Protein AF-0000000086269677 (afdb_homodimer)

Nearest PDB structures (foldseek):
  8hiw-assembly1_A  TM=9.289E-01  e=7.878E-26  Arabidopsis thaliana
  7voj-assembly1_B  TM=8.960E-01  e=7.829E-20  Arabidopsis thaliana
  7vq3-assembly1_A  TM=8.966E-01  e=7.829E-20  Arabidopsis thaliana
  7vq7-assembly1_B  TM=8.805E-01  e=1.380E-19  Arabidopsis thaliana
  7w6k-assembly1_B  TM=8.215E-01  e=7.874E-19  Glycine max

Structure (mmCIF, N/CA/C/O backbone):
data_AF-0000000086269677-model_v1
#
loop_
_entity.id
_entity.type
_entity.pdbx_description
1 polymer 'Aluminum-activated malate transporter 4'
#
loop_
_atom_site.group_PDB
_atom_site.id
_atom_site.type_symbol
_atom_site.label_atom_id
_atom_site.label_alt_id
_atom_site.label_comp_id
_atom_site.label_asym_id
_atom_site.label_entity_id
_atom_site.label_seq_id
_atom_site.pdbx_PDB_ins_code
_atom_site.Cartn_x
_atom_site.Cartn_y
_atom_site.Cartn_z
_atom_site.occupancy
_atom_site.B_iso_or_equiv
_atom_site.auth_seq_id
_atom_site.auth_comp_id
_atom_site.auth_asym_id
_atom_site.auth_atom_id
_atom_site.pdbx_PDB_model_num
ATOM 1 N N . MET A 1 1 ? -38.312 61.469 -12.195 1 20.27 1 MET A N 1
ATOM 2 C CA . MET A 1 1 ? -38.844 60.125 -12.469 1 20.27 1 MET A CA 1
ATOM 3 C C . MET A 1 1 ? -37.719 59.125 -12.742 1 20.27 1 MET A C 1
ATOM 5 O O . MET A 1 1 ? -37.281 58.969 -13.883 1 20.27 1 MET A O 1
ATOM 9 N N . ALA A 1 2 ? -36.688 59.188 -12.047 1 24.02 2 ALA A N 1
ATOM 10 C CA . ALA A 1 2 ? -35.281 58.812 -12.266 1 24.02 2 ALA A CA 1
ATOM 11 C C . ALA A 1 2 ? -35.125 57.312 -12.383 1 24.02 2 ALA A C 1
ATOM 13 O O . ALA A 1 2 ? -35.562 56.562 -11.492 1 24.02 2 ALA A O 1
ATOM 14 N N . ALA A 1 3 ? -35.188 56.844 -13.672 1 22.72 3 ALA A N 1
ATOM 15 C CA . ALA A 1 3 ? -35.312 55.5 -14.219 1 22.72 3 ALA A CA 1
ATOM 16 C C . ALA A 1 3 ? -34.344 54.531 -13.562 1 22.72 3 ALA A C 1
ATOM 18 O O . ALA A 1 3 ? -33.156 54.812 -13.477 1 22.72 3 ALA A O 1
ATOM 19 N N . LYS A 1 4 ? -34.875 53.781 -12.633 1 24.73 4 LYS A N 1
ATOM 20 C CA . LYS A 1 4 ? -34.469 52.75 -11.68 1 24.73 4 LYS A CA 1
ATOM 21 C C . LYS A 1 4 ? -33.719 51.625 -12.375 1 24.73 4 LYS A C 1
ATOM 23 O O . LYS A 1 4 ? -34.344 50.625 -12.797 1 24.73 4 LYS A O 1
ATOM 28 N N . ILE A 1 5 ? -32.812 52 -13.312 1 21.55 5 ILE A N 1
ATOM 29 C CA . ILE A 1 5 ? -32.344 51.156 -14.43 1 21.55 5 ILE A CA 1
ATOM 30 C C . ILE A 1 5 ? -31.781 49.844 -13.906 1 21.55 5 ILE A C 1
ATOM 32 O O . ILE A 1 5 ? -32.156 48.781 -14.391 1 21.55 5 ILE A O 1
ATOM 36 N N . GLY A 1 6 ? -30.422 49.844 -13.484 1 23.69 6 GLY A N 1
ATOM 37 C CA . GLY A 1 6 ? -29.531 48.875 -14.07 1 23.69 6 GLY A CA 1
ATOM 38 C C . GLY A 1 6 ? -29.594 47.531 -13.375 1 23.69 6 GLY A C 1
ATOM 39 O O . GLY A 1 6 ? -28.938 47.312 -12.352 1 23.69 6 GLY A O 1
ATOM 40 N N . SER A 1 7 ? -30.734 46.969 -13.25 1 20.78 7 SER A N 1
ATOM 41 C CA . SER A 1 7 ? -31.078 45.781 -12.461 1 20.78 7 SER A CA 1
ATOM 42 C C . SER A 1 7 ? -30.172 44.594 -12.82 1 20.78 7 SER A C 1
ATOM 44 O O . SER A 1 7 ? -29.609 44.562 -13.914 1 20.78 7 SER A O 1
ATOM 46 N N . LEU A 1 8 ? -29.828 43.906 -11.758 1 22.94 8 LEU A N 1
ATOM 47 C CA . LEU A 1 8 ? -28.953 42.75 -11.602 1 22.94 8 LEU A CA 1
ATOM 48 C C . LEU A 1 8 ? -29.328 41.656 -12.602 1 22.94 8 LEU A C 1
ATOM 50 O O . LEU A 1 8 ? -28.531 40.75 -12.852 1 22.94 8 LEU A O 1
ATOM 54 N N . ARG A 1 9 ? -30.578 41.688 -13.117 1 22.36 9 ARG A N 1
ATOM 55 C CA . ARG A 1 9 ? -31.234 40.656 -13.922 1 22.36 9 ARG A CA 1
ATOM 56 C C . ARG A 1 9 ? -30.594 40.562 -15.305 1 22.36 9 ARG A C 1
ATOM 58 O O . ARG A 1 9 ? -30.75 39.562 -15.992 1 22.36 9 ARG A O 1
ATOM 65 N N . HIS A 1 10 ? -30.25 41.719 -15.875 1 24.42 10 HIS A N 1
ATOM 66 C CA . HIS A 1 10 ? -30.094 41.75 -17.328 1 24.42 10 HIS A CA 1
ATOM 67 C C . HIS A 1 10 ? -28.891 40.906 -17.75 1 24.42 10 HIS A C 1
ATOM 69 O O . HIS A 1 10 ? -28.719 40.625 -18.938 1 24.42 10 HIS A O 1
ATOM 75 N N . SER A 1 11 ? -27.984 40.812 -16.812 1 25.55 11 SER A N 1
ATOM 76 C CA . SER A 1 11 ? -26.75 40.312 -17.406 1 25.55 11 SER A CA 1
ATOM 77 C C . SER A 1 11 ? -26.891 38.844 -17.812 1 25.55 11 SER A C 1
ATOM 79 O O . SER A 1 11 ? -25.953 38.25 -18.344 1 25.55 11 SER A O 1
ATOM 81 N N . PHE A 1 12 ? -27.969 38.188 -17.312 1 23.02 12 PHE A N 1
ATOM 82 C CA . PHE A 1 12 ? -28.188 36.812 -17.703 1 23.02 12 PHE A CA 1
ATOM 83 C C . PHE A 1 12 ? -28.516 36.719 -19.203 1 23.02 12 PHE A C 1
ATOM 85 O O . PHE A 1 12 ? -28.484 35.625 -19.781 1 23.02 12 PHE A O 1
ATOM 92 N N . GLU A 1 13 ? -29.188 37.812 -19.656 1 23.69 13 GLU A N 1
ATOM 93 C CA . GLU A 1 13 ? -29.859 37.656 -20.938 1 23.69 13 GLU A CA 1
ATOM 94 C C . GLU A 1 13 ? -28.859 37.469 -22.062 1 23.69 13 GLU A C 1
ATOM 96 O O . GLU A 1 13 ? -29.125 36.719 -23.016 1 23.69 13 GLU A O 1
ATOM 101 N N . GLU A 1 14 ? -27.875 38.312 -22 1 26.66 14 GLU A N 1
ATOM 102 C CA . GLU A 1 14 ? -27.25 38.406 -23.328 1 26.66 14 GLU A CA 1
ATOM 103 C C . GLU A 1 14 ? -26.453 37.156 -23.641 1 26.66 14 GLU A C 1
ATOM 105 O O . GLU A 1 14 ? -25.938 37 -24.734 1 26.66 14 GLU A O 1
ATOM 110 N N . ARG A 1 15 ? -26.172 36.438 -22.531 1 26.77 15 ARG A N 1
ATOM 111 C CA . ARG A 1 15 ? -25.281 35.312 -22.812 1 26.77 15 ARG A CA 1
ATOM 112 C C . ARG A 1 15 ? -25.938 34.312 -23.734 1 26.77 15 ARG A C 1
ATOM 114 O O . ARG A 1 15 ? -25.266 33.375 -24.219 1 26.77 15 ARG A O 1
ATOM 121 N N . SER A 1 16 ? -27.312 34.375 -23.781 1 23.72 16 SER A N 1
ATOM 122 C CA . SER A 1 16 ? -28.047 33.344 -24.484 1 23.72 16 SER A CA 1
ATOM 123 C C . SER A 1 16 ? -27.828 33.406 -26 1 23.72 16 SER A C 1
ATOM 125 O O . SER A 1 16 ? -28.266 32.531 -26.734 1 23.72 16 SER A O 1
ATOM 127 N N . LYS A 1 17 ? -27.688 34.656 -26.422 1 23.22 17 LYS A N 1
ATOM 128 C CA . LYS A 1 17 ? -28.094 34.75 -27.812 1 23.22 17 LYS A CA 1
ATOM 129 C C . LYS A 1 17 ? -27.125 33.969 -28.734 1 23.22 17 LYS A C 1
ATOM 131 O O . LYS A 1 17 ? -27.516 33.5 -29.781 1 23.22 17 LYS A O 1
ATOM 136 N N . GLU A 1 18 ? -25.875 34.219 -28.453 1 23.88 18 GLU A N 1
ATOM 137 C CA . GLU A 1 18 ? -25.125 34.062 -29.688 1 23.88 18 GLU A CA 1
ATOM 138 C C . GLU A 1 18 ? -25.031 32.594 -30.078 1 23.88 18 GLU A C 1
ATOM 140 O O . GLU A 1 18 ? -24.516 32.25 -31.141 1 23.88 18 GLU A O 1
ATOM 145 N N . ARG A 1 19 ? -25.344 31.719 -29.109 1 23.95 19 ARG A N 1
ATOM 146 C CA . ARG A 1 19 ? -24.984 30.359 -29.516 1 23.95 19 ARG A CA 1
ATOM 147 C C . ARG A 1 19 ? -25.844 29.906 -30.703 1 23.95 19 ARG A C 1
ATOM 149 O O . ARG A 1 19 ? -25.734 28.766 -31.156 1 23.95 19 ARG A O 1
ATOM 156 N N . LEU A 1 20 ? -26.922 30.688 -30.812 1 21.66 20 LEU A N 1
ATOM 157 C CA . LEU A 1 20 ? -27.906 29.984 -31.656 1 21.66 20 LEU A CA 1
ATOM 158 C C . LEU A 1 20 ? -27.328 29.703 -33.031 1 21.66 20 LEU A C 1
ATOM 160 O O . LEU A 1 20 ? -27.828 28.828 -33.75 1 21.66 20 LEU A O 1
ATOM 164 N N . ILE A 1 21 ? -26.641 30.641 -33.562 1 23.28 21 ILE A N 1
ATOM 165 C CA . ILE A 1 21 ? -26.844 30.594 -35 1 23.28 21 ILE A CA 1
ATOM 166 C C . ILE A 1 21 ? -26.078 29.406 -35.594 1 23.28 21 ILE A C 1
ATOM 168 O O . ILE A 1 21 ? -25.781 29.391 -36.781 1 23.28 21 ILE A O 1
ATOM 172 N N . SER A 1 22 ? -25.453 28.578 -34.75 1 23.08 22 SER A N 1
ATOM 173 C CA . SER A 1 22 ? -24.75 27.703 -35.688 1 23.08 22 SER A CA 1
ATOM 174 C C . SER A 1 22 ? -25.703 27 -36.625 1 23.08 22 SER A C 1
ATOM 176 O O . SER A 1 22 ? -26.641 26.328 -36.188 1 23.08 22 SER A O 1
ATOM 178 N N . ARG A 1 23 ? -26.047 27.641 -37.656 1 22.53 23 ARG A N 1
ATOM 179 C CA . ARG A 1 23 ? -26.828 27.078 -38.75 1 22.53 23 ARG A CA 1
ATOM 180 C C . ARG A 1 23 ? -26.391 25.656 -39.094 1 22.53 23 ARG A C 1
ATOM 182 O O . ARG A 1 23 ? -25.266 25.438 -39.562 1 22.53 23 ARG A O 1
ATOM 189 N N . LYS A 1 24 ? -26.672 24.781 -38.188 1 26.14 24 LYS A N 1
ATOM 190 C CA . LYS A 1 24 ? -26.453 23.422 -38.719 1 26.14 24 LYS A CA 1
ATOM 191 C C . LYS A 1 24 ? -26.953 23.297 -40.156 1 26.14 24 LYS A C 1
ATOM 193 O O . LYS A 1 24 ? -28.156 23.453 -40.406 1 26.14 24 LYS A O 1
ATOM 198 N N . GLU A 1 25 ? -26.203 23.766 -41.125 1 25.36 25 GLU A N 1
ATOM 199 C CA . GLU A 1 25 ? -26.516 23.453 -42.531 1 25.36 25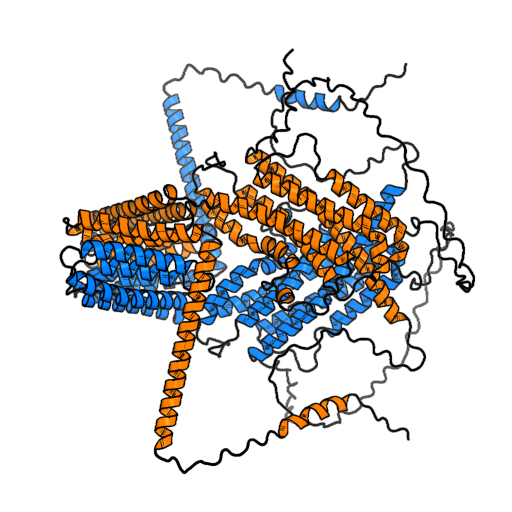 GLU A CA 1
ATOM 200 C C . GLU A 1 25 ? -26.953 22.016 -42.688 1 25.36 25 GLU A C 1
ATOM 202 O O . GLU A 1 25 ? -26.438 21.109 -42.031 1 25.36 25 GLU A O 1
ATOM 207 N N . TYR A 1 26 ? -28.25 21.875 -42.906 1 25.17 26 TYR A N 1
ATOM 208 C CA . TYR A 1 26 ? -28.969 20.656 -43.281 1 25.17 26 TYR A CA 1
ATOM 209 C C . TYR A 1 26 ? -28.125 19.797 -44.25 1 25.17 26 TYR A C 1
ATOM 211 O O . TYR A 1 26 ? -27.625 20.297 -45.25 1 25.17 26 TYR A O 1
ATOM 219 N N . PRO A 1 27 ? -27.297 18.906 -43.594 1 28.66 27 PRO A N 1
ATOM 220 C CA . PRO A 1 27 ? -26.625 18.078 -44.594 1 28.66 27 PRO A CA 1
ATOM 221 C C . PRO A 1 27 ? -27.562 17.625 -45.719 1 28.66 27 PRO A C 1
ATOM 223 O O . PRO A 1 27 ? -28.75 17.375 -45.469 1 28.66 27 PRO A O 1
ATOM 226 N N . ASP A 1 28 ? -27.594 18.312 -46.781 1 28.31 28 ASP A N 1
ATOM 227 C CA . ASP A 1 28 ? -28.266 17.891 -48 1 28.31 28 ASP A CA 1
ATOM 228 C C . ASP A 1 28 ? -28.266 16.359 -48.125 1 28.31 28 ASP A C 1
ATOM 230 O O . ASP A 1 28 ? -27.297 15.703 -47.781 1 28.31 28 ASP A O 1
ATOM 234 N N . PHE A 1 29 ? -29.5 15.812 -47.938 1 30.94 29 PHE A N 1
ATOM 235 C CA . PHE A 1 29 ? -29.859 14.438 -48.281 1 30.94 29 PHE A CA 1
ATOM 236 C C . PHE A 1 29 ? -29.203 14.031 -49.625 1 30.94 29 PHE A C 1
ATOM 238 O O . PHE A 1 29 ? -29.609 14.508 -50.688 1 30.94 29 PHE A O 1
ATOM 245 N N . GLY A 1 30 ? -27.844 14.141 -49.656 1 29.48 30 GLY A N 1
ATOM 246 C CA . GLY A 1 30 ? -27.125 13.695 -50.844 1 29.48 30 GLY A CA 1
ATOM 247 C C . GLY A 1 30 ? -27.656 12.391 -51.406 1 29.48 30 GLY A C 1
ATOM 248 O O . GLY A 1 30 ? -27.438 11.328 -50.812 1 29.48 30 GLY A O 1
ATOM 249 N N . LEU A 1 31 ? -28.938 12.383 -51.875 1 29.98 31 LEU A N 1
ATOM 250 C CA . LEU A 1 31 ? -29.547 11.289 -52.625 1 29.98 31 LEU A CA 1
ATOM 251 C C . LEU A 1 31 ? -28.547 10.656 -53.562 1 29.98 31 LEU A C 1
ATOM 253 O O . LEU A 1 31 ? -28.781 9.562 -54.094 1 29.98 31 LEU A O 1
ATOM 257 N N . ASN A 1 32 ? -27.812 11.562 -54.281 1 30.27 32 ASN A N 1
ATOM 258 C CA . ASN A 1 32 ? -27.078 10.883 -55.344 1 30.27 32 ASN A CA 1
ATOM 259 C C . ASN A 1 32 ? -25.969 10 -54.781 1 30.27 32 ASN A C 1
ATOM 261 O O . ASN A 1 32 ? -24.859 10.477 -54.531 1 30.27 32 ASN A O 1
ATOM 265 N N . ARG A 1 33 ? -26.188 9.273 -53.75 1 32.94 33 ARG A N 1
ATOM 266 C CA . ARG A 1 33 ? -25.297 8.219 -53.281 1 32.94 33 ARG A CA 1
ATOM 267 C C . ARG A 1 33 ? -24.781 7.383 -54.438 1 32.94 33 ARG A C 1
ATOM 269 O O . ARG A 1 33 ? -25.484 6.512 -54.938 1 32.94 33 ARG A O 1
ATOM 276 N N . SER A 1 34 ? -24.203 8.055 -55.469 1 34.59 34 SER A N 1
ATOM 277 C CA . SER A 1 34 ? -23.578 7.238 -56.5 1 34.59 34 SER A CA 1
ATOM 278 C C . SER A 1 34 ? -22.703 6.145 -55.906 1 34.59 34 SER A C 1
ATOM 280 O O . SER A 1 34 ? -22.344 6.211 -54.719 1 34.59 34 SER A O 1
ATOM 282 N N . GLU A 1 35 ? -22.203 5.152 -56.781 1 43.66 35 GLU A N 1
ATOM 283 C CA . GLU A 1 35 ? -21.344 3.99 -56.625 1 43.66 35 GLU A CA 1
ATOM 284 C C . GLU A 1 35 ? -20.109 4.316 -55.75 1 43.66 35 GLU A C 1
ATOM 286 O O . GLU A 1 35 ? -19.453 3.412 -55.25 1 43.66 35 GLU A O 1
ATOM 291 N N . ASN A 1 36 ? -19.672 5.566 -55.688 1 43.78 36 ASN A N 1
ATOM 292 C CA . ASN A 1 36 ? -18.469 5.992 -55 1 43.78 36 ASN A CA 1
ATOM 293 C C . ASN A 1 36 ? -18.672 6.016 -53.469 1 43.78 36 ASN A C 1
ATOM 295 O O . ASN A 1 36 ? -17.734 6.344 -52.719 1 43.78 36 ASN A O 1
ATOM 299 N N . ASP A 1 37 ? -19.891 6.043 -52.969 1 49.28 37 ASP A N 1
ATOM 300 C CA . ASP A 1 37 ? -20.141 6.125 -51.531 1 49.28 37 ASP A CA 1
ATOM 301 C C . ASP A 1 37 ? -19.734 4.828 -50.844 1 49.28 37 ASP A C 1
ATOM 303 O O . ASP A 1 37 ? -19.375 4.836 -49.656 1 49.28 37 ASP A O 1
ATOM 307 N N . GLU A 1 38 ? -19.969 3.746 -51.5 1 50.78 38 GLU A N 1
ATOM 308 C CA . GLU A 1 38 ? -19.469 2.518 -50.906 1 50.78 38 GLU A CA 1
ATOM 309 C C . GLU A 1 38 ? -17.953 2.555 -50.75 1 50.78 38 GLU A C 1
ATOM 311 O O . GLU A 1 38 ? -17.406 2.074 -49.75 1 50.78 38 GLU A O 1
ATOM 316 N N . GLU A 1 39 ? -17.312 3.076 -51.812 1 52.34 39 GLU A N 1
ATOM 317 C CA . GLU A 1 39 ? -15.859 3.166 -51.719 1 52.34 39 GLU A CA 1
ATOM 318 C C . GLU A 1 39 ? -15.453 4.16 -50.625 1 52.34 39 GLU A C 1
ATOM 320 O O . GLU A 1 39 ? -14.453 3.957 -49.938 1 52.34 39 GLU A O 1
ATOM 325 N N . ALA A 1 40 ? -16.266 5.18 -50.469 1 56.09 40 ALA A N 1
ATOM 326 C CA . ALA A 1 40 ? -15.938 6.164 -49.438 1 56.09 40 ALA A CA 1
ATOM 327 C C . ALA A 1 40 ? -16.141 5.586 -48.062 1 56.09 40 ALA A C 1
ATOM 329 O O . ALA A 1 40 ? -15.359 5.871 -47.125 1 56.09 40 ALA A O 1
ATOM 330 N N . GLY A 1 41 ? -17.172 4.781 -47.875 1 56.62 41 GLY A N 1
ATOM 331 C CA . GLY A 1 41 ? -17.406 4.102 -46.625 1 56.62 41 GLY A CA 1
ATOM 332 C C . GLY A 1 41 ? -16.297 3.131 -46.25 1 56.62 41 GLY A C 1
ATOM 333 O O . GLY A 1 41 ? -15.867 3.062 -45.094 1 56.62 41 GLY A O 1
ATOM 334 N N . LYS A 1 42 ? -16.031 2.365 -47.312 1 55.78 42 LYS A N 1
ATOM 335 C CA . LYS A 1 42 ? -14.906 1.452 -47.094 1 55.78 42 LYS A CA 1
ATOM 336 C C . LYS A 1 42 ? -13.617 2.217 -46.844 1 55.78 42 LYS A C 1
ATOM 338 O O . LYS A 1 42 ? -12.812 1.811 -46 1 55.78 42 LYS A O 1
ATOM 343 N N . ARG A 1 43 ? -13.477 3.336 -47.562 1 58.25 43 ARG A N 1
ATOM 344 C CA . ARG A 1 43 ? -12.258 4.113 -47.344 1 58.25 43 ARG A CA 1
ATOM 345 C C . ARG A 1 43 ? -12.242 4.723 -45.938 1 58.25 43 ARG A C 1
ATOM 347 O O . ARG A 1 43 ? -11.188 4.781 -45.281 1 58.25 43 ARG A O 1
ATOM 354 N N . ARG A 1 44 ? -13.422 5.016 -45.469 1 63.81 44 ARG A N 1
ATOM 355 C CA . ARG A 1 44 ? -13.5 5.57 -44.125 1 63.81 44 ARG A CA 1
ATOM 356 C C . ARG A 1 44 ? -13.273 4.484 -43.094 1 63.81 44 ARG A C 1
ATOM 358 O O . ARG A 1 44 ? -12.594 4.715 -42.094 1 63.81 44 ARG A O 1
ATOM 365 N N . CYS A 1 45 ? -13.875 3.346 -43.406 1 64.19 45 CYS A N 1
ATOM 366 C CA . CYS A 1 45 ? -13.641 2.238 -42.469 1 64.19 45 CYS A CA 1
ATOM 367 C C . CYS A 1 45 ? -12.188 1.793 -42.531 1 64.19 45 CYS A C 1
ATOM 369 O O . CYS A 1 45 ? -11.586 1.503 -41.469 1 64.19 45 CYS A O 1
ATOM 371 N N . PHE A 1 46 ? -11.695 1.728 -43.812 1 67.81 46 PHE A N 1
ATOM 372 C CA . PHE A 1 46 ? -10.289 1.365 -43.938 1 67.81 46 PHE A CA 1
ATOM 373 C C . PHE A 1 46 ? -9.391 2.457 -43.344 1 67.81 46 PHE A C 1
ATOM 375 O O . PHE A 1 46 ? -8.352 2.164 -42.781 1 67.81 46 PHE A O 1
ATOM 382 N N . ALA A 1 47 ? -9.875 3.67 -43.594 1 70.56 47 ALA A N 1
ATOM 383 C CA . ALA A 1 47 ? -9.094 4.766 -43 1 70.56 47 ALA A CA 1
ATOM 384 C C . ALA A 1 47 ? -9.141 4.738 -41.469 1 70.56 47 ALA A C 1
ATOM 386 O O . ALA A 1 47 ? -8.133 4.992 -40.812 1 70.56 47 ALA A O 1
ATOM 387 N N . SER A 1 48 ? -10.32 4.316 -41.031 1 77.69 48 SER A N 1
ATOM 388 C CA . SER A 1 48 ? -10.445 4.242 -39.594 1 77.69 48 SER A CA 1
ATOM 389 C C . SER A 1 48 ? -9.625 3.084 -39.031 1 77.69 48 SER A C 1
ATOM 391 O O . SER A 1 48 ? -8.984 3.221 -37.969 1 77.69 48 SER A O 1
ATOM 393 N N . LEU A 1 49 ? -9.648 2.033 -39.812 1 77.31 49 LEU A N 1
ATOM 394 C CA . LEU A 1 49 ? -8.836 0.902 -39.406 1 77.31 49 LEU A CA 1
ATOM 395 C C . LEU A 1 49 ? -7.348 1.23 -39.5 1 77.31 49 LEU A C 1
ATOM 397 O O . LEU A 1 49 ? -6.566 0.86 -38.625 1 77.31 49 LEU A O 1
ATOM 401 N N . SER A 1 50 ? -7.055 1.92 -40.656 1 77.19 50 SER A N 1
ATOM 402 C CA . SER A 1 50 ? -5.664 2.334 -40.844 1 77.19 50 SER A CA 1
ATOM 403 C C . SER A 1 50 ? -5.242 3.305 -39.719 1 77.19 50 SER A C 1
ATOM 405 O O . SER A 1 50 ? -4.121 3.229 -39.219 1 77.19 50 SER A O 1
ATOM 407 N N . ASP A 1 51 ? -6.184 4.141 -39.375 1 81.19 51 ASP A N 1
ATOM 408 C CA . ASP A 1 51 ? -5.863 5.082 -38.281 1 81.19 51 ASP A CA 1
ATOM 409 C C . ASP A 1 51 ? -5.699 4.359 -36.969 1 81.19 51 ASP A C 1
ATOM 411 O O . ASP A 1 51 ? -4.828 4.711 -36.156 1 81.19 51 ASP A O 1
ATOM 415 N N . ARG A 1 52 ? -6.453 3.41 -36.812 1 80.75 52 ARG A N 1
ATOM 416 C CA . ARG A 1 52 ? -6.344 2.623 -35.594 1 80.75 52 ARG A CA 1
ATOM 417 C C . ARG A 1 52 ? -5.047 1.823 -35.594 1 80.75 52 ARG A C 1
ATOM 419 O O . ARG A 1 52 ? -4.414 1.683 -34.531 1 80.75 52 ARG A O 1
ATOM 426 N N . ILE A 1 53 ? -4.738 1.346 -36.719 1 81.19 53 ILE A N 1
ATOM 427 C CA . ILE A 1 53 ? -3.502 0.581 -36.812 1 81.19 53 ILE A CA 1
ATOM 428 C C . ILE A 1 53 ? -2.305 1.505 -36.594 1 81.19 53 ILE A C 1
ATOM 430 O O . ILE A 1 53 ? -1.355 1.148 -35.906 1 81.19 53 ILE A O 1
ATOM 434 N N . VAL A 1 54 ? -2.416 2.654 -37.156 1 79.62 54 VAL A N 1
ATOM 435 C CA . VAL A 1 54 ? -1.327 3.611 -37 1 79.62 54 VAL A CA 1
ATOM 436 C C . VAL A 1 54 ? -1.254 4.066 -35.531 1 79.62 54 VAL A C 1
ATOM 438 O O . VAL A 1 54 ? -0.164 4.203 -34.969 1 79.62 54 VAL A O 1
ATOM 441 N N . SER A 1 55 ? -2.396 4.23 -34.969 1 83.12 55 SER A N 1
ATOM 442 C CA . SER A 1 55 ? -2.416 4.625 -33.562 1 83.12 55 SER A CA 1
ATOM 443 C C . SER A 1 55 ? -1.874 3.51 -32.656 1 83.12 55 SER A C 1
ATOM 445 O O . SER A 1 55 ? -1.172 3.777 -31.688 1 83.12 55 SER A O 1
ATOM 447 N N . PHE A 1 56 ? -2.191 2.371 -33.125 1 81.81 56 PHE A N 1
ATOM 448 C CA . PHE A 1 56 ? -1.678 1.216 -32.375 1 81.81 56 PHE A CA 1
ATOM 449 C C . PHE A 1 56 ? -0.162 1.126 -32.531 1 81.81 56 PHE A C 1
ATOM 451 O O . PHE A 1 56 ? 0.539 0.896 -31.531 1 81.81 56 PHE A O 1
ATOM 458 N N . TRP A 1 57 ? 0.304 1.367 -33.719 1 78.75 57 TRP A N 1
ATOM 459 C CA . TRP A 1 57 ? 1.741 1.294 -33.969 1 78.75 57 TRP A CA 1
ATOM 460 C C . TRP A 1 57 ? 2.475 2.416 -33.219 1 78.75 57 TRP A C 1
ATOM 462 O O . TRP A 1 57 ? 3.564 2.207 -32.688 1 78.75 57 TRP A O 1
ATOM 472 N N . ASN A 1 58 ? 1.857 3.512 -33.188 1 82.44 58 ASN A N 1
ATOM 473 C CA . ASN A 1 58 ? 2.463 4.609 -32.438 1 82.44 58 ASN A CA 1
ATOM 474 C C . ASN A 1 58 ? 2.443 4.344 -30.938 1 82.44 58 ASN A C 1
ATOM 476 O O . ASN A 1 58 ? 3.385 4.699 -30.219 1 82.44 58 ASN A O 1
ATOM 480 N N . GLY A 1 59 ? 1.445 3.738 -30.547 1 81.06 59 GLY A N 1
ATOM 481 C CA . GLY A 1 59 ? 1.366 3.342 -29.141 1 81.06 59 GLY A CA 1
ATOM 482 C C . GLY A 1 59 ? 2.434 2.34 -28.75 1 81.06 59 GLY A C 1
ATOM 483 O O . GLY A 1 59 ? 3.051 2.469 -27.688 1 81.06 59 GLY A O 1
ATOM 484 N N . VAL A 1 60 ? 2.625 1.457 -29.688 1 83.06 60 VAL A N 1
ATOM 485 C CA . VAL A 1 60 ? 3.639 0.433 -29.453 1 83.06 60 VAL A CA 1
ATOM 486 C C . VAL A 1 60 ? 5.027 1.064 -29.484 1 83.06 60 VAL A C 1
ATOM 488 O O . VAL A 1 60 ? 5.887 0.735 -28.656 1 83.06 60 VAL A O 1
ATOM 491 N N . ARG A 1 61 ? 5.199 1.963 -30.375 1 82.94 61 ARG A N 1
ATOM 492 C CA . ARG A 1 61 ? 6.48 2.65 -30.484 1 82.94 61 ARG A CA 1
ATOM 493 C C . ARG A 1 61 ? 6.75 3.502 -29.25 1 82.94 61 ARG A C 1
ATOM 495 O O . ARG A 1 61 ? 7.859 3.496 -28.703 1 82.94 61 ARG A O 1
ATOM 502 N N . ASN A 1 62 ? 5.75 4.191 -28.859 1 86.56 62 ASN A N 1
ATOM 503 C CA . ASN A 1 62 ? 5.918 5.004 -27.656 1 86.56 62 ASN A CA 1
ATOM 504 C C . ASN A 1 62 ? 6.184 4.145 -26.422 1 86.56 62 ASN A C 1
ATOM 506 O O . ASN A 1 62 ? 7.004 4.504 -25.578 1 86.56 62 ASN A O 1
ATOM 510 N N . SER A 1 63 ? 5.52 3.096 -26.406 1 87.56 63 SER A N 1
ATOM 511 C CA . SER A 1 63 ? 5.754 2.189 -25.297 1 87.56 63 SER A CA 1
ATOM 512 C C . SER A 1 63 ? 7.16 1.608 -25.328 1 87.56 63 SER A C 1
ATOM 514 O O . SER A 1 63 ? 7.789 1.407 -24.297 1 87.56 63 SER A O 1
ATOM 516 N N . ALA A 1 64 ? 7.664 1.365 -26.516 1 87.19 64 ALA A N 1
ATOM 517 C CA . ALA A 1 64 ? 9.023 0.84 -26.672 1 87.19 64 ALA A CA 1
ATOM 518 C C . ALA A 1 64 ? 10.062 1.862 -26.219 1 87.19 64 ALA A C 1
ATOM 520 O O . ALA A 1 64 ? 11.047 1.507 -25.578 1 87.19 64 ALA A O 1
ATOM 521 N N . ILE A 1 65 ? 9.781 3.035 -26.469 1 87.56 65 ILE A N 1
ATOM 522 C CA . ILE A 1 65 ? 10.695 4.098 -26.062 1 87.56 65 ILE A CA 1
ATOM 523 C C . ILE A 1 65 ? 10.664 4.246 -24.547 1 87.56 65 ILE A C 1
ATOM 525 O O . ILE A 1 65 ? 11.703 4.391 -23.906 1 87.56 65 ILE A O 1
ATOM 529 N N . GLU A 1 66 ? 9.492 4.141 -24.094 1 88.75 66 GLU A N 1
ATOM 530 C CA . GLU A 1 66 ? 9.367 4.25 -22.656 1 88.75 66 GLU A CA 1
ATOM 531 C C . GLU A 1 66 ? 10.039 3.076 -21.953 1 88.75 66 GLU A C 1
ATOM 533 O O . GLU A 1 66 ? 10.625 3.242 -20.875 1 88.75 66 GLU A O 1
ATOM 538 N N . LEU A 1 67 ? 9.93 1.995 -22.516 1 88.25 67 LEU A N 1
ATOM 539 C CA . LEU A 1 67 ? 10.57 0.813 -21.953 1 88.25 67 LEU A CA 1
ATOM 540 C C . LEU A 1 67 ? 12.086 0.93 -22.016 1 88.25 67 LEU A C 1
ATOM 542 O O . LEU A 1 67 ? 12.789 0.528 -21.094 1 88.25 67 LEU A O 1
ATOM 546 N N . TYR A 1 68 ? 12.523 1.467 -23.141 1 87.12 68 TYR A N 1
ATOM 547 C CA . TYR A 1 68 ? 13.961 1.684 -23.281 1 87.12 68 TYR A CA 1
ATOM 548 C C . TYR A 1 68 ? 14.461 2.701 -22.266 1 87.12 68 TYR A C 1
ATOM 550 O O . TYR A 1 68 ? 15.516 2.516 -21.656 1 87.12 68 TYR A O 1
ATOM 558 N N . GLU A 1 69 ? 13.688 3.672 -22.031 1 88 69 GLU A N 1
ATOM 559 C CA . GLU A 1 69 ? 14.047 4.691 -21.047 1 88 69 GLU A CA 1
ATOM 560 C C . GLU A 1 69 ? 14.016 4.129 -19.625 1 88 69 GLU A C 1
ATOM 562 O O . GLU A 1 69 ? 14.844 4.492 -18.781 1 88 69 GLU A O 1
ATOM 567 N N . MET A 1 70 ? 13.148 3.305 -19.422 1 86.69 70 MET A N 1
ATOM 568 C CA . MET A 1 70 ? 13.062 2.672 -18.109 1 86.69 70 MET A CA 1
ATOM 569 C C . MET A 1 70 ? 14.305 1.83 -17.844 1 86.69 70 MET A C 1
ATOM 571 O O . MET A 1 70 ? 14.844 1.853 -16.734 1 86.69 70 MET A O 1
ATOM 575 N N . GLY A 1 71 ? 14.742 1.072 -18.828 1 86.31 71 GLY A N 1
ATOM 576 C CA . GLY A 1 71 ? 15.938 0.259 -18.688 1 86.31 71 GLY A CA 1
ATOM 577 C C . GLY A 1 71 ? 17.203 1.08 -18.453 1 86.31 71 GLY A C 1
ATOM 578 O O . GLY A 1 71 ? 18.078 0.682 -17.688 1 86.31 71 GLY A O 1
ATOM 579 N N . GLN A 1 72 ? 17.203 2.24 -19.016 1 85.31 72 GLN A N 1
ATOM 580 C CA . GLN A 1 72 ? 18.359 3.111 -18.859 1 85.31 72 GLN A CA 1
ATOM 581 C C . GLN A 1 72 ? 18.344 3.809 -17.5 1 85.31 72 GLN A C 1
ATOM 583 O O . GLN A 1 72 ? 19.391 4.012 -16.891 1 85.31 72 GLN A O 1
ATOM 588 N N . ALA A 1 73 ? 17.172 4.09 -17.047 1 85.75 73 ALA A N 1
ATOM 589 C CA . ALA A 1 73 ? 17.031 4.793 -15.773 1 85.75 73 ALA A CA 1
ATOM 590 C C . ALA A 1 73 ? 17.344 3.865 -14.602 1 85.75 73 ALA A C 1
ATOM 592 O O . ALA A 1 73 ? 18 4.27 -13.641 1 85.75 73 ALA A O 1
ATOM 593 N N . ASP A 1 74 ? 16.906 2.596 -14.734 1 87.56 74 ASP A N 1
ATOM 594 C CA . ASP A 1 74 ? 17.156 1.607 -13.688 1 87.56 74 ASP A CA 1
ATOM 595 C C . ASP A 1 74 ? 17.656 0.289 -14.281 1 87.56 74 ASP A C 1
ATOM 597 O O . ASP A 1 74 ? 16.844 -0.586 -14.609 1 87.56 74 ASP A O 1
ATOM 601 N N . PRO A 1 75 ? 18.906 0.145 -14.359 1 89.38 75 PRO A N 1
ATOM 602 C CA . PRO A 1 75 ? 19.453 -1.068 -14.969 1 89.38 75 PRO A CA 1
ATOM 603 C C . PRO A 1 75 ? 19.094 -2.332 -14.188 1 89.38 75 PRO A C 1
ATOM 605 O O . PRO A 1 75 ? 19.203 -3.441 -14.719 1 89.38 75 PRO A O 1
ATOM 608 N N . ARG A 1 76 ? 18.719 -2.268 -13.047 1 90.31 76 ARG A N 1
ATOM 609 C CA . ARG A 1 76 ? 18.344 -3.43 -12.25 1 90.31 76 ARG A CA 1
ATOM 610 C C . ARG A 1 76 ? 17.156 -4.156 -12.859 1 90.31 76 ARG A C 1
ATOM 612 O O . ARG A 1 76 ? 17.016 -5.375 -12.711 1 90.31 76 ARG A O 1
ATOM 619 N N . LYS A 1 77 ? 16.25 -3.361 -13.43 1 90.75 77 LYS A N 1
ATOM 620 C CA . LYS A 1 77 ? 15.07 -3.961 -14.055 1 90.75 77 LYS A CA 1
ATOM 621 C C . LYS A 1 77 ? 15.469 -4.84 -15.234 1 90.75 77 LYS A C 1
ATOM 623 O O . LYS A 1 77 ? 14.859 -5.891 -15.461 1 90.75 77 LYS A O 1
ATOM 628 N N . TYR A 1 78 ? 16.5 -4.414 -15.93 1 90.69 78 TYR A N 1
ATOM 629 C CA . TYR A 1 78 ? 17.016 -5.191 -17.047 1 90.69 78 TYR A CA 1
ATOM 630 C C . TYR A 1 78 ? 17.656 -6.488 -16.578 1 90.69 78 TYR A C 1
ATOM 632 O O . TYR A 1 78 ? 17.438 -7.551 -17.156 1 90.69 78 TYR A O 1
ATOM 640 N N . PHE A 1 79 ? 18.406 -6.441 -15.562 1 91.81 79 PHE A N 1
ATOM 641 C CA . PHE A 1 79 ? 19.062 -7.621 -15.023 1 91.81 79 PHE A CA 1
ATOM 642 C C . PHE A 1 79 ? 18.047 -8.602 -14.461 1 91.81 79 PHE A C 1
ATOM 644 O O . PHE A 1 79 ? 18.234 -9.82 -14.555 1 91.81 79 PHE A O 1
ATOM 651 N N . PHE A 1 80 ? 17.062 -8.055 -13.844 1 93.31 80 PHE A N 1
ATOM 652 C CA . PHE A 1 80 ? 16 -8.914 -13.328 1 93.31 80 PHE A CA 1
ATOM 653 C C . PHE A 1 80 ? 15.375 -9.727 -14.453 1 93.31 80 PHE A C 1
ATOM 655 O O . PHE A 1 80 ? 15.133 -10.93 -14.305 1 93.31 80 PHE A O 1
ATOM 662 N N . ALA A 1 81 ? 15.055 -9.062 -15.562 1 93.56 81 ALA A N 1
ATOM 663 C CA . ALA A 1 81 ? 14.43 -9.727 -16.703 1 93.56 81 ALA A CA 1
ATOM 664 C C . ALA A 1 81 ? 15.344 -10.812 -17.266 1 93.56 81 ALA A C 1
ATOM 666 O O . ALA A 1 81 ? 14.883 -11.906 -17.609 1 93.56 81 ALA A O 1
ATOM 667 N N . VAL A 1 82 ? 16.609 -10.555 -17.328 1 94.12 82 VAL A N 1
ATOM 668 C CA . VAL A 1 82 ? 17.578 -11.523 -17.828 1 94.12 82 VAL A CA 1
ATOM 669 C C . VAL A 1 82 ? 17.641 -12.727 -16.875 1 94.12 82 VAL A C 1
ATOM 671 O O . VAL A 1 82 ? 17.703 -13.875 -17.328 1 94.12 82 VAL A O 1
ATOM 674 N N . LYS A 1 83 ? 17.609 -12.469 -15.648 1 95.56 83 LYS A N 1
ATOM 675 C CA . LYS A 1 83 ? 17.688 -13.531 -14.656 1 95.56 83 LYS A CA 1
ATOM 676 C C . LYS A 1 83 ? 16.469 -14.461 -14.75 1 95.56 83 LYS A C 1
ATOM 678 O O . LYS A 1 83 ? 16.609 -15.68 -14.625 1 95.56 83 LYS A O 1
ATOM 683 N N . MET A 1 84 ? 15.344 -13.836 -14.891 1 94.31 84 MET A N 1
ATOM 684 C CA . MET A 1 84 ? 14.141 -14.648 -15.023 1 94.31 84 MET A CA 1
ATOM 685 C C . MET A 1 84 ? 14.211 -15.531 -16.266 1 94.31 84 MET A C 1
ATOM 687 O O . MET A 1 84 ? 13.898 -16.719 -16.188 1 94.31 84 MET A O 1
ATOM 691 N N . GLY A 1 85 ? 14.594 -14.938 -17.375 1 94.12 85 GLY A N 1
ATOM 692 C CA . GLY A 1 85 ? 14.742 -15.719 -18.594 1 94.12 85 GLY A CA 1
ATOM 693 C C . GLY A 1 85 ? 15.766 -16.828 -18.453 1 94.12 85 GLY A C 1
ATOM 694 O O . GLY A 1 85 ? 15.531 -17.953 -18.906 1 94.12 85 GLY A O 1
ATOM 695 N N . LEU A 1 86 ? 16.812 -16.547 -17.812 1 95 86 LEU A N 1
ATOM 696 C CA . LEU A 1 86 ? 17.875 -17.516 -17.625 1 95 86 LEU A CA 1
ATOM 697 C C . LEU A 1 86 ? 17.422 -18.656 -16.719 1 95 86 LEU A C 1
ATOM 699 O O . LEU A 1 86 ? 17.734 -19.828 -16.969 1 95 86 LEU A O 1
ATOM 703 N N . SER A 1 87 ? 16.75 -18.281 -15.648 1 95.25 87 SER A N 1
ATOM 704 C CA . SER A 1 87 ? 16.25 -19.297 -14.719 1 95.25 87 SER A CA 1
ATOM 705 C C . SER A 1 87 ? 15.289 -20.25 -15.414 1 95.25 87 SER A C 1
ATOM 707 O O . SER A 1 87 ? 15.383 -21.469 -15.227 1 95.25 87 SER A O 1
ATOM 709 N N . LEU A 1 88 ? 14.43 -19.734 -16.219 1 94.19 88 LEU A N 1
ATOM 710 C CA . LEU A 1 88 ? 13.477 -20.578 -16.938 1 94.19 88 LEU A CA 1
ATOM 711 C C . LEU A 1 88 ? 14.188 -21.438 -17.969 1 94.19 88 LEU A C 1
ATOM 713 O O . LEU A 1 88 ? 13.828 -22.609 -18.156 1 94.19 88 LEU A O 1
ATOM 717 N N . ALA A 1 89 ? 15.141 -20.844 -18.625 1 93.06 89 ALA A N 1
ATOM 718 C CA . ALA A 1 89 ? 15.914 -21.609 -19.594 1 93.06 89 ALA A CA 1
ATOM 719 C C . ALA A 1 89 ? 16.688 -22.734 -18.922 1 93.06 89 ALA A C 1
ATOM 721 O O . ALA A 1 89 ? 16.734 -23.859 -19.453 1 93.06 89 ALA A O 1
ATOM 722 N N . LEU A 1 90 ? 17.25 -22.469 -17.781 1 92.94 90 LEU A N 1
ATOM 723 C CA . LEU A 1 90 ? 18.016 -23.484 -17.062 1 92.94 90 LEU A CA 1
ATOM 724 C C . LEU A 1 90 ? 17.125 -24.625 -16.594 1 92.94 90 LEU A C 1
ATOM 726 O O . LEU A 1 90 ? 17.5 -25.797 -16.703 1 92.94 90 LEU A O 1
ATOM 730 N N . VAL A 1 91 ? 16 -24.234 -16.031 1 90.88 91 VAL A N 1
ATOM 731 C CA . VAL A 1 91 ? 15.078 -25.266 -15.586 1 90.88 91 VAL A CA 1
ATOM 732 C C . VAL A 1 91 ? 14.625 -26.109 -16.766 1 90.88 91 VAL A C 1
ATOM 734 O O . VAL A 1 91 ? 14.508 -27.328 -16.656 1 90.88 91 VAL A O 1
ATOM 737 N N . SER A 1 92 ? 14.367 -25.516 -17.922 1 87.12 92 SER A N 1
ATOM 738 C CA . SER A 1 92 ? 13.961 -26.25 -19.109 1 87.12 92 SER A CA 1
ATOM 739 C C . SER A 1 92 ? 15.07 -27.172 -19.594 1 87.12 92 SER A C 1
ATOM 741 O O . SER A 1 92 ? 14.805 -28.281 -20.047 1 87.12 92 SER A O 1
ATOM 743 N N . LEU A 1 93 ? 16.25 -26.719 -19.469 1 86.06 93 LEU A N 1
ATOM 744 C CA . LEU A 1 93 ? 17.391 -27.531 -19.875 1 86.06 93 LEU A CA 1
ATOM 745 C C . LEU A 1 93 ? 17.547 -28.75 -18.969 1 86.06 93 LEU A C 1
ATOM 747 O O . LEU A 1 93 ? 17.828 -29.844 -19.438 1 86.06 93 LEU A O 1
ATOM 751 N N . VAL A 1 94 ? 17.359 -28.516 -17.703 1 83.44 94 VAL A N 1
ATOM 752 C CA . VAL A 1 94 ? 17.453 -29.609 -16.734 1 83.44 94 VAL A CA 1
ATOM 753 C C . VAL A 1 94 ? 16.375 -30.656 -17.031 1 83.44 94 VAL A C 1
ATOM 755 O O . VAL A 1 94 ? 16.625 -31.859 -16.938 1 83.44 94 VAL A O 1
ATOM 758 N N . ILE A 1 95 ? 15.242 -30.188 -17.391 1 77.69 95 ILE A N 1
ATOM 759 C CA . ILE A 1 95 ? 14.125 -31.078 -17.688 1 77.69 95 ILE A CA 1
ATOM 760 C C . ILE A 1 95 ? 14.391 -31.844 -18.984 1 77.69 95 ILE A C 1
ATOM 762 O O . ILE A 1 95 ? 14.094 -33.031 -19.078 1 77.69 95 ILE A O 1
ATOM 766 N N . PHE A 1 96 ? 15.008 -31.188 -19.969 1 75 96 PHE A N 1
ATOM 767 C CA . PHE A 1 96 ? 15.32 -31.828 -21.234 1 75 96 PHE A CA 1
ATOM 768 C C . PHE A 1 96 ? 16.422 -32.875 -21.078 1 75 96 PHE A C 1
ATOM 770 O O . PHE A 1 96 ? 16.391 -33.906 -21.719 1 75 96 PHE A O 1
ATOM 777 N N . LEU A 1 97 ? 17.312 -32.531 -20.266 1 72.06 97 LEU A N 1
ATOM 778 C CA . LEU A 1 97 ? 18.438 -33.438 -20.078 1 72.06 97 LEU A CA 1
ATOM 779 C C . LEU A 1 97 ? 18 -34.688 -19.297 1 72.06 97 LEU A C 1
ATOM 781 O O . LEU A 1 97 ? 18.562 -35.75 -19.484 1 72.06 97 LEU A O 1
ATOM 785 N N . LYS A 1 98 ? 17.016 -34.5 -18.375 1 61.28 98 LYS A N 1
ATOM 786 C CA . LYS A 1 98 ? 16.562 -35.625 -17.562 1 61.28 98 LYS A CA 1
ATOM 787 C C . LYS A 1 98 ? 15.453 -36.406 -18.266 1 61.28 98 LYS A C 1
ATOM 789 O O . LYS A 1 98 ? 14.922 -37.344 -17.719 1 61.28 98 LYS A O 1
ATOM 794 N N . GLU A 1 99 ? 14.883 -35.938 -19.359 1 56.56 99 GLU A N 1
ATOM 795 C CA . GLU A 1 99 ? 13.781 -36.438 -20.172 1 56.56 99 GLU A CA 1
ATOM 796 C C . GLU A 1 99 ? 13.844 -37.938 -20.328 1 56.56 99 GLU A C 1
ATOM 798 O O . GLU A 1 99 ? 12.812 -38.625 -20.375 1 56.56 99 GLU A O 1
ATOM 803 N N . PRO A 1 100 ? 15 -38.562 -20.438 1 48.59 100 PRO A N 1
ATOM 804 C CA . PRO A 1 100 ? 14.781 -40 -20.688 1 48.59 100 PRO A CA 1
ATOM 805 C C . PRO A 1 100 ? 13.977 -40.656 -19.578 1 48.59 100 PRO A C 1
ATOM 807 O O . PRO A 1 100 ? 13.531 -41.812 -19.75 1 48.59 100 PRO A O 1
ATOM 810 N N . LEU A 1 101 ? 13.656 -39.906 -18.594 1 48.59 101 LEU A N 1
ATOM 811 C CA . LEU A 1 101 ? 12.859 -40.594 -17.562 1 48.59 101 LEU A CA 1
ATOM 812 C C . LEU A 1 101 ? 11.398 -40.156 -17.672 1 48.59 101 LEU A C 1
ATOM 814 O O . LEU A 1 101 ? 11.062 -39 -17.469 1 48.59 101 LEU A O 1
ATOM 818 N N . LYS A 1 102 ? 10.594 -40.844 -18.484 1 53.16 102 LYS A N 1
ATOM 819 C CA . LYS A 1 102 ? 9.18 -40.719 -18.828 1 53.16 102 LYS A CA 1
ATOM 820 C C . LYS A 1 102 ? 8.406 -40.062 -17.688 1 53.16 102 LYS A C 1
ATOM 822 O O . LYS A 1 102 ? 7.559 -39.188 -17.922 1 53.16 102 LYS A O 1
ATOM 827 N N . ASP A 1 103 ? 8.734 -40.438 -16.469 1 54.88 103 ASP A N 1
ATOM 828 C CA . ASP A 1 103 ? 7.938 -40.062 -15.312 1 54.88 103 ASP A CA 1
ATOM 829 C C . ASP A 1 103 ? 8.18 -38.594 -14.938 1 54.88 103 ASP A C 1
ATOM 831 O O . ASP A 1 103 ? 7.27 -37.938 -14.469 1 54.88 103 ASP A O 1
ATOM 835 N N . VAL A 1 104 ? 9.375 -38.094 -15.414 1 55.47 104 VAL A N 1
ATOM 836 C CA . VAL A 1 104 ? 9.781 -36.781 -14.938 1 55.47 104 VAL A CA 1
ATOM 837 C C . VAL A 1 104 ? 9.133 -35.719 -15.812 1 55.47 104 VAL A C 1
ATOM 839 O O . VAL A 1 104 ? 8.867 -34.594 -15.336 1 55.47 104 VAL A O 1
ATOM 842 N N . SER A 1 105 ? 8.727 -36.094 -17 1 58.31 105 SER A N 1
ATOM 843 C CA . SER A 1 105 ? 8.195 -35.094 -17.938 1 58.31 105 SER A CA 1
ATOM 844 C C . SER A 1 105 ? 6.805 -34.625 -17.516 1 58.31 105 SER A C 1
ATOM 846 O O . SER A 1 105 ? 6.457 -33.469 -17.656 1 58.31 105 SER A O 1
ATOM 848 N N . GLN A 1 106 ? 6.168 -35.688 -16.844 1 61.41 106 GLN A N 1
ATOM 849 C CA . GLN A 1 106 ? 4.809 -35.375 -16.438 1 61.41 106 GLN A CA 1
ATOM 850 C C . GLN A 1 106 ? 4.82 -34.406 -15.25 1 61.41 106 GLN A C 1
ATOM 852 O O . GLN A 1 106 ? 3.908 -33.594 -15.102 1 61.41 106 GLN A O 1
ATOM 857 N N . TYR A 1 107 ? 5.973 -34.406 -14.547 1 69.62 107 TYR A N 1
ATOM 858 C CA . TYR A 1 107 ? 5.996 -33.594 -13.328 1 69.62 107 TYR A CA 1
ATOM 859 C C . TYR A 1 107 ? 6.852 -32.344 -13.508 1 69.62 107 TYR A C 1
ATOM 861 O O . TYR A 1 107 ? 7.062 -31.594 -12.562 1 69.62 107 TYR A O 1
ATOM 869 N N . SER A 1 108 ? 7.285 -32.156 -14.781 1 76.69 108 SER A N 1
ATOM 870 C CA . SER A 1 108 ? 8.148 -31.016 -15.047 1 76.69 108 SER A CA 1
ATOM 871 C C . SER A 1 108 ? 7.406 -29.703 -14.805 1 76.69 108 SER A C 1
ATOM 873 O O . SER A 1 108 ? 8.031 -28.672 -14.562 1 76.69 108 SER A O 1
ATOM 875 N N . ILE A 1 109 ? 6.07 -29.781 -14.719 1 78.62 109 ILE A N 1
ATOM 876 C CA . ILE A 1 109 ? 5.227 -28.609 -14.539 1 78.62 109 ILE A CA 1
ATOM 877 C C . ILE A 1 109 ? 5.508 -27.969 -13.18 1 78.62 109 ILE A C 1
ATOM 879 O O . ILE A 1 109 ? 5.496 -26.734 -13.047 1 78.62 109 ILE A O 1
ATOM 883 N N . TRP A 1 110 ? 5.914 -28.75 -12.227 1 84.56 110 TRP A N 1
ATOM 884 C CA . TRP A 1 110 ? 6.078 -28.234 -10.867 1 84.56 110 TRP A CA 1
ATOM 885 C C . TRP A 1 110 ? 7.363 -27.438 -10.734 1 84.56 110 TRP A C 1
ATOM 887 O O . TRP A 1 110 ? 7.414 -26.453 -9.992 1 84.56 110 TRP A O 1
ATOM 897 N N . ALA A 1 111 ? 8.359 -27.859 -11.469 1 88.81 111 ALA A N 1
ATOM 898 C CA . ALA A 1 111 ? 9.602 -27.094 -11.445 1 88.81 111 ALA A CA 1
ATOM 899 C C . ALA A 1 111 ? 9.43 -25.734 -12.133 1 88.81 111 ALA A C 1
ATOM 901 O O . ALA A 1 111 ? 9.875 -24.719 -11.617 1 88.81 111 ALA A O 1
ATOM 902 N N . ILE A 1 112 ? 8.742 -25.766 -13.266 1 89 112 ILE A N 1
ATOM 903 C CA . ILE A 1 112 ? 8.523 -24.547 -14.031 1 89 112 ILE A CA 1
ATOM 904 C C . ILE A 1 112 ? 7.617 -23.594 -13.242 1 89 112 ILE A C 1
ATOM 906 O O . ILE A 1 112 ? 7.891 -22.391 -13.156 1 89 112 ILE A O 1
ATOM 910 N N . LEU A 1 113 ? 6.59 -24.172 -12.656 1 87.81 113 LEU A N 1
ATOM 911 C CA . LEU A 1 113 ? 5.664 -23.391 -11.852 1 87.81 113 LEU A CA 1
ATOM 912 C C . LEU A 1 113 ? 6.387 -22.719 -10.688 1 87.81 113 LEU A C 1
ATOM 914 O O . LEU A 1 113 ? 6.117 -21.562 -10.359 1 87.81 113 LEU A O 1
ATOM 918 N N . THR A 1 114 ? 7.238 -23.406 -10.117 1 91.81 114 THR A N 1
ATOM 919 C CA . THR A 1 114 ? 7.969 -22.875 -8.969 1 91.81 114 THR A CA 1
ATOM 920 C C . THR A 1 114 ? 8.836 -21.688 -9.375 1 91.81 114 THR A C 1
ATOM 922 O O . THR A 1 114 ? 8.836 -20.656 -8.711 1 91.81 114 THR A O 1
ATOM 925 N N . VAL A 1 115 ? 9.531 -21.812 -10.477 1 93.25 115 VAL A N 1
ATOM 926 C CA . VAL A 1 115 ? 10.414 -20.75 -10.922 1 93.25 115 VAL A CA 1
ATOM 927 C C . VAL A 1 115 ? 9.594 -19.5 -11.234 1 93.25 115 VAL A C 1
ATOM 929 O O . VAL A 1 115 ? 9.953 -18.391 -10.828 1 93.25 115 VAL A O 1
ATOM 932 N N . VAL A 1 116 ? 8.469 -19.688 -11.836 1 90.94 116 VAL A N 1
ATOM 933 C CA . VAL A 1 116 ? 7.668 -18.562 -12.289 1 90.94 116 VAL A CA 1
ATOM 934 C C . VAL A 1 116 ? 7.035 -17.859 -11.094 1 90.94 116 VAL A C 1
ATOM 936 O O . VAL A 1 116 ? 6.938 -16.625 -11.07 1 90.94 116 VAL A O 1
ATOM 939 N N . VAL A 1 117 ? 6.711 -18.594 -10.094 1 89.69 117 VAL A N 1
ATOM 940 C CA . VAL A 1 117 ? 5.945 -18 -9 1 89.69 117 VAL A CA 1
ATOM 941 C C . VAL A 1 117 ? 6.898 -17.516 -7.902 1 89.69 117 VAL A C 1
ATOM 943 O O . VAL A 1 117 ? 6.621 -16.531 -7.219 1 89.69 117 VAL A O 1
ATOM 946 N N . VAL A 1 118 ? 7.953 -18.172 -7.715 1 91.81 118 VAL A N 1
ATOM 947 C CA . VAL A 1 118 ? 8.82 -17.906 -6.574 1 91.81 118 VAL A CA 1
ATOM 948 C C . VAL A 1 118 ? 9.836 -16.828 -6.945 1 91.81 118 VAL A C 1
ATOM 950 O O . VAL A 1 118 ? 10.281 -16.062 -6.086 1 91.81 118 VAL A O 1
ATOM 953 N N . PHE A 1 119 ? 10.156 -16.719 -8.203 1 92.75 119 PHE A N 1
ATOM 954 C CA . PHE A 1 119 ? 11.172 -15.75 -8.609 1 92.75 119 PHE A CA 1
ATOM 955 C C . PHE A 1 119 ? 10.633 -14.328 -8.516 1 92.75 119 PHE A C 1
ATOM 957 O O . PHE A 1 119 ? 9.727 -13.945 -9.258 1 92.75 119 PHE A O 1
ATOM 964 N N . GLU A 1 120 ? 11.148 -13.625 -7.547 1 92.19 120 GLU A N 1
ATOM 965 C CA . GLU A 1 120 ? 10.75 -12.242 -7.324 1 92.19 120 GLU A CA 1
ATOM 966 C C . GLU A 1 120 ? 11.914 -11.281 -7.559 1 92.19 120 GLU A C 1
ATOM 968 O O . GLU A 1 120 ? 13.031 -11.711 -7.848 1 92.19 120 GLU A O 1
ATOM 973 N N . PHE A 1 121 ? 11.57 -9.977 -7.445 1 91 121 PHE A N 1
ATOM 974 C CA . PHE A 1 121 ? 12.516 -8.93 -7.797 1 91 121 PHE A CA 1
ATOM 975 C C . PHE A 1 121 ? 13.695 -8.914 -6.832 1 91 121 PHE A C 1
ATOM 977 O O . PHE A 1 121 ? 14.836 -8.703 -7.242 1 91 121 PHE A O 1
ATOM 984 N N . SER A 1 122 ? 13.461 -9.148 -5.586 1 92.94 122 SER A N 1
ATOM 985 C CA . SER A 1 122 ? 14.523 -9.125 -4.59 1 92.94 122 SER A CA 1
ATOM 986 C C . SER A 1 122 ? 14.797 -10.531 -4.043 1 92.94 122 SER A C 1
ATOM 988 O O . SER A 1 122 ? 13.93 -11.398 -4.105 1 92.94 122 SER A O 1
ATOM 990 N N . VAL A 1 123 ? 16.016 -10.766 -3.555 1 93.25 123 VAL A N 1
ATOM 991 C CA . VAL A 1 123 ? 16.422 -12.047 -2.99 1 93.25 123 VAL A CA 1
ATOM 992 C C . VAL A 1 123 ? 15.578 -12.359 -1.757 1 93.25 123 VAL A C 1
ATOM 994 O O . VAL A 1 123 ? 15.148 -13.5 -1.562 1 93.25 123 VAL A O 1
ATOM 997 N N . GLY A 1 124 ? 15.352 -11.336 -0.93 1 92.5 124 GLY A N 1
ATOM 998 C CA . GLY A 1 124 ? 14.531 -11.539 0.252 1 92.5 124 GLY A CA 1
ATOM 999 C C . GLY A 1 124 ? 13.117 -11.984 -0.073 1 92.5 124 GLY A C 1
ATOM 1000 O O . GLY A 1 124 ? 12.562 -12.859 0.597 1 92.5 124 GLY A O 1
ATOM 1001 N N . ALA A 1 125 ? 12.531 -11.352 -1.071 1 93.31 125 ALA A N 1
ATOM 1002 C CA . ALA A 1 125 ? 11.188 -11.727 -1.499 1 93.31 125 ALA A CA 1
ATOM 1003 C C . ALA A 1 125 ? 11.164 -13.141 -2.066 1 93.31 125 ALA A C 1
ATOM 1005 O O . ALA A 1 125 ? 10.219 -13.898 -1.826 1 93.31 125 ALA A O 1
ATOM 1006 N N . THR A 1 126 ? 12.156 -13.516 -2.85 1 94 126 THR A N 1
ATOM 1007 C CA . THR A 1 126 ? 12.266 -14.859 -3.416 1 94 126 THR A CA 1
ATOM 1008 C C . THR A 1 126 ? 12.398 -15.898 -2.312 1 94 126 THR A C 1
ATOM 1010 O O . THR A 1 126 ? 11.75 -16.953 -2.361 1 94 126 THR A O 1
ATOM 1013 N N . LEU A 1 127 ? 13.164 -15.617 -1.322 1 92.5 127 LEU A N 1
ATOM 1014 C CA . LEU A 1 127 ? 13.367 -16.531 -0.204 1 92.5 127 LEU A CA 1
ATOM 1015 C C . LEU A 1 127 ? 12.078 -16.688 0.607 1 92.5 127 LEU A C 1
ATOM 1017 O O . LEU A 1 127 ? 11.727 -17.797 1.017 1 92.5 127 LEU A O 1
ATOM 1021 N N . SER A 1 128 ? 11.492 -15.578 0.79 1 93.38 128 SER A N 1
ATOM 1022 C CA . SER A 1 128 ? 10.234 -15.609 1.532 1 93.38 128 SER A CA 1
ATOM 1023 C C . SER A 1 128 ? 9.18 -16.438 0.803 1 93.38 128 SER A C 1
ATOM 1025 O O . SER A 1 128 ? 8.555 -17.312 1.397 1 93.38 128 SER A O 1
ATOM 1027 N N . LYS A 1 129 ? 8.977 -16.266 -0.491 1 93.06 129 LYS A N 1
ATOM 1028 C CA . LYS A 1 129 ? 7.992 -17 -1.279 1 93.06 129 LYS A CA 1
ATOM 1029 C C . LYS A 1 129 ? 8.383 -18.469 -1.416 1 93.06 129 LYS A C 1
ATOM 1031 O O . LYS A 1 129 ? 7.512 -19.344 -1.436 1 93.06 129 LYS A O 1
ATOM 1036 N N . GLY A 1 130 ? 9.742 -18.672 -1.559 1 91.44 130 GLY A N 1
ATOM 1037 C CA . GLY A 1 130 ? 10.203 -20.047 -1.606 1 91.44 130 GLY A CA 1
ATOM 1038 C C . GLY A 1 130 ? 9.922 -20.828 -0.331 1 91.44 130 GLY A C 1
ATOM 1039 O O . GLY A 1 130 ? 9.484 -21.984 -0.38 1 91.44 130 GLY A O 1
ATOM 1040 N N . PHE A 1 131 ? 10.094 -20.203 0.756 1 91.12 131 PHE A N 1
ATOM 1041 C CA . PHE A 1 131 ? 9.82 -20.844 2.035 1 91.12 131 PHE A CA 1
ATOM 1042 C C . PHE A 1 131 ? 8.32 -21.078 2.205 1 91.12 131 PHE A C 1
ATOM 1044 O O . PHE A 1 131 ? 7.91 -22.125 2.711 1 91.12 131 PHE A O 1
ATOM 1051 N N . ASN A 1 132 ? 7.562 -20.109 1.83 1 92.44 132 ASN A N 1
ATOM 1052 C CA . ASN A 1 132 ? 6.113 -20.266 1.866 1 92.44 132 ASN A CA 1
ATOM 1053 C C . ASN A 1 132 ? 5.656 -21.453 1.021 1 92.44 132 ASN A C 1
ATOM 1055 O O . ASN A 1 132 ? 4.809 -22.234 1.451 1 92.44 132 ASN A O 1
ATOM 1059 N N . ARG A 1 133 ? 6.238 -21.531 -0.096 1 90.5 133 ARG A N 1
ATOM 1060 C CA . ARG A 1 133 ? 5.867 -22.625 -0.993 1 90.5 133 ARG A CA 1
ATOM 1061 C C . ARG A 1 133 ? 6.254 -23.969 -0.401 1 90.5 133 ARG A C 1
ATOM 1063 O O . ARG A 1 133 ? 5.48 -24.922 -0.467 1 90.5 133 ARG A O 1
ATOM 1070 N N . ALA A 1 134 ? 7.457 -24.016 0.135 1 87.94 134 ALA A N 1
ATOM 1071 C CA . ALA A 1 134 ? 7.934 -25.266 0.732 1 87.94 134 ALA A CA 1
ATOM 1072 C C . ALA A 1 134 ? 7.043 -25.688 1.896 1 87.94 134 ALA A C 1
ATOM 1074 O O . ALA A 1 134 ? 6.605 -26.844 1.962 1 87.94 134 ALA A O 1
ATOM 1075 N N . LEU A 1 135 ? 6.766 -24.781 2.752 1 90.31 135 LEU A N 1
ATOM 1076 C CA . LEU A 1 135 ? 5.949 -25.078 3.924 1 90.31 135 LEU A CA 1
ATOM 1077 C C . LEU A 1 135 ? 4.531 -25.453 3.512 1 90.31 135 LEU A C 1
ATOM 1079 O O . LEU A 1 135 ? 3.943 -26.391 4.078 1 90.31 135 LEU A O 1
ATOM 1083 N N . GLY A 1 136 ? 4.027 -24.719 2.617 1 92.06 136 GLY A N 1
ATOM 1084 C CA . GLY A 1 136 ? 2.693 -25.031 2.127 1 92.06 136 GLY A CA 1
ATOM 1085 C C . GLY A 1 136 ? 2.6 -26.406 1.479 1 92.06 136 GLY A C 1
ATOM 1086 O O . GLY A 1 136 ? 1.662 -27.156 1.746 1 92.06 136 GLY A O 1
ATOM 1087 N N . THR A 1 137 ? 3.578 -26.719 0.668 1 90.19 137 THR A N 1
ATOM 1088 C CA . THR A 1 137 ? 3.574 -28 -0.041 1 90.19 137 THR A CA 1
ATOM 1089 C C . THR A 1 137 ? 3.797 -29.156 0.927 1 90.19 137 THR A C 1
ATOM 1091 O O . THR A 1 137 ? 3.113 -30.188 0.848 1 90.19 137 THR A O 1
ATOM 1094 N N . PHE A 1 138 ? 4.68 -28.969 1.825 1 88.5 138 PHE A N 1
ATOM 1095 C CA . PHE A 1 138 ? 4.977 -30.016 2.795 1 88.5 138 PHE A CA 1
ATOM 1096 C C . PHE A 1 138 ? 3.768 -30.297 3.678 1 88.5 138 PHE A C 1
ATOM 1098 O O . PHE A 1 138 ? 3.414 -31.453 3.9 1 88.5 138 PHE A O 1
ATOM 1105 N N . SER A 1 139 ? 3.184 -29.281 4.176 1 92.19 139 SER A N 1
ATOM 1106 C CA . SER A 1 139 ? 2.012 -29.438 5.031 1 92.19 139 SER A CA 1
ATOM 1107 C C . SER A 1 139 ? 0.844 -30.047 4.254 1 92.19 139 SER A C 1
ATOM 1109 O O . SER A 1 139 ? 0.118 -30.891 4.777 1 92.19 139 SER A O 1
ATOM 1111 N N . ALA A 1 140 ? 0.658 -29.609 3.066 1 91.56 140 ALA A N 1
ATOM 1112 C CA . ALA A 1 140 ? -0.412 -30.156 2.227 1 91.56 140 ALA A CA 1
ATOM 1113 C C . ALA A 1 140 ? -0.187 -31.625 1.924 1 91.56 140 ALA A C 1
ATOM 1115 O O . ALA A 1 140 ? -1.118 -32.438 2.002 1 91.56 140 ALA A O 1
ATOM 1116 N N . GLY A 1 141 ? 1.093 -31.938 1.514 1 85.69 141 GLY A N 1
ATOM 1117 C CA . GLY A 1 141 ? 1.411 -33.344 1.23 1 85.69 141 GLY A CA 1
ATOM 1118 C C . GLY A 1 141 ? 1.173 -34.25 2.414 1 85.69 141 GLY A C 1
ATOM 1119 O O . GLY A 1 141 ? 0.59 -35.344 2.264 1 85.69 141 GLY A O 1
ATOM 1120 N N . ALA A 1 142 ? 1.585 -33.812 3.525 1 86.81 142 ALA A N 1
ATOM 1121 C CA . ALA A 1 142 ? 1.409 -34.594 4.734 1 86.81 142 ALA A CA 1
ATOM 1122 C C . ALA A 1 142 ? -0.071 -34.812 5.043 1 86.81 142 ALA A C 1
ATOM 1124 O O . ALA A 1 142 ? -0.501 -35.938 5.328 1 86.81 142 ALA A O 1
ATOM 1125 N N . LEU A 1 143 ? -0.841 -33.781 4.984 1 89.88 143 LEU A N 1
ATOM 1126 C CA . LEU A 1 143 ? -2.268 -33.875 5.277 1 89.88 143 LEU A CA 1
ATOM 1127 C C . LEU A 1 143 ? -2.994 -34.688 4.219 1 89.88 143 LEU A C 1
ATOM 1129 O O . LEU A 1 143 ? -3.902 -35.469 4.535 1 89.88 143 LEU A O 1
ATOM 1133 N N . ALA A 1 144 ? -2.625 -34.5 3.002 1 87.69 144 ALA A N 1
ATOM 1134 C CA . ALA A 1 144 ? -3.275 -35.188 1.904 1 87.69 144 ALA A CA 1
ATOM 1135 C C . ALA A 1 144 ? -3.031 -36.719 2.004 1 87.69 144 ALA A C 1
ATOM 1137 O O . ALA A 1 144 ? -3.934 -37.5 1.747 1 87.69 144 ALA A O 1
ATOM 1138 N N . ILE A 1 145 ? -1.812 -37.094 2.338 1 81.69 145 ILE A N 1
ATOM 1139 C CA . ILE A 1 145 ? -1.483 -38.5 2.494 1 81.69 145 ILE A CA 1
ATOM 1140 C C . ILE A 1 145 ? -2.303 -39.125 3.637 1 81.69 145 ILE A C 1
ATOM 1142 O O . ILE A 1 145 ? -2.795 -40.25 3.533 1 81.69 145 ILE A O 1
ATOM 1146 N N . GLY A 1 146 ? -2.438 -38.344 4.723 1 84.25 146 GLY A N 1
ATOM 1147 C CA . GLY A 1 146 ? -3.248 -38.812 5.84 1 84.25 146 GLY A CA 1
ATOM 1148 C C . GLY A 1 146 ? -4.703 -39.031 5.473 1 84.25 146 GLY A C 1
ATOM 1149 O O . GLY A 1 146 ? -5.293 -40.062 5.836 1 84.25 146 GLY A O 1
ATOM 1150 N N . ILE A 1 147 ? -5.277 -38.188 4.746 1 86.69 147 ILE A N 1
ATOM 1151 C CA . ILE A 1 147 ? -6.688 -38.281 4.375 1 86.69 147 ILE A CA 1
ATOM 1152 C C . ILE A 1 147 ? -6.875 -39.344 3.309 1 86.69 147 ILE A C 1
ATOM 1154 O O . ILE A 1 147 ? -7.898 -40.031 3.285 1 86.69 147 ILE A O 1
ATOM 1158 N N . ALA A 1 148 ? -5.918 -39.438 2.389 1 79 148 ALA A N 1
ATOM 1159 C CA . ALA A 1 148 ? -5.988 -40.469 1.36 1 79 148 ALA A CA 1
ATOM 1160 C C . ALA A 1 148 ? -6.016 -41.875 1.983 1 79 148 ALA A C 1
ATOM 1162 O O . ALA A 1 148 ? -6.75 -42.75 1.524 1 79 148 ALA A O 1
ATOM 1163 N N . GLU A 1 149 ? -5.227 -42.062 3 1 80.69 149 GLU A N 1
ATOM 1164 C CA . GLU A 1 149 ? -5.227 -43.344 3.697 1 80.69 149 GLU A CA 1
ATOM 1165 C C . GLU A 1 149 ? -6.574 -43.594 4.359 1 80.69 149 GLU A C 1
ATOM 1167 O O . GLU A 1 149 ? -7.059 -44.75 4.359 1 80.69 149 GLU A O 1
ATOM 1172 N N . LEU A 1 150 ? -7.141 -42.531 4.887 1 82.56 150 LEU A N 1
ATOM 1173 C CA . LEU A 1 150 ? -8.445 -42.656 5.516 1 82.56 150 LEU A CA 1
ATOM 1174 C C . LEU A 1 150 ? -9.523 -42.969 4.48 1 82.56 150 LEU A C 1
ATOM 1176 O O . LEU A 1 150 ? -10.453 -43.75 4.754 1 82.56 150 LEU A O 1
ATOM 1180 N N . SER A 1 151 ? -9.391 -42.469 3.32 1 81.56 151 SER A N 1
ATOM 1181 C CA . SER A 1 151 ? -10.367 -42.688 2.254 1 81.56 151 SER A CA 1
ATOM 1182 C C . SER A 1 151 ? -10.305 -44.094 1.698 1 81.56 151 SER A C 1
ATOM 1184 O O . SER A 1 151 ? -11.312 -44.656 1.267 1 81.56 151 SER A O 1
ATOM 1186 N N . LEU A 1 152 ? -9.125 -44.688 1.609 1 76.75 152 LEU A N 1
ATOM 1187 C CA . LEU A 1 152 ? -8.977 -46.062 1.139 1 76.75 152 LEU A CA 1
ATOM 1188 C C . LEU A 1 152 ? -9.719 -47.031 2.045 1 76.75 152 LEU A C 1
ATOM 1190 O O . LEU A 1 152 ? -10.312 -48 1.566 1 76.75 152 LEU A O 1
ATOM 1194 N N . HIS A 1 153 ? -9.758 -46.594 3.271 1 81.75 153 HIS A N 1
ATOM 1195 C CA . HIS A 1 153 ? -10.438 -47.469 4.23 1 81.75 153 HIS A CA 1
ATOM 1196 C C . HIS A 1 153 ? -11.945 -47.281 4.156 1 81.75 153 HIS A C 1
ATOM 1198 O O . HIS A 1 153 ? -12.703 -48.188 4.527 1 81.75 153 HIS A O 1
ATOM 1204 N N . ALA A 1 154 ? -12.367 -46.156 3.604 1 79.44 154 ALA A N 1
ATOM 1205 C CA . ALA A 1 154 ? -13.797 -45.844 3.568 1 79.44 154 ALA A CA 1
ATOM 1206 C C . ALA A 1 154 ? -14.453 -46.438 2.332 1 79.44 154 ALA A C 1
ATOM 1208 O O . ALA A 1 154 ? -15.68 -46.531 2.256 1 79.44 154 ALA A O 1
ATOM 1209 N N . GLY A 1 155 ? -13.812 -47.219 1.477 1 72.31 155 GLY A N 1
ATOM 1210 C CA . GLY A 1 155 ? -14.344 -47.938 0.324 1 72.31 155 GLY A CA 1
ATOM 1211 C C . GLY A 1 155 ? -15.102 -47.031 -0.636 1 72.31 155 GLY A C 1
ATOM 1212 O O . GLY A 1 155 ? -14.539 -46.062 -1.158 1 72.31 155 GLY A O 1
ATOM 1213 N N . ALA A 1 156 ? -16.422 -47.25 -0.784 1 69.62 156 ALA A N 1
ATOM 1214 C CA . ALA A 1 156 ? -17.297 -46.562 -1.718 1 69.62 156 ALA A CA 1
ATOM 1215 C C . ALA A 1 156 ? -17.5 -45.094 -1.302 1 69.62 156 ALA A C 1
ATOM 1217 O O . ALA A 1 156 ? -17.719 -44.219 -2.148 1 69.62 156 ALA A O 1
ATOM 1218 N N . LEU A 1 157 ? -17.328 -44.781 -0.107 1 80.75 157 LEU A N 1
ATOM 1219 C CA . LEU A 1 157 ? -17.547 -43.438 0.408 1 80.75 157 LEU A CA 1
ATOM 1220 C C . LEU A 1 157 ? -16.25 -42.625 0.366 1 80.75 157 LEU A C 1
ATOM 1222 O O . LEU A 1 157 ? -16.219 -41.469 0.817 1 80.75 157 LEU A O 1
ATOM 1226 N N . GLY A 1 158 ? -15.312 -43.25 -0.246 1 80.69 158 GLY A N 1
ATOM 1227 C CA . GLY A 1 158 ? -14.008 -42.594 -0.305 1 80.69 158 GLY A CA 1
ATOM 1228 C C . GLY A 1 158 ? -14.016 -41.312 -1.124 1 80.69 158 GLY A C 1
ATOM 1229 O O . GLY A 1 158 ? -13.406 -40.312 -0.731 1 80.69 158 GLY A O 1
ATOM 1230 N N . GLU A 1 159 ? -14.797 -41.344 -2.191 1 81 159 GLU A N 1
ATOM 1231 C CA . GLU A 1 159 ? -14.852 -40.188 -3.059 1 81 159 GLU A CA 1
ATOM 1232 C C . GLU A 1 159 ? -15.562 -39.031 -2.375 1 81 159 GLU A C 1
ATOM 1234 O O . GLU A 1 159 ? -15.148 -37.875 -2.504 1 81 159 GLU A O 1
ATOM 1239 N N . VAL A 1 160 ? -16.562 -39.344 -1.668 1 85.5 160 VAL A N 1
ATOM 1240 C CA . VAL A 1 160 ? -17.312 -38.312 -0.957 1 85.5 160 VAL A CA 1
ATOM 1241 C C . VAL A 1 160 ? -16.453 -37.719 0.158 1 85.5 160 VAL A C 1
ATOM 1243 O O . VAL A 1 160 ? -16.469 -36.5 0.386 1 85.5 160 VAL A O 1
ATOM 1246 N N . LEU A 1 161 ? -15.734 -38.531 0.782 1 87.75 161 LEU A N 1
ATOM 1247 C CA . LEU A 1 161 ? -14.859 -38.094 1.851 1 87.75 161 LEU A CA 1
ATOM 1248 C C . LEU A 1 161 ? -13.781 -37.156 1.306 1 87.75 161 LEU A C 1
ATOM 1250 O O . LEU A 1 161 ? -13.414 -36.156 1.962 1 87.75 161 LEU A O 1
ATOM 1254 N N . LEU A 1 162 ? -13.336 -37.469 0.154 1 87.75 162 LEU A N 1
ATOM 1255 C CA . LEU A 1 162 ? -12.312 -36.625 -0.451 1 87.75 162 LEU A CA 1
ATOM 1256 C C . LEU A 1 162 ? -12.867 -35.25 -0.777 1 87.75 162 LEU A C 1
ATOM 1258 O O . LEU A 1 162 ? -12.219 -34.219 -0.502 1 87.75 162 LEU A O 1
ATOM 1262 N N . VAL A 1 163 ? -14.062 -35.188 -1.309 1 89.06 163 VAL A N 1
ATOM 1263 C CA . VAL A 1 163 ? -14.672 -33.938 -1.676 1 89.06 163 VAL A CA 1
ATOM 1264 C C . VAL A 1 163 ? -14.961 -33.125 -0.419 1 89.06 163 VAL A C 1
ATOM 1266 O O . VAL A 1 163 ? -14.734 -31.906 -0.39 1 89.06 163 VAL A O 1
ATOM 1269 N N . VAL A 1 164 ? -15.383 -33.75 0.583 1 91.81 164 VAL A N 1
ATOM 1270 C CA . VAL A 1 164 ? -15.664 -33.062 1.843 1 91.81 164 VAL A CA 1
ATOM 1271 C C . VAL A 1 164 ? -14.367 -32.562 2.463 1 91.81 164 VAL A C 1
ATOM 1273 O O . VAL A 1 164 ? -14.328 -31.469 3.033 1 91.81 164 VAL A O 1
ATOM 1276 N N . SER A 1 165 ? -13.352 -33.375 2.367 1 93.31 165 SER A N 1
ATOM 1277 C CA . SER A 1 165 ? -12.055 -32.938 2.906 1 93.31 165 SER A CA 1
ATOM 1278 C C . SER A 1 165 ? -11.523 -31.719 2.176 1 93.31 165 SER A C 1
ATOM 1280 O O . SER A 1 165 ? -10.906 -30.859 2.789 1 93.31 165 SER A O 1
ATOM 1282 N N . ILE A 1 166 ? -11.742 -31.656 0.871 1 92.94 166 ILE A N 1
ATOM 1283 C CA . ILE A 1 166 ? -11.305 -30.5 0.088 1 92.94 166 ILE A CA 1
ATOM 1284 C C . ILE A 1 166 ? -12.078 -29.25 0.521 1 92.94 166 ILE A C 1
ATOM 1286 O O . ILE A 1 166 ? -11.5 -28.172 0.642 1 92.94 166 ILE A O 1
ATOM 1290 N N . PHE A 1 167 ? -13.312 -29.438 0.809 1 94.94 167 PHE A N 1
ATOM 1291 C CA . PHE A 1 167 ? -14.125 -28.328 1.282 1 94.94 167 PHE A CA 1
ATOM 1292 C C . PHE A 1 167 ? -13.617 -27.812 2.623 1 94.94 167 PHE A C 1
ATOM 1294 O O . PHE A 1 167 ? -13.461 -26.594 2.811 1 94.94 167 PHE A O 1
ATOM 1301 N N . ILE A 1 168 ? -13.336 -28.672 3.488 1 95.06 168 ILE A N 1
ATOM 1302 C CA . ILE A 1 168 ? -12.891 -28.297 4.828 1 95.06 168 ILE A CA 1
ATOM 1303 C C . ILE A 1 168 ? -11.516 -27.641 4.75 1 95.06 168 ILE A C 1
ATOM 1305 O O . ILE A 1 168 ? -11.281 -26.609 5.395 1 95.06 168 ILE A O 1
ATOM 1309 N N . ALA A 1 169 ? -10.656 -28.188 3.986 1 93.94 169 ALA A N 1
ATOM 1310 C CA . ALA A 1 169 ? -9.32 -27.609 3.814 1 93.94 169 ALA A CA 1
ATOM 1311 C C . ALA A 1 169 ? -9.406 -26.234 3.164 1 93.94 169 ALA A C 1
ATOM 1313 O O . ALA A 1 169 ? -8.688 -25.312 3.557 1 93.94 169 ALA A O 1
ATOM 1314 N N . GLY A 1 170 ? -10.273 -26.172 2.152 1 93.62 170 GLY A N 1
ATOM 1315 C CA . GLY A 1 170 ? -10.469 -24.875 1.513 1 93.62 170 GLY A CA 1
ATOM 1316 C C . GLY A 1 170 ? -11.039 -23.828 2.449 1 93.62 170 GLY A C 1
ATOM 1317 O O . GLY A 1 170 ? -10.602 -22.672 2.432 1 93.62 170 GLY A O 1
ATOM 1318 N N . PHE A 1 171 ? -11.906 -24.234 3.277 1 93.81 171 PHE A N 1
ATOM 1319 C CA . PHE A 1 171 ? -12.523 -23.328 4.238 1 93.81 171 PHE A CA 1
ATOM 1320 C C . PHE A 1 171 ? -11.492 -22.844 5.254 1 93.81 171 PHE A C 1
ATOM 1322 O O . PHE A 1 171 ? -11.32 -21.641 5.434 1 93.81 171 PHE A O 1
ATOM 1329 N N . PHE A 1 172 ? -10.805 -23.703 5.816 1 92.81 172 PHE A N 1
ATOM 1330 C CA . PHE A 1 172 ? -9.883 -23.344 6.887 1 92.81 172 PHE A CA 1
ATOM 1331 C C . PHE A 1 172 ? -8.68 -22.578 6.336 1 92.81 172 PHE A C 1
ATOM 1333 O O . PHE A 1 172 ? -8.234 -21.594 6.93 1 92.81 172 PHE A O 1
ATOM 1340 N N . ALA A 1 173 ? -8.148 -23.016 5.273 1 93.5 173 ALA A N 1
ATOM 1341 C CA . ALA A 1 173 ? -6.996 -22.328 4.684 1 93.5 173 ALA A CA 1
ATOM 1342 C C . ALA A 1 173 ? -7.348 -20.906 4.281 1 93.5 173 ALA A C 1
ATOM 1344 O O . ALA A 1 173 ? -6.574 -19.969 4.52 1 93.5 173 ALA A O 1
ATOM 1345 N N . SER A 1 174 ? -8.516 -20.766 3.721 1 92.88 174 SER A N 1
ATOM 1346 C CA . SER A 1 174 ? -8.914 -19.438 3.262 1 92.88 174 SER A CA 1
ATOM 1347 C C . SER A 1 174 ? -9.297 -18.531 4.434 1 92.88 174 SER A C 1
ATOM 1349 O O . SER A 1 174 ? -9.102 -17.312 4.375 1 92.88 174 SER A O 1
ATOM 1351 N N . TYR A 1 175 ? -9.828 -19.094 5.492 1 91.75 175 TYR A N 1
ATOM 1352 C CA . TYR A 1 175 ? -10.195 -18.312 6.668 1 91.75 175 TYR A CA 1
ATOM 1353 C C . TYR A 1 175 ? -8.961 -17.859 7.43 1 91.75 175 TYR A C 1
ATOM 1355 O O . TYR A 1 175 ? -8.875 -16.703 7.844 1 91.75 175 TYR A O 1
ATOM 1363 N N . ILE A 1 176 ? -7.996 -18.688 7.566 1 91.19 176 ILE A N 1
ATOM 1364 C CA . ILE A 1 176 ? -6.781 -18.359 8.305 1 91.19 176 ILE A CA 1
ATOM 1365 C C . ILE A 1 176 ? -5.934 -17.375 7.512 1 91.19 176 ILE A C 1
ATOM 1367 O O . ILE A 1 176 ? -5.258 -16.516 8.086 1 91.19 176 ILE A O 1
ATOM 1371 N N . LYS A 1 177 ? -6.016 -17.516 6.242 1 90.56 177 LYS A N 1
ATOM 1372 C CA . LYS A 1 177 ? -5.258 -16.641 5.355 1 90.56 177 LYS A CA 1
ATOM 1373 C C . LYS A 1 177 ? -5.641 -15.18 5.562 1 90.56 177 LYS A C 1
ATOM 1375 O O . LYS A 1 177 ? -4.828 -14.281 5.336 1 90.56 177 LYS A O 1
ATOM 1380 N N . LEU A 1 178 ? -6.887 -14.914 6.02 1 89.44 178 LEU A N 1
ATOM 1381 C CA . LEU A 1 178 ? -7.387 -13.555 6.156 1 89.44 178 LEU A CA 1
ATOM 1382 C C . LEU A 1 178 ? -6.996 -12.961 7.508 1 89.44 178 LEU A C 1
ATOM 1384 O O . LEU A 1 178 ? -7.211 -11.773 7.754 1 89.44 178 LEU A O 1
ATOM 1388 N N . TYR A 1 179 ? -6.367 -13.703 8.375 1 87.69 179 TYR A N 1
ATOM 1389 C CA . TYR A 1 179 ? -5.875 -13.211 9.656 1 87.69 179 TYR A CA 1
ATOM 1390 C C . TYR A 1 179 ? -4.68 -12.281 9.461 1 87.69 179 TYR A C 1
ATOM 1392 O O . TYR A 1 179 ? -3.713 -12.641 8.781 1 87.69 179 TYR A O 1
ATOM 1400 N N . PRO A 1 180 ? -4.656 -11.086 9.961 1 83 180 PRO A N 1
ATOM 1401 C CA . PRO A 1 180 ? -3.672 -10.039 9.68 1 83 180 PRO A CA 1
ATOM 1402 C C . PRO A 1 180 ? -2.24 -10.477 9.977 1 83 180 PRO A C 1
ATOM 1404 O O . PRO A 1 180 ? -1.333 -10.211 9.18 1 83 180 PRO A O 1
ATOM 1407 N N . PRO A 1 181 ? -2.008 -11.195 11.078 1 81.94 181 PRO A N 1
ATOM 1408 C CA . PRO A 1 181 ? -0.617 -11.586 11.32 1 81.94 181 PRO A CA 1
ATOM 1409 C C . PRO A 1 181 ? -0.119 -12.641 10.328 1 81.94 181 PRO A C 1
ATOM 1411 O O . PRO A 1 181 ? 1.09 -12.852 10.203 1 81.94 181 PRO A O 1
ATOM 1414 N N . MET A 1 182 ? -0.996 -13.242 9.586 1 87.38 182 MET A N 1
ATOM 1415 C CA . MET A 1 182 ? -0.622 -14.297 8.648 1 87.38 182 MET A CA 1
ATOM 1416 C C . MET A 1 182 ? -0.54 -13.75 7.223 1 87.38 182 MET A C 1
ATOM 1418 O O . MET A 1 182 ? -0.388 -14.516 6.27 1 87.38 182 MET A O 1
ATOM 1422 N N . LYS A 1 183 ? -0.498 -12.5 7.078 1 85.44 183 LYS A N 1
ATOM 1423 C CA . LYS A 1 183 ? -0.5 -11.867 5.762 1 85.44 183 LYS A CA 1
ATOM 1424 C C . LYS A 1 183 ? 0.763 -12.219 4.98 1 85.44 183 LYS A C 1
ATOM 1426 O O . LYS A 1 183 ? 0.697 -12.523 3.789 1 85.44 183 LYS A O 1
ATOM 1431 N N . PRO A 1 184 ? 1.897 -12.258 5.703 1 86 184 PRO A N 1
ATOM 1432 C CA . PRO A 1 184 ? 3.105 -12.602 4.949 1 86 184 PRO A CA 1
ATOM 1433 C C . PRO A 1 184 ? 3.111 -14.047 4.469 1 86 184 PRO A C 1
ATOM 1435 O O . PRO A 1 184 ? 3.889 -14.406 3.578 1 86 184 PRO A O 1
ATOM 1438 N N . TYR A 1 185 ? 2.195 -14.828 4.941 1 90.44 185 TYR A N 1
ATOM 1439 C CA . TYR A 1 185 ? 2.156 -16.25 4.578 1 90.44 185 TYR A CA 1
ATOM 1440 C C . TYR A 1 185 ? 0.972 -16.531 3.664 1 90.44 185 TYR A C 1
ATOM 1442 O O . TYR A 1 185 ? 0.57 -17.688 3.512 1 90.44 185 TYR A O 1
ATOM 1450 N N . GLU A 1 186 ? 0.456 -15.594 3.125 1 91 186 GLU A N 1
ATOM 1451 C CA . GLU A 1 186 ? -0.711 -15.742 2.262 1 91 186 GLU A CA 1
ATOM 1452 C C . GLU A 1 186 ? -0.413 -16.656 1.08 1 91 186 GLU A C 1
ATOM 1454 O O . GLU A 1 186 ? -1.234 -17.5 0.723 1 91 186 GLU A O 1
ATOM 1459 N N . TYR A 1 187 ? 0.773 -16.531 0.49 1 90.69 187 TYR A N 1
ATOM 1460 C CA . TYR A 1 187 ? 1.154 -17.375 -0.643 1 90.69 187 TYR A CA 1
ATOM 1461 C C . TYR A 1 187 ? 1.253 -18.844 -0.232 1 90.69 187 TYR A C 1
ATOM 1463 O O . TYR A 1 187 ? 0.867 -19.734 -0.992 1 90.69 187 TYR A O 1
ATOM 1471 N N . GLY A 1 188 ? 1.718 -19.047 0.953 1 92.62 188 GLY A N 1
ATOM 1472 C CA . GLY A 1 188 ? 1.821 -20.406 1.449 1 92.62 188 GLY A CA 1
ATOM 1473 C C . GLY A 1 188 ? 0.479 -21.109 1.566 1 92.62 188 GLY A C 1
ATOM 1474 O O . GLY A 1 188 ? 0.355 -22.281 1.238 1 92.62 188 GLY A O 1
ATOM 1475 N N . PHE A 1 189 ? -0.496 -20.406 1.982 1 93.94 189 PHE A N 1
ATOM 1476 C CA . PHE A 1 189 ? -1.828 -20.984 2.121 1 93.94 189 PHE A CA 1
ATOM 1477 C C . PHE A 1 189 ? -2.432 -21.281 0.755 1 93.94 189 PHE A C 1
ATOM 1479 O O . PHE A 1 189 ? -3.146 -22.281 0.593 1 93.94 189 PHE A O 1
ATOM 1486 N N . ARG A 1 190 ? -2.123 -20.453 -0.19 1 92.81 190 ARG A N 1
ATOM 1487 C CA . ARG A 1 190 ? -2.607 -20.703 -1.543 1 92.81 190 ARG A CA 1
ATOM 1488 C C . ARG A 1 190 ? -1.973 -21.953 -2.131 1 92.81 190 ARG A C 1
ATOM 1490 O O . ARG A 1 190 ? -2.658 -22.781 -2.752 1 92.81 190 ARG A O 1
ATOM 1497 N N . VAL A 1 191 ? -0.699 -22.062 -1.934 1 91.81 191 VAL A N 1
ATOM 1498 C CA . VAL A 1 191 ? 0.015 -23.219 -2.439 1 91.81 191 VAL A CA 1
ATOM 1499 C C . VAL A 1 191 ? -0.457 -24.469 -1.704 1 91.81 191 VAL A C 1
ATOM 1501 O O . VAL A 1 191 ? -0.556 -25.547 -2.299 1 91.81 191 VAL A O 1
ATOM 1504 N N . PHE A 1 192 ? -0.706 -24.344 -0.43 1 93.81 192 PHE A N 1
ATOM 1505 C CA . PHE A 1 192 ? -1.242 -25.453 0.353 1 93.81 192 PHE A CA 1
ATOM 1506 C C . PHE A 1 192 ? -2.527 -25.984 -0.27 1 93.81 192 PHE A C 1
ATOM 1508 O O . PHE A 1 192 ? -2.678 -27.188 -0.462 1 93.81 192 PHE A O 1
ATOM 1515 N N . LEU A 1 193 ? -3.375 -25.094 -0.54 1 93.12 193 LEU A N 1
ATOM 1516 C CA . LEU A 1 193 ? -4.664 -25.484 -1.097 1 93.12 193 LEU A CA 1
ATOM 1517 C C . LEU A 1 193 ? -4.492 -26.125 -2.467 1 93.12 193 LEU A C 1
ATOM 1519 O O . LEU A 1 193 ? -5.129 -27.141 -2.764 1 93.12 193 LEU A O 1
ATOM 1523 N N . LEU A 1 194 ? -3.646 -25.531 -3.264 1 89.5 194 LEU A N 1
ATOM 1524 C CA . LEU A 1 194 ? -3.387 -26.062 -4.598 1 89.5 194 LEU A CA 1
ATOM 1525 C C . LEU A 1 194 ? -2.832 -27.484 -4.52 1 89.5 194 LEU A C 1
ATOM 1527 O O . LEU A 1 194 ? -3.355 -28.391 -5.168 1 89.5 194 LEU A O 1
ATOM 1531 N N . THR A 1 195 ? -1.827 -27.641 -3.744 1 88.44 195 THR A N 1
ATOM 1532 C CA . THR A 1 195 ? -1.164 -28.938 -3.621 1 88.44 195 THR A CA 1
ATOM 1533 C C . THR A 1 195 ? -2.096 -29.969 -2.982 1 88.44 195 THR A C 1
ATOM 1535 O O . THR A 1 195 ? -2.145 -31.125 -3.414 1 88.44 195 THR A O 1
ATOM 1538 N N . TYR A 1 196 ? -2.818 -29.547 -2 1 89.94 196 TYR A N 1
ATOM 1539 C CA . TYR A 1 196 ? -3.752 -30.453 -1.33 1 89.94 196 TYR A CA 1
ATOM 1540 C C . TYR A 1 196 ? -4.777 -31 -2.312 1 89.94 196 TYR A C 1
ATOM 1542 O O . TYR A 1 196 ? -5.031 -32.219 -2.338 1 89.94 196 TYR A O 1
ATOM 1550 N N . CYS A 1 197 ? -5.32 -30.172 -3.102 1 87.88 197 CYS A N 1
ATOM 1551 C CA . CYS A 1 197 ? -6.34 -30.594 -4.055 1 87.88 197 CYS A CA 1
ATOM 1552 C C . CYS A 1 197 ? -5.75 -31.5 -5.129 1 87.88 197 CYS A C 1
ATOM 1554 O O . CYS A 1 197 ? -6.359 -32.5 -5.516 1 87.88 197 CYS A O 1
ATOM 1556 N N . ILE A 1 198 ? -4.59 -31.172 -5.59 1 80.12 198 ILE A N 1
ATOM 1557 C CA . ILE A 1 198 ? -3.965 -31.922 -6.668 1 80.12 198 ILE A CA 1
ATOM 1558 C C . ILE A 1 198 ? -3.572 -33.312 -6.156 1 80.12 198 ILE A C 1
ATOM 1560 O O . ILE A 1 198 ? -3.781 -34.312 -6.844 1 80.12 198 ILE A O 1
ATOM 1564 N N . VAL A 1 199 ? -3.004 -33.344 -5.016 1 80.56 199 VAL A N 1
ATOM 1565 C CA . VAL A 1 199 ? -2.557 -34.625 -4.465 1 80.56 199 VAL A CA 1
ATOM 1566 C C . VAL A 1 199 ? -3.766 -35.5 -4.117 1 80.56 199 VAL A C 1
ATOM 1568 O O . VAL A 1 199 ? -3.758 -36.719 -4.352 1 80.56 199 VAL A O 1
ATOM 1571 N N . THR A 1 200 ? -4.742 -34.875 -3.562 1 81.56 200 THR A N 1
ATOM 1572 C CA . THR A 1 200 ? -5.934 -35.625 -3.168 1 81.56 200 THR A CA 1
ATOM 1573 C C . THR A 1 200 ? -6.676 -36.156 -4.395 1 81.56 200 THR A C 1
ATOM 1575 O O . THR A 1 200 ? -7.258 -37.25 -4.359 1 81.56 200 THR A O 1
ATOM 1578 N N . MET A 1 201 ? -6.641 -35.438 -5.484 1 78.31 201 MET A N 1
ATOM 1579 C CA . MET A 1 201 ? -7.375 -35.812 -6.688 1 78.31 201 MET A CA 1
ATOM 1580 C C . MET A 1 201 ? -6.543 -36.75 -7.555 1 78.31 201 MET A C 1
ATOM 1582 O O . MET A 1 201 ? -7.059 -37.375 -8.492 1 78.31 201 MET A O 1
ATOM 1586 N N . SER A 1 202 ? -5.285 -36.75 -7.359 1 69.56 202 SER A N 1
ATOM 1587 C CA . SER A 1 202 ? -4.441 -37.656 -8.148 1 69.56 202 SER A CA 1
ATOM 1588 C C . SER A 1 202 ? -4.707 -39.094 -7.797 1 69.56 202 SER A C 1
ATOM 1590 O O . SER A 1 202 ? -5.039 -39.406 -6.652 1 69.56 202 SER A O 1
ATOM 1592 N N . GLU A 1 203 ? -5.754 -39.781 -8.516 1 56.16 203 GLU A N 1
ATOM 1593 C CA . GLU A 1 203 ? -6.422 -41.094 -8.438 1 56.16 203 GLU A CA 1
ATOM 1594 C C . GLU A 1 203 ? -5.512 -42.125 -7.805 1 56.16 203 GLU A C 1
ATOM 1596 O O . GLU A 1 203 ? -5.992 -43.062 -7.148 1 56.16 203 GLU A O 1
ATOM 1601 N N . SER A 1 204 ? -4.18 -42.438 -8.219 1 52.5 204 SER A N 1
ATOM 1602 C CA . SER A 1 204 ? -3.715 -43.781 -7.941 1 52.5 204 SER A CA 1
ATOM 1603 C C . SER A 1 204 ? -3.047 -43.875 -6.574 1 52.5 204 SER A C 1
ATOM 1605 O O . SER A 1 204 ? -2.145 -43.094 -6.266 1 52.5 204 SER A O 1
ATOM 1607 N N . SER A 1 205 ? -3.768 -44.469 -5.535 1 51.5 205 SER A N 1
ATOM 1608 C CA . SER A 1 205 ? -3.424 -44.812 -4.156 1 51.5 205 SER A CA 1
ATOM 1609 C C . SER A 1 205 ? -1.93 -45.062 -4.008 1 51.5 205 SER A C 1
ATOM 1611 O O . SER A 1 205 ? -1.295 -44.562 -3.082 1 51.5 205 SER A O 1
ATOM 1613 N N . SER A 1 206 ? -1.451 -46.156 -4.668 1 51 206 SER A N 1
ATOM 1614 C CA . SER A 1 206 ? -0.105 -46.688 -4.469 1 51 206 SER A CA 1
ATOM 1615 C C . SER A 1 206 ? 0.953 -45.688 -4.902 1 51 206 SER A C 1
ATOM 1617 O O . SER A 1 206 ? 2.053 -45.656 -4.348 1 51 206 SER A O 1
ATOM 1619 N N . SER A 1 207 ? 0.514 -44.656 -5.688 1 60 207 SER A N 1
ATOM 1620 C CA . SER A 1 207 ? 1.42 -43.781 -6.43 1 60 207 SER A CA 1
ATOM 1621 C C . SER A 1 207 ? 1.398 -42.344 -5.871 1 60 207 SER A C 1
ATOM 1623 O O . SER A 1 207 ? 2.08 -41.469 -6.391 1 60 207 SER A O 1
ATOM 1625 N N . PHE A 1 208 ? 0.711 -42.312 -4.68 1 65.5 208 PHE A N 1
ATOM 1626 C CA . PHE A 1 208 ? 0.583 -41 -4.086 1 65.5 208 PHE A CA 1
ATOM 1627 C C . PHE A 1 208 ? 1.913 -40.531 -3.498 1 65.5 208 PHE A C 1
ATOM 1629 O O . PHE A 1 208 ? 2.32 -39.375 -3.695 1 65.5 208 PHE A O 1
ATOM 1636 N N . PHE A 1 209 ? 2.484 -41.531 -2.809 1 69.75 209 PHE A N 1
ATOM 1637 C CA . PHE A 1 209 ? 3.725 -41.156 -2.135 1 69.75 209 PHE A CA 1
ATOM 1638 C C . PHE A 1 209 ? 4.809 -40.844 -3.148 1 69.75 209 PHE A C 1
ATOM 1640 O O . PHE A 1 209 ? 5.547 -39.844 -2.975 1 69.75 209 PHE A O 1
ATOM 1647 N N . HIS A 1 210 ? 4.758 -41.656 -4.195 1 71.31 210 HIS A N 1
ATOM 1648 C CA . HIS A 1 210 ? 5.773 -41.406 -5.215 1 71.31 210 HIS A CA 1
ATOM 1649 C C . HIS A 1 210 ? 5.527 -40.094 -5.93 1 71.31 210 HIS A C 1
ATOM 1651 O O . HIS A 1 210 ? 6.461 -39.312 -6.172 1 71.31 210 HIS A O 1
ATOM 1657 N N . THR A 1 211 ? 4.32 -39.781 -6.082 1 69.06 211 THR A N 1
ATOM 1658 C CA . THR A 1 211 ? 3.967 -38.531 -6.754 1 69.06 211 THR A CA 1
ATOM 1659 C C . THR A 1 211 ? 4.27 -37.312 -5.863 1 69.06 211 THR A C 1
ATOM 1661 O O . THR A 1 211 ? 4.805 -36.312 -6.332 1 69.06 211 THR A O 1
ATOM 1664 N N . ALA A 1 212 ? 3.988 -37.469 -4.617 1 71.44 212 ALA A N 1
ATOM 1665 C CA . ALA A 1 212 ? 4.215 -36.375 -3.682 1 71.44 212 ALA A CA 1
ATOM 1666 C C . ALA A 1 212 ? 5.707 -36.094 -3.525 1 71.44 212 ALA A C 1
ATOM 1668 O O . ALA A 1 212 ? 6.117 -34.938 -3.479 1 71.44 212 ALA A O 1
ATOM 1669 N N . VAL A 1 213 ? 6.461 -37.094 -3.494 1 76.69 213 VAL A N 1
ATOM 1670 C CA . VAL A 1 213 ? 7.898 -36.938 -3.291 1 76.69 213 VAL A CA 1
ATOM 1671 C C . VAL A 1 213 ? 8.531 -36.312 -4.539 1 76.69 213 VAL A C 1
ATOM 1673 O O . VAL A 1 213 ? 9.375 -35.438 -4.445 1 76.69 213 VAL A O 1
ATOM 1676 N N . TYR A 1 214 ? 8.086 -36.781 -5.68 1 76.19 214 TYR A N 1
ATOM 1677 C CA . TYR A 1 214 ? 8.625 -36.25 -6.918 1 76.19 214 TYR A CA 1
ATOM 1678 C C . TYR A 1 214 ? 8.227 -34.781 -7.078 1 76.19 214 TYR A C 1
ATOM 1680 O O . TYR A 1 214 ? 9.016 -33.969 -7.566 1 76.19 214 TYR A O 1
ATOM 1688 N N . ARG A 1 215 ? 7.078 -34.438 -6.668 1 75.5 215 ARG A N 1
ATOM 1689 C CA . ARG A 1 215 ? 6.637 -33.031 -6.707 1 75.5 215 ARG A CA 1
ATOM 1690 C C . ARG A 1 215 ? 7.504 -32.156 -5.812 1 75.5 215 ARG A C 1
ATOM 1692 O O . ARG A 1 215 ? 7.949 -31.094 -6.227 1 75.5 215 ARG A O 1
ATOM 1699 N N . LEU A 1 216 ? 7.715 -32.688 -4.703 1 81.12 216 LEU A N 1
ATOM 1700 C CA . LEU A 1 216 ? 8.523 -31.922 -3.758 1 81.12 216 LEU A CA 1
ATOM 1701 C C . LEU A 1 216 ? 9.953 -31.75 -4.27 1 81.12 216 LEU A C 1
ATOM 1703 O O . LEU A 1 216 ? 10.562 -30.703 -4.109 1 81.12 216 LEU A O 1
ATOM 1707 N N . LEU A 1 217 ? 10.438 -32.812 -4.848 1 84.06 217 LEU A N 1
ATOM 1708 C CA . LEU A 1 217 ? 11.797 -32.781 -5.359 1 84.06 217 LEU A CA 1
ATOM 1709 C C . LEU A 1 217 ? 11.922 -31.781 -6.508 1 84.06 217 LEU A C 1
ATOM 1711 O O . LEU A 1 217 ? 12.883 -31.016 -6.578 1 84.06 217 LEU A O 1
ATOM 1715 N N . LEU A 1 218 ? 10.938 -31.781 -7.375 1 85.75 218 LEU A N 1
ATOM 1716 C CA . LEU A 1 218 ? 11 -30.875 -8.523 1 85.75 218 LEU A CA 1
ATOM 1717 C C . LEU A 1 218 ? 10.781 -29.438 -8.102 1 85.75 218 LEU A C 1
ATOM 1719 O O . LEU A 1 218 ? 11.328 -28.516 -8.703 1 85.75 218 LEU A O 1
ATOM 1723 N N . ILE A 1 219 ? 9.969 -29.234 -7.113 1 86.88 219 ILE A N 1
ATOM 1724 C CA . ILE A 1 219 ? 9.797 -27.906 -6.547 1 86.88 219 ILE A CA 1
ATOM 1725 C C . ILE A 1 219 ? 11.125 -27.422 -5.961 1 86.88 219 ILE A C 1
ATOM 1727 O O . ILE A 1 219 ? 11.516 -26.266 -6.172 1 86.88 219 ILE A O 1
ATOM 1731 N N . ALA A 1 220 ? 11.797 -28.359 -5.258 1 88.25 220 ALA A N 1
ATOM 1732 C CA . ALA A 1 220 ? 13.086 -28.016 -4.652 1 88.25 220 ALA A CA 1
ATOM 1733 C C . ALA A 1 220 ? 14.117 -27.656 -5.723 1 88.25 220 ALA A C 1
ATOM 1735 O O . ALA A 1 220 ? 14.906 -26.719 -5.543 1 88.25 220 ALA A O 1
ATOM 1736 N N . VAL A 1 221 ? 14.07 -28.391 -6.801 1 89 221 VAL A N 1
ATOM 1737 C CA . VAL A 1 221 ? 14.992 -28.109 -7.895 1 89 221 VAL A CA 1
ATOM 1738 C C . VAL A 1 221 ? 14.695 -26.734 -8.484 1 89 221 VAL A C 1
ATOM 1740 O O . VAL A 1 221 ? 15.609 -25.938 -8.703 1 89 221 VAL A O 1
ATOM 1743 N N . GLY A 1 222 ? 13.445 -26.484 -8.781 1 91.19 222 GLY A N 1
ATOM 1744 C CA . GLY A 1 222 ? 13.078 -25.172 -9.281 1 91.19 222 GLY A CA 1
ATOM 1745 C C . GLY A 1 222 ? 13.469 -24.031 -8.344 1 91.19 222 GLY A C 1
ATOM 1746 O O . GLY A 1 222 ? 13.992 -23.016 -8.789 1 91.19 222 GLY A O 1
ATOM 1747 N N . ALA A 1 223 ? 13.234 -24.188 -7.078 1 91.44 223 ALA A N 1
ATOM 1748 C CA . ALA A 1 223 ? 13.562 -23.172 -6.082 1 91.44 223 ALA A CA 1
ATOM 1749 C C . ALA A 1 223 ? 15.07 -22.969 -5.992 1 91.44 223 ALA A C 1
ATOM 1751 O O . ALA A 1 223 ? 15.531 -21.828 -5.859 1 91.44 223 ALA A O 1
ATOM 1752 N N . ALA A 1 224 ? 15.781 -24.047 -6.055 1 92.19 224 ALA A N 1
ATOM 1753 C CA . ALA A 1 224 ? 17.234 -23.969 -5.973 1 92.19 224 ALA A CA 1
ATOM 1754 C C . ALA A 1 224 ? 17.812 -23.188 -7.152 1 92.19 224 ALA A C 1
ATOM 1756 O O . ALA A 1 224 ? 18.703 -22.359 -6.98 1 92.19 224 ALA A O 1
ATOM 1757 N N . ILE A 1 225 ? 17.297 -23.406 -8.305 1 93.25 225 ILE A N 1
ATOM 1758 C CA . ILE A 1 225 ? 17.75 -22.688 -9.492 1 93.25 225 ILE A CA 1
ATOM 1759 C C . ILE A 1 225 ? 17.438 -21.203 -9.352 1 93.25 225 ILE A C 1
ATOM 1761 O O . ILE A 1 225 ? 18.266 -20.359 -9.664 1 93.25 225 ILE A O 1
ATOM 1765 N N . CYS A 1 226 ? 16.234 -20.922 -8.883 1 92.81 226 CYS A N 1
ATOM 1766 C CA . CYS A 1 226 ? 15.82 -19.531 -8.688 1 92.81 226 CYS A CA 1
ATOM 1767 C C . CYS A 1 226 ? 16.75 -18.828 -7.715 1 92.81 226 CYS A C 1
ATOM 1769 O O . CYS A 1 226 ? 17.203 -17.719 -7.98 1 92.81 226 CYS A O 1
ATOM 1771 N N . LEU A 1 227 ? 17.016 -19.469 -6.641 1 91.25 227 LEU A N 1
ATOM 1772 C CA . LEU A 1 227 ? 17.844 -18.875 -5.605 1 91.25 227 LEU A CA 1
ATOM 1773 C C . LEU A 1 227 ? 19.281 -18.703 -6.09 1 91.25 227 LEU A C 1
ATOM 1775 O O . LEU A 1 227 ? 19.906 -17.672 -5.828 1 91.25 227 LEU A O 1
ATOM 1779 N N . ALA A 1 228 ? 19.75 -19.688 -6.781 1 93.5 228 ALA A N 1
ATOM 1780 C CA . ALA A 1 228 ? 21.125 -19.625 -7.285 1 93.5 228 ALA A CA 1
ATOM 1781 C C . ALA A 1 228 ? 21.297 -18.484 -8.273 1 93.5 228 ALA A C 1
ATOM 1783 O O . ALA A 1 228 ? 22.25 -17.719 -8.18 1 93.5 228 ALA A O 1
ATOM 1784 N N . VAL A 1 229 ? 20.375 -18.328 -9.172 1 94.44 229 VAL A N 1
ATOM 1785 C CA . VAL A 1 229 ? 20.469 -17.281 -10.188 1 94.44 229 VAL A CA 1
ATOM 1786 C C . VAL A 1 229 ? 20.297 -15.914 -9.531 1 94.44 229 VAL A C 1
ATOM 1788 O O . VAL A 1 229 ? 20.984 -14.953 -9.867 1 94.44 229 VAL A O 1
ATOM 1791 N N . ASN A 1 230 ? 19.391 -15.82 -8.57 1 92.44 230 ASN A N 1
ATOM 1792 C CA . ASN A 1 230 ? 19.094 -14.547 -7.926 1 92.44 230 ASN A CA 1
ATOM 1793 C C . ASN A 1 230 ? 20.25 -14.07 -7.059 1 92.44 230 ASN A C 1
ATOM 1795 O O . ASN A 1 230 ? 20.531 -12.875 -6.996 1 92.44 230 ASN A O 1
ATOM 1799 N N . ILE A 1 231 ? 20.969 -14.93 -6.422 1 89.69 231 ILE A N 1
ATOM 1800 C CA . ILE A 1 231 ? 22.031 -14.562 -5.488 1 89.69 231 ILE A CA 1
ATOM 1801 C C . ILE A 1 231 ? 23.344 -14.414 -6.238 1 89.69 231 ILE A C 1
ATOM 1803 O O . ILE A 1 231 ? 24.141 -13.523 -5.926 1 89.69 231 ILE A O 1
ATOM 1807 N N . CYS A 1 232 ? 23.531 -15.188 -7.27 1 90.88 232 CYS A N 1
ATOM 1808 C CA . CYS A 1 232 ? 24.828 -15.234 -7.914 1 90.88 232 CYS A CA 1
ATOM 1809 C C . CYS A 1 232 ? 24.938 -14.18 -9.008 1 90.88 232 CYS A C 1
ATOM 1811 O O . CYS A 1 232 ? 26.031 -13.711 -9.32 1 90.88 232 CYS A O 1
ATOM 1813 N N . ILE A 1 233 ? 23.828 -13.828 -9.586 1 92.62 233 ILE A N 1
ATOM 1814 C CA . ILE A 1 233 ? 23.875 -12.859 -10.68 1 92.62 233 ILE A CA 1
ATOM 1815 C C . ILE A 1 233 ? 23.328 -11.516 -10.211 1 92.62 233 ILE A C 1
ATOM 1817 O O . ILE A 1 233 ? 22.109 -11.312 -10.188 1 92.62 233 ILE A O 1
ATOM 1821 N N . PHE A 1 234 ? 24.094 -10.57 -9.953 1 90.31 234 PHE A N 1
ATOM 1822 C CA . PHE A 1 234 ? 23.75 -9.211 -9.555 1 90.31 234 PHE A CA 1
ATOM 1823 C C . PHE A 1 234 ? 22.578 -9.203 -8.586 1 90.31 234 PHE A C 1
ATOM 1825 O O . PHE A 1 234 ? 21.484 -8.734 -8.93 1 90.31 234 PHE A O 1
ATOM 1832 N N . PRO A 1 235 ? 22.797 -9.586 -7.418 1 91 235 PRO A N 1
ATOM 1833 C CA . PRO A 1 235 ? 21.703 -9.695 -6.449 1 91 235 PRO A CA 1
ATOM 1834 C C . PRO A 1 235 ? 21.109 -8.344 -6.078 1 91 235 PRO A C 1
ATOM 1836 O O . PRO A 1 235 ? 21.828 -7.348 -5.984 1 91 235 PRO A O 1
ATOM 1839 N N . ILE A 1 236 ? 19.828 -8.281 -6.031 1 92.25 236 ILE A N 1
ATOM 1840 C CA . ILE A 1 236 ? 19.094 -7.125 -5.531 1 92.25 236 ILE A CA 1
ATOM 1841 C C . ILE A 1 236 ? 18.547 -7.422 -4.133 1 92.25 236 ILE A C 1
ATOM 1843 O O . ILE A 1 236 ? 17.797 -8.375 -3.939 1 92.25 236 ILE A O 1
ATOM 1847 N N . TRP A 1 237 ? 18.922 -6.633 -3.186 1 92.25 237 TRP A N 1
ATOM 1848 C CA . TRP A 1 237 ? 18.547 -6.871 -1.795 1 92.25 237 TRP A CA 1
ATOM 1849 C C . TRP A 1 237 ? 17.469 -5.898 -1.349 1 92.25 237 TRP A C 1
ATOM 1851 O O . TRP A 1 237 ? 17.578 -4.688 -1.558 1 92.25 237 TRP A O 1
ATOM 1861 N N . ALA A 1 238 ? 16.422 -6.387 -0.755 1 93.56 238 ALA A N 1
ATOM 1862 C CA . ALA A 1 238 ? 15.344 -5.562 -0.23 1 93.56 238 ALA A CA 1
ATOM 1863 C C . ALA A 1 238 ? 15.828 -4.676 0.914 1 93.56 238 ALA A C 1
ATOM 1865 O O . ALA A 1 238 ? 15.367 -3.543 1.069 1 93.56 238 ALA A O 1
ATOM 1866 N N . GLY A 1 239 ? 16.719 -5.203 1.714 1 93 239 GLY A N 1
ATOM 1867 C CA . GLY A 1 239 ? 17.281 -4.406 2.797 1 93 239 GLY A CA 1
ATOM 1868 C C . GLY A 1 239 ? 18.016 -3.174 2.311 1 93 239 GLY A C 1
ATOM 1869 O O . GLY A 1 239 ? 17.891 -2.096 2.891 1 93 239 GLY A O 1
ATOM 1870 N N . GLU A 1 240 ? 18.781 -3.369 1.307 1 92.94 240 GLU A N 1
ATOM 1871 C CA . GLU A 1 240 ? 19.484 -2.24 0.715 1 92.94 240 GLU A CA 1
ATOM 1872 C C . GLU A 1 240 ? 18.516 -1.219 0.131 1 92.94 240 GLU A C 1
ATOM 1874 O O . GLU A 1 240 ? 18.75 -0.011 0.224 1 92.94 240 GLU A O 1
ATOM 1879 N N . ASP A 1 241 ? 17.516 -1.722 -0.455 1 93.06 241 ASP A N 1
ATOM 1880 C CA . ASP A 1 241 ? 16.5 -0.822 -0.996 1 93.06 241 ASP A CA 1
ATOM 1881 C C . ASP A 1 241 ? 15.805 -0.041 0.12 1 93.06 241 ASP A C 1
ATOM 1883 O O . ASP A 1 241 ? 15.469 1.132 -0.054 1 93.06 241 ASP A O 1
ATOM 1887 N N . LEU A 1 242 ? 15.484 -0.683 1.204 1 94.94 242 LEU A N 1
ATOM 1888 C CA . LEU A 1 242 ? 14.906 -0.001 2.357 1 94.94 242 LEU A CA 1
ATOM 1889 C C . LEU A 1 242 ? 15.836 1.095 2.865 1 94.94 242 LEU A C 1
ATOM 1891 O O . LEU A 1 242 ? 15.398 2.209 3.152 1 94.94 242 LEU A O 1
ATOM 1895 N N . HIS A 1 243 ? 17.141 0.775 2.945 1 94.75 243 HIS A N 1
ATOM 1896 C CA . HIS A 1 243 ? 18.156 1.732 3.355 1 94.75 243 HIS A CA 1
ATOM 1897 C C . HIS A 1 243 ? 18.188 2.939 2.424 1 94.75 243 HIS A C 1
ATOM 1899 O O . HIS A 1 243 ? 18.156 4.082 2.881 1 94.75 243 HIS A O 1
ATOM 1905 N N . LYS A 1 244 ? 18.172 2.701 1.203 1 93.81 244 LYS A N 1
ATOM 1906 C CA . LYS A 1 244 ? 18.219 3.766 0.204 1 93.81 244 LYS A CA 1
ATOM 1907 C C . LYS A 1 244 ? 16.953 4.602 0.237 1 93.81 244 LYS A C 1
ATOM 1909 O O . LYS A 1 244 ? 16.984 5.816 0.027 1 93.81 244 LYS A O 1
ATOM 1914 N N . LEU A 1 245 ? 15.852 3.891 0.435 1 94.69 245 LEU A N 1
ATOM 1915 C CA . LEU A 1 245 ? 14.578 4.59 0.501 1 94.69 245 LEU A CA 1
ATOM 1916 C C . LEU A 1 245 ? 14.547 5.57 1.67 1 94.69 245 LEU A C 1
ATOM 1918 O O . LEU A 1 245 ? 14.086 6.703 1.524 1 94.69 245 LEU A O 1
ATOM 1922 N N . VAL A 1 246 ? 14.992 5.156 2.807 1 95.19 246 VAL A N 1
ATOM 1923 C CA . VAL A 1 246 ? 15.031 6.012 3.99 1 95.19 246 VAL A CA 1
ATOM 1924 C C . VAL A 1 246 ? 15.922 7.223 3.729 1 95.19 246 VAL A C 1
ATOM 1926 O O . VAL A 1 246 ? 15.539 8.359 4.031 1 95.19 246 VAL A O 1
ATOM 1929 N N . VAL A 1 247 ? 17.078 7.012 3.119 1 95.69 247 VAL A N 1
ATOM 1930 C CA . VAL A 1 247 ? 18.016 8.086 2.822 1 95.69 247 VAL A CA 1
ATOM 1931 C C . VAL A 1 247 ? 17.391 9.062 1.829 1 95.69 247 VAL A C 1
ATOM 1933 O O . VAL A 1 247 ? 17.484 10.281 2.002 1 95.69 247 VAL A O 1
ATOM 1936 N N . LYS A 1 248 ? 16.766 8.547 0.867 1 94.38 248 LYS A N 1
ATOM 1937 C CA . LYS A 1 248 ? 16.109 9.375 -0.129 1 94.38 248 LYS A CA 1
ATOM 1938 C C . LYS A 1 248 ? 15.039 10.258 0.517 1 94.38 248 LYS A C 1
ATOM 1940 O O . LYS A 1 248 ? 14.891 11.422 0.159 1 94.38 248 LYS A O 1
ATOM 1945 N N . ASN A 1 249 ? 14.242 9.656 1.404 1 94.75 249 ASN A N 1
ATOM 1946 C CA . ASN A 1 249 ? 13.195 10.406 2.094 1 94.75 249 ASN A CA 1
ATOM 1947 C C . ASN A 1 249 ? 13.781 11.539 2.928 1 94.75 249 ASN A C 1
ATOM 1949 O O . ASN A 1 249 ? 13.188 12.617 3.027 1 94.75 249 ASN A O 1
ATOM 1953 N N . PHE A 1 250 ? 14.969 11.312 3.578 1 96.75 250 PHE A N 1
ATOM 1954 C CA . PHE A 1 250 ? 15.641 12.375 4.328 1 96.75 250 PHE A CA 1
ATOM 1955 C C . PHE A 1 250 ? 15.984 13.547 3.42 1 96.75 250 PHE A C 1
ATOM 1957 O O . PHE A 1 250 ? 15.695 14.695 3.746 1 96.75 250 PHE A O 1
ATOM 1964 N N . ASN A 1 251 ? 16.531 13.227 2.322 1 94.88 251 ASN A N 1
ATOM 1965 C CA . ASN A 1 251 ? 16.922 14.266 1.375 1 94.88 251 ASN A CA 1
ATOM 1966 C C . ASN A 1 251 ? 15.703 14.969 0.785 1 94.88 251 ASN A C 1
ATOM 1968 O O . ASN A 1 251 ? 15.727 16.188 0.575 1 94.88 251 ASN A O 1
ATOM 1972 N N . GLY A 1 252 ? 14.695 14.164 0.529 1 93.75 252 GLY A N 1
ATOM 1973 C CA . GLY A 1 252 ? 13.469 14.75 0.007 1 93.75 252 GLY A CA 1
ATOM 1974 C C . GLY A 1 252 ? 12.828 15.742 0.959 1 93.75 252 GLY A C 1
ATOM 1975 O O . GLY A 1 252 ? 12.438 16.844 0.552 1 93.75 252 GLY A O 1
ATOM 1976 N N . VAL A 1 253 ? 12.703 15.406 2.205 1 94.88 253 VAL A N 1
ATOM 1977 C CA . VAL A 1 253 ? 12.094 16.266 3.209 1 94.88 253 VAL A CA 1
ATOM 1978 C C . VAL A 1 253 ? 12.961 17.5 3.426 1 94.88 253 VAL A C 1
ATOM 1980 O O . VAL A 1 253 ? 12.453 18.609 3.59 1 94.88 253 VAL A O 1
ATOM 1983 N N . ALA A 1 254 ? 14.32 17.344 3.422 1 96 254 ALA A N 1
ATOM 1984 C CA . ALA A 1 254 ? 15.242 18.469 3.584 1 96 254 ALA A CA 1
ATOM 1985 C C . ALA A 1 254 ? 15.086 19.469 2.443 1 96 254 ALA A C 1
ATOM 1987 O O . ALA A 1 254 ? 15 20.672 2.678 1 96 254 ALA A O 1
ATOM 1988 N N . ASN A 1 255 ? 15.031 18.953 1.257 1 94.19 255 ASN A N 1
ATOM 1989 C CA . ASN A 1 255 ? 14.852 19.812 0.094 1 94.19 255 ASN A CA 1
ATOM 1990 C C . ASN A 1 255 ? 13.516 20.547 0.141 1 94.19 255 ASN A C 1
ATOM 1992 O O . ASN A 1 255 ? 13.438 21.734 -0.218 1 94.19 255 ASN A O 1
ATOM 1996 N N . SER A 1 256 ? 12.508 19.844 0.52 1 93.69 256 SER A N 1
ATOM 1997 C CA . SER A 1 256 ? 11.188 20.453 0.608 1 93.69 256 SER A CA 1
ATOM 1998 C C . SER A 1 256 ? 11.156 21.547 1.671 1 93.69 256 SER A C 1
ATOM 2000 O O . SER A 1 256 ? 10.508 22.594 1.484 1 93.69 256 SER A O 1
ATOM 2002 N N . LEU A 1 257 ? 11.781 21.312 2.816 1 94.31 257 LEU A N 1
ATOM 2003 C CA . LEU A 1 257 ? 11.828 22.312 3.875 1 94.31 257 LEU A CA 1
ATOM 2004 C C . LEU A 1 257 ? 12.523 23.578 3.396 1 94.31 257 LEU A C 1
ATOM 2006 O O . LEU A 1 257 ? 11.992 24.688 3.547 1 94.31 257 LEU A O 1
ATOM 2010 N N . GLU A 1 258 ? 13.703 23.406 2.816 1 92.94 258 GLU A N 1
ATOM 2011 C CA . GLU A 1 258 ? 14.461 24.531 2.293 1 92.94 258 GLU A CA 1
ATOM 2012 C C . GLU A 1 258 ? 13.672 25.266 1.209 1 92.94 258 GLU A C 1
ATOM 2014 O O . GLU A 1 258 ? 13.641 26.5 1.184 1 92.94 258 GLU A O 1
ATOM 2019 N N . GLY A 1 259 ? 13.07 24.5 0.379 1 90 259 GLY A N 1
ATOM 2020 C CA . GLY A 1 259 ? 12.273 25.094 -0.682 1 90 259 GLY A CA 1
ATOM 2021 C C . GLY A 1 259 ? 11.07 25.859 -0.165 1 90 259 GLY A C 1
ATOM 2022 O O . GLY A 1 259 ? 10.727 26.922 -0.695 1 90 259 GLY A O 1
ATOM 2023 N N . CYS A 1 260 ? 10.391 25.406 0.816 1 89.81 260 CYS A N 1
ATOM 2024 C CA . CYS A 1 260 ? 9.219 26.062 1.391 1 89.81 260 CYS A CA 1
ATOM 2025 C C . CYS A 1 260 ? 9.602 27.375 2.045 1 89.81 260 CYS A C 1
ATOM 2027 O O . CYS A 1 260 ? 8.914 28.391 1.866 1 89.81 260 CYS A O 1
ATOM 2029 N N . VAL A 1 261 ? 10.695 27.375 2.842 1 91.5 261 VAL A N 1
ATOM 2030 C CA . VAL A 1 261 ? 11.125 28.578 3.537 1 91.5 261 VAL A CA 1
ATOM 2031 C C . VAL A 1 261 ? 11.586 29.625 2.521 1 91.5 261 VAL A C 1
ATOM 2033 O O . VAL A 1 261 ? 11.203 30.797 2.6 1 91.5 261 VAL A O 1
ATOM 2036 N N . ASN A 1 262 ? 12.344 29.156 1.491 1 89 262 ASN A N 1
ATOM 2037 C CA . ASN A 1 262 ? 12.797 30.062 0.443 1 89 262 ASN A CA 1
ATOM 2038 C C . ASN A 1 262 ? 11.625 30.594 -0.379 1 89 262 ASN A C 1
ATOM 2040 O O . ASN A 1 262 ? 11.602 31.781 -0.75 1 89 262 ASN A O 1
ATOM 2044 N N . GLY A 1 263 ? 10.734 29.719 -0.658 1 84.5 263 GLY A N 1
ATOM 2045 C CA . GLY A 1 263 ? 9.555 30.156 -1.401 1 84.5 263 GLY A CA 1
ATOM 2046 C C . GLY A 1 263 ? 8.703 31.156 -0.642 1 84.5 263 GLY A C 1
ATOM 2047 O O . GLY A 1 263 ? 8.164 32.094 -1.231 1 84.5 263 GLY A O 1
ATOM 2048 N N . TYR A 1 264 ? 8.578 30.953 0.644 1 86.12 264 TYR A N 1
ATOM 2049 C CA . TYR A 1 264 ? 7.816 31.875 1.48 1 86.12 264 TYR A CA 1
ATOM 2050 C C . TYR A 1 264 ? 8.477 33.25 1.517 1 86.12 264 TYR A C 1
ATOM 2052 O O . TYR A 1 264 ? 7.793 34.281 1.457 1 86.12 264 TYR A O 1
ATOM 2060 N N . LEU A 1 265 ? 9.789 33.281 1.576 1 85.94 265 LEU A N 1
ATOM 2061 C CA . LEU A 1 265 ? 10.539 34.531 1.689 1 85.94 265 LEU A CA 1
ATOM 2062 C C . LEU A 1 265 ? 10.586 35.25 0.35 1 85.94 265 LEU A C 1
ATOM 2064 O O . LEU A 1 265 ? 10.648 36.469 0.31 1 85.94 265 LEU A O 1
ATOM 2068 N N . GLN A 1 266 ? 10.562 34.469 -0.751 1 80.94 266 GLN A N 1
ATOM 2069 C CA . GLN A 1 266 ? 10.586 35.062 -2.078 1 80.94 266 GLN A CA 1
ATOM 2070 C C . GLN A 1 266 ? 9.18 35.438 -2.547 1 80.94 266 GLN A C 1
ATOM 2072 O O . GLN A 1 266 ? 9.008 36 -3.625 1 80.94 266 GLN A O 1
ATOM 2077 N N . CYS A 1 267 ? 8.148 35.312 -1.688 1 67.88 267 CYS A N 1
ATOM 2078 C CA . CYS A 1 267 ? 6.758 35.688 -1.929 1 67.88 267 CYS A CA 1
ATOM 2079 C C . CYS A 1 267 ? 6.199 35 -3.158 1 67.88 267 CYS A C 1
ATOM 2081 O O . CYS A 1 267 ? 5.594 35.625 -4.023 1 67.88 267 CYS A O 1
ATOM 2083 N N . VAL A 1 268 ? 6.602 33.781 -3.293 1 61.84 268 VAL A N 1
ATOM 2084 C CA . VAL A 1 268 ? 6.023 33.031 -4.398 1 61.84 268 VAL A CA 1
ATOM 2085 C C . VAL A 1 268 ? 4.516 32.875 -4.195 1 61.84 268 VAL A C 1
ATOM 2087 O O . VAL A 1 268 ? 4.066 32.5 -3.117 1 61.84 268 VAL A O 1
ATOM 2090 N N . GLU A 1 269 ? 3.682 33.656 -4.844 1 61.56 269 GLU A N 1
ATOM 2091 C CA . GLU A 1 269 ? 2.229 33.5 -4.777 1 61.56 269 GLU A CA 1
ATOM 2092 C C . GLU A 1 269 ? 1.708 32.594 -5.875 1 61.56 269 GLU A C 1
ATOM 2094 O O . GLU A 1 269 ? 2.078 32.75 -7.043 1 61.56 269 GLU A O 1
ATOM 2099 N N . TYR A 1 270 ? 1.25 31.391 -5.391 1 58.84 270 TYR A N 1
ATOM 2100 C CA . TYR A 1 270 ? 0.627 30.531 -6.398 1 58.84 270 TYR A CA 1
ATOM 2101 C C . TYR A 1 270 ? -0.64 31.188 -6.949 1 58.84 270 TYR A C 1
ATOM 2103 O O . TYR A 1 270 ? -1.499 31.625 -6.184 1 58.84 270 TYR A O 1
ATOM 2111 N N . GLU A 1 271 ? -0.578 31.75 -8.086 1 56.28 271 GLU A N 1
ATOM 2112 C CA . GLU A 1 271 ? -1.814 32.281 -8.664 1 56.28 271 GLU A CA 1
ATOM 2113 C C . GLU A 1 271 ? -2.914 31.219 -8.664 1 56.28 271 GLU A C 1
ATOM 2115 O O . GLU A 1 271 ? -4.066 31.516 -8.328 1 56.28 271 GLU A O 1
ATOM 2120 N N . ARG A 1 272 ? -2.531 29.969 -9.078 1 59.81 272 ARG A N 1
ATOM 2121 C CA . ARG A 1 272 ? -3.471 28.859 -9.094 1 59.81 272 ARG A CA 1
ATOM 2122 C C . ARG A 1 272 ? -2.826 27.594 -8.547 1 59.81 272 ARG A C 1
ATOM 2124 O O . ARG A 1 272 ? -1.761 27.172 -9.016 1 59.81 272 ARG A O 1
ATOM 2131 N N . ILE A 1 273 ? -3.398 27.25 -7.391 1 67.75 273 ILE A N 1
ATOM 2132 C CA . ILE A 1 273 ? -2.898 25.984 -6.852 1 67.75 273 ILE A CA 1
ATOM 2133 C C . ILE A 1 273 ? -3.213 24.859 -7.82 1 67.75 273 ILE A C 1
ATOM 2135 O O . ILE A 1 273 ? -4.359 24.688 -8.234 1 67.75 273 ILE A O 1
ATOM 2139 N N . PRO A 1 274 ? -2.184 24.25 -8.328 1 68.25 274 PRO A N 1
ATOM 2140 C CA . PRO A 1 274 ? -2.48 23.094 -9.188 1 68.25 274 PRO A CA 1
ATOM 2141 C C . PRO A 1 274 ? -3.477 22.125 -8.555 1 68.25 274 PRO A C 1
ATOM 2143 O O . PRO A 1 274 ? -3.355 21.797 -7.371 1 68.25 274 PRO A O 1
ATOM 2146 N N . SER A 1 275 ? -4.457 21.766 -9.266 1 72.38 275 SER A N 1
ATOM 2147 C CA . SER A 1 275 ? -5.535 20.906 -8.797 1 72.38 275 SER A CA 1
ATOM 2148 C C . SER A 1 275 ? -5 19.562 -8.32 1 72.38 275 SER A C 1
ATOM 2150 O O . SER A 1 275 ? -5.566 18.953 -7.41 1 72.38 275 SER A O 1
ATOM 2152 N N . LYS A 1 276 ? -3.838 19.219 -8.883 1 75.5 276 LYS A N 1
ATOM 2153 C CA . LYS A 1 276 ? -3.283 17.906 -8.539 1 75.5 276 LYS A CA 1
ATOM 2154 C C . LYS A 1 276 ? -2.803 17.875 -7.094 1 75.5 276 LYS A C 1
ATOM 2156 O O . LYS A 1 276 ? -2.867 16.844 -6.434 1 75.5 276 LYS A O 1
ATOM 2161 N N . ILE A 1 277 ? -2.432 19.031 -6.609 1 73.88 277 ILE A N 1
ATOM 2162 C CA . ILE A 1 277 ? -1.952 19.094 -5.234 1 73.88 277 ILE A CA 1
ATOM 2163 C C . ILE A 1 277 ? -3.137 19.062 -4.273 1 73.88 277 ILE A C 1
ATOM 2165 O O . ILE A 1 277 ? -3.07 18.422 -3.223 1 73.88 277 ILE A O 1
ATOM 2169 N N . LEU A 1 278 ? -4.25 19.656 -4.793 1 71.19 278 LEU A N 1
ATOM 2170 C CA . LEU A 1 278 ? -5.426 19.734 -3.936 1 71.19 278 LEU A CA 1
ATOM 2171 C C . LEU A 1 278 ? -6.117 18.375 -3.828 1 71.19 278 LEU A C 1
ATOM 2173 O O . LEU A 1 278 ? -6.852 18.125 -2.869 1 71.19 278 LEU A O 1
ATOM 2177 N N . THR A 1 279 ? -5.793 17.547 -4.855 1 71 279 THR A N 1
ATOM 2178 C CA . THR A 1 279 ? -6.379 16.219 -4.828 1 71 279 THR A CA 1
ATOM 2179 C C . THR A 1 279 ? -5.332 15.172 -4.449 1 71 279 THR A C 1
ATOM 2181 O O . THR A 1 279 ? -5.562 13.969 -4.605 1 71 279 THR A O 1
ATOM 2184 N N . TYR A 1 280 ? -4.203 15.539 -3.951 1 74.56 280 TYR A N 1
ATOM 2185 C CA . TYR A 1 280 ? -3.129 14.688 -3.451 1 74.56 280 TYR A CA 1
ATOM 2186 C C . TYR A 1 280 ? -2.623 13.75 -4.539 1 74.56 280 TYR A C 1
ATOM 2188 O O . TYR A 1 280 ? -2.293 12.594 -4.266 1 74.56 280 TYR A O 1
ATOM 2196 N N . GLU A 1 281 ? -2.74 14.258 -5.789 1 74.81 281 GLU A N 1
ATOM 2197 C CA . GLU A 1 281 ? -2.199 13.492 -6.91 1 74.81 281 GLU A CA 1
ATOM 2198 C C . GLU A 1 281 ? -0.738 13.844 -7.164 1 74.81 281 GLU A C 1
ATOM 2200 O O . GLU A 1 281 ? -0.251 14.875 -6.695 1 74.81 281 GLU A O 1
ATOM 2205 N N . ALA A 1 282 ? -0.089 12.883 -7.805 1 72.06 282 ALA A N 1
ATOM 2206 C CA . ALA A 1 282 ? 1.322 13.109 -8.102 1 72.06 282 ALA A CA 1
ATOM 2207 C C . ALA A 1 282 ? 1.503 14.328 -9 1 72.06 282 ALA A C 1
ATOM 2209 O O . ALA A 1 282 ? 0.732 14.539 -9.938 1 72.06 282 ALA A O 1
ATOM 2210 N N . SER A 1 283 ? 2.299 15.312 -8.516 1 73.5 283 SER A N 1
ATOM 2211 C CA . SER A 1 283 ? 2.582 16.531 -9.266 1 73.5 283 SER A CA 1
ATOM 2212 C C . SER A 1 283 ? 4.082 16.719 -9.469 1 73.5 283 SER A C 1
ATOM 2214 O O . SER A 1 283 ? 4.891 16.141 -8.75 1 73.5 283 SER A O 1
ATOM 2216 N N . ASP A 1 284 ? 4.457 17.406 -10.391 1 70.75 284 ASP A N 1
ATOM 2217 C CA . ASP A 1 284 ? 5.852 17.641 -10.766 1 70.75 284 ASP A CA 1
ATOM 2218 C C . ASP A 1 284 ? 6.484 18.703 -9.891 1 70.75 284 ASP A C 1
ATOM 2220 O O . ASP A 1 284 ? 7.672 19.016 -10.031 1 70.75 284 ASP A O 1
ATOM 2224 N N . ASP A 1 285 ? 5.84 19.203 -8.891 1 77.12 285 ASP A N 1
ATOM 2225 C CA . ASP A 1 285 ? 6.426 20.172 -7.98 1 77.12 285 ASP A CA 1
ATOM 2226 C C . ASP A 1 285 ? 7.402 19.516 -7.016 1 77.12 285 ASP A C 1
ATOM 2228 O O . ASP A 1 285 ? 7.023 18.609 -6.258 1 77.12 285 ASP A O 1
ATOM 2232 N N . PRO A 1 286 ? 8.672 19.938 -7.184 1 77.75 286 PRO A N 1
ATOM 2233 C CA . PRO A 1 286 ? 9.688 19.281 -6.363 1 77.75 286 PRO A CA 1
ATOM 2234 C C . PRO A 1 286 ? 9.422 19.422 -4.867 1 77.75 286 PRO A C 1
ATOM 2236 O O . PRO A 1 286 ? 9.75 18.516 -4.094 1 77.75 286 PRO A O 1
ATOM 2239 N N . LEU A 1 287 ? 8.82 20.578 -4.465 1 81.38 287 LEU A N 1
ATOM 2240 C CA . LEU A 1 287 ? 8.523 20.766 -3.047 1 81.38 287 LEU A CA 1
ATOM 2241 C C . LEU A 1 287 ? 7.449 19.797 -2.582 1 81.38 287 LEU A C 1
ATOM 2243 O O . LEU A 1 287 ? 7.594 19.156 -1.537 1 81.38 287 LEU A O 1
ATOM 2247 N N . TYR A 1 288 ? 6.566 19.672 -3.512 1 82.44 288 TYR A N 1
ATOM 2248 C CA . TYR A 1 288 ? 5.438 18.781 -3.213 1 82.44 288 TYR A CA 1
ATOM 2249 C C . TYR A 1 288 ? 5.848 17.328 -3.303 1 82.44 288 TYR A C 1
ATOM 2251 O O . TYR A 1 288 ? 5.453 16.516 -2.467 1 82.44 288 TYR A O 1
ATOM 2259 N N . SER A 1 289 ? 6.684 17.031 -4.133 1 83.69 289 SER A N 1
ATOM 2260 C CA . SER A 1 289 ? 7.055 15.641 -4.371 1 83.69 289 SER A CA 1
ATOM 2261 C C . SER A 1 289 ? 7.953 15.109 -3.262 1 83.69 289 SER A C 1
ATOM 2263 O O . SER A 1 289 ? 7.91 13.922 -2.934 1 83.69 289 SER A O 1
ATOM 2265 N N . GLY A 1 290 ? 8.797 15.969 -2.678 1 84.81 290 GLY A N 1
ATOM 2266 C CA . GLY A 1 290 ? 9.727 15.539 -1.644 1 84.81 290 GLY A CA 1
ATOM 2267 C C . GLY A 1 290 ? 9.031 15.031 -0.391 1 84.81 290 GLY A C 1
ATOM 2268 O O . GLY A 1 290 ? 9.234 13.891 0.017 1 84.81 290 GLY A O 1
ATOM 2269 N N . TYR A 1 291 ? 8.117 15.883 0.128 1 87.31 291 TYR A N 1
ATOM 2270 C CA . TYR A 1 291 ? 7.477 15.445 1.364 1 87.31 291 TYR A CA 1
ATOM 2271 C C . TYR A 1 291 ? 6.371 14.438 1.08 1 87.31 291 TYR A C 1
ATOM 2273 O O . TYR A 1 291 ? 6.066 13.586 1.918 1 87.31 291 TYR A O 1
ATOM 2281 N N . ARG A 1 292 ? 5.758 14.484 -0.108 1 85.56 292 ARG A N 1
ATOM 2282 C CA . ARG A 1 292 ? 4.719 13.516 -0.441 1 85.56 292 ARG A CA 1
ATOM 2283 C C . ARG A 1 292 ? 5.285 12.102 -0.514 1 85.56 292 ARG A C 1
ATOM 2285 O O . ARG A 1 292 ? 4.668 11.156 -0.031 1 85.56 292 ARG A O 1
ATOM 2292 N N . SER A 1 293 ? 6.445 11.977 -1.112 1 86.88 293 SER A N 1
ATOM 2293 C CA . SER A 1 293 ? 7.086 10.672 -1.225 1 86.88 293 SER A CA 1
ATOM 2294 C C . SER A 1 293 ? 7.391 10.086 0.151 1 86.88 293 SER A C 1
ATOM 2296 O O . SER A 1 293 ? 7.234 8.883 0.367 1 86.88 293 SER A O 1
ATOM 2298 N N . ALA A 1 294 ? 7.766 10.891 1.039 1 87.62 294 ALA A N 1
ATOM 2299 C CA . ALA A 1 294 ? 8.07 10.43 2.389 1 87.62 294 ALA A CA 1
ATOM 2300 C C . ALA A 1 294 ? 6.805 10 3.123 1 87.62 294 ALA A C 1
ATOM 2302 O O . ALA A 1 294 ? 6.809 9 3.846 1 87.62 294 ALA A O 1
ATOM 2303 N N . VAL A 1 295 ? 5.75 10.703 2.889 1 85.38 295 VAL A N 1
ATOM 2304 C CA . VAL A 1 295 ? 4.5 10.406 3.58 1 85.38 295 VAL A CA 1
ATOM 2305 C C . VAL A 1 295 ? 3.873 9.141 2.992 1 85.38 295 VAL A C 1
ATOM 2307 O O . VAL A 1 295 ? 3.332 8.312 3.725 1 85.38 295 VAL A O 1
ATOM 2310 N N . GLN A 1 296 ? 3.986 8.906 1.764 1 84.62 296 GLN A N 1
ATOM 2311 C CA . GLN A 1 296 ? 3.352 7.777 1.092 1 84.62 296 GLN A CA 1
ATOM 2312 C C . GLN A 1 296 ? 4.25 6.543 1.123 1 84.62 296 GLN A C 1
ATOM 2314 O O . GLN A 1 296 ? 3.846 5.465 0.685 1 84.62 296 GLN A O 1
ATOM 2319 N N . SER A 1 297 ? 5.402 6.648 1.654 1 87.94 297 SER A N 1
ATOM 2320 C CA . SER A 1 297 ? 6.355 5.543 1.579 1 87.94 297 SER A CA 1
ATOM 2321 C C . SER A 1 297 ? 6.082 4.504 2.662 1 87.94 297 SER A C 1
ATOM 2323 O O . SER A 1 297 ? 6.809 3.516 2.777 1 87.94 297 SER A O 1
ATOM 2325 N N . THR A 1 298 ? 5.027 4.613 3.432 1 86.81 298 THR A N 1
ATOM 2326 C CA . THR A 1 298 ? 4.766 3.701 4.539 1 86.81 298 THR A CA 1
ATOM 2327 C C . THR A 1 298 ? 4.523 2.285 4.027 1 86.81 298 THR A C 1
ATOM 2329 O O . THR A 1 298 ? 5.117 1.328 4.527 1 86.81 298 THR A O 1
ATOM 2332 N N . SER A 1 299 ? 3.707 2.152 3.061 1 85.94 299 SER A N 1
ATOM 2333 C CA . SER A 1 299 ? 3.383 0.829 2.539 1 85.94 299 SER A CA 1
ATOM 2334 C C . SER A 1 299 ? 4.594 0.181 1.878 1 85.94 299 SER A C 1
ATOM 2336 O O . SER A 1 299 ? 4.82 -1.022 2.023 1 85.94 299 SER A O 1
ATOM 2338 N N . GLN A 1 300 ? 5.367 0.954 1.172 1 90.25 300 GLN A N 1
ATOM 2339 C CA . GLN A 1 300 ? 6.57 0.432 0.531 1 90.25 300 GLN A CA 1
ATOM 2340 C C . GLN A 1 300 ? 7.59 -0.022 1.568 1 90.25 300 GLN A C 1
ATOM 2342 O O . GLN A 1 300 ? 8.234 -1.061 1.401 1 90.25 300 GLN A O 1
ATOM 2347 N N . GLU A 1 301 ? 7.723 0.767 2.615 1 93.44 301 GLU A N 1
ATOM 2348 C CA . GLU A 1 301 ? 8.664 0.422 3.68 1 93.44 301 GLU A CA 1
ATOM 2349 C C . GLU A 1 301 ? 8.258 -0.878 4.371 1 93.44 301 GLU A C 1
ATOM 2351 O O . GLU A 1 301 ? 9.109 -1.72 4.664 1 93.44 301 GLU A O 1
ATOM 2356 N N . GLU A 1 302 ? 7.027 -1.067 4.57 1 89.56 302 GLU A N 1
ATOM 2357 C CA . GLU A 1 302 ? 6.551 -2.279 5.23 1 89.56 302 GLU A CA 1
ATOM 2358 C C . GLU A 1 302 ? 6.762 -3.506 4.348 1 89.56 302 GLU A C 1
ATOM 2360 O O . GLU A 1 302 ? 7.117 -4.578 4.84 1 89.56 302 GLU A O 1
ATOM 2365 N N . SER A 1 303 ? 6.484 -3.309 3.074 1 90 303 SER A N 1
ATOM 2366 C CA . SER A 1 303 ? 6.707 -4.418 2.15 1 90 303 SER A CA 1
ATOM 2367 C C . SER A 1 303 ? 8.18 -4.801 2.092 1 90 303 SER A C 1
ATOM 2369 O O . SER A 1 303 ? 8.523 -5.984 2.156 1 90 303 SER A O 1
ATOM 2371 N N . LEU A 1 304 ? 9.055 -3.803 1.986 1 93.88 304 LEU A N 1
ATOM 2372 C CA . LEU A 1 304 ? 10.484 -4.066 1.931 1 93.88 304 LEU A CA 1
ATOM 2373 C C . LEU A 1 304 ? 10.977 -4.684 3.236 1 93.88 304 LEU A C 1
ATOM 2375 O O . LEU A 1 304 ? 11.852 -5.555 3.225 1 93.88 304 LEU A O 1
ATOM 2379 N N . LEU A 1 305 ? 10.422 -4.227 4.363 1 93.62 305 LEU A N 1
ATOM 2380 C CA . LEU A 1 305 ? 10.797 -4.777 5.66 1 93.62 305 LEU A CA 1
ATOM 2381 C C . LEU A 1 305 ? 10.445 -6.262 5.738 1 93.62 305 LEU A C 1
ATOM 2383 O O . LEU A 1 305 ? 11.25 -7.066 6.219 1 93.62 305 LEU A O 1
ATOM 2387 N N . SER A 1 306 ? 9.273 -6.645 5.23 1 91.56 306 SER A N 1
ATOM 2388 C CA . SER A 1 306 ? 8.82 -8.031 5.289 1 91.56 306 SER A CA 1
ATOM 2389 C C . SER A 1 306 ? 9.742 -8.945 4.492 1 91.56 306 SER A C 1
ATOM 2391 O O . SER A 1 306 ? 9.875 -10.133 4.809 1 91.56 306 SER A O 1
ATOM 2393 N N . PHE A 1 307 ? 10.383 -8.43 3.502 1 93 307 PHE A N 1
ATOM 2394 C CA . PHE A 1 307 ? 11.289 -9.219 2.686 1 93 307 PHE A CA 1
ATOM 2395 C C . PHE A 1 307 ? 12.711 -9.164 3.242 1 93 307 PHE A C 1
ATOM 2397 O O . PHE A 1 307 ? 13.438 -10.156 3.211 1 93 307 PHE A O 1
ATOM 2404 N N . ALA A 1 308 ? 13.078 -8.008 3.775 1 92.88 308 ALA A N 1
ATOM 2405 C CA . ALA A 1 308 ? 14.445 -7.793 4.25 1 92.88 308 ALA A CA 1
ATOM 2406 C C . ALA A 1 308 ? 14.766 -8.711 5.426 1 92.88 308 ALA A C 1
ATOM 2408 O O . ALA A 1 308 ? 15.906 -9.133 5.594 1 92.88 308 ALA A O 1
ATOM 2409 N N . ILE A 1 309 ? 13.852 -9.094 6.238 1 90.88 309 ILE A N 1
ATOM 2410 C CA . ILE A 1 309 ? 14.055 -9.898 7.438 1 90.88 309 ILE A CA 1
ATOM 2411 C C . ILE A 1 309 ? 14.5 -11.305 7.043 1 90.88 309 ILE A C 1
ATOM 2413 O O . ILE A 1 309 ? 15.172 -11.992 7.812 1 90.88 309 ILE A O 1
ATOM 2417 N N . TRP A 1 310 ? 14.188 -11.703 5.812 1 88.44 310 TRP A N 1
ATOM 2418 C CA . TRP A 1 310 ? 14.508 -13.055 5.363 1 88.44 310 TRP A CA 1
ATOM 2419 C C . TRP A 1 310 ? 15.867 -13.102 4.688 1 88.44 310 TRP A C 1
ATOM 2421 O O . TRP A 1 310 ? 16.375 -14.18 4.371 1 88.44 310 TRP A O 1
ATOM 2431 N N . GLU A 1 311 ? 16.469 -12.023 4.539 1 90.06 311 GLU A N 1
ATOM 2432 C CA . GLU A 1 311 ? 17.719 -11.969 3.777 1 90.06 311 GLU A CA 1
ATOM 2433 C C . GLU A 1 311 ? 18.906 -12.375 4.641 1 90.06 311 GLU A C 1
ATOM 2435 O O . GLU A 1 311 ? 18.969 -12.039 5.828 1 90.06 311 GLU A O 1
ATOM 2440 N N . PRO A 1 312 ? 19.812 -13.141 4.125 1 86.94 312 PRO A N 1
ATOM 2441 C CA . PRO A 1 312 ? 21.078 -13.414 4.805 1 86.94 312 PRO A CA 1
ATOM 2442 C C . PRO A 1 312 ? 22 -12.203 4.836 1 86.94 312 PRO A C 1
ATOM 2444 O O . PRO A 1 312 ? 21.75 -11.203 4.152 1 86.94 312 PRO A O 1
ATOM 2447 N N . PRO A 1 313 ? 22.969 -12.25 5.723 1 87.69 313 PRO A N 1
ATOM 2448 C CA . PRO A 1 313 ? 23.906 -11.125 5.785 1 87.69 313 PRO A CA 1
ATOM 2449 C C . PRO A 1 313 ? 24.594 -10.859 4.449 1 87.69 313 PRO A C 1
ATOM 2451 O O . PRO A 1 313 ? 24.953 -11.805 3.734 1 87.69 313 PRO A O 1
ATOM 2454 N N . HIS A 1 314 ? 24.547 -9.617 4.07 1 85.69 314 HIS A N 1
ATOM 2455 C CA . HIS A 1 314 ? 25.156 -9.219 2.805 1 85.69 314 HIS A CA 1
ATOM 2456 C C . HIS A 1 314 ? 25.781 -7.828 2.908 1 85.69 314 HIS A C 1
ATOM 2458 O O . HIS A 1 314 ? 25.328 -6.996 3.699 1 85.69 314 HIS A O 1
ATOM 2464 N N . GLY A 1 315 ? 26.812 -7.648 2.17 1 81.5 315 GLY A N 1
ATOM 2465 C CA . GLY A 1 315 ? 27.453 -6.336 2.16 1 81.5 315 GLY A CA 1
ATOM 2466 C C . GLY A 1 315 ? 27.828 -5.844 3.543 1 81.5 315 GLY A C 1
ATOM 2467 O O . GLY A 1 315 ? 28.422 -6.582 4.328 1 81.5 315 GLY A O 1
ATOM 2468 N N . PRO A 1 316 ? 27.344 -4.578 3.768 1 84 316 PRO A N 1
ATOM 2469 C CA . PRO A 1 316 ? 27.688 -3.982 5.062 1 84 316 PRO A CA 1
ATOM 2470 C C . PRO A 1 316 ? 26.75 -4.434 6.184 1 84 316 PRO A C 1
ATOM 2472 O O . PRO A 1 316 ? 27 -4.137 7.355 1 84 316 PRO A O 1
ATOM 2475 N N . TYR A 1 317 ? 25.812 -5.18 5.816 1 86.69 317 TYR A N 1
ATOM 2476 C CA . TYR A 1 317 ? 24.859 -5.684 6.793 1 86.69 317 TYR A CA 1
ATOM 2477 C C . TYR A 1 317 ? 25.266 -7.066 7.289 1 86.69 317 TYR A C 1
ATOM 2479 O O . TYR A 1 317 ? 24.844 -8.078 6.727 1 86.69 317 TYR A O 1
ATOM 2487 N N . ARG A 1 318 ? 26.047 -7.234 8.266 1 78.38 318 ARG A N 1
ATOM 2488 C CA . ARG A 1 318 ? 26.797 -8.445 8.609 1 78.38 318 ARG A CA 1
ATOM 2489 C C . ARG A 1 318 ? 26.031 -9.281 9.633 1 78.38 318 ARG A C 1
ATOM 2491 O O . ARG A 1 318 ? 26.391 -10.422 9.914 1 78.38 318 ARG A O 1
ATOM 2498 N N . SER A 1 319 ? 24.953 -8.852 10.141 1 76.69 319 SER A N 1
ATOM 2499 C CA . SER A 1 319 ? 24.312 -9.609 11.219 1 76.69 319 SER A CA 1
ATOM 2500 C C . SER A 1 319 ? 23.031 -10.281 10.734 1 76.69 319 SER A C 1
ATOM 2502 O O . SER A 1 319 ? 22.359 -9.773 9.836 1 76.69 319 SER A O 1
ATOM 2504 N N . PHE A 1 320 ? 22.734 -11.547 11.086 1 78.06 320 PHE A N 1
ATOM 2505 C CA . PHE A 1 320 ? 21.531 -12.297 10.75 1 78.06 320 PHE A CA 1
ATOM 2506 C C . PHE A 1 320 ? 20.281 -11.633 11.336 1 78.06 320 PHE A C 1
ATOM 2508 O O . PHE A 1 320 ? 19.203 -11.695 10.742 1 78.06 320 PHE A O 1
ATOM 2515 N N . ASN A 1 321 ? 20.453 -10.961 12.391 1 82 321 ASN A N 1
ATOM 2516 C CA . ASN A 1 321 ? 19.328 -10.242 12.977 1 82 321 ASN A CA 1
ATOM 2517 C C . ASN A 1 321 ? 19.547 -8.734 12.93 1 82 321 ASN A C 1
ATOM 2519 O O . ASN A 1 321 ? 19.438 -8.055 13.953 1 82 321 ASN A O 1
ATOM 2523 N N . TYR A 1 322 ? 19.781 -8.391 11.617 1 88.56 322 TYR A N 1
ATOM 2524 C CA . TYR A 1 322 ? 19.969 -6.957 11.438 1 88.56 322 TYR A CA 1
ATOM 2525 C C . TYR A 1 322 ? 18.688 -6.191 11.773 1 88.56 322 TYR A C 1
ATOM 2527 O O . TYR A 1 322 ? 17.578 -6.641 11.445 1 88.56 322 TYR A O 1
ATOM 2535 N N . PRO A 1 323 ? 18.719 -5.137 12.5 1 91.06 323 PRO A N 1
ATOM 2536 C CA . PRO A 1 323 ? 17.547 -4.406 12.977 1 91.06 323 PRO A CA 1
ATOM 2537 C C . PRO A 1 323 ? 16.875 -3.58 11.875 1 91.06 323 PRO A C 1
ATOM 2539 O O . PRO A 1 323 ? 16.844 -2.35 11.961 1 91.06 323 PRO A O 1
ATOM 2542 N N . TRP A 1 324 ? 16.266 -4.234 10.953 1 92.38 324 TRP A N 1
ATOM 2543 C CA . TRP A 1 324 ? 15.562 -3.549 9.867 1 92.38 324 TRP A CA 1
ATOM 2544 C C . TRP A 1 324 ? 14.352 -2.793 10.398 1 92.38 324 TRP A C 1
ATOM 2546 O O . TRP A 1 324 ? 13.953 -1.77 9.836 1 92.38 324 TRP A O 1
ATOM 2556 N N . LYS A 1 325 ? 13.773 -3.227 11.484 1 91.5 325 LYS A N 1
ATOM 2557 C CA . LYS A 1 325 ? 12.586 -2.592 12.062 1 91.5 325 LYS A CA 1
ATOM 2558 C C . LYS A 1 325 ? 12.906 -1.179 12.539 1 91.5 325 LYS A C 1
ATOM 2560 O O . LYS A 1 325 ? 12.039 -0.298 12.508 1 91.5 325 LYS A O 1
ATOM 2565 N N . ASN A 1 326 ? 14.133 -0.96 12.922 1 93.44 326 ASN A N 1
ATOM 2566 C CA . ASN A 1 326 ? 14.523 0.357 13.406 1 93.44 326 ASN A CA 1
ATOM 2567 C C . ASN A 1 326 ? 14.656 1.363 12.273 1 93.44 326 ASN A C 1
ATOM 2569 O O . ASN A 1 326 ? 14.531 2.57 12.484 1 93.44 326 ASN A O 1
ATOM 2573 N N . TYR A 1 327 ? 14.93 0.884 11.062 1 93.81 327 TYR A N 1
ATOM 2574 C CA . TYR A 1 327 ? 14.922 1.778 9.906 1 93.81 327 TYR A CA 1
ATOM 2575 C C . TYR A 1 327 ? 13.523 2.314 9.641 1 93.81 327 TYR A C 1
ATOM 2577 O O . TYR A 1 327 ? 13.359 3.49 9.305 1 93.81 327 TYR A O 1
ATOM 2585 N N . VAL A 1 328 ? 12.562 1.405 9.828 1 92.56 328 VAL A N 1
ATOM 2586 C CA . VAL A 1 328 ? 11.18 1.801 9.617 1 92.56 328 VAL A CA 1
ATOM 2587 C C . VAL A 1 328 ? 10.734 2.758 10.719 1 92.56 328 VAL A C 1
ATOM 2589 O O . VAL A 1 328 ? 9.984 3.705 10.469 1 92.56 328 VAL A O 1
ATOM 2592 N N . LYS A 1 329 ? 11.172 2.551 11.945 1 92.12 329 LYS A N 1
ATOM 2593 C CA . LYS A 1 329 ? 10.867 3.465 13.047 1 92.12 329 LYS A CA 1
ATOM 2594 C C . LYS A 1 329 ? 11.469 4.848 12.789 1 92.12 329 LYS A C 1
ATOM 2596 O O . LYS A 1 329 ? 10.828 5.863 13.07 1 92.12 329 LYS A O 1
ATOM 2601 N N . LEU A 1 330 ? 12.672 4.816 12.273 1 94.06 330 LEU A N 1
ATOM 2602 C CA . LEU A 1 330 ? 13.32 6.078 11.922 1 94.06 330 LEU A CA 1
ATOM 2603 C C . LEU A 1 330 ? 12.539 6.812 10.844 1 94.06 330 LEU A C 1
ATOM 2605 O O . LEU A 1 330 ? 12.336 8.023 10.93 1 94.06 330 LEU A O 1
ATOM 2609 N N . SER A 1 331 ? 12.117 6.09 9.867 1 94.06 331 SER A N 1
ATOM 2610 C CA . SER A 1 331 ? 11.312 6.691 8.812 1 94.06 331 SER A CA 1
ATOM 2611 C C . SER A 1 331 ? 9.992 7.219 9.352 1 94.06 331 SER A C 1
ATOM 2613 O O . SER A 1 331 ? 9.469 8.219 8.859 1 94.06 331 SER A O 1
ATOM 2615 N N . GLY A 1 332 ? 9.445 6.473 10.328 1 89.81 332 GLY A N 1
ATOM 2616 C CA . GLY A 1 332 ? 8.242 6.953 10.984 1 89.81 332 GLY A CA 1
ATOM 2617 C C . GLY A 1 332 ? 8.43 8.289 11.68 1 89.81 332 GLY A C 1
ATOM 2618 O O . GLY A 1 332 ? 7.562 9.164 11.602 1 89.81 332 GLY A O 1
ATOM 2619 N N . ALA A 1 333 ? 9.523 8.453 12.336 1 92 333 ALA A N 1
ATOM 2620 C CA . ALA A 1 333 ? 9.844 9.734 12.969 1 92 333 ALA A CA 1
ATOM 2621 C C . ALA A 1 333 ? 10.031 10.828 11.922 1 92 333 ALA A C 1
ATOM 2623 O O . ALA A 1 333 ? 9.633 11.977 12.141 1 92 333 ALA A O 1
ATOM 2624 N N . LEU A 1 334 ? 10.672 10.484 10.805 1 93.75 334 LEU A N 1
ATOM 2625 C CA . LEU A 1 334 ? 10.875 11.438 9.719 1 93.75 334 LEU A CA 1
ATOM 2626 C C . LEU A 1 334 ? 9.539 11.883 9.133 1 93.75 334 LEU A C 1
ATOM 2628 O O . LEU A 1 334 ? 9.398 13.031 8.695 1 93.75 334 LEU A O 1
ATOM 2632 N N . ARG A 1 335 ? 8.602 11.031 9.133 1 90.25 335 ARG A N 1
ATOM 2633 C CA . ARG A 1 335 ? 7.289 11.367 8.594 1 90.25 335 ARG A CA 1
ATOM 2634 C C . ARG A 1 335 ? 6.633 12.469 9.414 1 90.25 335 ARG A C 1
ATOM 2636 O O . ARG A 1 335 ? 5.926 13.32 8.859 1 90.25 335 ARG A O 1
ATOM 2643 N N . HIS A 1 336 ? 6.824 12.484 10.648 1 86.31 336 HIS A N 1
ATOM 2644 C CA . HIS A 1 336 ? 6.281 13.555 11.477 1 86.31 336 HIS A CA 1
ATOM 2645 C C . HIS A 1 336 ? 6.891 14.898 11.102 1 86.31 336 HIS A C 1
ATOM 2647 O O . HIS A 1 336 ? 6.215 15.93 11.156 1 86.31 336 HIS A O 1
ATOM 2653 N N . CYS A 1 337 ? 8.133 14.844 10.766 1 89.75 337 CYS A N 1
ATOM 2654 C CA . CYS A 1 337 ? 8.758 16.062 10.266 1 89.75 337 CYS A CA 1
ATOM 2655 C C . CYS A 1 337 ? 8.188 16.453 8.914 1 89.75 337 CYS A C 1
ATOM 2657 O O . CYS A 1 337 ? 7.973 17.641 8.648 1 89.75 337 CYS A O 1
ATOM 2659 N N . ALA A 1 338 ? 7.977 15.422 8.102 1 91.19 338 ALA A N 1
ATOM 2660 C CA . ALA A 1 338 ? 7.406 15.688 6.781 1 91.19 338 ALA A CA 1
ATOM 2661 C C . ALA A 1 338 ? 6.004 16.281 6.898 1 91.19 338 ALA A C 1
ATOM 2663 O O . ALA A 1 338 ? 5.613 17.125 6.086 1 91.19 338 ALA A O 1
ATOM 2664 N N . PHE A 1 339 ? 5.289 15.891 7.898 1 85.19 339 PHE A N 1
ATOM 2665 C CA . PHE A 1 339 ? 3.967 16.453 8.125 1 85.19 339 PHE A CA 1
ATOM 2666 C C . PHE A 1 339 ? 4.059 17.953 8.43 1 85.19 339 PHE A C 1
ATOM 2668 O O . PHE A 1 339 ? 3.227 18.734 7.969 1 85.19 339 PHE A O 1
ATOM 2675 N N . MET A 1 340 ? 4.984 18.281 9.172 1 86.56 340 MET A N 1
ATOM 2676 C CA . MET A 1 340 ? 5.16 19.703 9.492 1 86.56 340 MET A CA 1
ATOM 2677 C C . MET A 1 340 ? 5.539 20.5 8.25 1 86.56 340 MET A C 1
ATOM 2679 O O . MET A 1 340 ? 5.055 21.625 8.055 1 86.56 340 MET A O 1
ATOM 2683 N N . VAL A 1 341 ? 6.414 19.906 7.453 1 90 341 VAL A N 1
ATOM 2684 C CA . VAL A 1 341 ? 6.801 20.578 6.215 1 90 341 VAL A CA 1
ATOM 2685 C C . VAL A 1 341 ? 5.586 20.734 5.309 1 90 341 VAL A C 1
ATOM 2687 O O . VAL A 1 341 ? 5.438 21.75 4.629 1 90 341 VAL A O 1
ATOM 2690 N N . MET A 1 342 ? 4.805 19.781 5.352 1 86.75 342 MET A N 1
ATOM 2691 C CA . MET A 1 342 ? 3.574 19.875 4.57 1 86.75 342 MET A CA 1
ATOM 2692 C C . MET A 1 342 ? 2.684 21 5.074 1 86.75 342 MET A C 1
ATOM 2694 O O . MET A 1 342 ? 2.07 21.719 4.281 1 86.75 342 MET A O 1
ATOM 2698 N N . ALA A 1 343 ? 2.596 21.094 6.355 1 81.5 343 ALA A N 1
ATOM 2699 C CA . ALA A 1 343 ? 1.811 22.188 6.941 1 81.5 343 ALA A CA 1
ATOM 2700 C C . ALA A 1 343 ? 2.395 23.547 6.578 1 81.5 343 ALA A C 1
ATOM 2702 O O . ALA A 1 343 ? 1.654 24.484 6.297 1 81.5 343 ALA A O 1
ATOM 2703 N N . ILE A 1 344 ? 3.699 23.641 6.602 1 85.94 344 ILE A N 1
ATOM 2704 C CA . ILE A 1 344 ? 4.387 24.875 6.219 1 85.94 344 ILE A CA 1
ATOM 2705 C C . ILE A 1 344 ? 4.09 25.188 4.758 1 85.94 344 ILE A C 1
ATOM 2707 O O . ILE A 1 344 ? 3.816 26.344 4.414 1 85.94 344 ILE A O 1
ATOM 2711 N N . HIS A 1 345 ? 4.129 24.172 3.914 1 85.31 345 HIS A N 1
ATOM 2712 C CA . HIS A 1 345 ? 3.807 24.359 2.504 1 85.31 345 HIS A CA 1
ATOM 2713 C C . HIS A 1 345 ? 2.359 24.797 2.324 1 85.31 345 HIS A C 1
ATOM 2715 O O . HIS A 1 345 ? 2.059 25.625 1.455 1 85.31 345 HIS A O 1
ATOM 2721 N N . GLY A 1 346 ? 1.513 24.219 3.1 1 76.88 346 GLY A N 1
ATOM 2722 C CA . GLY A 1 346 ? 0.114 24.609 3.059 1 76.88 346 GLY A CA 1
ATOM 2723 C C . GLY A 1 346 ? -0.1 26.078 3.377 1 76.88 346 GLY A C 1
ATOM 2724 O O . GLY A 1 346 ? -1.016 26.719 2.842 1 76.88 346 GLY A O 1
ATOM 2725 N N . SER A 1 347 ? 0.729 26.641 4.238 1 75.88 347 SER A N 1
ATOM 2726 C CA . SER A 1 347 ? 0.634 28.062 4.578 1 75.88 347 SER A CA 1
ATOM 2727 C C . SER A 1 347 ? 1.024 28.938 3.393 1 75.88 347 SER A C 1
ATOM 2729 O O . SER A 1 347 ? 0.564 30.078 3.279 1 75.88 347 SER A O 1
ATOM 2731 N N . ILE A 1 348 ? 1.899 28.359 2.539 1 75.94 348 ILE A N 1
ATOM 2732 C CA . ILE A 1 348 ? 2.311 29.094 1.344 1 75.94 348 ILE A CA 1
ATOM 2733 C C . ILE A 1 348 ? 1.187 29.062 0.31 1 75.94 348 ILE A C 1
ATOM 2735 O O . ILE A 1 348 ? 0.992 30.031 -0.43 1 75.94 348 ILE A O 1
ATOM 2739 N N . LEU A 1 349 ? 0.472 27.938 0.385 1 71.88 349 LEU A N 1
ATOM 2740 C CA . LEU A 1 349 ? -0.608 27.75 -0.579 1 71.88 349 LEU A CA 1
ATOM 2741 C C . LEU A 1 349 ? -1.879 28.453 -0.107 1 71.88 349 LEU A C 1
ATOM 2743 O O . LEU A 1 349 ? -2.848 28.562 -0.863 1 71.88 349 LEU A O 1
ATOM 2747 N N . SER A 1 350 ? -1.819 29 1.104 1 69.75 350 SER A N 1
ATOM 2748 C CA . SER A 1 350 ? -3.002 29.625 1.679 1 69.75 350 SER A CA 1
ATOM 2749 C C . SER A 1 350 ? -3.314 30.953 0.986 1 69.75 350 SER A C 1
ATOM 2751 O O . SER A 1 350 ? -2.422 31.578 0.415 1 69.75 350 SER A O 1
ATOM 2753 N N . GLU A 1 351 ? -4.508 31.297 0.936 1 63.31 351 GLU A N 1
ATOM 2754 C CA . GLU A 1 351 ? -4.973 32.531 0.301 1 63.31 351 GLU A CA 1
ATOM 2755 C C . GLU A 1 351 ? -4.551 33.75 1.102 1 63.31 351 GLU A C 1
ATOM 2757 O O . GLU A 1 351 ? -4.246 34.812 0.527 1 63.31 351 GLU A O 1
ATOM 2762 N N . ILE A 1 352 ? -4.43 33.562 2.457 1 64.38 352 ILE A N 1
ATOM 2763 C CA . ILE A 1 352 ? -4.07 34.688 3.312 1 64.38 352 ILE A CA 1
ATOM 2764 C C . ILE A 1 352 ? -2.582 34.625 3.645 1 64.38 352 ILE A C 1
ATOM 2766 O O . ILE A 1 352 ? -2.111 33.656 4.258 1 64.38 352 ILE A O 1
ATOM 2770 N N . GLN A 1 353 ? -1.853 35.438 2.938 1 71.5 353 GLN A N 1
ATOM 2771 C CA . GLN A 1 353 ? -0.422 35.5 3.221 1 71.5 353 GLN A CA 1
ATOM 2772 C C . GLN A 1 353 ? -0.009 36.875 3.756 1 71.5 353 GLN A C 1
ATOM 2774 O O . GLN A 1 353 ? -0.645 37.875 3.447 1 71.5 353 GLN A O 1
ATOM 2779 N N . ALA A 1 354 ? 0.926 36.812 4.664 1 75.12 354 ALA A N 1
ATOM 2780 C CA . ALA A 1 354 ? 1.456 38.062 5.211 1 75.12 354 ALA A CA 1
ATOM 2781 C C . ALA A 1 354 ? 2.127 38.906 4.125 1 75.12 354 ALA A C 1
ATOM 2783 O O . ALA A 1 354 ? 2.701 38.344 3.18 1 75.12 354 ALA A O 1
ATOM 2784 N N . PRO A 1 355 ? 1.925 40.188 4.168 1 76.81 355 PRO A N 1
ATOM 2785 C CA . PRO A 1 355 ? 2.584 41.062 3.191 1 76.81 355 PRO A CA 1
ATOM 2786 C C . PRO A 1 355 ? 4.105 40.906 3.195 1 76.81 355 PRO A C 1
ATOM 2788 O O . PRO A 1 355 ? 4.688 40.562 4.223 1 76.81 355 PRO A O 1
ATOM 2791 N N . PRO A 1 356 ? 4.738 41.031 2.09 1 81.44 356 PRO A N 1
ATOM 2792 C CA . PRO A 1 356 ? 6.18 40.844 1.946 1 81.44 356 PRO A CA 1
ATOM 2793 C C . PRO A 1 356 ? 6.996 41.719 2.881 1 81.44 356 PRO A C 1
ATOM 2795 O O . PRO A 1 356 ? 8.078 41.344 3.326 1 81.44 356 PRO A O 1
ATOM 2798 N N . GLU A 1 357 ? 6.48 42.938 3.24 1 80.38 357 GLU A N 1
ATOM 2799 C CA . GLU A 1 357 ? 7.223 43.844 4.098 1 80.38 357 GLU A CA 1
ATOM 2800 C C . GLU A 1 357 ? 7.387 43.281 5.504 1 80.38 357 GLU A C 1
ATOM 2802 O O . GLU A 1 357 ? 8.445 43.438 6.121 1 80.38 357 GLU A O 1
ATOM 2807 N N . LYS A 1 358 ? 6.395 42.625 5.98 1 82.75 358 LYS A N 1
ATOM 2808 C CA . LYS A 1 358 ? 6.457 42.031 7.312 1 82.75 358 LYS A CA 1
ATOM 2809 C C . LYS A 1 358 ? 7.293 40.75 7.312 1 82.75 358 LYS A C 1
ATOM 2811 O O . LYS A 1 358 ? 7.938 40.438 8.312 1 82.75 358 LYS A O 1
ATOM 2816 N N . ARG A 1 359 ? 7.32 40.094 6.133 1 85.12 359 ARG A N 1
ATOM 2817 C CA . ARG A 1 359 ? 8.094 38.844 6.023 1 85.12 359 ARG A CA 1
ATOM 2818 C C . ARG A 1 359 ? 9.594 39.156 6.004 1 85.12 359 ARG A C 1
ATOM 2820 O O . ARG A 1 359 ? 10.391 38.375 6.547 1 85.12 359 ARG A O 1
ATOM 2827 N N . GLN A 1 360 ? 9.914 40.25 5.395 1 84.88 360 GLN A N 1
ATOM 2828 C CA . GLN A 1 360 ? 11.32 40.594 5.223 1 84.88 360 GLN A CA 1
ATOM 2829 C C . GLN A 1 360 ? 11.969 40.938 6.559 1 84.88 360 GLN A C 1
ATOM 2831 O O . GLN A 1 360 ? 13.18 40.781 6.738 1 84.88 360 GLN A O 1
ATOM 2836 N N . VAL A 1 361 ? 11.109 41.406 7.52 1 85.81 361 VAL A N 1
ATOM 2837 C CA . VAL A 1 361 ? 11.633 41.75 8.844 1 85.81 361 VAL A CA 1
ATOM 2838 C C . VAL A 1 361 ? 12.211 40.5 9.516 1 85.81 361 VAL A C 1
ATOM 2840 O O . VAL A 1 361 ? 13.227 40.562 10.203 1 85.81 361 VAL A O 1
ATOM 2843 N N . PHE A 1 362 ? 11.578 39.406 9.273 1 88.88 362 PHE A N 1
ATOM 2844 C CA . PHE A 1 362 ? 12 38.156 9.93 1 88.88 362 PHE A CA 1
ATOM 2845 C C . PHE A 1 362 ? 12.742 37.25 8.945 1 88.88 362 PHE A C 1
ATOM 2847 O O . PHE A 1 362 ? 12.93 36.062 9.211 1 88.88 362 PHE A O 1
ATOM 2854 N N . SER A 1 363 ? 13.18 37.719 7.797 1 90.31 363 SER A N 1
ATOM 2855 C CA . SER A 1 363 ? 13.711 36.906 6.703 1 90.31 363 SER A CA 1
ATOM 2856 C C . SER A 1 363 ? 15 36.188 7.109 1 90.31 363 SER A C 1
ATOM 2858 O O . SER A 1 363 ? 15.18 35 6.84 1 90.31 363 SER A O 1
ATOM 2860 N N . SER A 1 364 ? 15.852 36.875 7.777 1 92.31 364 SER A N 1
ATOM 2861 C CA . SER A 1 364 ? 17.141 36.281 8.117 1 92.31 364 SER A CA 1
ATOM 2862 C C . SER A 1 364 ? 17 35.188 9.148 1 92.31 364 SER A C 1
ATOM 2864 O O . SER A 1 364 ? 17.609 34.125 9.016 1 92.31 364 SER A O 1
ATOM 2866 N N . GLU A 1 365 ? 16.109 35.406 10.141 1 92.94 365 GLU A N 1
ATOM 2867 C CA . GLU A 1 365 ? 15.93 34.406 11.18 1 92.94 365 GLU A CA 1
ATOM 2868 C C . GLU A 1 365 ? 15.164 33.188 10.656 1 92.94 365 GLU A C 1
ATOM 2870 O O . GLU A 1 365 ? 15.469 32.031 11.023 1 92.94 365 GLU A O 1
ATOM 2875 N N . LEU A 1 366 ? 14.211 33.469 9.789 1 92.81 366 LEU A N 1
ATOM 2876 C CA . LEU A 1 366 ? 13.461 32.375 9.195 1 92.81 366 LEU A CA 1
ATOM 2877 C C . LEU A 1 366 ? 14.359 31.516 8.297 1 92.81 366 LEU A C 1
ATOM 2879 O O . LEU A 1 366 ? 14.297 30.297 8.328 1 92.81 366 LEU A O 1
ATOM 2883 N N . GLN A 1 367 ? 15.133 32.156 7.547 1 94.38 367 GLN A N 1
ATOM 2884 C CA . GLN A 1 367 ? 16.047 31.469 6.645 1 94.38 367 GLN A CA 1
ATOM 2885 C C . GLN A 1 367 ? 17.078 30.656 7.426 1 94.38 367 GLN A C 1
ATOM 2887 O O . GLN A 1 367 ? 17.453 29.547 7.02 1 94.38 367 GLN A O 1
ATOM 2892 N N . ARG A 1 368 ? 17.5 31.219 8.508 1 95 368 ARG A N 1
ATOM 2893 C CA . ARG A 1 368 ? 18.5 30.516 9.32 1 95 368 ARG A CA 1
ATOM 2894 C C . ARG A 1 368 ? 17.922 29.234 9.906 1 95 368 ARG A C 1
ATOM 2896 O O . ARG A 1 368 ? 18.578 28.188 9.898 1 95 368 ARG A O 1
ATOM 2903 N N . VAL A 1 369 ? 16.75 29.312 10.43 1 94 369 VAL A N 1
ATOM 2904 C CA . VAL A 1 369 ? 16.109 28.125 10.992 1 94 369 VAL A CA 1
ATOM 2905 C C . VAL A 1 369 ? 15.891 27.078 9.891 1 94 369 VAL A C 1
ATOM 2907 O O . VAL A 1 369 ? 16.125 25.891 10.094 1 94 369 VAL A O 1
ATOM 2910 N N . GLY A 1 370 ? 15.422 27.516 8.688 1 94.56 370 GLY A N 1
ATOM 2911 C CA . GLY A 1 370 ? 15.211 26.609 7.566 1 94.56 370 GLY A CA 1
ATOM 2912 C C . GLY A 1 370 ? 16.484 25.953 7.09 1 94.56 370 GLY A C 1
ATOM 2913 O O . GLY A 1 370 ? 16.516 24.734 6.848 1 94.56 370 GLY A O 1
ATOM 2914 N N . ASN A 1 371 ? 17.5 26.688 6.984 1 94.94 371 ASN A N 1
ATOM 2915 C CA . ASN A 1 371 ? 18.781 26.172 6.516 1 94.94 371 ASN A CA 1
ATOM 2916 C C . ASN A 1 371 ? 19.391 25.203 7.527 1 94.94 371 ASN A C 1
ATOM 2918 O O . ASN A 1 371 ? 19.891 24.141 7.156 1 94.94 371 ASN A O 1
ATOM 2922 N N . GLU A 1 372 ? 19.344 25.625 8.797 1 95.31 372 GLU A N 1
ATOM 2923 C CA . GLU A 1 372 ? 19.906 24.75 9.82 1 95.31 372 GLU A CA 1
ATOM 2924 C C . GLU A 1 372 ? 19.094 23.469 9.977 1 95.31 372 GLU A C 1
ATOM 2926 O O . GLU A 1 372 ? 19.641 22.406 10.234 1 95.31 372 GLU A O 1
ATOM 2931 N N . GLY A 1 373 ? 17.828 23.656 9.93 1 95.31 373 GLY A N 1
ATOM 2932 C CA . GLY A 1 373 ? 16.984 22.469 9.969 1 95.31 373 GLY A CA 1
ATOM 2933 C C . GLY A 1 373 ? 17.25 21.516 8.828 1 95.31 373 GLY A C 1
ATOM 2934 O O . GLY A 1 373 ? 17.344 20.297 9.039 1 95.31 373 GLY A O 1
ATOM 2935 N N . ALA A 1 374 ? 17.328 22 7.613 1 95.88 374 ALA A N 1
ATOM 2936 C CA . ALA A 1 374 ? 17.625 21.188 6.441 1 95.88 374 ALA A CA 1
ATOM 2937 C C . ALA A 1 374 ? 19.016 20.547 6.555 1 95.88 374 ALA A C 1
ATOM 2939 O O . ALA A 1 374 ? 19.219 19.406 6.141 1 95.88 374 ALA A O 1
ATOM 2940 N N . LYS A 1 375 ? 19.906 21.297 7.105 1 95.56 375 LYS A N 1
ATOM 2941 C CA . LYS A 1 375 ? 21.266 20.781 7.309 1 95.56 375 LYS A CA 1
ATOM 2942 C C . LYS A 1 375 ? 21.266 19.594 8.258 1 95.56 375 LYS A C 1
ATOM 2944 O O . LYS A 1 375 ? 21.969 18.609 8.031 1 95.56 375 LYS A O 1
ATOM 2949 N N . VAL A 1 376 ? 20.516 19.703 9.344 1 95.56 376 VAL A N 1
ATOM 2950 C CA . VAL A 1 376 ? 20.406 18.594 10.289 1 95.56 376 VAL A CA 1
ATOM 2951 C C . VAL A 1 376 ? 19.844 17.359 9.586 1 95.56 376 VAL A C 1
ATOM 2953 O O . VAL A 1 376 ? 20.359 16.266 9.75 1 95.56 376 VAL A O 1
ATOM 2956 N N . LEU A 1 377 ? 18.812 17.531 8.781 1 96.38 377 LEU A N 1
ATOM 2957 C CA . LEU A 1 377 ? 18.203 16.422 8.062 1 96.38 377 LEU A CA 1
ATOM 2958 C C . LEU A 1 377 ? 19.188 15.805 7.082 1 96.38 377 LEU A C 1
ATOM 2960 O O . LEU A 1 377 ? 19.281 14.578 6.977 1 96.38 377 LEU A O 1
ATOM 2964 N N . ARG A 1 378 ? 19.906 16.609 6.414 1 96 378 ARG A N 1
ATOM 2965 C CA . ARG A 1 378 ? 20.875 16.109 5.449 1 96 378 ARG A CA 1
ATOM 2966 C C . ARG A 1 378 ? 22.031 15.391 6.148 1 96 378 ARG A C 1
ATOM 2968 O O . ARG A 1 378 ? 22.516 14.359 5.664 1 96 378 ARG A O 1
ATOM 2975 N N . GLU A 1 379 ? 22.422 15.938 7.242 1 94.56 379 GLU A N 1
ATOM 2976 C CA . GLU A 1 379 ? 23.5 15.305 7.992 1 94.56 379 GLU A CA 1
ATOM 2977 C C . GLU A 1 379 ? 23.078 13.945 8.531 1 94.56 379 GLU A C 1
ATOM 2979 O O . GLU A 1 379 ? 23.828 12.969 8.414 1 94.56 379 GLU A O 1
ATOM 2984 N N . LEU A 1 380 ? 21.969 13.945 9.117 1 95.19 380 LEU A N 1
ATOM 2985 C CA . LEU A 1 380 ? 21.469 12.664 9.602 1 95.19 380 LEU A CA 1
ATOM 2986 C C . LEU A 1 380 ? 21.297 11.672 8.453 1 95.19 380 LEU A C 1
ATOM 2988 O O . LEU A 1 380 ? 21.625 10.492 8.586 1 95.19 380 LEU A O 1
ATOM 2992 N N . GLY A 1 381 ? 20.719 12.148 7.332 1 95.56 381 GLY A N 1
ATOM 2993 C CA . GLY A 1 381 ? 20.578 11.305 6.156 1 95.56 381 GLY A CA 1
ATOM 2994 C C . GLY A 1 381 ? 21.891 10.766 5.645 1 95.56 381 GLY A C 1
ATOM 2995 O O . GLY A 1 381 ? 21.984 9.594 5.277 1 95.56 381 GLY A O 1
ATOM 2996 N N . LYS A 1 382 ? 22.875 11.586 5.645 1 95.06 382 LYS A N 1
ATOM 2997 C CA . LYS A 1 382 ? 24.203 11.164 5.207 1 95.06 382 LYS A CA 1
ATOM 2998 C C . LYS A 1 382 ? 24.797 10.133 6.16 1 95.06 382 LYS A C 1
ATOM 3000 O O . LYS A 1 382 ? 25.438 9.172 5.727 1 95.06 382 LYS A O 1
ATOM 3005 N N . LYS A 1 383 ? 24.609 10.391 7.418 1 94.56 383 LYS A N 1
ATOM 3006 C CA . LYS A 1 383 ? 25.125 9.445 8.398 1 94.56 383 LYS A CA 1
ATOM 3007 C C . LYS A 1 383 ? 24.406 8.094 8.289 1 94.56 383 LYS A C 1
ATOM 3009 O O . LYS A 1 383 ? 25.016 7.047 8.492 1 94.56 383 LYS A O 1
ATOM 3014 N N . VAL A 1 384 ? 23.172 8.125 8.047 1 94.81 384 VAL A N 1
ATOM 3015 C CA . VAL A 1 384 ? 22.438 6.879 7.828 1 94.81 384 VAL A CA 1
ATOM 3016 C C . VAL A 1 384 ? 22.984 6.184 6.574 1 94.81 384 VAL A C 1
ATOM 3018 O O . VAL A 1 384 ? 23.172 4.965 6.57 1 94.81 384 VAL A O 1
ATOM 3021 N N . GLU A 1 385 ? 23.172 6.969 5.535 1 94.81 385 GLU A N 1
ATOM 3022 C CA . GLU A 1 385 ? 23.688 6.426 4.281 1 94.81 385 GLU A CA 1
ATOM 3023 C C . GLU A 1 385 ? 25.031 5.75 4.477 1 94.81 385 GLU A C 1
ATOM 3025 O O . GLU A 1 385 ? 25.25 4.633 4.008 1 94.81 385 GLU A O 1
ATOM 3030 N N . LYS A 1 386 ? 25.875 6.359 5.188 1 93.25 386 LYS A N 1
ATOM 3031 C CA . LYS A 1 386 ? 27.219 5.836 5.402 1 93.25 386 LYS A CA 1
ATOM 3032 C C . LYS A 1 386 ? 27.266 4.91 6.613 1 93.25 386 LYS A C 1
ATOM 3034 O O . LYS A 1 386 ? 28.281 4.27 6.875 1 93.25 386 LYS A O 1
ATOM 3039 N N . MET A 1 387 ? 26.219 4.809 7.285 1 93.06 387 MET A N 1
ATOM 3040 C CA . MET A 1 387 ? 26.141 3.982 8.484 1 93.06 387 MET A CA 1
ATOM 3041 C C . MET A 1 387 ? 27.234 4.367 9.484 1 93.06 387 MET A C 1
ATOM 3043 O O . MET A 1 387 ? 27.984 3.506 9.953 1 93.06 387 MET A O 1
ATOM 3047 N N . GLU A 1 388 ? 27.188 5.617 9.812 1 92.75 388 GLU A N 1
ATOM 3048 C CA . GLU A 1 388 ? 28.156 6.176 10.758 1 92.75 388 GLU A CA 1
ATOM 3049 C C . GLU A 1 388 ? 27.438 6.785 11.969 1 92.75 388 GLU A C 1
ATOM 3051 O O . GLU A 1 388 ? 26.328 7.281 11.844 1 92.75 388 GLU A O 1
ATOM 3056 N N . LYS A 1 389 ? 28.078 6.738 13.094 1 91.25 389 LYS A N 1
ATOM 3057 C CA . LYS A 1 389 ? 27.562 7.379 14.305 1 91.25 389 LYS A CA 1
ATOM 3058 C C . LYS A 1 389 ? 27.812 8.883 14.281 1 91.25 389 LYS A C 1
ATOM 3060 O O . LYS A 1 389 ? 28.562 9.375 13.445 1 91.25 389 LYS A O 1
ATOM 3065 N N . LEU A 1 390 ? 27 9.531 15.109 1 87.88 390 LEU A N 1
ATOM 3066 C CA . LEU A 1 390 ? 27.25 10.961 15.305 1 87.88 390 LEU A CA 1
ATOM 3067 C C . LEU A 1 390 ? 28.516 11.18 16.141 1 87.88 390 LEU A C 1
ATOM 3069 O O . LEU A 1 390 ? 28.797 10.406 17.062 1 87.88 390 LEU A O 1
ATOM 3073 N N . GLY A 1 391 ? 29.547 11.922 15.664 1 75.62 391 GLY A N 1
ATOM 3074 C CA . GLY A 1 391 ? 30.797 12.172 16.391 1 75.62 391 GLY A CA 1
ATOM 3075 C C . GLY A 1 391 ? 30.578 12.43 17.859 1 75.62 391 GLY A C 1
ATOM 3076 O O . GLY A 1 391 ? 29.516 12.875 18.281 1 75.62 391 GLY A O 1
ATOM 3077 N N . PRO A 1 392 ? 31.516 11.906 18.703 1 73.75 392 PRO A N 1
ATOM 3078 C CA . PRO A 1 392 ? 31.391 12.156 20.141 1 73.75 392 PRO A CA 1
ATOM 3079 C C . PRO A 1 392 ? 31.344 13.641 20.484 1 73.75 392 PRO A C 1
ATOM 3081 O O . PRO A 1 392 ? 32.125 14.43 19.953 1 73.75 392 PRO A O 1
ATOM 3084 N N . GLY A 1 393 ? 30.406 14.227 21.125 1 65.81 393 GLY A N 1
ATOM 3085 C CA . GLY A 1 393 ? 30.297 15.594 21.609 1 65.81 393 GLY A CA 1
ATOM 3086 C C . GLY A 1 393 ? 29.594 16.516 20.625 1 65.81 393 GLY A C 1
ATOM 3087 O O . GLY A 1 393 ? 29.406 17.703 20.922 1 65.81 393 GLY A O 1
ATOM 3088 N N . VAL A 1 394 ? 29.344 16.016 19.438 1 71.44 394 VAL A N 1
ATOM 3089 C CA . VAL A 1 394 ? 28.703 16.906 18.469 1 71.44 394 VAL A CA 1
ATOM 3090 C C . VAL A 1 394 ? 27.188 16.844 18.625 1 71.44 394 VAL A C 1
ATOM 3092 O O . VAL A 1 394 ? 26.578 15.773 18.5 1 71.44 394 VAL A O 1
ATOM 3095 N N . ASP A 1 395 ? 26.688 17.875 19.234 1 81.75 395 ASP A N 1
ATOM 3096 C CA . ASP A 1 395 ? 25.234 18.031 19.266 1 81.75 395 ASP A CA 1
ATOM 3097 C C . ASP A 1 395 ? 24.703 18.609 17.953 1 81.75 395 ASP A C 1
ATOM 3099 O O . ASP A 1 395 ? 24.812 19.812 17.719 1 81.75 395 ASP A O 1
ATOM 3103 N N . VAL A 1 396 ? 24.156 17.797 17.062 1 86.12 396 VAL A N 1
ATOM 3104 C CA . VAL A 1 396 ? 23.688 18.172 15.742 1 86.12 396 VAL A CA 1
ATOM 3105 C C . VAL A 1 396 ? 22.531 19.156 15.859 1 86.12 396 VAL A C 1
ATOM 3107 O O . VAL A 1 396 ? 22.266 19.938 14.945 1 86.12 396 VAL A O 1
ATOM 3110 N N . LEU A 1 397 ? 21.875 19.172 17.062 1 91.25 397 LEU A N 1
ATOM 3111 C CA . LEU A 1 397 ? 20.672 19.984 17.203 1 91.25 397 LEU A CA 1
ATOM 3112 C C . LEU A 1 397 ? 21 21.328 17.844 1 91.25 397 LEU A C 1
ATOM 3114 O O . LEU A 1 397 ? 20.125 22.188 17.953 1 91.25 397 LEU A O 1
ATOM 3118 N N . LEU A 1 398 ? 22.234 21.609 18.188 1 90.5 398 LEU A N 1
ATOM 3119 C CA . LEU A 1 398 ? 22.594 22.812 18.906 1 90.5 398 LEU A CA 1
ATOM 3120 C C . LEU A 1 398 ? 22.375 24.062 18.047 1 90.5 398 LEU A C 1
ATOM 3122 O O . LEU A 1 398 ? 21.719 25.016 18.469 1 90.5 398 LEU A O 1
ATOM 3126 N N . GLU A 1 399 ? 22.844 23.969 16.812 1 91.56 399 GLU A N 1
ATOM 3127 C CA . GLU A 1 399 ? 22.75 25.125 15.938 1 91.56 399 GLU A CA 1
ATOM 3128 C C . GLU A 1 399 ? 21.281 25.406 15.578 1 91.56 399 GLU A C 1
ATOM 3130 O O . GLU A 1 399 ? 20.891 26.578 15.477 1 91.56 399 GLU A O 1
ATOM 3135 N N . VAL A 1 400 ? 20.562 24.375 15.352 1 92.81 400 VAL A N 1
ATOM 3136 C CA . VAL A 1 400 ? 19.172 24.578 14.961 1 92.81 400 VAL A CA 1
ATOM 3137 C C . VAL A 1 400 ? 18.375 25.078 16.156 1 92.81 400 VAL A C 1
ATOM 3139 O O . VAL A 1 400 ? 17.469 25.906 16.016 1 92.81 400 VAL A O 1
ATOM 3142 N N . HIS A 1 401 ? 18.688 24.656 17.344 1 90.44 401 HIS A N 1
ATOM 3143 C CA . HIS A 1 401 ? 18.016 25.141 18.547 1 90.44 401 HIS A CA 1
ATOM 3144 C C . HIS A 1 401 ? 18.344 26.609 18.797 1 90.44 401 HIS A C 1
ATOM 3146 O O . HIS A 1 401 ? 17.484 27.391 19.188 1 90.44 401 HIS A O 1
ATOM 3152 N N . ASP A 1 402 ? 19.609 26.953 18.531 1 91.56 402 ASP A N 1
ATOM 3153 C CA . ASP A 1 402 ? 20.016 28.344 18.656 1 91.56 402 ASP A CA 1
ATOM 3154 C C . ASP A 1 402 ? 19.266 29.234 17.656 1 91.56 402 ASP A C 1
ATOM 3156 O O . ASP A 1 402 ? 18.828 30.328 18 1 91.56 402 ASP A O 1
ATOM 3160 N N . ALA A 1 403 ? 19.172 28.766 16.469 1 92.5 403 ALA A N 1
ATOM 3161 C CA . ALA A 1 403 ? 18.469 29.516 15.438 1 92.5 403 ALA A CA 1
ATOM 3162 C C . ALA A 1 403 ? 17 29.688 15.789 1 92.5 403 ALA A C 1
ATOM 3164 O O . ALA A 1 403 ? 16.422 30.75 15.562 1 92.5 403 ALA A O 1
ATOM 3165 N N . ALA A 1 404 ? 16.375 28.672 16.312 1 90.12 404 ALA A N 1
ATOM 3166 C CA . ALA A 1 404 ? 14.961 28.734 16.688 1 90.12 404 ALA A CA 1
ATOM 3167 C C . ALA A 1 404 ? 14.742 29.703 17.859 1 90.12 404 ALA A C 1
ATOM 3169 O O . ALA A 1 404 ? 13.742 30.422 17.891 1 90.12 404 ALA A O 1
ATOM 3170 N N . GLU A 1 405 ? 15.688 29.719 18.766 1 87.06 405 GLU A N 1
ATOM 3171 C CA . GLU A 1 405 ? 15.602 30.656 19.891 1 87.06 405 GLU A CA 1
ATOM 3172 C C . GLU A 1 405 ? 15.734 32.094 19.438 1 87.06 405 GLU A C 1
ATOM 3174 O O . GLU A 1 405 ? 15.031 32.969 19.938 1 87.06 405 GLU A O 1
ATOM 3179 N N . GLU A 1 406 ? 16.609 32.312 18.5 1 89.94 406 GLU A N 1
ATOM 3180 C CA . GLU A 1 406 ? 16.781 33.656 17.938 1 89.94 406 GLU A CA 1
ATOM 3181 C C . GLU A 1 406 ? 15.508 34.094 17.234 1 89.94 406 GLU A C 1
ATOM 3183 O O . GLU A 1 406 ? 15.133 35.281 17.312 1 89.94 406 GLU A O 1
ATOM 3188 N N . LEU A 1 407 ? 14.938 33.219 16.516 1 89.81 407 LEU A N 1
ATOM 3189 C CA . LEU A 1 407 ? 13.695 33.531 15.828 1 89.81 407 LEU A CA 1
ATOM 3190 C C . LEU A 1 407 ? 12.586 33.875 16.828 1 89.81 407 LEU A C 1
ATOM 3192 O O . LEU A 1 407 ? 11.852 34.844 16.656 1 89.81 407 LEU A O 1
ATOM 3196 N N . GLN A 1 408 ? 12.5 33.125 17.875 1 83.44 408 GLN A N 1
ATOM 3197 C CA . GLN A 1 408 ? 11.484 33.344 18.906 1 83.44 408 GLN A CA 1
ATOM 3198 C C . GLN A 1 408 ? 11.695 34.688 19.594 1 83.44 408 GLN A C 1
ATOM 3200 O O . GLN A 1 408 ? 10.727 35.406 19.891 1 83.44 408 GLN A O 1
ATOM 3205 N N . MET A 1 409 ? 12.93 35.031 19.828 1 82.5 409 MET A N 1
ATOM 3206 C CA . MET A 1 409 ? 13.242 36.312 20.469 1 82.5 409 MET A CA 1
ATOM 3207 C C . MET A 1 409 ? 12.867 37.5 19.562 1 82.5 409 MET A C 1
ATOM 3209 O O . MET A 1 409 ? 12.328 38.5 20.031 1 82.5 409 MET A O 1
ATOM 3213 N N . LYS A 1 410 ? 13.125 37.312 18.312 1 85.44 410 LYS A N 1
ATOM 3214 C CA . LYS A 1 410 ? 12.797 38.375 17.359 1 85.44 410 LYS A CA 1
ATOM 3215 C C . LYS A 1 410 ? 11.289 38.562 17.234 1 85.44 410 LYS A C 1
ATOM 3217 O O . LYS A 1 410 ? 10.797 39.656 17.078 1 85.44 410 LYS A O 1
ATOM 3222 N N . I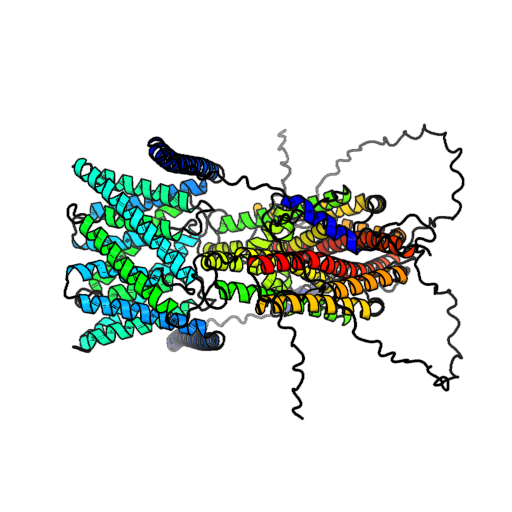LE A 1 411 ? 10.57 37.5 17.234 1 81.75 411 ILE A N 1
ATOM 3223 C CA . ILE A 1 411 ? 9.117 37.562 17.141 1 81.75 411 ILE A CA 1
ATOM 3224 C C . ILE A 1 411 ? 8.547 38.25 18.375 1 81.75 411 ILE A C 1
ATOM 3226 O O . ILE A 1 411 ? 7.613 39.062 18.266 1 81.75 411 ILE A O 1
ATOM 3230 N N . ASP A 1 412 ? 9.156 38.031 19.5 1 75.88 412 ASP A N 1
ATOM 3231 C CA . ASP A 1 412 ? 8.688 38.656 20.734 1 75.88 412 ASP A CA 1
ATOM 3232 C C . ASP A 1 412 ? 8.969 40.156 20.75 1 75.88 412 ASP A C 1
ATOM 3234 O O . ASP A 1 412 ? 8.141 40.938 21.203 1 75.88 412 ASP A O 1
ATOM 3238 N N . GLN A 1 413 ? 10.094 40.5 20.172 1 77.69 413 GLN A N 1
ATOM 3239 C CA . GLN A 1 413 ? 10.492 41.906 20.156 1 77.69 413 GLN A CA 1
ATOM 3240 C C . GLN A 1 413 ? 9.664 42.688 19.141 1 77.69 413 GLN A C 1
ATOM 3242 O O . GLN A 1 413 ? 9.383 43.875 19.344 1 77.69 413 GLN A O 1
ATOM 3247 N N . ASN A 1 414 ? 9.352 42 18.031 1 77.19 414 ASN A N 1
ATOM 3248 C CA . ASN A 1 414 ? 8.602 42.688 16.984 1 77.19 414 ASN A CA 1
ATOM 3249 C C . ASN A 1 414 ? 7.148 42.219 16.938 1 77.19 414 ASN A C 1
ATOM 3251 O O . ASN A 1 414 ? 6.535 42.188 15.867 1 77.19 414 ASN A O 1
ATOM 3255 N N . SER A 1 415 ? 6.609 41.812 18.031 1 75.75 415 SER A N 1
ATOM 3256 C CA . SER A 1 415 ? 5.25 41.25 18.062 1 75.75 415 SER A CA 1
ATOM 3257 C C . SER A 1 415 ? 4.223 42.344 17.75 1 75.75 415 SER A C 1
ATOM 3259 O O . SER A 1 415 ? 3.07 42.031 17.422 1 75.75 415 SER A O 1
ATOM 3261 N N . TYR A 1 416 ? 4.684 43.625 17.766 1 70.81 416 TYR A N 1
ATOM 3262 C CA . TYR A 1 416 ? 3.775 44.719 17.438 1 70.81 416 TYR A CA 1
ATOM 3263 C C . TYR A 1 416 ? 3.396 44.719 15.961 1 70.81 416 TYR A C 1
ATOM 3265 O O . TYR A 1 416 ? 2.344 45.219 15.57 1 70.81 416 TYR A O 1
ATOM 3273 N N . LEU A 1 417 ? 4.203 44.094 15.164 1 72.31 417 LEU A N 1
ATOM 3274 C CA . LEU A 1 417 ? 3.949 44.031 13.727 1 72.31 417 LEU A CA 1
ATOM 3275 C C . LEU A 1 417 ? 2.877 42.969 13.414 1 72.31 417 LEU A C 1
ATOM 3277 O O . LEU A 1 417 ? 2.299 43 12.328 1 72.31 417 LEU A O 1
ATOM 3281 N N . LEU A 1 418 ? 2.588 42.188 14.406 1 72.12 418 LEU A N 1
ATOM 3282 C CA . LEU A 1 418 ? 1.684 41.062 14.148 1 72.12 418 LEU A CA 1
ATOM 3283 C C . LEU A 1 418 ? 0.258 41.406 14.562 1 72.12 418 LEU A C 1
ATOM 3285 O O . LEU A 1 418 ? -0.685 40.688 14.219 1 72.12 418 LEU A O 1
ATOM 3289 N N . VAL A 1 419 ? 0.168 42.5 15.359 1 66.12 419 VAL A N 1
ATOM 3290 C CA . VAL A 1 419 ? -1.153 42.875 15.875 1 66.12 419 VAL A CA 1
ATOM 3291 C C . VAL A 1 419 ? -1.58 44.219 15.32 1 66.12 419 VAL A C 1
ATOM 3293 O O . VAL A 1 419 ? -0.737 45.031 14.922 1 66.12 419 VAL A O 1
ATOM 3296 N N . ASN A 1 420 ? -2.809 44.281 14.859 1 59.16 420 ASN A N 1
ATOM 3297 C CA . ASN A 1 420 ? -3.373 45.594 14.547 1 59.16 420 ASN A CA 1
ATOM 3298 C C . ASN A 1 420 ? -3.809 46.344 15.812 1 59.16 420 ASN A C 1
ATOM 3300 O O . ASN A 1 420 ? -4.867 46.062 16.375 1 59.16 420 ASN A O 1
ATOM 3304 N N . SER A 1 421 ? -2.912 47.125 16.359 1 58.31 421 SER A N 1
ATOM 3305 C CA . SER A 1 421 ? -3.174 47.844 17.609 1 58.31 421 SER A CA 1
ATOM 3306 C C . SER A 1 421 ? -4.406 48.75 17.484 1 58.31 421 SER A C 1
ATOM 3308 O O . SER A 1 421 ? -5.051 49.062 18.484 1 58.31 421 SER A O 1
ATOM 3310 N N . GLU A 1 422 ? -4.711 49.094 16.25 1 55.22 422 GLU A N 1
ATOM 3311 C CA . GLU A 1 422 ? -5.816 50.062 16.109 1 55.22 422 GLU A CA 1
ATOM 3312 C C . GLU A 1 422 ? -7.156 49.375 16.359 1 55.22 422 GLU A C 1
ATOM 3314 O O . GLU A 1 422 ? -8.141 50.031 16.703 1 55.22 422 GLU A O 1
ATOM 3319 N N . SER A 1 423 ? -7.199 48.125 16.297 1 56.53 423 SER A N 1
ATOM 3320 C CA . SER A 1 423 ? -8.477 47.406 16.438 1 56.53 423 SER A CA 1
ATOM 3321 C C . SER A 1 423 ? -8.664 46.906 17.859 1 56.53 423 SER A C 1
ATOM 3323 O O . SER A 1 423 ? -9.602 46.156 18.141 1 56.53 423 SER A O 1
ATOM 3325 N N . TRP A 1 424 ? -7.777 47.312 18.766 1 57.25 424 TRP A N 1
ATOM 3326 C CA . TRP A 1 424 ? -7.867 46.812 20.141 1 57.25 424 TRP A CA 1
ATOM 3327 C C . TRP A 1 424 ? -9.109 47.375 20.828 1 57.25 424 TRP A C 1
ATOM 3329 O O . TRP A 1 424 ? -9.484 48.531 20.625 1 57.25 424 TRP A O 1
ATOM 3339 N N . ALA A 1 425 ? -9.898 46.594 21.266 1 51.97 425 ALA A N 1
ATOM 3340 C CA . ALA A 1 425 ? -11.023 47.062 22.062 1 51.97 425 ALA A CA 1
ATOM 3341 C C . ALA A 1 425 ? -10.555 48 23.172 1 51.97 425 ALA A C 1
ATOM 3343 O O . ALA A 1 425 ? -9.422 47.906 23.641 1 51.97 425 ALA A O 1
ATOM 3344 N N . ALA A 1 426 ? -11.133 49.062 23.625 1 41.97 426 ALA A N 1
ATOM 3345 C CA . ALA A 1 426 ? -10.953 50.188 24.547 1 41.97 426 ALA A CA 1
ATOM 3346 C C . ALA A 1 426 ? -10.289 49.719 25.844 1 41.97 426 ALA A C 1
ATOM 3348 O O . ALA A 1 426 ? -9.969 50.531 26.703 1 41.97 426 ALA A O 1
ATOM 3349 N N . GLY A 1 427 ? -10.469 48.562 26.484 1 41 427 GLY A N 1
ATOM 3350 C CA . GLY A 1 427 ? -10.055 48.438 27.875 1 41 427 GLY A CA 1
ATOM 3351 C C . GLY A 1 427 ? -8.547 48.344 28.047 1 41 427 GLY A C 1
ATOM 3352 O O . GLY A 1 427 ? -7.973 47.25 27.969 1 41 427 GLY A O 1
ATOM 3353 N N . ARG A 1 428 ? -7.82 49.25 27.828 1 44.41 428 ARG A N 1
ATOM 3354 C CA . ARG A 1 428 ? -6.402 49.344 28.172 1 44.41 428 ARG A CA 1
ATOM 3355 C C . ARG A 1 428 ? -6.176 48.938 29.625 1 44.41 428 ARG A C 1
ATOM 3357 O O . ARG A 1 428 ? -6.855 49.438 30.531 1 44.41 428 ARG A O 1
ATOM 3364 N N . PRO A 1 429 ? -5.539 47.875 30.109 1 39.34 429 PRO A N 1
ATOM 3365 C CA . PRO A 1 429 ? -5.262 47.844 31.547 1 39.34 429 PRO A CA 1
ATOM 3366 C C . PRO A 1 429 ? -4.656 49.156 32.031 1 39.34 429 PRO A C 1
ATOM 3368 O O . PRO A 1 429 ? -3.723 49.688 31.438 1 39.34 429 PRO A O 1
ATOM 3371 N N . ALA A 1 430 ? -5.398 50.094 32.625 1 35.31 430 ALA A N 1
ATOM 3372 C CA . ALA A 1 430 ? -4.84 51 33.625 1 35.31 430 ALA A CA 1
ATOM 3373 C C . ALA A 1 430 ? -3.918 50.281 34.594 1 35.31 430 ALA A C 1
ATOM 3375 O O . ALA A 1 430 ? -4.18 49.125 34.938 1 35.31 430 ALA A O 1
ATOM 3376 N N . LYS A 1 431 ? -2.768 50.75 34.969 1 36.06 431 LYS A N 1
ATOM 3377 C CA . LYS A 1 431 ? -1.723 50.375 35.906 1 36.06 431 LYS A CA 1
ATOM 3378 C C . LYS A 1 431 ? -2.32 49.969 37.25 1 36.06 431 LYS A C 1
ATOM 3380 O O . LYS A 1 431 ? -1.638 49.344 38.094 1 36.06 431 LYS A O 1
ATOM 3385 N N . GLU A 1 432 ? -3.408 50.688 37.969 1 31.45 432 GLU A N 1
ATOM 3386 C CA . GLU A 1 432 ? -3.445 50.812 39.438 1 31.45 432 GLU A CA 1
ATOM 3387 C C . GLU A 1 432 ? -3.926 49.5 40.062 1 31.45 432 GLU A C 1
ATOM 3389 O O . GLU A 1 432 ? -5.078 49.094 39.906 1 31.45 432 GLU A O 1
ATOM 3394 N N . PHE A 1 433 ? -3.199 48.406 40.188 1 28.91 433 PHE A N 1
ATOM 3395 C CA . PHE A 1 433 ? -3.484 47.344 41.188 1 28.91 433 PHE A CA 1
ATOM 3396 C C . PHE A 1 433 ? -3.898 47.969 42.5 1 28.91 433 PHE A C 1
ATOM 3398 O O . PHE A 1 433 ? -3.057 48.469 43.25 1 28.91 433 PHE A O 1
ATOM 3405 N N . GLU A 1 434 ? -5.008 48.75 42.562 1 26.34 434 GLU A N 1
ATOM 3406 C CA . GLU A 1 434 ? -5.527 49.031 43.906 1 26.34 434 GLU A CA 1
ATOM 3407 C C . GLU A 1 434 ? -5.777 47.75 44.688 1 26.34 434 GLU A C 1
ATOM 3409 O O . GLU A 1 434 ? -6.031 46.688 44.094 1 26.34 434 GLU A O 1
ATOM 3414 N N . ASP A 1 435 ? -5.422 47.688 46.031 1 28 435 ASP A N 1
ATOM 3415 C CA . ASP A 1 435 ? -5.547 46.688 47.094 1 28 435 ASP A CA 1
ATOM 3416 C C . ASP A 1 435 ? -6.965 46.125 47.156 1 28 435 ASP A C 1
ATOM 3418 O O . ASP A 1 435 ? -7.938 46.875 47.25 1 28 435 ASP A O 1
ATOM 3422 N N . PRO A 1 436 ? -7.297 45 46.562 1 26.31 436 PRO A N 1
ATOM 3423 C CA . PRO A 1 436 ? -8.617 44.375 46.656 1 26.31 436 PRO A CA 1
ATOM 3424 C C . PRO A 1 436 ? -9.156 44.344 48.062 1 26.31 436 PRO A C 1
ATOM 3426 O O . PRO A 1 436 ? -8.93 43.406 48.812 1 26.31 436 PRO A O 1
ATOM 3429 N N . GLN A 1 437 ? -8.914 45.281 48.938 1 24.19 437 GLN A N 1
ATOM 3430 C CA . GLN A 1 437 ? -9.641 45 50.156 1 24.19 437 GLN A CA 1
ATOM 3431 C C . GLN A 1 437 ? -11.125 44.781 49.906 1 24.19 437 GLN A C 1
ATOM 3433 O O . GLN A 1 437 ? -11.727 43.844 50.469 1 24.19 437 GLN A O 1
ATOM 3438 N N . ASN A 1 438 ? -11.984 45.812 49.625 1 21.48 438 ASN A N 1
ATOM 3439 C CA . ASN A 1 438 ? -13.328 45.906 50.219 1 21.48 438 ASN A CA 1
ATOM 3440 C C . ASN A 1 438 ? -14.359 45.188 49.344 1 21.48 438 ASN A C 1
ATOM 3442 O O . ASN A 1 438 ? -15.562 45.375 49.5 1 21.48 438 ASN A O 1
ATOM 3446 N N . LEU A 1 439 ? -14.117 44.875 47.938 1 21.83 439 LEU A N 1
ATOM 3447 C CA . LEU A 1 439 ? -15.375 44.812 47.219 1 21.83 439 LEU A CA 1
ATOM 3448 C C . LEU A 1 439 ? -16.125 43.531 47.562 1 21.83 439 LEU A C 1
ATOM 3450 O O . LEU A 1 439 ? -15.867 42.469 47 1 21.83 439 LEU A O 1
ATOM 3454 N N . MET A 1 440 ? -16.391 43.062 48.812 1 21.45 440 MET A N 1
ATOM 3455 C CA . MET A 1 440 ? -17.156 41.875 49.25 1 21.45 440 MET A CA 1
ATOM 3456 C C . MET A 1 440 ? -18.578 41.938 48.656 1 21.45 440 MET A C 1
ATOM 3458 O O . MET A 1 440 ? -19.234 40.906 48.562 1 21.45 440 MET A O 1
ATOM 3462 N N . GLU A 1 441 ? -19.391 43.031 48.688 1 19.66 441 GLU A N 1
ATOM 3463 C CA . GLU A 1 441 ? -20.75 42.812 49.156 1 19.66 441 GLU A CA 1
ATOM 3464 C C . GLU A 1 441 ? -21.656 42.312 48.031 1 19.66 441 GLU A C 1
ATOM 3466 O O . GLU A 1 441 ? -22.469 41.406 48.25 1 19.66 441 GLU A O 1
ATOM 3471 N N . ASP A 1 442 ? -22.109 43.094 46.938 1 19.45 442 ASP A N 1
ATOM 3472 C CA . ASP A 1 442 ? -23.531 43.125 46.594 1 19.45 442 ASP A CA 1
ATOM 3473 C C . ASP A 1 442 ? -23.859 42 45.594 1 19.45 442 ASP A C 1
ATOM 3475 O O . ASP A 1 442 ? -23.375 42.031 44.469 1 19.45 442 ASP A O 1
ATOM 3479 N N . GLU A 1 443 ? -24.188 40.656 45.969 1 19.58 443 GLU A N 1
ATOM 3480 C CA . GLU A 1 443 ? -24.641 39.344 45.469 1 19.58 443 GLU A CA 1
ATOM 3481 C C . GLU A 1 443 ? -25.844 39.5 44.562 1 19.58 443 GLU A C 1
ATOM 3483 O O . GLU A 1 443 ? -25.969 38.75 43.562 1 19.58 443 GLU A O 1
ATOM 3488 N N . ASN A 1 444 ? -27.047 40.094 44.938 1 17.88 444 ASN A N 1
ATOM 3489 C CA . ASN A 1 444 ? -28.312 39.406 44.875 1 17.88 444 ASN A CA 1
ATOM 3490 C C . ASN A 1 444 ? -28.922 39.438 43.469 1 17.88 444 ASN A C 1
ATOM 3492 O O . ASN A 1 444 ? -29.469 38.438 43.031 1 17.88 444 ASN A O 1
ATOM 3496 N N . LYS A 1 445 ? -29.359 40.594 42.875 1 19.06 445 LYS A N 1
ATOM 3497 C CA . LYS A 1 445 ? -30.766 40.719 42.5 1 19.06 445 LYS A CA 1
ATOM 3498 C C . LYS A 1 445 ? -31 40.25 41.062 1 19.06 445 LYS A C 1
ATOM 3500 O O . LYS A 1 445 ? -32.156 40.125 40.625 1 19.06 445 LYS A O 1
ATOM 3505 N N . LEU A 1 446 ? -30.109 40.281 40.031 1 17.48 446 LEU A N 1
ATOM 3506 C CA . LEU A 1 446 ? -30.719 40.75 38.781 1 17.48 446 LEU A CA 1
ATOM 3507 C C . LEU A 1 446 ? -31.375 39.594 38.031 1 17.48 446 LEU A C 1
ATOM 3509 O O . LEU A 1 446 ? -30.953 39.219 36.938 1 17.48 446 LEU A O 1
ATOM 3513 N N . ILE A 1 447 ? -32.094 38.562 38.594 1 18.16 447 ILE A N 1
ATOM 3514 C CA . ILE A 1 447 ? -32.469 37.375 37.844 1 18.16 447 ILE A CA 1
ATOM 3515 C C . ILE A 1 447 ? -33.594 37.719 36.844 1 18.16 447 ILE A C 1
ATOM 3517 O O . ILE A 1 447 ? -34.031 36.875 36.094 1 18.16 447 ILE A O 1
ATOM 3521 N N . SER A 1 448 ? -34.281 38.906 36.844 1 16.44 448 SER A N 1
ATOM 3522 C CA . SER A 1 448 ? -35.688 38.688 36.594 1 16.44 448 SER A CA 1
ATOM 3523 C C . SER A 1 448 ? -35.938 38.219 35.156 1 16.44 448 SER A C 1
ATOM 3525 O O . SER A 1 448 ? -36.625 37.219 34.938 1 16.44 448 SER A O 1
ATOM 3527 N N . SER A 1 449 ? -36.312 39.094 34.062 1 16.86 449 SER A N 1
ATOM 3528 C CA . SER A 1 449 ? -37.625 39.25 33.438 1 16.86 449 SER A CA 1
ATOM 3529 C C . SER A 1 449 ? -37.688 38.562 32.094 1 16.86 449 SER A C 1
ATOM 3531 O O . SER A 1 449 ? -38.656 38.719 31.344 1 16.86 449 SER A O 1
ATOM 3533 N N . LEU A 1 450 ? -36.812 37.781 31.5 1 17.17 450 LEU A N 1
ATOM 3534 C CA . LEU A 1 450 ? -36.844 37.719 30.047 1 17.17 450 LEU A CA 1
ATOM 3535 C C . LEU A 1 450 ? -38.031 36.844 29.578 1 17.17 450 LEU A C 1
ATOM 3537 O O . LEU A 1 450 ? -37.812 35.688 29.203 1 17.17 450 LEU A O 1
ATOM 3541 N N . SER A 1 451 ? -39.312 36.969 30.031 1 16.64 451 SER A N 1
ATOM 3542 C CA . SER A 1 451 ? -40.281 35.906 29.719 1 16.64 451 SER A CA 1
ATOM 3543 C C . SER A 1 451 ? -40.688 35.969 28.25 1 16.64 451 SER A C 1
ATOM 3545 O O . SER A 1 451 ? -41.438 35.094 27.781 1 16.64 451 SER A O 1
ATOM 3547 N N . GLU A 1 452 ? -40.625 37.031 27.453 1 17.53 452 GLU A N 1
ATOM 3548 C CA . GLU A 1 452 ? -41.812 37.219 26.609 1 17.53 452 GLU A CA 1
ATOM 3549 C C . GLU A 1 452 ? -41.938 36.094 25.578 1 17.53 452 GLU A C 1
ATOM 3551 O O . GLU A 1 452 ? -40.906 35.625 25.062 1 17.53 452 GLU A O 1
ATOM 3556 N N . THR A 1 453 ? -43.281 35.719 25.219 1 16.61 453 THR A N 1
ATOM 3557 C CA . THR A 1 453 ? -44.156 34.656 24.688 1 16.61 453 THR A CA 1
ATOM 3558 C C . THR A 1 453 ? -43.969 34.531 23.188 1 16.61 453 THR A C 1
ATOM 3560 O O . THR A 1 453 ? -43.562 35.5 22.516 1 16.61 453 THR A O 1
ATOM 3563 N N . TRP A 1 454 ? -44.406 33.344 22.578 1 17.66 454 TRP A N 1
ATOM 3564 C CA . TRP A 1 454 ? -44.344 32.281 21.562 1 17.66 454 TRP A CA 1
ATOM 3565 C C . TRP A 1 454 ? -45.188 32.656 20.344 1 17.66 454 TRP A C 1
ATOM 3567 O O . TRP A 1 454 ? -45.406 31.812 19.469 1 17.66 454 TRP A O 1
ATOM 3577 N N . ASP A 1 455 ? -45.531 33.969 20.031 1 17.12 455 ASP A N 1
ATOM 3578 C CA . ASP A 1 455 ? -46.719 33.906 19.172 1 17.12 455 ASP A CA 1
ATOM 3579 C C . ASP A 1 455 ? -46.406 33.281 17.828 1 17.12 455 ASP A C 1
ATOM 3581 O O . ASP A 1 455 ? -45.344 33.531 17.25 1 17.12 455 ASP A O 1
ATOM 3585 N N . VAL A 1 456 ? -47.188 32.25 17.391 1 17.97 456 VAL A N 1
ATOM 3586 C CA . VAL A 1 456 ? -47.281 31.109 16.484 1 17.97 456 VAL A CA 1
ATOM 3587 C C . VAL A 1 456 ? -47.656 31.594 15.086 1 17.97 456 VAL A C 1
ATOM 3589 O O . VAL A 1 456 ? -47.906 30.797 14.18 1 17.97 456 VAL A O 1
ATOM 3592 N N . LYS A 1 457 ? -47.344 32.812 14.648 1 18.22 457 LYS A N 1
ATOM 3593 C CA . LYS A 1 457 ? -48.188 33.156 13.5 1 18.22 457 LYS A CA 1
ATOM 3594 C C . LYS A 1 457 ? -47.875 32.219 12.32 1 18.22 457 LYS A C 1
ATOM 3596 O O . LYS A 1 457 ? -46.719 32 11.984 1 18.22 457 LYS A O 1
ATOM 3601 N N . ASN A 1 458 ? -48.906 31.453 11.742 1 17.53 458 ASN A N 1
ATOM 3602 C CA . ASN A 1 458 ? -49.156 30.359 10.82 1 17.53 458 ASN A CA 1
ATOM 3603 C C . ASN A 1 458 ? -48.969 30.781 9.367 1 17.53 458 ASN A C 1
ATOM 3605 O O . ASN A 1 458 ? -49.375 30.062 8.445 1 17.53 458 ASN A O 1
ATOM 3609 N N . GLN A 1 459 ? -48.25 31.906 9.07 1 17.16 459 GLN A N 1
ATOM 3610 C CA . GLN A 1 459 ? -48.656 32.375 7.75 1 17.16 459 GLN A CA 1
ATOM 3611 C C . GLN A 1 459 ? -48.344 31.344 6.672 1 17.16 459 GLN A C 1
ATOM 3613 O O . GLN A 1 459 ? -47.312 30.656 6.75 1 17.16 459 GLN A O 1
ATOM 3618 N N . ASN A 1 460 ? -49.281 31.094 5.773 1 18.05 460 ASN A N 1
ATOM 3619 C CA . ASN A 1 460 ? -49.688 30.219 4.68 1 18.05 460 ASN A CA 1
ATOM 3620 C C . ASN A 1 460 ? -48.75 30.344 3.484 1 18.05 460 ASN A C 1
ATOM 3622 O O . ASN A 1 460 ? -48.281 31.438 3.152 1 18.05 460 ASN A O 1
ATOM 3626 N N . ILE A 1 461 ? -48.125 29.203 3.016 1 18.52 461 ILE A N 1
ATOM 3627 C CA . ILE A 1 461 ? -47.031 28.656 2.232 1 18.52 461 ILE A CA 1
ATOM 3628 C C . ILE A 1 461 ? -47.312 28.812 0.743 1 18.52 461 ILE A C 1
ATOM 3630 O O . ILE A 1 461 ? -46.562 28.328 -0.102 1 18.52 461 ILE A O 1
ATOM 3634 N N . ASN A 1 462 ? -48.219 29.828 0.286 1 17.25 462 ASN A N 1
ATOM 3635 C CA . ASN A 1 462 ? -48.781 29.328 -0.967 1 17.25 462 ASN A CA 1
ATOM 3636 C C . ASN A 1 462 ? -47.75 29.344 -2.09 1 17.25 462 ASN A C 1
ATOM 3638 O O . ASN A 1 462 ? -47.969 28.797 -3.17 1 17.25 462 ASN A O 1
ATOM 3642 N N . THR A 1 463 ? -46.594 30.078 -2.061 1 17.8 463 THR A N 1
ATOM 3643 C CA . THR A 1 463 ? -46.312 30.609 -3.381 1 17.8 463 THR A CA 1
ATOM 3644 C C . THR A 1 463 ? -45.719 29.547 -4.281 1 17.8 463 THR A C 1
ATOM 3646 O O . THR A 1 463 ? -44.75 28.844 -3.885 1 17.8 463 THR A O 1
ATOM 3649 N N . SER A 1 464 ? -46.344 29.094 -5.371 1 18.7 464 SER A N 1
ATOM 3650 C CA . SER A 1 464 ? -46.188 28.016 -6.355 1 18.7 464 SER A CA 1
ATOM 3651 C C . SER A 1 464 ? -45.031 28.281 -7.301 1 18.7 464 SER A C 1
ATOM 3653 O O . SER A 1 464 ? -45.062 27.891 -8.461 1 18.7 464 SER A O 1
ATOM 3655 N N . PRO A 1 465 ? -43.75 28.562 -6.805 1 17.72 465 PRO A N 1
ATOM 3656 C CA . PRO A 1 465 ? -42.844 29.094 -7.836 1 17.72 465 PRO A CA 1
ATOM 3657 C C . PRO A 1 465 ? -42.562 28.094 -8.953 1 17.72 465 PRO A C 1
ATOM 3659 O O . PRO A 1 465 ? -42.688 26.891 -8.742 1 17.72 465 PRO A O 1
ATOM 3662 N N . SER A 1 466 ? -42.531 28.562 -10.234 1 19.53 466 SER A N 1
ATOM 3663 C CA . SER A 1 466 ? -42.406 28.094 -11.609 1 19.53 466 SER A CA 1
ATOM 3664 C C . SER A 1 466 ? -41.031 27.469 -11.852 1 19.53 466 SER A C 1
ATOM 3666 O O . SER A 1 466 ? -40.031 27.969 -11.336 1 19.53 466 SER A O 1
ATOM 3668 N N . MET A 1 467 ? -40.938 26.188 -12.32 1 18.48 467 MET A N 1
ATOM 3669 C CA . MET A 1 467 ? -39.969 25.109 -12.469 1 18.48 467 MET A CA 1
ATOM 3670 C C . MET A 1 467 ? -38.938 25.422 -13.57 1 18.48 467 MET A C 1
ATOM 3672 O O . MET A 1 467 ? -39.094 24.953 -14.703 1 18.48 467 MET A O 1
ATOM 3676 N N . PRO A 1 468 ? -38.219 26.609 -13.625 1 18.69 468 PRO A N 1
ATOM 3677 C CA . PRO A 1 468 ? -37.531 26.734 -14.922 1 18.69 468 PRO A CA 1
ATOM 3678 C C . PRO A 1 468 ? -36.5 25.641 -15.141 1 18.69 468 PRO A C 1
ATOM 3680 O O . PRO A 1 468 ? -35.969 25.078 -14.172 1 18.69 468 PRO A O 1
ATOM 3683 N N . GLU A 1 469 ? -36.25 25.172 -16.453 1 20.11 469 GLU A N 1
ATOM 3684 C CA . GLU A 1 469 ? -35.594 24.078 -17.156 1 20.11 469 GLU A CA 1
ATOM 3685 C C . GLU A 1 469 ? -34.062 24.219 -17.141 1 20.11 469 GLU A C 1
ATOM 3687 O O . GLU A 1 469 ? -33.531 25.25 -17.547 1 20.11 469 GLU A O 1
ATOM 3692 N N . LEU A 1 470 ? -33.25 23.469 -16.312 1 18.66 470 LEU A N 1
ATOM 3693 C CA . LEU A 1 470 ? -31.859 23.469 -15.883 1 18.66 470 LEU A CA 1
ATOM 3694 C C . LEU A 1 470 ? -30.969 22.938 -17 1 18.66 470 LEU A C 1
ATOM 3696 O O . LEU A 1 470 ? -30.75 21.719 -17.109 1 18.66 470 LEU A O 1
ATOM 3700 N N . LYS A 1 471 ? -31.016 23.359 -18.25 1 21.64 471 LYS A N 1
ATOM 3701 C CA . LYS A 1 471 ? -30.125 22.531 -19.062 1 21.64 471 LYS A CA 1
ATOM 3702 C C . LYS A 1 471 ? -28.672 22.672 -18.609 1 21.64 471 LYS A C 1
ATOM 3704 O O . LYS A 1 471 ? -28.219 23.781 -18.328 1 21.64 471 LYS A O 1
ATOM 3709 N N . ALA A 1 472 ? -27.938 21.547 -18.359 1 20.02 472 ALA A N 1
ATOM 3710 C CA . ALA A 1 472 ? -26.719 21.078 -17.719 1 20.02 472 ALA A CA 1
ATOM 3711 C C . ALA A 1 472 ? -25.484 21.406 -18.562 1 20.02 472 ALA A C 1
ATOM 3713 O O . ALA A 1 472 ? -25.281 20.812 -19.625 1 20.02 472 ALA A O 1
ATOM 3714 N N . SER A 1 473 ? -25.125 22.781 -18.719 1 19.62 473 SER A N 1
ATOM 3715 C CA . SER A 1 473 ? -23.938 23.156 -19.484 1 19.62 473 SER A CA 1
ATOM 3716 C C . SER A 1 473 ? -22.688 22.484 -18.938 1 19.62 473 SER A C 1
ATOM 3718 O O . SER A 1 473 ? -22.656 22.078 -17.766 1 19.62 473 SER A O 1
ATOM 3720 N N . ASP A 1 474 ? -21.594 22.359 -19.797 1 21.38 474 ASP A N 1
ATOM 3721 C CA . ASP A 1 474 ? -20.266 21.75 -19.891 1 21.38 474 ASP A CA 1
ATOM 3722 C C . ASP A 1 474 ? -19.328 22.328 -18.844 1 21.38 474 ASP A C 1
ATOM 3724 O O . ASP A 1 474 ? -19.391 23.531 -18.531 1 21.38 474 ASP A O 1
ATOM 3728 N N . SER A 1 475 ? -18.547 21.5 -18.031 1 25.47 475 SER A N 1
ATOM 3729 C CA . SER A 1 475 ? -17.922 21.5 -16.719 1 25.47 475 SER A CA 1
ATOM 3730 C C . SER A 1 475 ? -16.609 22.281 -16.734 1 25.47 475 SER A C 1
ATOM 3732 O O . SER A 1 475 ? -15.531 21.703 -16.703 1 25.47 475 SER A O 1
ATOM 3734 N N . VAL A 1 476 ? -16.312 23.25 -17.656 1 27.53 476 VAL A N 1
ATOM 3735 C CA . VAL A 1 476 ? -15.047 23.938 -17.422 1 27.53 476 VAL A CA 1
ATOM 3736 C C . VAL A 1 476 ? -15.016 24.484 -16 1 27.53 476 VAL A C 1
ATOM 3738 O O . VAL A 1 476 ? -15.891 25.25 -15.602 1 27.53 476 VAL A O 1
ATOM 3741 N N . PHE A 1 477 ? -14.383 23.812 -15.141 1 27.75 477 PHE A N 1
ATOM 3742 C CA . PHE A 1 477 ? -14.258 24.234 -13.75 1 27.75 477 PHE A CA 1
ATOM 3743 C C . PHE A 1 477 ? -13.469 25.531 -13.641 1 27.75 477 PHE A C 1
ATOM 3745 O O . PHE A 1 477 ? -12.266 25.516 -13.367 1 27.75 477 PHE A O 1
ATOM 3752 N N . ASN A 1 478 ? -13.531 26.438 -14.633 1 27.06 478 ASN A N 1
ATOM 3753 C CA . ASN A 1 478 ? -12.719 27.641 -14.578 1 27.06 478 ASN A CA 1
ATOM 3754 C C . ASN A 1 478 ? -12.961 28.422 -13.297 1 27.06 478 ASN A C 1
ATOM 3756 O O . ASN A 1 478 ? -12.703 29.625 -13.234 1 27.06 478 ASN A O 1
ATOM 3760 N N . GLN A 1 479 ? -13.836 28.094 -12.492 1 29.5 479 GLN A N 1
ATOM 3761 C CA . GLN A 1 479 ? -14.211 29.219 -11.641 1 29.5 479 GLN A CA 1
ATOM 3762 C C . GLN A 1 479 ? -13.047 29.625 -10.742 1 29.5 479 GLN A C 1
ATOM 3764 O O . GLN A 1 479 ? -12.469 28.797 -10.039 1 29.5 479 GLN A O 1
ATOM 3769 N N . PRO A 1 480 ? -12.383 30.75 -11.094 1 28.02 480 PRO A N 1
ATOM 3770 C CA . PRO A 1 480 ? -11.383 31.266 -10.141 1 28.02 480 PRO A CA 1
ATOM 3771 C C . PRO A 1 480 ? -11.891 31.266 -8.703 1 28.02 480 PRO A C 1
ATOM 3773 O O . PRO A 1 480 ? -13.062 31.547 -8.461 1 28.02 480 PRO A O 1
ATOM 3776 N N . VAL A 1 481 ? -11.477 30.453 -8.016 1 32.84 481 VAL A N 1
ATOM 3777 C CA . VAL A 1 481 ? -11.75 30.406 -6.578 1 32.84 481 VAL A CA 1
ATOM 3778 C C . VAL A 1 481 ? -11.547 31.797 -5.977 1 32.84 481 VAL A C 1
ATOM 3780 O O . VAL A 1 481 ? -10.414 32.188 -5.695 1 32.84 481 VAL A O 1
ATOM 3783 N N . SER A 1 482 ? -11.898 32.906 -6.75 1 27.45 482 SER A N 1
ATOM 3784 C CA . SER A 1 482 ? -11.68 34.219 -6.129 1 27.45 482 SER A CA 1
ATOM 3785 C C . SER A 1 482 ? -12.445 34.344 -4.816 1 27.45 482 SER A C 1
ATOM 3787 O O . SER A 1 482 ? -13.602 33.938 -4.723 1 27.45 482 SER A O 1
ATOM 3789 N N . TRP A 1 483 ? -11.82 34.406 -3.768 1 29.95 483 TRP A N 1
ATOM 3790 C CA . TRP A 1 483 ? -12.469 34.906 -2.555 1 29.95 483 TRP A CA 1
ATOM 3791 C C . TRP A 1 483 ? -13.359 36.094 -2.861 1 29.95 483 TRP A C 1
ATOM 3793 O O . TRP A 1 483 ? -13.125 36.844 -3.822 1 29.95 483 TRP A O 1
ATOM 3803 N N . PRO A 1 484 ? -14.617 36.188 -2.611 1 29.95 484 PRO A N 1
ATOM 3804 C CA . PRO A 1 484 ? -15.367 37.438 -2.803 1 29.95 484 PRO A CA 1
ATOM 3805 C C . PRO A 1 484 ? -14.508 38.688 -2.572 1 29.95 484 PRO A C 1
ATOM 3807 O O . PRO A 1 484 ? -13.93 38.844 -1.495 1 29.95 484 PRO A O 1
ATOM 3810 N N . CYS A 1 485 ? -13.719 39.062 -3.525 1 27.11 485 CYS A N 1
ATOM 3811 C CA . CYS A 1 485 ? -13.203 40.438 -3.406 1 27.11 485 CYS A CA 1
ATOM 3812 C C . CYS A 1 485 ? -14.297 41.375 -2.961 1 27.11 485 CYS A C 1
ATOM 3814 O O . CYS A 1 485 ? -15.367 41.438 -3.572 1 27.11 485 CYS A O 1
ATOM 3816 N N . LEU A 1 486 ? -14.359 41.75 -1.661 1 28.52 486 LEU A N 1
ATOM 3817 C CA . LEU A 1 486 ? -15.156 42.906 -1.231 1 28.52 486 LEU A CA 1
ATOM 3818 C C . LEU A 1 486 ? -15.164 44 -2.299 1 28.52 486 LEU A C 1
ATOM 3820 O O . LEU A 1 486 ? -14.102 44.469 -2.709 1 28.52 486 LEU A O 1
ATOM 3824 N N . SER A 1 487 ? -16.016 43.969 -3.238 1 27.16 487 SER A N 1
ATOM 3825 C CA . SER A 1 487 ? -16.266 45 -4.227 1 27.16 487 SER A CA 1
ATOM 3826 C C . SER A 1 487 ? -16.188 46.406 -3.604 1 27.16 487 SER A C 1
ATOM 3828 O O . SER A 1 487 ? -16.938 46.719 -2.689 1 27.16 487 SER A O 1
ATOM 3830 N N . PHE A 1 488 ? -14.992 47.031 -3.609 1 26.39 488 PHE A N 1
ATOM 3831 C CA . PHE A 1 488 ? -14.805 48.438 -3.395 1 26.39 488 PHE A CA 1
ATOM 3832 C C . PHE A 1 488 ? -15.734 49.25 -4.293 1 26.39 488 PHE A C 1
ATOM 3834 O O . PHE A 1 488 ? -15.492 49.375 -5.496 1 26.39 488 PHE A O 1
ATOM 3841 N N . THR A 1 489 ? -17.031 49.125 -4.207 1 27.47 489 THR A N 1
ATOM 3842 C CA . THR A 1 489 ? -17.781 50.219 -4.84 1 27.47 489 THR A CA 1
ATOM 3843 C C . THR A 1 489 ? -17.266 51.562 -4.359 1 27.47 489 THR A C 1
ATOM 3845 O O . THR A 1 489 ? -16.984 51.75 -3.172 1 27.47 489 THR A O 1
ATOM 3848 N N . GLY A 1 490 ? -16.828 52.531 -5.16 1 27.23 490 GLY A N 1
ATOM 3849 C CA . GLY A 1 490 ? -16.328 53.875 -5.035 1 27.23 490 GLY A CA 1
ATOM 3850 C C . GLY A 1 490 ? -17.125 54.719 -4.059 1 27.23 490 GLY A C 1
ATOM 3851 O O . GLY A 1 490 ? -16.844 55.906 -3.875 1 27.23 490 GLY A O 1
ATOM 3852 N N . GLY A 1 491 ? -18.5 54.656 -4.07 1 27.84 491 GLY A N 1
ATOM 3853 C CA . GLY A 1 491 ? -18.969 55.844 -3.336 1 27.84 491 GLY A CA 1
ATOM 3854 C C . GLY A 1 491 ? -18.422 55.906 -1.926 1 27.84 491 GLY A C 1
ATOM 3855 O O . GLY A 1 491 ? -17.672 55.031 -1.5 1 27.84 491 GLY A O 1
ATOM 3856 N N . SER A 1 492 ? -19.375 56.344 -0.842 1 28.86 492 SER A N 1
ATOM 3857 C CA . SER A 1 492 ? -19.094 56.969 0.453 1 28.86 492 SER A CA 1
ATOM 3858 C C . SER A 1 492 ? -18.328 56.031 1.365 1 28.86 492 SER A C 1
ATOM 3860 O O . SER A 1 492 ? -17.188 55.688 1.074 1 28.86 492 SER A O 1
ATOM 3862 N N . MET A 1 493 ? -18.875 55.781 2.754 1 28.36 493 MET A N 1
ATOM 3863 C CA . MET A 1 493 ? -18.203 55.344 3.988 1 28.36 493 MET A CA 1
ATOM 3864 C C . MET A 1 493 ? -17.828 53.875 3.926 1 28.36 493 MET A C 1
ATOM 3866 O O . MET A 1 493 ? -18.688 53 4.031 1 28.36 493 MET A O 1
ATOM 3870 N N . ILE A 1 494 ? -17.219 53.344 3.039 1 35.72 494 ILE A N 1
ATOM 3871 C CA . ILE A 1 494 ? -16.578 52.031 2.943 1 35.72 494 ILE A CA 1
ATOM 3872 C C . ILE A 1 494 ? -16.141 51.594 4.328 1 35.72 494 ILE A C 1
ATOM 3874 O O . ILE A 1 494 ? -15.281 52.219 4.957 1 35.72 494 ILE A O 1
ATOM 3878 N N . VAL A 1 495 ? -16.906 50.906 5.094 1 36.38 495 VAL A N 1
ATOM 3879 C CA . VAL A 1 495 ? -16.688 50.5 6.477 1 36.38 495 VAL A CA 1
ATOM 3880 C C . VAL A 1 495 ? -15.336 49.812 6.602 1 36.38 495 VAL A C 1
ATOM 3882 O O . VAL A 1 495 ? -15.047 48.844 5.891 1 36.38 495 VAL A O 1
ATOM 3885 N N . GLU A 1 496 ? -14.133 50.344 7.035 1 39.31 496 GLU A N 1
ATOM 3886 C CA . GLU A 1 496 ? -12.766 50.25 7.531 1 39.31 496 GLU A CA 1
ATOM 3887 C C . GLU A 1 496 ? -12.516 48.906 8.203 1 39.31 496 GLU A C 1
ATOM 3889 O O . GLU A 1 496 ? -11.383 48.438 8.234 1 39.31 496 GLU A O 1
ATOM 3894 N N . PRO A 1 497 ? -13.531 48.219 8.727 1 42.66 497 PRO A N 1
ATOM 3895 C CA . PRO A 1 497 ? -13.219 47.094 9.586 1 42.66 497 PRO A CA 1
ATOM 3896 C C . PRO A 1 497 ? -12.805 45.844 8.789 1 42.66 497 PRO A C 1
ATOM 3898 O O . PRO A 1 497 ? -11.969 45.062 9.258 1 42.66 497 PRO A O 1
ATOM 3901 N N . GLU A 1 498 ? -13.367 45.594 7.574 1 45.53 498 GLU A N 1
ATOM 3902 C CA . GLU A 1 498 ? -13.109 44.344 6.855 1 45.53 498 GLU A CA 1
ATOM 3903 C C . GLU A 1 498 ? -11.672 44.281 6.352 1 45.53 498 GLU A C 1
ATOM 3905 O O . GLU A 1 498 ? -11.039 43.219 6.398 1 45.53 498 GLU A O 1
ATOM 3910 N N . SER A 1 499 ? -11.141 45.375 5.73 1 46.22 499 SER A N 1
ATOM 3911 C CA . SER A 1 499 ? -9.758 45.406 5.262 1 46.22 499 SER A CA 1
ATOM 3912 C C . SER A 1 499 ? -8.781 45.125 6.402 1 46.22 499 SER A C 1
ATOM 3914 O O . SER A 1 499 ? -7.777 44.438 6.215 1 46.22 499 SER A O 1
ATOM 3916 N N . LYS A 1 500 ? -9.211 45.531 7.559 1 50.56 500 LYS A N 1
ATOM 3917 C CA . LYS A 1 500 ? -8.305 45.406 8.695 1 50.56 500 LYS A CA 1
ATOM 3918 C C . LYS A 1 500 ? -8.273 43.969 9.219 1 50.56 500 LYS A C 1
ATOM 3920 O O . LYS A 1 500 ? -7.219 43.5 9.625 1 50.56 500 LYS A O 1
ATOM 3925 N N . VAL A 1 501 ? -9.406 43.344 8.984 1 51.62 501 VAL A N 1
ATOM 3926 C CA . VAL A 1 501 ? -9.492 41.969 9.406 1 51.62 501 VAL A CA 1
ATOM 3927 C C . VAL A 1 501 ? -8.617 41.094 8.508 1 51.62 501 VAL A C 1
ATOM 3929 O O . VAL A 1 501 ? -7.941 40.188 8.984 1 51.62 501 VAL A O 1
ATOM 3932 N N . TYR A 1 502 ? -8.57 41.5 7.273 1 54.5 502 TYR A N 1
ATOM 3933 C CA . TYR A 1 502 ? -7.723 40.75 6.352 1 54.5 502 TYR A CA 1
ATOM 3934 C C . TYR A 1 502 ? -6.246 40.969 6.66 1 54.5 502 TYR A C 1
ATOM 3936 O O . TYR A 1 502 ? -5.438 40.062 6.59 1 54.5 502 TYR A O 1
ATOM 3944 N N . GLU A 1 503 ? -5.953 42.312 7 1 59.41 503 GLU A N 1
ATOM 3945 C CA . GLU A 1 503 ? -4.559 42.625 7.293 1 59.41 503 GLU A CA 1
ATOM 3946 C C . GLU A 1 503 ? -4.082 41.906 8.547 1 59.41 503 GLU A C 1
ATOM 3948 O O . GLU A 1 503 ? -2.945 41.406 8.602 1 59.41 503 GLU A O 1
ATOM 3953 N N . SER A 1 504 ? -4.977 41.812 9.5 1 60.41 504 SER A N 1
ATOM 3954 C CA . SER A 1 504 ? -4.617 41.125 10.734 1 60.41 504 SER A CA 1
ATOM 3955 C C . SER A 1 504 ? -4.469 39.625 10.5 1 60.41 504 SER A C 1
ATOM 3957 O O . SER A 1 504 ? -3.553 39 11.031 1 60.41 504 SER A O 1
ATOM 3959 N N . ALA A 1 505 ? -5.305 39.219 9.625 1 64.12 505 ALA A N 1
ATOM 3960 C CA . ALA A 1 505 ? -5.223 37.812 9.305 1 64.12 505 ALA A CA 1
ATOM 3961 C C . ALA A 1 505 ? -3.938 37.5 8.547 1 64.12 505 ALA A C 1
ATOM 3963 O O . ALA A 1 505 ? -3.342 36.438 8.742 1 64.12 505 ALA A O 1
ATOM 3964 N N . SER A 1 506 ? -3.543 38.469 7.816 1 69.56 506 SER A N 1
ATOM 3965 C CA . SER A 1 506 ? -2.316 38.281 7.047 1 69.56 506 SER A CA 1
ATOM 3966 C C . SER A 1 506 ? -1.092 38.25 7.953 1 69.56 506 SER A C 1
ATOM 3968 O O . SER A 1 506 ? -0.172 37.469 7.742 1 69.56 506 SER A O 1
ATOM 3970 N N . SER A 1 507 ? -1.126 39.094 9.062 1 71.5 507 SER A N 1
ATOM 3971 C CA . SER A 1 507 ? 0.005 39.094 9.984 1 71.5 507 SER A CA 1
ATOM 3972 C C . SER A 1 507 ? 0.046 37.844 10.844 1 71.5 507 SER A C 1
ATOM 3974 O O . SER A 1 507 ? 1.125 37.344 11.172 1 71.5 507 SER A O 1
ATOM 3976 N N . LEU A 1 508 ? -1.071 37.344 11.039 1 72.25 508 LEU A N 1
ATOM 3977 C CA . LEU A 1 508 ? -1.159 36.125 11.844 1 72.25 508 LEU A CA 1
ATOM 3978 C C . LEU A 1 508 ? -0.643 34.938 11.062 1 72.25 508 LEU A C 1
ATOM 3980 O O . LEU A 1 508 ? -0.168 33.969 11.656 1 72.25 508 LEU A O 1
ATOM 3984 N N . SER A 1 509 ? -0.704 35.094 9.734 1 78.12 509 SER A N 1
ATOM 3985 C CA . SER A 1 509 ? -0.198 34 8.906 1 78.12 509 SER A CA 1
ATOM 3986 C C . SER A 1 509 ? 1.316 33.875 9.031 1 78.12 509 SER A C 1
ATOM 3988 O O . SER A 1 509 ? 1.861 32.781 8.914 1 78.12 509 SER A O 1
ATOM 3990 N N . LEU A 1 510 ? 1.98 35 9.266 1 82.44 510 LEU A N 1
ATOM 3991 C CA . LEU A 1 510 ? 3.422 34.969 9.484 1 82.44 510 LEU A CA 1
ATOM 3992 C C . LEU A 1 510 ? 3.76 34.281 10.805 1 82.44 510 LEU A C 1
ATOM 3994 O O . LEU A 1 510 ? 4.715 33.531 10.875 1 82.44 510 LEU A O 1
ATOM 3998 N N . ALA A 1 511 ? 2.951 34.594 11.789 1 78.56 511 ALA A N 1
ATOM 3999 C CA . ALA A 1 511 ? 3.152 33.969 13.086 1 78.56 511 ALA A CA 1
ATOM 4000 C C . ALA A 1 511 ? 2.928 32.438 12.992 1 78.56 511 ALA A C 1
ATOM 4002 O O . ALA A 1 511 ? 3.627 31.672 13.641 1 78.56 511 ALA A O 1
ATOM 4003 N N . THR A 1 512 ? 1.972 32.062 12.203 1 79.94 512 THR A N 1
ATOM 4004 C CA . THR A 1 512 ? 1.693 30.656 12.008 1 79.94 512 THR A CA 1
ATOM 4005 C C . THR A 1 512 ? 2.869 29.953 11.32 1 79.94 512 THR A C 1
ATOM 4007 O O . THR A 1 512 ? 3.277 28.875 11.734 1 79.94 512 THR A O 1
ATOM 4010 N N . PHE A 1 513 ? 3.385 30.578 10.305 1 86.25 513 PHE A N 1
ATOM 4011 C CA . PHE A 1 513 ? 4.535 30.016 9.594 1 86.25 513 PHE A CA 1
ATOM 4012 C C . PHE A 1 513 ? 5.719 29.844 10.539 1 86.25 513 PHE A C 1
ATOM 4014 O O . PHE A 1 513 ? 6.355 28.797 10.555 1 86.25 513 PHE A O 1
ATOM 4021 N N . ALA A 1 514 ? 5.953 30.875 11.328 1 86.06 514 ALA A N 1
ATOM 4022 C CA . ALA A 1 514 ? 7.078 30.844 12.266 1 86.06 514 ALA A CA 1
ATOM 4023 C C . ALA A 1 514 ? 6.863 29.781 13.344 1 86.06 514 ALA A C 1
ATOM 4025 O O . ALA A 1 514 ? 7.801 29.078 13.734 1 86.06 514 ALA A O 1
ATOM 4026 N N . SER A 1 515 ? 5.66 29.672 13.805 1 83.12 515 SER A N 1
ATOM 4027 C CA . SER A 1 515 ? 5.359 28.688 14.836 1 83.12 515 SER A CA 1
ATOM 4028 C C . SER A 1 515 ? 5.516 27.266 14.305 1 83.12 515 SER A C 1
ATOM 4030 O O . SER A 1 515 ? 5.977 26.375 15.023 1 83.12 515 SER A O 1
ATOM 4032 N N . LEU A 1 516 ? 5.086 27.047 13.117 1 85.44 516 LEU A N 1
ATOM 4033 C CA . LEU A 1 516 ? 5.227 25.734 12.508 1 85.44 516 LEU A CA 1
ATOM 4034 C C . LEU A 1 516 ? 6.699 25.375 12.336 1 85.44 516 LEU A C 1
ATOM 4036 O O . LEU A 1 516 ? 7.074 24.203 12.484 1 85.44 516 LEU A O 1
ATOM 4040 N N . LEU A 1 517 ? 7.484 26.344 12 1 88.94 517 LEU A N 1
ATOM 4041 C CA . LEU A 1 517 ? 8.914 26.109 11.859 1 88.94 517 LEU A CA 1
ATOM 4042 C C . LEU A 1 517 ? 9.531 25.734 13.203 1 88.94 517 LEU A C 1
ATOM 4044 O O . LEU A 1 517 ? 10.398 24.859 13.273 1 88.94 517 LEU A O 1
ATOM 4048 N N . ILE A 1 518 ? 9.125 26.391 14.234 1 84.62 518 ILE A N 1
ATOM 4049 C CA . ILE A 1 518 ? 9.633 26.109 15.57 1 84.62 518 ILE A CA 1
ATOM 4050 C C . ILE A 1 518 ? 9.195 24.719 16 1 84.62 518 ILE A C 1
ATOM 4052 O O . ILE A 1 518 ? 9.969 23.984 16.625 1 84.62 518 ILE A O 1
ATOM 4056 N N . GLU A 1 519 ? 7.98 24.359 15.695 1 82.75 519 GLU A N 1
ATOM 4057 C CA . GLU A 1 519 ? 7.5 23.016 16 1 82.75 519 GLU A CA 1
ATOM 4058 C C . GLU A 1 519 ? 8.289 21.969 15.227 1 82.75 519 GLU A C 1
ATOM 4060 O O . GLU A 1 519 ? 8.508 20.859 15.727 1 82.75 519 GLU A O 1
ATOM 4065 N N . PHE A 1 520 ? 8.586 22.266 14.039 1 89.44 520 PHE A N 1
ATOM 4066 C CA . PHE A 1 520 ? 9.43 21.375 13.25 1 89.44 520 PHE A CA 1
ATOM 4067 C C . PHE A 1 520 ? 10.734 21.094 13.984 1 89.44 520 PHE A C 1
ATOM 4069 O O . PHE A 1 520 ? 11.188 19.938 14.047 1 89.44 520 PHE A O 1
ATOM 4076 N N . VAL A 1 521 ? 11.359 22.109 14.484 1 89.94 521 VAL A N 1
ATOM 4077 C CA . VAL A 1 521 ? 12.625 21.969 15.195 1 89.94 521 VAL A CA 1
ATOM 4078 C C . VAL A 1 521 ? 12.43 21.094 16.438 1 89.94 521 VAL A C 1
ATOM 4080 O O . VAL A 1 521 ? 13.305 20.297 16.781 1 89.94 521 VAL A O 1
ATOM 4083 N N . ALA A 1 522 ? 11.305 21.172 17.031 1 83.56 522 ALA A N 1
ATOM 4084 C CA . ALA A 1 522 ? 11.016 20.375 18.219 1 83.56 522 ALA A CA 1
ATOM 4085 C C . ALA A 1 522 ? 10.906 18.891 17.844 1 83.56 522 ALA A C 1
ATOM 4087 O O . ALA A 1 522 ? 11.258 18.016 18.641 1 83.56 522 ALA A O 1
ATOM 4088 N N . ARG A 1 523 ? 10.453 18.609 16.75 1 87.69 523 ARG A N 1
ATOM 4089 C CA . ARG A 1 523 ? 10.281 17.234 16.312 1 87.69 523 ARG A CA 1
ATOM 4090 C C . ARG A 1 523 ? 11.609 16.625 15.875 1 87.69 523 ARG A C 1
ATOM 4092 O O . ARG A 1 523 ? 11.742 15.398 15.789 1 87.69 523 ARG A O 1
ATOM 4099 N N . LEU A 1 524 ? 12.562 17.469 15.555 1 92 524 LEU A N 1
ATOM 4100 C CA . LEU A 1 524 ? 13.867 16.969 15.141 1 92 524 LEU A CA 1
ATOM 4101 C C . LEU A 1 524 ? 14.547 16.203 16.281 1 92 524 LEU A C 1
ATOM 4103 O O . LEU A 1 524 ? 15.352 15.305 16.031 1 92 524 LEU A O 1
ATOM 4107 N N . GLN A 1 525 ? 14.164 16.5 17.516 1 88 525 GLN A N 1
ATOM 4108 C CA . GLN A 1 525 ? 14.75 15.812 18.641 1 88 525 GLN A CA 1
ATOM 4109 C C . GLN A 1 525 ? 14.359 14.336 18.641 1 88 525 GLN A C 1
ATOM 4111 O O . GLN A 1 525 ? 15.203 13.469 18.875 1 88 525 GLN A O 1
ATOM 4116 N N . ASN A 1 526 ? 13.102 14.109 18.422 1 88 526 ASN A N 1
ATOM 4117 C CA . ASN A 1 526 ? 12.656 12.727 18.344 1 88 526 ASN A CA 1
ATOM 4118 C C . ASN A 1 526 ? 13.359 11.969 17.219 1 88 526 ASN A C 1
ATOM 4120 O O . ASN A 1 526 ? 13.68 10.789 17.359 1 88 526 ASN A O 1
ATOM 4124 N N . LEU A 1 527 ? 13.523 12.617 16.125 1 92.94 527 LEU A N 1
ATOM 4125 C CA . LEU A 1 527 ? 14.227 12.023 14.984 1 92.94 527 LEU A CA 1
ATOM 4126 C C . LEU A 1 527 ? 15.672 11.688 15.359 1 92.94 527 LEU A C 1
ATOM 4128 O O . LEU A 1 527 ? 16.172 10.609 15.031 1 92.94 527 LEU A O 1
ATOM 4132 N N . ALA A 1 528 ? 16.328 12.594 16.031 1 92.31 528 ALA A N 1
ATOM 4133 C CA . ALA A 1 528 ? 17.703 12.375 16.469 1 92.31 528 ALA A CA 1
ATOM 4134 C C . ALA A 1 528 ? 17.797 11.227 17.453 1 92.31 528 ALA A C 1
ATOM 4136 O O . ALA A 1 528 ? 18.75 10.43 17.422 1 92.31 528 ALA A O 1
ATOM 4137 N N . ASP A 1 529 ? 16.828 11.102 18.297 1 90.5 529 ASP A N 1
ATOM 4138 C CA . ASP A 1 529 ? 16.812 10.016 19.281 1 90.5 529 ASP A CA 1
ATOM 4139 C C . ASP A 1 529 ? 16.641 8.664 18.578 1 90.5 529 ASP A C 1
ATOM 4141 O O . ASP A 1 529 ? 17.312 7.688 18.953 1 90.5 529 ASP A O 1
ATOM 4145 N N . GLU A 1 530 ? 15.75 8.648 17.656 1 93.06 530 GLU A N 1
ATOM 4146 C CA . GLU A 1 530 ? 15.547 7.402 16.938 1 93.06 530 GLU A CA 1
ATOM 4147 C C . GLU A 1 530 ? 16.781 7.027 16.125 1 93.06 530 GLU A C 1
ATOM 4149 O O . GLU A 1 530 ? 17.094 5.844 15.977 1 93.06 530 GLU A O 1
ATOM 4154 N N . PHE A 1 531 ? 17.469 8.023 15.562 1 95.12 531 PHE A N 1
ATOM 4155 C CA . PHE A 1 531 ? 18.703 7.762 14.844 1 95.12 531 PHE A CA 1
ATOM 4156 C C . PHE A 1 531 ? 19.75 7.16 15.773 1 95.12 531 PHE A C 1
ATOM 4158 O O . PHE A 1 531 ? 20.453 6.211 15.406 1 95.12 531 PHE A O 1
ATOM 4165 N N . GLN A 1 532 ? 19.828 7.695 16.953 1 92.62 532 GLN A N 1
ATOM 4166 C CA . GLN A 1 532 ? 20.797 7.184 17.922 1 92.62 532 GLN A CA 1
ATOM 4167 C C . GLN A 1 532 ? 20.484 5.742 18.312 1 92.62 532 GLN A C 1
ATOM 4169 O O . GLN A 1 532 ? 21.391 4.918 18.469 1 92.62 532 GLN A O 1
ATOM 4174 N N . GLU A 1 533 ? 19.266 5.5 18.469 1 92.19 533 GLU A N 1
ATOM 4175 C CA . GLU A 1 533 ? 18.859 4.125 18.781 1 92.19 533 GLU A CA 1
ATOM 4176 C C . GLU A 1 533 ? 19.234 3.18 17.641 1 92.19 533 GLU A C 1
ATOM 4178 O O . GLU A 1 533 ? 19.734 2.074 17.875 1 92.19 533 GLU A O 1
ATOM 4183 N N . LEU A 1 534 ? 18.953 3.605 16.438 1 93.56 534 LEU A N 1
ATOM 4184 C CA . LEU A 1 534 ? 19.328 2.797 15.281 1 93.56 534 LEU A CA 1
ATOM 4185 C C . LEU A 1 534 ? 20.828 2.594 15.203 1 93.56 534 LEU A C 1
ATOM 4187 O O . LEU A 1 534 ? 21.297 1.485 14.938 1 93.56 534 LEU A O 1
ATOM 4191 N N . SER A 1 535 ? 21.594 3.633 15.422 1 92.62 535 SER A N 1
ATOM 4192 C CA . SER A 1 535 ? 23.047 3.57 15.359 1 92.62 535 SER A CA 1
ATOM 4193 C C . SER A 1 535 ? 23.609 2.596 16.391 1 92.62 535 SER A C 1
ATOM 4195 O O . SER A 1 535 ? 24.578 1.882 16.125 1 92.62 535 SER A O 1
ATOM 4197 N N . LYS A 1 536 ? 23 2.555 17.531 1 91.5 536 LYS A N 1
ATOM 4198 C CA . LYS A 1 536 ? 23.438 1.645 18.594 1 91.5 536 LYS A CA 1
ATOM 4199 C C . LYS A 1 536 ? 23.062 0.2 18.25 1 91.5 536 LYS A C 1
ATOM 4201 O O . LYS A 1 536 ? 23.906 -0.696 18.359 1 91.5 536 LYS A O 1
ATOM 4206 N N . LYS A 1 537 ? 21.859 -0.025 17.844 1 91.88 537 LYS A N 1
ATOM 4207 C CA . LYS A 1 537 ? 21.375 -1.38 17.578 1 91.88 537 LYS A CA 1
ATOM 4208 C C . LYS A 1 537 ? 22.047 -1.962 16.344 1 91.88 537 LYS A C 1
ATOM 4210 O O . LYS A 1 537 ? 22.297 -3.164 16.266 1 91.88 537 LYS A O 1
ATOM 4215 N N . ALA A 1 538 ? 22.266 -1.129 15.312 1 91.56 538 ALA A N 1
ATOM 4216 C CA . ALA A 1 538 ? 22.875 -1.589 14.062 1 91.56 538 ALA A CA 1
ATOM 4217 C C . ALA A 1 538 ? 24.391 -1.525 14.125 1 91.56 538 ALA A C 1
ATOM 4219 O O . ALA A 1 538 ? 25.078 -1.919 13.18 1 91.56 538 ALA A O 1
ATOM 4220 N N . ASN A 1 539 ? 24.953 -1.023 15.188 1 88.19 539 ASN A N 1
ATOM 4221 C CA . ASN A 1 539 ? 26.391 -0.924 15.391 1 88.19 539 ASN A CA 1
ATOM 4222 C C . ASN A 1 539 ? 27.062 -0.152 14.266 1 88.19 539 ASN A C 1
ATOM 4224 O O . ASN A 1 539 ? 27.969 -0.669 13.602 1 88.19 539 ASN A O 1
ATOM 4228 N N . PHE A 1 540 ? 26.625 1.059 14.078 1 91.25 540 PHE A N 1
ATOM 4229 C CA . PHE A 1 540 ? 27.219 1.94 13.078 1 91.25 540 PHE A CA 1
ATOM 4230 C C . PHE A 1 540 ? 28.688 2.195 13.375 1 91.25 540 PHE A C 1
ATOM 4232 O O . PHE A 1 540 ? 29.109 2.121 14.531 1 91.25 540 PHE A O 1
ATOM 4239 N N . LYS A 1 541 ? 29.453 2.529 12.398 1 88.88 541 LYS A N 1
ATOM 4240 C CA . LYS A 1 541 ? 30.891 2.777 12.539 1 88.88 541 LYS A CA 1
ATOM 4241 C C . LYS A 1 541 ? 31.141 4.176 13.086 1 88.88 541 LYS A C 1
ATOM 4243 O O . LYS A 1 541 ? 30.344 5.09 12.891 1 88.88 541 LYS A O 1
ATOM 4248 N N . GLU A 1 542 ? 32.156 4.398 13.82 1 86.62 542 GLU A N 1
ATOM 4249 C CA . GLU A 1 542 ? 32.562 5.711 14.305 1 86.62 542 GLU A CA 1
ATOM 4250 C C . GLU A 1 542 ? 33.156 6.555 13.18 1 86.62 542 GLU A C 1
ATOM 4252 O O . GLU A 1 542 ? 33.875 6.039 12.328 1 86.62 542 GLU A O 1
ATOM 4257 N N . PRO A 1 543 ? 32.688 7.688 13.109 1 81.62 543 PRO A N 1
ATOM 4258 C CA . PRO A 1 543 ? 33.219 8.531 12.031 1 81.62 543 PRO A CA 1
ATOM 4259 C C . PRO A 1 543 ? 34.75 8.68 12.094 1 81.62 543 PRO A C 1
ATOM 4261 O O . PRO A 1 543 ? 35.344 8.68 13.188 1 81.62 543 PRO A O 1
ATOM 4264 N N . ARG A 1 544 ? 35.531 8.281 11.055 1 63.75 544 ARG A N 1
ATOM 4265 C CA . ARG A 1 544 ? 37 8.445 10.992 1 63.75 544 ARG A CA 1
ATOM 4266 C C . ARG A 1 544 ? 37.375 9.922 11.047 1 63.75 544 ARG A C 1
ATOM 4268 O O . ARG A 1 544 ? 37 10.695 10.164 1 63.75 544 ARG A O 1
ATOM 4275 N N . TYR A 1 545 ? 37.344 10.516 12.117 1 56 545 TYR A N 1
ATOM 4276 C CA . TYR A 1 545 ? 37.938 11.859 12.148 1 56 545 TYR A CA 1
ATOM 4277 C C . TYR A 1 545 ? 39.344 11.867 11.57 1 56 545 TYR A C 1
ATOM 4279 O O . TYR A 1 545 ? 40.125 10.945 11.812 1 56 545 TYR A O 1
ATOM 4287 N N . GLY A 1 546 ? 39.531 12.195 10.375 1 43.56 546 GLY A N 1
ATOM 4288 C CA . GLY A 1 546 ? 40.875 12.391 9.852 1 43.56 546 GLY A CA 1
ATOM 4289 C C . GLY A 1 546 ? 41.875 12.734 10.922 1 43.56 546 GLY A C 1
ATOM 4290 O O . GLY A 1 546 ? 41.688 13.688 11.68 1 43.56 546 GLY A O 1
ATOM 4291 N N . LEU A 1 547 ? 42.625 11.805 11.523 1 38.53 547 LEU A N 1
ATOM 4292 C CA . LEU A 1 547 ? 43.969 12.156 11.969 1 38.53 547 LEU A CA 1
ATOM 4293 C C . LEU A 1 547 ? 44.656 13.039 10.938 1 38.53 547 LEU A C 1
ATOM 4295 O O . LEU A 1 547 ? 44.656 12.734 9.742 1 38.53 547 LEU A O 1
ATOM 4299 N N . VAL A 1 548 ? 44.844 14.344 11.117 1 37.16 548 VAL A N 1
ATOM 4300 C CA . VAL A 1 548 ? 45.969 15.094 10.523 1 37.16 548 VAL A CA 1
ATOM 4301 C C . VAL A 1 548 ? 47.188 14.195 10.398 1 37.16 548 VAL A C 1
ATOM 4303 O O . VAL A 1 548 ? 47.656 13.633 11.391 1 37.16 548 VAL A O 1
ATOM 4306 N N . GLU A 1 549 ? 47.312 13.477 9.359 1 35.12 549 GLU A N 1
ATOM 4307 C CA . GLU A 1 549 ? 48.625 12.938 8.992 1 35.12 549 GLU A CA 1
ATOM 4308 C C . GLU A 1 549 ? 49.719 13.914 9.367 1 35.12 549 GLU A C 1
ATOM 4310 O O . GLU A 1 549 ? 49.781 15.031 8.859 1 35.12 549 GLU A O 1
ATOM 4315 N N . LYS A 1 550 ? 50.25 14.039 10.555 1 33.75 550 LYS A N 1
ATOM 4316 C CA . LYS A 1 550 ? 51.594 14.516 10.75 1 33.75 550 LYS A CA 1
ATOM 4317 C C . LYS A 1 550 ? 52.531 13.953 9.688 1 33.75 550 LYS A C 1
ATOM 4319 O O . LYS A 1 550 ? 52.625 12.742 9.5 1 33.75 550 LYS A O 1
ATOM 4324 N N . MET A 1 551 ? 52.719 14.703 8.594 1 31.38 551 MET A N 1
ATOM 4325 C CA . MET A 1 551 ? 53.875 14.578 7.691 1 31.38 551 MET A CA 1
ATOM 4326 C C . MET A 1 551 ? 55.125 14.242 8.469 1 31.38 551 MET A C 1
ATOM 4328 O O . MET A 1 551 ? 55.5 14.969 9.391 1 31.38 551 MET A O 1
ATOM 4332 N N . ALA A 1 552 ? 55.438 12.984 8.742 1 32.81 552 ALA A N 1
ATOM 4333 C CA . ALA A 1 552 ? 56.844 12.609 8.898 1 32.81 552 ALA A CA 1
ATOM 4334 C C . ALA A 1 552 ? 57.719 13.32 7.879 1 32.81 552 ALA A C 1
ATOM 4336 O O . ALA A 1 552 ? 57.656 13.008 6.688 1 32.81 552 ALA A O 1
ATOM 4337 N N . VAL A 1 553 ? 57.688 14.711 7.891 1 28.23 553 VAL A N 1
ATOM 4338 C CA . VAL A 1 553 ? 58.844 15.406 7.355 1 28.23 553 VAL A CA 1
ATOM 4339 C C . VAL A 1 553 ? 60.125 14.773 7.902 1 28.23 553 VAL A C 1
ATOM 4341 O O . VAL A 1 553 ? 60.375 14.766 9.109 1 28.23 553 VAL A O 1
ATOM 4344 N N . GLY A 1 554 ? 60.469 13.547 7.418 1 23.7 554 GLY A N 1
ATOM 4345 C CA . GLY A 1 554 ? 61.875 13.172 7.324 1 23.7 554 GLY A CA 1
ATOM 4346 C C . GLY A 1 554 ? 62.781 14.328 6.961 1 23.7 554 GLY A C 1
ATOM 4347 O O . GLY A 1 554 ? 62.562 14.992 5.938 1 23.7 554 GLY A O 1
ATOM 4348 N N . VAL A 1 555 ? 63.25 14.914 8.062 1 22.31 555 VAL A N 1
ATOM 4349 C CA . VAL A 1 555 ? 64.625 15.32 8.078 1 22.31 555 VAL A CA 1
ATOM 4350 C C . VAL A 1 555 ? 65.562 14.086 8.023 1 22.31 555 VAL A C 1
ATOM 4352 O O . VAL A 1 555 ? 65.312 13.094 8.711 1 22.31 555 VAL A O 1
ATOM 4355 N N . MET B 1 1 ? 39.812 31.484 50.344 1 20.14 1 MET B N 1
ATOM 4356 C CA . MET B 1 1 ? 40.312 30.406 49.5 1 20.14 1 MET B CA 1
ATOM 4357 C C . MET B 1 1 ? 39.188 29.5 49.062 1 20.14 1 MET B C 1
ATOM 4359 O O . MET B 1 1 ? 38.844 28.531 49.75 1 20.14 1 MET B O 1
ATOM 4363 N N . ALA B 1 2 ? 38.125 30.016 48.625 1 25.17 2 ALA B N 1
ATOM 4364 C CA . ALA B 1 2 ? 36.719 29.641 48.562 1 25.17 2 ALA B CA 1
ATOM 4365 C C . ALA B 1 2 ? 36.469 28.516 47.562 1 25.17 2 ALA B C 1
ATOM 4367 O O . ALA B 1 2 ? 36.75 28.688 46.375 1 25.17 2 ALA B O 1
ATOM 4368 N N . ALA B 1 3 ? 36.656 27.25 48.062 1 22.44 3 ALA B N 1
ATOM 4369 C CA . ALA B 1 3 ? 36.812 25.969 47.375 1 22.44 3 ALA B CA 1
ATOM 4370 C C . ALA B 1 3 ? 35.688 25.75 46.375 1 22.44 3 ALA B C 1
ATOM 4372 O O . ALA B 1 3 ? 34.5 25.953 46.688 1 22.44 3 ALA B O 1
ATOM 4373 N N . LYS B 1 4 ? 36.094 25.953 45.125 1 25 4 LYS B N 1
ATOM 4374 C CA . LYS B 1 4 ? 35.531 25.953 43.781 1 25 4 LYS B CA 1
ATOM 4375 C C . LYS B 1 4 ? 34.781 24.656 43.5 1 25 4 LYS B C 1
ATOM 4377 O O . LYS B 1 4 ? 35.375 23.703 42.969 1 25 4 LYS B O 1
ATOM 4382 N N . ILE B 1 5 ? 34 24.188 44.5 1 21.72 5 ILE B N 1
ATOM 4383 C CA . ILE B 1 5 ? 33.562 22.812 44.719 1 21.72 5 ILE B CA 1
ATOM 4384 C C . ILE B 1 5 ? 32.781 22.297 43.5 1 21.72 5 ILE B C 1
ATOM 4386 O O . ILE B 1 5 ? 33.031 21.203 43.031 1 21.72 5 ILE B O 1
ATOM 4390 N N . GLY B 1 6 ? 31.5 22.797 43.312 1 23.25 6 GLY B N 1
ATOM 4391 C CA . GLY B 1 6 ? 30.438 21.828 43.062 1 23.25 6 GLY B CA 1
ATOM 4392 C C . GLY B 1 6 ? 30.359 21.391 41.625 1 23.25 6 GLY B C 1
ATOM 4393 O O . GLY B 1 6 ? 29.578 21.953 40.844 1 23.25 6 GLY B O 1
ATOM 4394 N N . SER B 1 7 ? 31.484 21.109 40.969 1 20.7 7 SER B N 1
ATOM 4395 C CA . SER B 1 7 ? 31.625 20.938 39.531 1 20.7 7 SER B CA 1
ATOM 4396 C C . SER B 1 7 ? 30.703 19.828 39.031 1 20.7 7 SER B C 1
ATOM 4398 O O . SER B 1 7 ? 30.266 18.969 39.781 1 20.7 7 SER B O 1
ATOM 4400 N N . LEU B 1 8 ? 30.281 20.078 37.781 1 22.58 8 LEU B N 1
ATOM 4401 C CA . LEU B 1 8 ? 29.344 19.391 36.906 1 22.58 8 LEU B CA 1
ATOM 4402 C C . LEU B 1 8 ? 29.688 17.906 36.812 1 22.58 8 LEU B C 1
ATOM 4404 O O . LEU B 1 8 ? 28.844 17.094 36.406 1 22.58 8 LEU B O 1
ATOM 4408 N N . ARG B 1 9 ? 30.953 17.531 37.094 1 22.55 9 ARG B N 1
ATOM 4409 C CA . ARG B 1 9 ? 31.578 16.219 36.844 1 22.55 9 ARG B CA 1
ATOM 4410 C C . ARG B 1 9 ? 31 15.164 37.75 1 22.55 9 ARG B C 1
ATOM 4412 O O . ARG B 1 9 ? 31.156 13.961 37.5 1 22.55 9 ARG B O 1
ATOM 4419 N N . HIS B 1 10 ? 30.703 15.562 39 1 24.5 10 HIS B N 1
ATOM 4420 C CA . HIS B 1 10 ? 30.609 14.539 40 1 24.5 10 HIS B CA 1
ATOM 4421 C C . HIS B 1 10 ? 29.406 13.625 39.781 1 24.5 10 HIS B C 1
ATOM 4423 O O . HIS B 1 10 ? 29.312 12.547 40.344 1 24.5 10 HIS B O 1
ATOM 4429 N N . SER B 1 11 ? 28.438 14.219 39.094 1 25.7 11 SER B N 1
ATOM 4430 C CA . SER B 1 11 ? 27.219 13.43 39.188 1 25.7 11 SER B CA 1
ATOM 4431 C C . SER B 1 11 ? 27.312 12.141 38.406 1 25.7 11 SER B C 1
ATOM 4433 O O . SER B 1 11 ? 26.422 11.297 38.438 1 25.7 11 SER B O 1
ATOM 4435 N N . PHE B 1 12 ? 28.297 12.117 37.469 1 23.33 12 PHE B N 1
ATOM 4436 C CA . PHE B 1 12 ? 28.438 10.891 36.688 1 23.33 12 PHE B CA 1
ATOM 4437 C C . PHE B 1 12 ? 28.938 9.75 37.562 1 23.33 12 PHE B C 1
ATOM 4439 O O . PHE B 1 12 ? 28.906 8.586 37.156 1 23.33 12 PHE B O 1
ATOM 4446 N N . GLU B 1 13 ? 29.703 10.172 38.625 1 24.02 13 GLU B N 1
ATOM 4447 C CA . GLU B 1 13 ? 30.469 9.141 39.312 1 24.02 13 GLU B CA 1
ATOM 4448 C C . GLU B 1 13 ? 29.547 8.141 40.031 1 24.02 13 GLU B C 1
ATOM 4450 O O . GLU B 1 13 ? 29.875 6.949 40.094 1 24.02 13 GLU B O 1
ATOM 4455 N N . GLU B 1 14 ? 28.578 8.719 40.656 1 27.08 14 GLU B N 1
ATOM 4456 C CA . GLU B 1 14 ? 28.031 7.797 41.656 1 27.08 14 GLU B CA 1
ATOM 4457 C C . GLU B 1 14 ? 27.25 6.672 40.969 1 27.08 14 GLU B C 1
ATOM 4459 O O . GLU B 1 14 ? 26.828 5.715 41.625 1 27.08 14 GLU B O 1
ATOM 4464 N N . ARG B 1 15 ? 26.906 6.98 39.719 1 27.06 15 ARG B N 1
ATOM 4465 C CA . ARG B 1 15 ? 26.016 5.992 39.094 1 27.06 15 ARG B CA 1
ATOM 4466 C C . ARG B 1 15 ? 26.75 4.664 38.906 1 27.06 15 ARG B C 1
ATOM 4468 O O . ARG B 1 15 ? 26.109 3.641 38.625 1 27.06 15 ARG B O 1
ATOM 4475 N N . SER B 1 16 ? 28.125 4.727 38.906 1 24.08 16 SER B N 1
ATOM 4476 C CA . SER B 1 16 ? 28.891 3.541 38.531 1 24.08 16 SER B CA 1
ATOM 4477 C C . SER B 1 16 ? 28.812 2.467 39.625 1 24.08 16 SER B C 1
ATOM 4479 O O . SER B 1 16 ? 29.172 1.314 39.375 1 24.08 16 SER B O 1
ATOM 4481 N N . LYS B 1 17 ? 28.766 2.93 40.875 1 23.36 17 LYS B N 1
ATOM 4482 C CA . LYS B 1 17 ? 29.281 1.965 41.844 1 23.36 17 LYS B CA 1
ATOM 4483 C C . LYS B 1 17 ? 28.328 0.796 42 1 23.36 17 LYS B C 1
ATOM 4485 O O . LYS B 1 17 ? 28.734 -0.299 42.406 1 23.36 17 LYS B O 1
ATOM 4490 N N . GLU B 1 18 ? 27.078 1.13 42.062 1 23.72 18 GLU B N 1
ATOM 4491 C CA . GLU B 1 18 ? 26.359 0.116 42.812 1 23.72 18 GLU B CA 1
ATOM 4492 C C . GLU B 1 18 ? 26.25 -1.192 42.031 1 23.72 18 GLU B C 1
ATOM 4494 O O . GLU B 1 18 ? 25.766 -2.195 42.562 1 23.72 18 GLU B O 1
ATOM 4499 N N . ARG B 1 19 ? 26.562 -1.101 40.75 1 23.75 19 ARG B N 1
ATOM 4500 C CA . ARG B 1 19 ? 26.203 -2.34 40.062 1 23.75 19 ARG B CA 1
ATOM 4501 C C . ARG B 1 19 ? 27.109 -3.49 40.5 1 23.75 19 ARG B C 1
ATOM 4503 O O . ARG B 1 19 ? 26.984 -4.605 40 1 23.75 19 ARG B O 1
ATOM 4510 N N . LEU B 1 20 ? 28.203 -3.035 41.125 1 21.67 20 LEU B N 1
ATOM 4511 C CA . LEU B 1 20 ? 29.203 -4.098 41.125 1 21.67 20 LEU B CA 1
ATOM 4512 C C . LEU B 1 20 ? 28.703 -5.293 41.938 1 21.67 20 LEU B C 1
ATOM 4514 O O . LEU B 1 20 ? 29.234 -6.398 41.812 1 21.67 20 LEU B O 1
ATOM 4518 N N . ILE B 1 21 ? 28.062 -5.023 43 1 22.95 21 ILE B N 1
ATOM 4519 C CA . ILE B 1 21 ? 28.328 -6.074 43.969 1 22.95 21 ILE B CA 1
ATOM 4520 C C . ILE B 1 21 ? 27.578 -7.348 43.562 1 22.95 21 ILE B C 1
ATOM 4522 O O . ILE B 1 21 ? 27.344 -8.219 44.406 1 22.95 21 ILE B O 1
ATOM 4526 N N . SER B 1 22 ? 26.906 -7.363 42.406 1 22.58 22 SER B N 1
ATOM 4527 C CA . SER B 1 22 ? 26.234 -8.656 42.5 1 22.58 22 SER B CA 1
ATOM 4528 C C . SER B 1 22 ? 27.234 -9.797 42.594 1 22.58 22 SER B C 1
ATOM 4530 O O . SER B 1 22 ? 28.156 -9.914 41.781 1 22.58 22 SER B O 1
ATOM 4532 N N . ARG B 1 23 ? 27.578 -10.086 43.781 1 22.84 23 ARG B N 1
ATOM 4533 C CA . ARG B 1 23 ? 28.422 -11.234 44.125 1 22.84 23 ARG B CA 1
ATOM 4534 C C . ARG B 1 23 ? 28 -12.477 43.344 1 22.84 23 ARG B C 1
ATOM 4536 O O . ARG B 1 23 ? 26.891 -12.984 43.531 1 22.84 23 ARG B O 1
ATOM 4543 N N . LYS B 1 24 ? 28.266 -12.438 42.062 1 26.2 24 LYS B N 1
ATOM 4544 C CA . LYS B 1 24 ? 28.047 -13.734 41.438 1 26.2 24 LYS B CA 1
ATOM 4545 C C . LYS B 1 24 ? 28.594 -14.859 42.312 1 26.2 24 LYS B C 1
ATOM 4547 O O . LYS B 1 24 ? 29.797 -14.914 42.594 1 26.2 24 LYS B O 1
ATOM 4552 N N . GLU B 1 25 ? 27.859 -15.258 43.375 1 25.48 25 GLU B N 1
ATOM 4553 C CA . GLU B 1 25 ? 28.219 -16.484 44.094 1 25.48 25 GLU B CA 1
ATOM 4554 C C . GLU B 1 25 ? 28.656 -17.578 43.125 1 25.48 25 GLU B C 1
ATOM 4556 O O . GLU B 1 25 ? 28.109 -17.719 42.031 1 25.48 25 GLU B O 1
ATOM 4561 N N . TYR B 1 26 ? 29.938 -17.828 43.156 1 24.92 26 TYR B N 1
ATOM 4562 C CA . TYR B 1 26 ? 30.641 -18.922 42.469 1 24.92 26 TYR B CA 1
ATOM 4563 C C . TYR B 1 26 ? 29.812 -20.203 42.5 1 24.92 26 TYR B C 1
ATOM 4565 O O . TYR B 1 26 ? 29.344 -20.609 43.562 1 24.92 26 TYR B O 1
ATOM 4573 N N . PRO B 1 27 ? 28.953 -20.328 41.438 1 28.45 27 PRO B N 1
ATOM 4574 C CA . PRO B 1 27 ? 28.281 -21.625 41.5 1 28.45 27 PRO B CA 1
ATOM 4575 C C . PRO B 1 27 ? 29.234 -22.75 41.906 1 28.45 27 PRO B C 1
ATOM 4577 O O . PRO B 1 27 ? 30.406 -22.734 41.531 1 28.45 27 PRO B O 1
ATOM 4580 N N . ASP B 1 28 ? 29.266 -23.125 43.094 1 28.7 28 ASP B N 1
ATOM 4581 C CA . ASP B 1 28 ? 29.953 -24.328 43.562 1 28.7 28 ASP B CA 1
ATOM 4582 C C . ASP B 1 28 ? 29.922 -25.422 42.531 1 28.7 28 ASP B C 1
ATOM 4584 O O . ASP B 1 28 ? 28.938 -25.594 41.812 1 28.7 28 ASP B O 1
ATOM 4588 N N . PHE B 1 29 ? 31.125 -25.703 41.969 1 31.28 29 PHE B N 1
ATOM 4589 C CA . PHE B 1 29 ? 31.422 -26.859 41.125 1 31.28 29 PHE B CA 1
ATOM 4590 C C . PHE B 1 29 ? 30.766 -28.109 41.656 1 31.28 29 PHE B C 1
ATOM 4592 O O . PHE B 1 29 ? 31.156 -28.625 42.719 1 31.28 29 PHE B O 1
ATOM 4599 N N . GLY B 1 30 ? 29.391 -28.062 41.781 1 29.69 30 GLY B N 1
ATOM 4600 C CA . GLY B 1 30 ? 28.656 -29.25 42.188 1 29.69 30 GLY B CA 1
ATOM 4601 C C . GLY B 1 30 ? 29.172 -30.531 41.531 1 29.69 30 GLY B C 1
ATOM 4602 O O . GLY B 1 30 ? 28.875 -30.812 40.375 1 29.69 30 GLY B O 1
ATOM 4603 N N . LEU B 1 31 ? 30.453 -30.859 41.781 1 30.05 31 LEU B N 1
ATOM 4604 C CA . LEU B 1 31 ? 31.031 -32.125 41.406 1 30.05 31 LEU B CA 1
ATOM 4605 C C . LEU B 1 31 ? 30.078 -33.281 41.688 1 30.05 31 LEU B C 1
ATOM 4607 O O . LEU B 1 31 ? 30.297 -34.406 41.219 1 30.05 31 LEU B O 1
ATOM 4611 N N . ASN B 1 32 ? 29.375 -33.156 42.844 1 31.67 32 ASN B N 1
ATOM 4612 C CA . ASN B 1 32 ? 28.719 -34.438 43.094 1 31.67 32 ASN B CA 1
ATOM 4613 C C . ASN B 1 32 ? 27.578 -34.688 42.125 1 31.67 32 ASN B C 1
ATOM 4615 O O . ASN B 1 32 ? 26.469 -34.188 42.312 1 31.67 32 ASN B O 1
ATOM 4619 N N . ARG B 1 33 ? 27.766 -34.656 40.812 1 34.03 33 ARG B N 1
ATOM 4620 C CA . ARG B 1 33 ? 26.875 -35.125 39.781 1 34.03 33 ARG B CA 1
ATOM 4621 C C . ARG B 1 33 ? 26.25 -36.469 40.125 1 34.03 33 ARG B C 1
ATOM 4623 O O . ARG B 1 33 ? 26.891 -37.5 39.938 1 34.03 33 ARG B O 1
ATOM 4630 N N . SER B 1 34 ? 25.672 -36.562 41.344 1 35.84 34 SER B N 1
ATOM 4631 C CA . SER B 1 34 ? 24.984 -37.844 41.531 1 35.84 34 SER B CA 1
ATOM 4632 C C . SER B 1 34 ? 24.016 -38.094 40.375 1 35.84 34 SER B C 1
ATOM 4634 O O . SER B 1 34 ? 23.609 -37.156 39.688 1 35.84 34 SER B O 1
ATOM 4636 N N . GLU B 1 35 ? 23.531 -39.406 40.219 1 43.69 35 GLU B N 1
ATOM 4637 C CA . GLU B 1 35 ? 22.625 -40.094 39.312 1 43.69 35 GLU B CA 1
ATOM 4638 C C . GLU B 1 35 ? 21.359 -39.281 39.094 1 43.69 35 GLU B C 1
ATOM 4640 O O . GLU B 1 35 ? 20.656 -39.469 38.094 1 43.69 35 GLU B O 1
ATOM 4645 N N . ASN B 1 36 ? 20.906 -38.438 40 1 44.09 36 ASN B N 1
ATOM 4646 C CA . ASN B 1 36 ? 19.656 -37.688 39.938 1 44.09 36 ASN B CA 1
ATOM 4647 C C . ASN B 1 36 ? 19.766 -36.5 38.969 1 44.09 36 ASN B C 1
ATOM 4649 O O . ASN B 1 36 ? 18.797 -35.781 38.781 1 44.09 36 ASN B O 1
ATOM 4653 N N . ASP B 1 37 ? 20.953 -36.125 38.594 1 49.12 37 ASP B N 1
ATOM 4654 C CA . ASP B 1 37 ? 21.109 -34.969 37.75 1 49.12 37 ASP B CA 1
ATOM 4655 C C . ASP B 1 37 ? 20.656 -35.281 36.312 1 49.12 37 ASP B C 1
ATOM 4657 O O . ASP B 1 37 ? 20.266 -34.375 35.594 1 49.12 37 ASP B O 1
ATOM 4661 N N . GLU B 1 38 ? 20.859 -36.531 35.906 1 50.75 38 GLU B N 1
ATOM 4662 C CA . GLU B 1 38 ? 20.344 -36.844 34.594 1 50.75 38 GLU B CA 1
ATOM 4663 C C . GLU B 1 38 ? 18.812 -36.719 34.562 1 50.75 38 GLU B C 1
ATOM 4665 O O . GLU B 1 38 ? 18.25 -36.25 33.562 1 50.75 38 GLU B O 1
ATOM 4670 N N . GLU B 1 39 ? 18.203 -37.219 35.656 1 52.03 39 GLU B N 1
ATOM 4671 C CA . GLU B 1 39 ? 16.75 -37.125 35.656 1 52.03 39 GLU B CA 1
ATOM 4672 C C . GLU B 1 39 ? 16.312 -35.656 35.719 1 52.03 39 GLU B C 1
ATOM 4674 O O . GLU B 1 39 ? 15.297 -35.281 35.125 1 52.03 39 GLU B O 1
ATOM 4679 N N . ALA B 1 40 ? 17.078 -34.875 36.406 1 56.31 40 ALA B N 1
ATOM 4680 C CA . ALA B 1 40 ? 16.734 -33.438 36.5 1 56.31 40 ALA B CA 1
ATOM 4681 C C . ALA B 1 40 ? 16.906 -32.75 35.125 1 56.31 40 ALA B C 1
ATOM 4683 O O . ALA B 1 40 ? 16.109 -31.891 34.781 1 56.31 40 ALA B O 1
ATOM 4684 N N . GLY B 1 41 ? 17.906 -33.156 34.375 1 56.72 41 GLY B N 1
ATOM 4685 C CA . GLY B 1 41 ? 18.109 -32.625 33.031 1 56.72 41 GLY B CA 1
ATOM 4686 C C . GLY B 1 41 ? 17 -33 32.062 1 56.72 41 GLY B C 1
ATOM 4687 O O . GLY B 1 41 ? 16.547 -32.156 31.281 1 56.72 41 GLY B O 1
ATOM 4688 N N . LYS B 1 42 ? 16.688 -34.312 32.188 1 55.75 42 LYS B N 1
ATOM 4689 C CA . LYS B 1 42 ? 15.57 -34.719 31.359 1 55.75 42 LYS B CA 1
ATOM 4690 C C . LYS B 1 42 ? 14.281 -34.031 31.781 1 55.75 42 LYS B C 1
ATOM 4692 O O . LYS B 1 42 ? 13.469 -33.656 30.922 1 55.75 42 LYS B O 1
ATOM 4697 N N . ARG B 1 43 ? 14.125 -33.844 33.094 1 58 43 ARG B N 1
ATOM 4698 C CA . ARG B 1 43 ? 12.906 -33.188 33.562 1 58 43 ARG B CA 1
ATOM 4699 C C . ARG B 1 43 ? 12.867 -31.734 33.094 1 58 43 ARG B C 1
ATOM 4701 O O . ARG B 1 43 ? 11.812 -31.219 32.75 1 58 43 ARG B O 1
ATOM 4708 N N . ARG B 1 44 ? 14.023 -31.188 33.062 1 63.16 44 ARG B N 1
ATOM 4709 C CA . ARG B 1 44 ? 14.094 -29.812 32.594 1 63.16 44 ARG B CA 1
ATOM 4710 C C . ARG B 1 44 ? 13.859 -29.719 31.094 1 63.16 44 ARG B C 1
ATOM 4712 O O . ARG B 1 44 ? 13.172 -28.812 30.625 1 63.16 44 ARG B O 1
ATOM 4719 N N . CYS B 1 45 ? 14.469 -30.703 30.422 1 63.53 45 CYS B N 1
ATOM 4720 C CA . CYS B 1 45 ? 14.234 -30.734 28.984 1 63.53 45 CYS B CA 1
ATOM 4721 C C . CYS B 1 45 ? 12.773 -31.062 28.672 1 63.53 45 CYS B C 1
ATOM 4723 O O . CYS B 1 45 ? 12.172 -30.453 27.781 1 63.53 45 CYS B O 1
ATOM 4725 N N . PHE B 1 46 ? 12.273 -32.031 29.484 1 67.69 46 PHE B N 1
ATOM 4726 C CA . PHE B 1 46 ? 10.875 -32.375 29.297 1 67.69 46 PHE B CA 1
ATOM 4727 C C . PHE B 1 46 ? 9.969 -31.25 29.75 1 67.69 46 PHE B C 1
ATOM 4729 O O . PHE B 1 46 ? 8.93 -30.984 29.156 1 67.69 46 PHE B O 1
ATOM 4736 N N . ALA B 1 47 ? 10.445 -30.625 30.828 1 70.31 47 ALA B N 1
ATOM 4737 C CA . ALA B 1 47 ? 9.664 -29.469 31.297 1 70.31 47 ALA B CA 1
ATOM 4738 C C . ALA B 1 47 ? 9.703 -28.344 30.281 1 70.31 47 ALA B C 1
ATOM 4740 O O . ALA B 1 47 ? 8.688 -27.672 30.031 1 70.31 47 ALA B O 1
ATOM 4741 N N . SER B 1 48 ? 10.875 -28.266 29.672 1 77.75 48 SER B N 1
ATOM 4742 C CA . SER B 1 48 ? 10.992 -27.219 28.672 1 77.75 48 SER B CA 1
ATOM 4743 C C . SER B 1 48 ? 10.172 -27.547 27.422 1 77.75 48 SER B C 1
ATOM 4745 O O . SER B 1 48 ? 9.523 -26.672 26.859 1 77.75 48 SER B O 1
ATOM 4747 N N . LEU B 1 49 ? 10.195 -28.844 27.156 1 77.19 49 LEU B N 1
ATOM 4748 C CA . LEU B 1 49 ? 9.383 -29.25 26.016 1 77.19 49 LEU B CA 1
ATOM 4749 C C . LEU B 1 49 ? 7.895 -29.125 26.328 1 77.19 49 LEU B C 1
ATOM 4751 O O . LEU B 1 49 ? 7.105 -28.703 25.484 1 77.19 49 LEU B O 1
ATOM 4755 N N . SER B 1 50 ? 7.613 -29.562 27.625 1 77 50 SER B N 1
ATOM 4756 C CA . SER B 1 50 ? 6.223 -29.422 28.047 1 77 50 SER B CA 1
ATOM 4757 C C . SER B 1 50 ? 5.797 -27.953 28.078 1 77 50 SER B C 1
ATOM 4759 O O . SER B 1 50 ? 4.676 -27.625 27.688 1 77 50 SER B O 1
ATOM 4761 N N . ASP B 1 51 ? 6.723 -27.125 28.469 1 81.38 51 ASP B N 1
ATOM 4762 C CA . ASP B 1 51 ? 6.398 -25.703 28.484 1 81.38 51 ASP B CA 1
ATOM 4763 C C . ASP B 1 51 ? 6.227 -25.156 27.078 1 81.38 51 ASP B C 1
ATOM 4765 O O . ASP B 1 51 ? 5.352 -24.328 26.828 1 81.38 51 ASP B O 1
ATOM 4769 N N . ARG B 1 52 ? 6.973 -25.688 26.266 1 80.75 52 ARG B N 1
ATOM 4770 C CA . ARG B 1 52 ? 6.859 -25.266 24.875 1 80.75 52 ARG B CA 1
ATOM 4771 C C . ARG B 1 52 ? 5.559 -25.766 24.25 1 80.75 52 ARG B C 1
ATOM 4773 O O . ARG B 1 52 ? 4.926 -25.062 23.469 1 80.75 52 ARG B O 1
ATOM 4780 N N . ILE B 1 53 ? 5.254 -26.938 24.625 1 81.38 53 ILE B N 1
ATOM 4781 C CA . ILE B 1 53 ? 4.016 -27.516 24.125 1 81.38 53 ILE B CA 1
ATOM 4782 C C . ILE B 1 53 ? 2.818 -26.766 24.688 1 81.38 53 ILE B C 1
ATOM 4784 O O . ILE B 1 53 ? 1.866 -26.469 23.953 1 81.38 53 ILE B O 1
ATOM 4788 N N . VAL B 1 54 ? 2.924 -26.438 25.906 1 79.56 54 VAL B N 1
ATOM 4789 C CA . VAL B 1 54 ? 1.832 -25.703 26.531 1 79.56 54 VAL B CA 1
ATOM 4790 C C . VAL B 1 54 ? 1.754 -24.297 25.938 1 79.56 54 VAL B C 1
ATOM 4792 O O . VAL B 1 54 ? 0.662 -23.781 25.672 1 79.56 54 VAL B O 1
ATOM 4795 N N . SER B 1 55 ? 2.9 -23.766 25.703 1 82.88 55 SER B N 1
ATOM 4796 C CA . SER B 1 55 ? 2.916 -22.438 25.078 1 82.88 55 SER B CA 1
ATOM 4797 C C . SER B 1 55 ? 2.367 -22.484 23.656 1 82.88 55 SER B C 1
ATOM 4799 O O . SER B 1 55 ? 1.66 -21.578 23.219 1 82.88 55 SER B O 1
ATOM 4801 N N . PHE B 1 56 ? 2.691 -23.578 23.078 1 81.38 56 PHE B N 1
ATOM 4802 C CA . PHE B 1 56 ? 2.174 -23.781 21.719 1 81.38 56 PHE B CA 1
ATOM 4803 C C . PHE B 1 56 ? 0.658 -23.938 21.75 1 81.38 56 PHE B C 1
ATOM 4805 O O . PHE B 1 56 ? -0.045 -23.328 20.938 1 81.38 56 PHE B O 1
ATOM 4812 N N . TRP B 1 57 ? 0.195 -24.672 22.703 1 78.31 57 TRP B N 1
ATOM 4813 C CA . TRP B 1 57 ? -1.242 -24.906 22.812 1 78.31 57 TRP B CA 1
ATOM 4814 C C . TRP B 1 57 ? -1.976 -23.625 23.188 1 78.31 57 TRP B C 1
ATOM 4816 O O . TRP B 1 57 ? -3.064 -23.359 22.688 1 78.31 57 TRP B O 1
ATOM 4826 N N . ASN B 1 58 ? -1.364 -22.875 24 1 82.12 58 ASN B N 1
ATOM 4827 C CA . ASN B 1 58 ? -1.973 -21.594 24.344 1 82.12 58 ASN B CA 1
ATOM 4828 C C . ASN B 1 58 ? -1.958 -20.625 23.172 1 82.12 58 ASN B C 1
ATOM 4830 O O . ASN B 1 58 ? -2.902 -19.859 22.984 1 82.12 58 ASN B O 1
ATOM 4834 N N . GLY B 1 59 ? -0.97 -20.734 22.453 1 80.69 59 GLY B N 1
ATOM 4835 C CA . GLY B 1 59 ? -0.894 -19.938 21.234 1 80.69 59 GLY B CA 1
ATOM 4836 C C . GLY B 1 59 ? -1.963 -20.281 20.219 1 80.69 59 GLY B C 1
ATOM 4837 O O . GLY B 1 59 ? -2.582 -19.391 19.641 1 80.69 59 GLY B O 1
ATOM 4838 N N . VAL B 1 60 ? -2.152 -21.578 20.172 1 82.94 60 VAL B N 1
ATOM 4839 C CA . VAL B 1 60 ? -3.166 -22.062 19.234 1 82.94 60 VAL B CA 1
ATOM 4840 C C . VAL B 1 60 ? -4.555 -21.672 19.734 1 82.94 60 VAL B C 1
ATOM 4842 O O . VAL B 1 60 ? -5.414 -21.25 18.953 1 82.94 60 VAL B O 1
ATOM 4845 N N . ARG B 1 61 ? -4.73 -21.75 21 1 82.88 61 ARG B N 1
ATOM 4846 C CA . ARG B 1 61 ? -6.012 -21.391 21.578 1 82.88 61 ARG B CA 1
ATOM 4847 C C . ARG B 1 61 ? -6.281 -19.891 21.422 1 82.88 61 ARG B C 1
ATOM 4849 O O . ARG B 1 61 ? -7.391 -19.5 21.078 1 82.88 61 ARG B O 1
ATOM 4856 N N . ASN B 1 62 ? -5.285 -19.172 21.703 1 86.5 62 ASN B N 1
ATOM 4857 C CA . ASN B 1 62 ? -5.453 -17.719 21.547 1 86.5 62 ASN B CA 1
ATOM 4858 C C . ASN B 1 62 ? -5.719 -17.344 20.094 1 86.5 62 ASN B C 1
ATOM 4860 O O . ASN B 1 62 ? -6.535 -16.469 19.828 1 86.5 62 ASN B O 1
ATOM 4864 N N . SER B 1 63 ? -5.055 -18.016 19.297 1 87.5 63 SER B N 1
ATOM 4865 C CA . SER B 1 63 ? -5.285 -17.75 17.875 1 87.5 63 SER B CA 1
ATOM 4866 C C . SER B 1 63 ? -6.695 -18.156 17.469 1 87.5 63 SER B C 1
ATOM 4868 O O . SER B 1 63 ? -7.32 -17.5 16.625 1 87.5 63 SER B O 1
ATOM 4870 N N . ALA B 1 64 ? -7.211 -19.219 18.047 1 87.12 64 ALA B N 1
ATOM 4871 C CA . ALA B 1 64 ? -8.562 -19.672 17.734 1 87.12 64 ALA B CA 1
ATOM 4872 C C . ALA B 1 64 ? -9.602 -18.672 18.219 1 87.12 64 ALA B C 1
ATOM 4874 O O . ALA B 1 64 ? -10.594 -18.406 17.531 1 87.12 64 ALA B O 1
ATOM 4875 N N . ILE B 1 65 ? -9.32 -18.109 19.281 1 87.56 65 ILE B N 1
ATOM 4876 C CA . ILE B 1 65 ? -10.234 -17.094 19.828 1 87.56 65 ILE B CA 1
ATOM 4877 C C . ILE B 1 65 ? -10.195 -15.844 18.953 1 87.56 65 ILE B C 1
ATOM 4879 O O . ILE B 1 65 ? -11.234 -15.266 18.641 1 87.56 65 ILE B O 1
ATOM 4883 N N . GLU B 1 66 ? -9.031 -15.578 18.594 1 88.81 66 GLU B N 1
ATOM 4884 C CA . GLU B 1 66 ? -8.898 -14.398 17.734 1 88.81 66 GLU B CA 1
ATOM 4885 C C . GLU B 1 66 ? -9.57 -14.625 16.375 1 88.81 66 GLU B C 1
ATOM 4887 O O . GLU B 1 66 ? -10.156 -13.703 15.812 1 88.81 66 GLU B O 1
ATOM 4892 N N . LEU B 1 67 ? -9.469 -15.766 15.93 1 88.31 67 LEU B N 1
ATOM 4893 C CA . LEU B 1 67 ? -10.109 -16.109 14.656 1 88.31 67 LEU B CA 1
ATOM 4894 C C . LEU B 1 67 ? -11.625 -16.078 14.797 1 88.31 67 LEU B C 1
ATOM 4896 O O . LEU B 1 67 ? -12.328 -15.625 13.883 1 88.31 67 LEU B O 1
ATOM 4900 N N . TYR B 1 68 ? -12.062 -16.562 15.922 1 87.06 68 TYR B N 1
ATOM 4901 C CA . TYR B 1 68 ? -13.5 -16.531 16.188 1 87.06 68 TYR B CA 1
ATOM 4902 C C . TYR B 1 68 ? -14 -15.094 16.297 1 87.06 68 TYR B C 1
ATOM 4904 O O . TYR B 1 68 ? -15.055 -14.758 15.758 1 87.06 68 TYR B O 1
ATOM 4912 N N . GLU B 1 69 ? -13.227 -14.297 16.875 1 88 69 GLU B N 1
ATOM 4913 C CA . GLU B 1 69 ? -13.586 -12.891 17.016 1 88 69 GLU B CA 1
ATOM 4914 C C . GLU B 1 69 ? -13.555 -12.172 15.664 1 88 69 GLU B C 1
ATOM 4916 O O . GLU B 1 69 ? -14.383 -11.305 15.391 1 88 69 GLU B O 1
ATOM 4921 N N . MET B 1 70 ? -12.688 -12.562 14.914 1 86.75 70 MET B N 1
ATOM 4922 C CA . MET B 1 70 ? -12.602 -11.977 13.578 1 86.75 70 MET B CA 1
ATOM 4923 C C . MET B 1 70 ? -13.844 -12.312 12.758 1 86.75 70 MET B C 1
ATOM 4925 O O . MET B 1 70 ? -14.383 -11.453 12.055 1 86.75 70 MET B O 1
ATOM 4929 N N . GLY B 1 71 ? -14.297 -13.555 12.82 1 86.25 71 GLY B N 1
ATOM 4930 C CA . GLY B 1 71 ? -15.492 -13.977 12.117 1 86.25 71 GLY B CA 1
ATOM 4931 C C . GLY B 1 71 ? -16.75 -13.266 12.586 1 86.25 71 GLY B C 1
ATOM 4932 O O . GLY B 1 71 ? -17.625 -12.938 11.781 1 86.25 71 GLY B O 1
ATOM 4933 N N . GLN B 1 72 ? -16.75 -12.93 13.836 1 85.44 72 GLN B N 1
ATOM 4934 C CA . GLN B 1 72 ? -17.906 -12.242 14.391 1 85.44 72 GLN B CA 1
ATOM 4935 C C . GLN B 1 72 ? -17.891 -10.758 14.039 1 85.44 72 GLN B C 1
ATOM 4937 O O . GLN B 1 72 ? -18.938 -10.156 13.797 1 85.44 72 GLN B O 1
ATOM 4942 N N . ALA B 1 73 ? -16.719 -10.234 13.953 1 85.62 73 ALA B N 1
ATOM 4943 C CA . ALA B 1 73 ? -16.578 -8.812 13.664 1 85.62 73 ALA B CA 1
ATOM 4944 C C . ALA B 1 73 ? -16.891 -8.523 12.195 1 85.62 73 ALA B C 1
ATOM 4946 O O . ALA B 1 73 ? -17.547 -7.535 11.875 1 85.62 73 ALA B O 1
ATOM 4947 N N . ASP B 1 74 ? -16.453 -9.438 11.305 1 87.62 74 ASP B N 1
ATOM 4948 C CA . ASP B 1 74 ? -16.703 -9.289 9.875 1 87.62 74 ASP B CA 1
ATOM 4949 C C . ASP B 1 74 ? -17.188 -10.602 9.266 1 87.62 74 ASP B C 1
ATOM 4951 O O . ASP B 1 74 ? -16.375 -11.414 8.812 1 87.62 74 ASP B O 1
ATOM 4955 N N . PRO B 1 75 ? -18.438 -10.766 9.195 1 89.31 75 PRO B N 1
ATOM 4956 C CA . PRO B 1 75 ? -18.984 -12.016 8.672 1 89.31 75 PRO B CA 1
ATOM 4957 C C . PRO B 1 75 ? -18.625 -12.25 7.203 1 89.31 75 PRO B C 1
ATOM 4959 O O . PRO B 1 75 ? -18.734 -13.375 6.707 1 89.31 75 PRO B O 1
ATOM 4962 N N . ARG B 1 76 ? -18.266 -11.344 6.512 1 90.38 76 ARG B N 1
ATOM 4963 C CA . ARG B 1 76 ? -17.891 -11.492 5.113 1 90.38 76 ARG B CA 1
ATOM 4964 C C . ARG B 1 76 ? -16.688 -12.43 4.961 1 90.38 76 ARG B C 1
ATOM 4966 O O . ARG B 1 76 ? -16.562 -13.109 3.943 1 90.38 76 ARG B O 1
ATOM 4973 N N . LYS B 1 77 ? -15.773 -12.336 5.941 1 90.69 77 LYS B N 1
ATOM 4974 C CA . LYS B 1 77 ? -14.594 -13.195 5.898 1 90.69 77 LYS B CA 1
ATOM 4975 C C . LYS B 1 77 ? -14.984 -14.672 5.996 1 90.69 77 LYS B C 1
ATOM 4977 O O . LYS B 1 77 ? -14.383 -15.523 5.344 1 90.69 77 LYS B O 1
ATOM 4982 N N . TYR B 1 78 ? -16.031 -14.93 6.742 1 90.88 78 TYR B N 1
ATOM 4983 C CA . TYR B 1 78 ? -16.547 -16.281 6.879 1 90.88 78 TYR B CA 1
ATOM 4984 C C . TYR B 1 78 ? -17.188 -16.766 5.578 1 90.88 78 TYR B C 1
ATOM 4986 O O . TYR B 1 78 ? -16.953 -17.906 5.152 1 90.88 78 TYR B O 1
ATOM 4994 N N . PHE B 1 79 ? -17.938 -15.969 4.969 1 91.75 79 PHE B N 1
ATOM 4995 C CA . PHE B 1 79 ? -18.594 -16.328 3.719 1 91.75 79 PHE B CA 1
ATOM 4996 C C . PHE B 1 79 ? -17.562 -16.531 2.609 1 91.75 79 PHE B C 1
ATOM 4998 O O . PHE B 1 79 ? -17.75 -17.391 1.747 1 91.75 79 PHE B O 1
ATOM 5005 N N . PHE B 1 80 ? -16.578 -15.711 2.627 1 93.25 80 PHE B N 1
ATOM 5006 C CA . PHE B 1 80 ? -15.516 -15.875 1.644 1 93.25 80 PHE B CA 1
ATOM 5007 C C . PHE B 1 80 ? -14.883 -17.266 1.756 1 93.25 80 PHE B C 1
ATOM 5009 O O . PHE B 1 80 ? -14.648 -17.922 0.745 1 93.25 80 PHE B O 1
ATOM 5016 N N . ALA B 1 81 ? -14.578 -17.672 2.988 1 93.56 81 ALA B N 1
ATOM 5017 C CA . ALA B 1 81 ? -13.961 -18.969 3.225 1 93.56 81 ALA B CA 1
ATOM 5018 C C . ALA B 1 81 ? -14.867 -20.094 2.762 1 93.56 81 ALA B C 1
ATOM 5020 O O . ALA B 1 81 ? -14.398 -21.062 2.156 1 93.56 81 ALA B O 1
ATOM 5021 N N . VAL B 1 82 ? -16.141 -19.984 2.98 1 94.06 82 VAL B N 1
ATOM 5022 C CA . VAL B 1 82 ? -17.109 -21 2.564 1 94.06 82 VAL B CA 1
ATOM 5023 C C . VAL B 1 82 ? -17.156 -21.047 1.039 1 94.06 82 VAL B C 1
ATOM 5025 O O . VAL B 1 82 ? -17.219 -22.141 0.455 1 94.06 82 VAL B O 1
ATOM 5028 N N . LYS B 1 83 ? -17.125 -19.938 0.443 1 95.56 83 LYS B N 1
ATOM 5029 C CA . LYS B 1 83 ? -17.203 -19.875 -1.014 1 95.56 83 LYS B CA 1
ATOM 5030 C C . LYS B 1 83 ? -15.992 -20.547 -1.659 1 95.56 83 LYS B C 1
ATOM 5032 O O . LYS B 1 83 ? -16.125 -21.234 -2.666 1 95.56 83 LYS B O 1
ATOM 5037 N N . MET B 1 84 ? -14.859 -20.25 -1.086 1 94.25 84 MET B N 1
ATOM 5038 C CA . MET B 1 84 ? -13.648 -20.875 -1.615 1 94.25 84 MET B CA 1
ATOM 5039 C C . MET B 1 84 ? -13.727 -22.391 -1.486 1 94.25 84 MET B C 1
ATOM 5041 O O . MET B 1 84 ? -13.406 -23.125 -2.434 1 94.25 84 MET B O 1
ATOM 5045 N N . GLY B 1 85 ? -14.109 -22.844 -0.308 1 94.06 85 GLY B N 1
ATOM 5046 C CA . GLY B 1 85 ? -14.258 -24.281 -0.117 1 94.06 85 GLY B CA 1
ATOM 5047 C C . GLY B 1 85 ? -15.281 -24.906 -1.047 1 94.06 85 GLY B C 1
ATOM 5048 O O . GLY B 1 85 ? -15.047 -25.969 -1.612 1 94.06 85 GLY B O 1
ATOM 5049 N N . LEU B 1 86 ? -16.312 -24.234 -1.257 1 95.06 86 LEU B N 1
ATOM 5050 C CA . LEU B 1 86 ? -17.391 -24.734 -2.125 1 95.06 86 LEU B CA 1
ATOM 5051 C C . LEU B 1 86 ? -16.922 -24.781 -3.578 1 95.06 86 LEU B C 1
ATOM 5053 O O . LEU B 1 86 ? -17.234 -25.734 -4.301 1 95.06 86 LEU B O 1
ATOM 5057 N N . SER B 1 87 ? -16.266 -23.719 -3.986 1 95.31 87 SER B N 1
ATOM 5058 C CA . SER B 1 87 ? -15.766 -23.672 -5.359 1 95.31 87 SER B CA 1
ATOM 5059 C C . SER B 1 87 ? -14.805 -24.828 -5.637 1 95.31 87 SER B C 1
ATOM 5061 O O . SER B 1 87 ? -14.891 -25.469 -6.684 1 95.31 87 SER B O 1
ATOM 5063 N N . LEU B 1 88 ? -13.93 -25.094 -4.719 1 94.25 88 LEU B N 1
ATOM 5064 C CA . LEU B 1 88 ? -12.977 -26.172 -4.887 1 94.25 88 LEU B CA 1
ATOM 5065 C C . LEU B 1 88 ? -13.68 -27.531 -4.867 1 94.25 88 LEU B C 1
ATOM 5067 O O . LEU B 1 88 ? -13.32 -28.422 -5.633 1 94.25 88 LEU B O 1
ATOM 5071 N N . ALA B 1 89 ? -14.641 -27.625 -4.004 1 93.19 89 ALA B N 1
ATOM 5072 C CA . ALA B 1 89 ? -15.414 -28.859 -3.941 1 93.19 89 ALA B CA 1
ATOM 5073 C C . ALA B 1 89 ? -16.172 -29.094 -5.242 1 93.19 89 ALA B C 1
ATOM 5075 O O . ALA B 1 89 ? -16.219 -30.219 -5.75 1 93.19 89 ALA B O 1
ATOM 5076 N N . LEU B 1 90 ? -16.75 -28.062 -5.777 1 93.06 90 LEU B N 1
ATOM 5077 C CA . LEU B 1 90 ? -17.516 -28.172 -7.016 1 93.06 90 LEU B CA 1
ATOM 5078 C C . LEU B 1 90 ? -16.609 -28.562 -8.18 1 93.06 90 LEU B C 1
ATOM 5080 O O . LEU B 1 90 ? -16.984 -29.391 -9.008 1 93.06 90 LEU B O 1
ATOM 5084 N N . VAL B 1 91 ? -15.5 -27.875 -8.25 1 90.94 91 VAL B N 1
ATOM 5085 C CA . VAL B 1 91 ? -14.57 -28.203 -9.328 1 90.94 91 VAL B CA 1
ATOM 5086 C C . VAL B 1 91 ? -14.117 -29.656 -9.195 1 90.94 91 VAL B C 1
ATOM 5088 O O . VAL B 1 91 ? -13.992 -30.359 -10.203 1 90.94 91 VAL B O 1
ATOM 5091 N N . SER B 1 92 ? -13.852 -30.141 -8 1 87.25 92 SER B N 1
ATOM 5092 C CA . SER B 1 92 ? -13.445 -31.516 -7.77 1 87.25 92 SER B CA 1
ATOM 5093 C C . SER B 1 92 ? -14.555 -32.5 -8.164 1 87.25 92 SER B C 1
ATOM 5095 O O . SER B 1 92 ? -14.281 -33.562 -8.719 1 87.25 92 SER B O 1
ATOM 5097 N N . LEU B 1 93 ? -15.734 -32.094 -7.906 1 86.12 93 LEU B N 1
ATOM 5098 C CA . LEU B 1 93 ? -16.875 -32.938 -8.266 1 86.12 93 LEU B CA 1
ATOM 5099 C C . LEU B 1 93 ? -17.016 -33.031 -9.781 1 86.12 93 LEU B C 1
ATOM 5101 O O . LEU B 1 93 ? -17.297 -34.125 -10.305 1 86.12 93 LEU B O 1
ATOM 5105 N N . VAL B 1 94 ? -16.844 -31.938 -10.43 1 83.56 94 VAL B N 1
ATOM 5106 C CA . VAL B 1 94 ? -16.938 -31.922 -11.883 1 83.56 94 VAL B CA 1
ATOM 5107 C C . VAL B 1 94 ? -15.852 -32.812 -12.484 1 83.56 94 VAL B C 1
ATOM 5109 O O . VAL B 1 94 ? -16.094 -33.531 -13.461 1 83.56 94 VAL B O 1
ATOM 5112 N N . ILE B 1 95 ? -14.711 -32.781 -11.898 1 77.81 95 ILE B N 1
ATOM 5113 C CA . ILE B 1 95 ? -13.586 -33.594 -12.391 1 77.81 95 ILE B CA 1
ATOM 5114 C C . ILE B 1 95 ? -13.859 -35.062 -12.125 1 77.81 95 ILE B C 1
ATOM 5116 O O . ILE B 1 95 ? -13.555 -35.906 -12.969 1 77.81 95 ILE B O 1
ATOM 5120 N N . PHE B 1 96 ? -14.477 -35.375 -10.992 1 75.12 96 PHE B N 1
ATOM 5121 C CA . PHE B 1 96 ? -14.789 -36.781 -10.648 1 75.12 96 PHE B CA 1
ATOM 5122 C C . PHE B 1 96 ? -15.883 -37.312 -11.547 1 75.12 96 PHE B C 1
ATOM 5124 O O . PHE B 1 96 ? -15.852 -38.5 -11.914 1 75.12 96 PHE B O 1
ATOM 5131 N N . LEU B 1 97 ? -16.766 -36.5 -11.82 1 71.88 97 LEU B N 1
ATOM 5132 C CA . LEU B 1 97 ? -17.891 -36.938 -12.633 1 71.88 97 LEU B CA 1
ATOM 5133 C C . LEU B 1 97 ? -17.469 -37.156 -14.078 1 71.88 97 LEU B C 1
ATOM 5135 O O . LEU B 1 97 ? -18.031 -38 -14.781 1 71.88 97 LEU B O 1
ATOM 5139 N N . LYS B 1 98 ? -16.484 -36.344 -14.531 1 61.34 98 LYS B N 1
ATOM 5140 C CA . LYS B 1 98 ? -16.031 -36.438 -15.914 1 61.34 98 LYS B CA 1
ATOM 5141 C C . LYS B 1 98 ? -14.914 -37.5 -16.047 1 61.34 98 LYS B C 1
ATOM 5143 O O . LYS B 1 98 ? -14.367 -37.688 -17.125 1 61.34 98 LYS B O 1
ATOM 5148 N N . GLU B 1 99 ? -14.352 -38.031 -15 1 56.38 99 GLU B N 1
ATOM 5149 C CA . GLU B 1 99 ? -13.258 -39 -14.836 1 56.38 99 GLU B CA 1
ATOM 5150 C C . GLU B 1 99 ? -13.312 -40.094 -15.898 1 56.38 99 GLU B C 1
ATOM 5152 O O . GLU B 1 99 ? -12.281 -40.531 -16.375 1 56.38 99 GLU B O 1
ATOM 5157 N N . PRO B 1 100 ? -14.453 -40.562 -16.312 1 48.56 100 PRO B N 1
ATOM 5158 C CA . PRO B 1 100 ? -14.219 -41.688 -17.234 1 48.56 100 PRO B CA 1
ATOM 5159 C C . PRO B 1 100 ? -13.391 -41.281 -18.453 1 48.56 100 PRO B C 1
ATOM 5161 O O . PRO B 1 100 ? -12.938 -42.125 -19.203 1 48.56 100 PRO B O 1
ATOM 5164 N N . LEU B 1 101 ? -13.078 -40.031 -18.516 1 48.75 101 LEU B N 1
ATOM 5165 C CA . LEU B 1 101 ? -12.266 -39.688 -19.688 1 48.75 101 LEU B CA 1
ATOM 5166 C C . LEU B 1 101 ? -10.812 -39.469 -19.297 1 48.75 101 LEU B C 1
ATOM 5168 O O . LEU B 1 101 ? -10.484 -38.562 -18.547 1 48.75 101 LEU B O 1
ATOM 5172 N N . LYS B 1 102 ? -10.008 -40.531 -19.281 1 53.12 102 LYS B N 1
ATOM 5173 C CA . LYS B 1 102 ? -8.594 -40.688 -18.938 1 53.12 102 LYS B CA 1
ATOM 5174 C C . LYS B 1 102 ? -7.82 -39.406 -19.172 1 53.12 102 LYS B C 1
ATOM 5176 O O . LYS B 1 102 ? -6.977 -39.031 -18.359 1 53.12 102 LYS B O 1
ATOM 5181 N N . ASP B 1 103 ? -8.156 -38.75 -20.266 1 55.12 103 ASP B N 1
ATOM 5182 C CA . ASP B 1 103 ? -7.363 -37.594 -20.719 1 55.12 103 ASP B CA 1
ATOM 5183 C C . ASP B 1 103 ? -7.613 -36.375 -19.859 1 55.12 103 ASP B C 1
ATOM 5185 O O . ASP B 1 103 ? -6.707 -35.562 -19.641 1 55.12 103 ASP B O 1
ATOM 5189 N N . VAL B 1 104 ? -8.812 -36.406 -19.172 1 55.69 104 VAL B N 1
ATOM 5190 C CA . VAL B 1 104 ? -9.219 -35.188 -18.469 1 55.69 104 VAL B CA 1
ATOM 5191 C C . VAL B 1 104 ? -8.578 -35.156 -17.094 1 55.69 104 VAL B C 1
ATOM 5193 O O . VAL B 1 104 ? -8.32 -34.062 -16.562 1 55.69 104 VAL B O 1
ATOM 5196 N N . SER B 1 105 ? -8.156 -36.281 -16.594 1 58.47 105 SER B N 1
ATOM 5197 C CA . SER B 1 105 ? -7.625 -36.344 -15.234 1 58.47 105 SER B CA 1
ATOM 5198 C C . SER B 1 105 ? -6.238 -35.719 -15.164 1 58.47 105 SER B C 1
ATOM 5200 O O . SER B 1 105 ? -5.898 -35.062 -14.172 1 58.47 105 SER B O 1
ATOM 5202 N N . GLN B 1 106 ? -5.594 -35.906 -16.406 1 61.44 106 GLN B N 1
ATOM 5203 C CA . GLN B 1 106 ? -4.242 -35.375 -16.422 1 61.44 106 GLN B CA 1
ATOM 5204 C C . GLN B 1 106 ? -4.27 -33.844 -16.453 1 61.44 106 GLN B C 1
ATOM 5206 O O . GLN B 1 106 ? -3.365 -33.188 -15.938 1 61.44 106 GLN B O 1
ATOM 5211 N N . TYR B 1 107 ? -5.422 -33.312 -16.922 1 69.69 107 TYR B N 1
ATOM 5212 C CA . TYR B 1 107 ? -5.465 -31.859 -17.109 1 69.69 107 TYR B CA 1
ATOM 5213 C C . TYR B 1 107 ? -6.324 -31.203 -16.047 1 69.69 107 TYR B C 1
ATOM 5215 O O . TYR B 1 107 ? -6.539 -29.984 -16.078 1 69.69 107 TYR B O 1
ATOM 5223 N N . SER B 1 108 ? -6.746 -32.062 -15.07 1 76.75 108 SER B N 1
ATOM 5224 C CA . SER B 1 108 ? -7.609 -31.5 -14.023 1 76.75 108 SER B CA 1
ATOM 5225 C C . SER B 1 108 ? -6.871 -30.469 -13.188 1 76.75 108 SER B C 1
ATOM 5227 O O . SER B 1 108 ? -7.5 -29.609 -12.555 1 76.75 108 SER B O 1
ATOM 5229 N N . ILE B 1 109 ? -5.543 -30.438 -13.297 1 78.62 109 ILE B N 1
ATOM 5230 C CA . ILE B 1 109 ? -4.703 -29.547 -12.516 1 78.62 109 ILE B CA 1
ATOM 5231 C C . ILE B 1 109 ? -4.988 -28.094 -12.922 1 78.62 109 ILE B C 1
ATOM 5233 O O . ILE B 1 109 ? -4.977 -27.203 -12.078 1 78.62 109 ILE B O 1
ATOM 5237 N N . TRP B 1 110 ? -5.402 -27.875 -14.133 1 84.5 110 TRP B N 1
ATOM 5238 C CA . TRP B 1 110 ? -5.57 -26.516 -14.633 1 84.5 110 TRP B CA 1
ATOM 5239 C C . TRP B 1 110 ? -6.855 -25.891 -14.102 1 84.5 110 TRP B C 1
ATOM 5241 O O . TRP B 1 110 ? -6.902 -24.688 -13.828 1 84.5 110 TRP B O 1
ATOM 5251 N N . ALA B 1 111 ? -7.844 -26.734 -13.953 1 88.88 111 ALA B N 1
ATOM 5252 C CA . ALA B 1 111 ? -9.086 -26.219 -13.391 1 88.88 111 ALA B CA 1
ATOM 5253 C C . ALA B 1 111 ? -8.922 -25.859 -11.914 1 88.88 111 ALA B C 1
ATOM 5255 O O . ALA B 1 111 ? -9.359 -24.797 -11.469 1 88.88 111 ALA B O 1
ATOM 5256 N N . ILE B 1 112 ? -8.227 -26.734 -11.203 1 89.12 112 ILE B N 1
ATOM 5257 C CA . ILE B 1 112 ? -8.008 -26.516 -9.773 1 89.12 112 ILE B CA 1
ATOM 5258 C C . ILE B 1 112 ? -7.109 -25.312 -9.562 1 89.12 112 ILE B C 1
ATOM 5260 O O . ILE B 1 112 ? -7.387 -24.453 -8.711 1 89.12 112 ILE B O 1
ATOM 5264 N N . LEU B 1 113 ? -6.078 -25.234 -10.383 1 87.75 113 LEU B N 1
ATOM 5265 C CA . LEU B 1 113 ? -5.152 -24.109 -10.305 1 87.75 113 LEU B CA 1
ATOM 5266 C C . LEU B 1 113 ? -5.879 -22.797 -10.562 1 87.75 113 LEU B C 1
ATOM 5268 O O . LEU B 1 113 ? -5.613 -21.797 -9.891 1 87.75 113 LEU B O 1
ATOM 5272 N N . THR B 1 114 ? -6.738 -22.812 -11.461 1 91.69 114 THR B N 1
ATOM 5273 C CA . THR B 1 114 ? -7.469 -21.594 -11.805 1 91.69 114 THR B CA 1
ATOM 5274 C C . THR B 1 114 ? -8.344 -21.141 -10.641 1 91.69 114 THR B C 1
ATOM 5276 O O . THR B 1 114 ? -8.344 -19.953 -10.281 1 91.69 114 THR B O 1
ATOM 5279 N N . VAL B 1 115 ? -9.023 -22.062 -10.023 1 93.31 115 VAL B N 1
ATOM 5280 C CA . VAL B 1 115 ? -9.906 -21.703 -8.914 1 93.31 115 VAL B CA 1
ATOM 5281 C C . VAL B 1 115 ? -9.094 -21.125 -7.762 1 93.31 115 VAL B C 1
ATOM 5283 O O . VAL B 1 115 ? -9.453 -20.094 -7.188 1 93.31 115 VAL B O 1
ATOM 5286 N N . VAL B 1 116 ? -7.977 -21.703 -7.504 1 91 116 VAL B N 1
ATOM 5287 C CA . VAL B 1 116 ? -7.18 -21.312 -6.348 1 91 116 VAL B CA 1
ATOM 5288 C C . VAL B 1 116 ? -6.551 -19.953 -6.586 1 91 116 VAL B C 1
ATOM 5290 O O . VAL B 1 116 ? -6.457 -19.125 -5.668 1 91 116 VAL B O 1
ATOM 5293 N N . VAL B 1 117 ? -6.215 -19.656 -7.801 1 89.81 117 VAL B N 1
ATOM 5294 C CA . VAL B 1 117 ? -5.457 -18.438 -8.055 1 89.81 117 VAL B CA 1
ATOM 5295 C C . VAL B 1 117 ? -6.41 -17.297 -8.414 1 89.81 117 VAL B C 1
ATOM 5297 O O . VAL B 1 117 ? -6.137 -16.141 -8.109 1 89.81 117 VAL B O 1
ATOM 5300 N N . VAL B 1 118 ? -7.465 -17.594 -9.031 1 91.81 118 VAL B N 1
ATOM 5301 C CA . VAL B 1 118 ? -8.336 -16.547 -9.562 1 91.81 118 VAL B CA 1
ATOM 5302 C C . VAL B 1 118 ? -9.352 -16.125 -8.508 1 91.81 118 VAL B C 1
ATOM 5304 O O . VAL B 1 118 ? -9.812 -14.984 -8.492 1 91.81 118 VAL B O 1
ATOM 5307 N N . PHE B 1 119 ? -9.672 -17.016 -7.605 1 92.81 119 PHE B N 1
ATOM 5308 C CA . PHE B 1 119 ? -10.688 -16.703 -6.605 1 92.81 119 PHE B CA 1
ATOM 5309 C C . PHE B 1 119 ? -10.156 -15.703 -5.586 1 92.81 119 PHE B C 1
ATOM 5311 O O . PHE B 1 119 ? -9.25 -16.016 -4.812 1 92.81 119 PHE B O 1
ATOM 5318 N N . GLU B 1 120 ? -10.672 -14.516 -5.684 1 92.19 120 GLU B N 1
ATOM 5319 C CA . GLU B 1 120 ? -10.266 -13.445 -4.773 1 92.19 120 GLU B CA 1
ATOM 5320 C C . GLU B 1 120 ? -11.438 -13 -3.895 1 92.19 120 GLU B C 1
ATOM 5322 O O . GLU B 1 120 ? -12.555 -13.5 -4.043 1 92.19 120 GLU B O 1
ATOM 5327 N N . PHE B 1 121 ? -11.094 -12.07 -2.971 1 91.06 121 PHE B N 1
ATOM 5328 C CA . PHE B 1 121 ? -12.047 -11.656 -1.946 1 91.06 121 PHE B CA 1
ATOM 5329 C C . PHE B 1 121 ? -13.219 -10.914 -2.568 1 91.06 121 PHE B C 1
ATOM 5331 O O . PHE B 1 121 ? -14.367 -11.094 -2.148 1 91.06 121 PHE B O 1
ATOM 5338 N N . SER B 1 122 ? -12.992 -10.117 -3.547 1 92.94 122 SER B N 1
ATOM 5339 C CA . SER B 1 122 ? -14.055 -9.352 -4.184 1 92.94 122 SER B CA 1
ATOM 5340 C C . SER B 1 122 ? -14.32 -9.844 -5.602 1 92.94 122 SER B C 1
ATOM 5342 O O . SER B 1 122 ? -13.453 -10.461 -6.223 1 92.94 122 SER B O 1
ATOM 5344 N N . VAL B 1 123 ? -15.547 -9.625 -6.105 1 93.25 123 VAL B N 1
ATOM 5345 C CA . VAL B 1 123 ? -15.945 -10.023 -7.449 1 93.25 123 VAL B CA 1
ATOM 5346 C C . VAL B 1 123 ? -15.102 -9.289 -8.484 1 93.25 123 VAL B C 1
ATOM 5348 O O . VAL B 1 123 ? -14.664 -9.883 -9.477 1 93.25 123 VAL B O 1
ATOM 5351 N N . GLY B 1 124 ? -14.867 -8 -8.25 1 92.5 124 GLY B N 1
ATOM 5352 C CA . GLY B 1 124 ? -14.047 -7.23 -9.172 1 92.5 124 GLY B CA 1
ATOM 5353 C C . GLY B 1 124 ? -12.633 -7.766 -9.297 1 92.5 124 GLY B C 1
ATOM 5354 O O . GLY B 1 124 ? -12.078 -7.824 -10.391 1 92.5 124 GLY B O 1
ATOM 5355 N N . ALA B 1 125 ? -12.055 -8.117 -8.164 1 93.31 125 ALA B N 1
ATOM 5356 C CA . ALA B 1 125 ? -10.703 -8.68 -8.164 1 93.31 125 ALA B CA 1
ATOM 5357 C C . ALA B 1 125 ? -10.68 -10.039 -8.867 1 93.31 125 ALA B C 1
ATOM 5359 O O . ALA B 1 125 ? -9.734 -10.344 -9.602 1 93.31 125 ALA B O 1
ATOM 5360 N N . THR B 1 126 ? -11.68 -10.867 -8.656 1 94.06 126 THR B N 1
ATOM 5361 C CA . THR B 1 126 ? -11.781 -12.172 -9.312 1 94.06 126 THR B CA 1
ATOM 5362 C C . THR B 1 126 ? -11.914 -12.008 -10.82 1 94.06 126 THR B C 1
ATOM 5364 O O . THR B 1 126 ? -11.273 -12.727 -11.586 1 94.06 126 THR B O 1
ATOM 5367 N N . LEU B 1 127 ? -12.68 -11.07 -11.25 1 92.56 127 LEU B N 1
ATOM 5368 C CA . LEU B 1 127 ? -12.875 -10.82 -12.672 1 92.56 127 LEU B CA 1
ATOM 5369 C C . LEU B 1 127 ? -11.594 -10.297 -13.312 1 92.56 127 LEU B C 1
ATOM 5371 O O . LEU B 1 127 ? -11.234 -10.711 -14.414 1 92.56 127 LEU B O 1
ATOM 5375 N N . SER B 1 128 ? -11 -9.438 -12.586 1 93.38 128 SER B N 1
ATOM 5376 C CA . SER B 1 128 ? -9.742 -8.891 -13.086 1 93.38 128 SER B CA 1
ATOM 5377 C C . SER B 1 128 ? -8.688 -9.984 -13.234 1 93.38 128 SER B C 1
ATOM 5379 O O . SER B 1 128 ? -8.062 -10.102 -14.289 1 93.38 128 SER B O 1
ATOM 5381 N N . LYS B 1 129 ? -8.5 -10.859 -12.266 1 93.06 129 LYS B N 1
ATOM 5382 C CA . LYS B 1 129 ? -7.512 -11.938 -12.312 1 93.06 129 LYS B CA 1
ATOM 5383 C C . LYS B 1 129 ? -7.898 -12.992 -13.336 1 93.06 129 LYS B C 1
ATOM 5385 O O . LYS B 1 129 ? -7.027 -13.578 -13.984 1 93.06 129 LYS B O 1
ATOM 5390 N N . GLY B 1 130 ? -9.258 -13.227 -13.414 1 91.44 130 GLY B N 1
ATOM 5391 C CA . GLY B 1 130 ? -9.727 -14.156 -14.43 1 91.44 130 GLY B CA 1
ATOM 5392 C C . GLY B 1 130 ? -9.438 -13.688 -15.844 1 91.44 130 GLY B C 1
ATOM 5393 O O . GLY B 1 130 ? -9 -14.477 -16.688 1 91.44 130 GLY B O 1
ATOM 5394 N N . PHE B 1 131 ? -9.609 -12.469 -16.094 1 91.19 131 PHE B N 1
ATOM 5395 C CA . PHE B 1 131 ? -9.328 -11.914 -17.406 1 91.19 131 PHE B CA 1
ATOM 5396 C C . PHE B 1 131 ? -7.828 -11.945 -17.688 1 91.19 131 PHE B C 1
ATOM 5398 O O . PHE B 1 131 ? -7.414 -12.234 -18.812 1 91.19 131 PHE B O 1
ATOM 5405 N N . ASN B 1 132 ? -7.074 -11.57 -16.688 1 92.44 132 ASN B N 1
ATOM 5406 C CA . ASN B 1 132 ? -5.625 -11.648 -16.828 1 92.44 132 ASN B CA 1
ATOM 5407 C C . ASN B 1 132 ? -5.168 -13.062 -17.188 1 92.44 132 ASN B C 1
ATOM 5409 O O . ASN B 1 132 ? -4.316 -13.242 -18.062 1 92.44 132 ASN B O 1
ATOM 5413 N N . ARG B 1 133 ? -5.754 -13.969 -16.516 1 90.5 133 ARG B N 1
ATOM 5414 C CA . ARG B 1 133 ? -5.383 -15.359 -16.766 1 90.5 133 ARG B CA 1
ATOM 5415 C C . ARG B 1 133 ? -5.766 -15.789 -18.172 1 90.5 133 ARG B C 1
ATOM 5417 O O . ARG B 1 133 ? -4.992 -16.453 -18.859 1 90.5 133 ARG B O 1
ATOM 5424 N N . ALA B 1 134 ? -6.957 -15.414 -18.562 1 87.88 134 ALA B N 1
ATOM 5425 C CA . ALA B 1 134 ? -7.43 -15.773 -19.906 1 87.88 134 ALA B CA 1
ATOM 5426 C C . ALA B 1 134 ? -6.539 -15.164 -20.984 1 87.88 134 ALA B C 1
ATOM 5428 O O . ALA B 1 134 ? -6.098 -15.859 -21.891 1 87.88 134 ALA B O 1
ATOM 5429 N N . LEU B 1 135 ? -6.27 -13.922 -20.859 1 90.25 135 LEU B N 1
ATOM 5430 C CA . LEU B 1 135 ? -5.453 -13.227 -21.844 1 90.25 135 LEU B CA 1
ATOM 5431 C C . LEU B 1 135 ? -4.031 -13.781 -21.859 1 90.25 135 LEU B C 1
ATOM 5433 O O . LEU B 1 135 ? -3.441 -13.953 -22.922 1 90.25 135 LEU B O 1
ATOM 5437 N N . GLY B 1 136 ? -3.531 -13.984 -20.703 1 92.06 136 GLY B N 1
ATOM 5438 C CA . GLY B 1 136 ? -2.197 -14.555 -20.625 1 92.06 136 GLY B CA 1
ATOM 5439 C C . GLY B 1 136 ? -2.096 -15.938 -21.25 1 92.06 136 GLY B C 1
ATOM 5440 O O . GLY B 1 136 ? -1.155 -16.219 -21.984 1 92.06 136 GLY B O 1
ATOM 5441 N N . THR B 1 137 ? -3.08 -16.75 -20.969 1 90.12 137 THR B N 1
ATOM 5442 C CA . THR B 1 137 ? -3.068 -18.125 -21.484 1 90.12 137 THR B CA 1
ATOM 5443 C C . THR B 1 137 ? -3.289 -18.141 -22.984 1 90.12 137 THR B C 1
ATOM 5445 O O . THR B 1 137 ? -2.602 -18.859 -23.719 1 90.12 137 THR B O 1
ATOM 5448 N N . PHE B 1 138 ? -4.168 -17.344 -23.438 1 88.56 138 PHE B N 1
ATOM 5449 C CA . PHE B 1 138 ? -4.469 -17.281 -24.859 1 88.56 138 PHE B CA 1
ATOM 5450 C C . PHE B 1 138 ? -3.258 -16.797 -25.641 1 88.56 138 PHE B C 1
ATOM 5452 O O . PHE B 1 138 ? -2.902 -17.375 -26.672 1 88.56 138 PHE B O 1
ATOM 5459 N N . SER B 1 139 ? -2.68 -15.75 -25.203 1 92.25 139 SER B N 1
ATOM 5460 C CA . SER B 1 139 ? -1.509 -15.195 -25.875 1 92.25 139 SER B CA 1
ATOM 5461 C C . SER B 1 139 ? -0.338 -16.172 -25.828 1 92.25 139 SER B C 1
ATOM 5463 O O . SER B 1 139 ? 0.39 -16.328 -26.812 1 92.25 139 SER B O 1
ATOM 5465 N N . ALA B 1 140 ? -0.158 -16.797 -24.719 1 91.5 140 ALA B N 1
ATOM 5466 C CA . ALA B 1 140 ? 0.916 -17.781 -24.578 1 91.5 140 ALA B CA 1
ATOM 5467 C C . ALA B 1 140 ? 0.696 -18.969 -25.5 1 91.5 140 ALA B C 1
ATOM 5469 O O . ALA B 1 140 ? 1.63 -19.438 -26.172 1 91.5 140 ALA B O 1
ATOM 5470 N N . GLY B 1 141 ? -0.576 -19.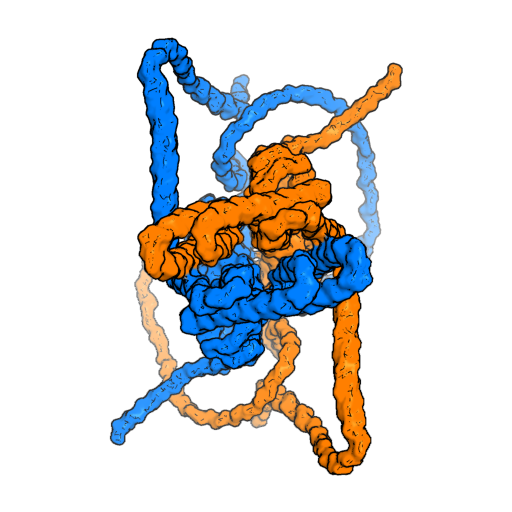484 -25.484 1 85.81 141 GLY B N 1
ATOM 5471 C CA . GLY B 1 141 ? -0.89 -20.609 -26.359 1 85.81 141 GLY B CA 1
ATOM 5472 C C . GLY B 1 141 ? -0.651 -20.312 -27.828 1 85.81 141 GLY B C 1
ATOM 5473 O O . GLY B 1 141 ? -0.065 -21.109 -28.547 1 85.81 141 GLY B O 1
ATOM 5474 N N . ALA B 1 142 ? -1.065 -19.172 -28.203 1 86.88 142 ALA B N 1
ATOM 5475 C CA . ALA B 1 142 ? -0.89 -18.766 -29.609 1 86.88 142 ALA B CA 1
ATOM 5476 C C . ALA B 1 142 ? 0.59 -18.672 -29.969 1 86.88 142 ALA B C 1
ATOM 5478 O O . ALA B 1 142 ? 1.021 -19.172 -31 1 86.88 142 ALA B O 1
ATOM 5479 N N . LEU B 1 143 ? 1.357 -18.031 -29.141 1 89.81 143 LEU B N 1
ATOM 5480 C CA . LEU B 1 143 ? 2.783 -17.875 -29.391 1 89.81 143 LEU B CA 1
ATOM 5481 C C . LEU B 1 143 ? 3.512 -19.203 -29.328 1 89.81 143 LEU B C 1
ATOM 5483 O O . LEU B 1 143 ? 4.422 -19.453 -30.125 1 89.81 143 LEU B O 1
ATOM 5487 N N . ALA B 1 144 ? 3.137 -20 -28.391 1 87.75 144 ALA B N 1
ATOM 5488 C CA . ALA B 1 144 ? 3.787 -21.297 -28.219 1 87.75 144 ALA B CA 1
ATOM 5489 C C . ALA B 1 144 ? 3.545 -22.203 -29.422 1 87.75 144 ALA B C 1
ATOM 5491 O O . ALA B 1 144 ? 4.449 -22.906 -29.859 1 87.75 144 ALA B O 1
ATOM 5492 N N . ILE B 1 145 ? 2.33 -22.203 -29.938 1 81.62 145 ILE B N 1
ATOM 5493 C CA . ILE B 1 145 ? 2.004 -23 -31.109 1 81.62 145 ILE B CA 1
ATOM 5494 C C . ILE B 1 145 ? 2.82 -22.516 -32.312 1 81.62 145 ILE B C 1
ATOM 5496 O O . ILE B 1 145 ? 3.316 -23.328 -33.094 1 81.62 145 ILE B O 1
ATOM 5500 N N . GLY B 1 146 ? 2.951 -21.203 -32.438 1 84.25 146 GLY B N 1
ATOM 5501 C CA . GLY B 1 146 ? 3.762 -20.656 -33.531 1 84.25 146 GLY B CA 1
ATOM 5502 C C . GLY B 1 146 ? 5.219 -21.078 -33.438 1 84.25 146 GLY B C 1
ATOM 5503 O O . GLY B 1 146 ? 5.809 -21.453 -34.469 1 84.25 146 GLY B O 1
ATOM 5504 N N . ILE B 1 147 ? 5.797 -21.078 -32.344 1 86.62 147 ILE B N 1
ATOM 5505 C CA . ILE B 1 147 ? 7.203 -21.422 -32.156 1 86.62 147 ILE B CA 1
ATOM 5506 C C . ILE B 1 147 ? 7.395 -22.922 -32.281 1 86.62 147 ILE B C 1
ATOM 5508 O O . ILE B 1 147 ? 8.414 -23.391 -32.781 1 86.62 147 ILE B O 1
ATOM 5512 N N . ALA B 1 148 ? 6.43 -23.688 -31.75 1 79 148 ALA B N 1
ATOM 5513 C CA . ALA B 1 148 ? 6.5 -25.141 -31.875 1 79 148 ALA B CA 1
ATOM 5514 C C . ALA B 1 148 ? 6.535 -25.562 -33.344 1 79 148 ALA B C 1
ATOM 5516 O O . ALA B 1 148 ? 7.273 -26.484 -33.719 1 79 148 ALA B O 1
ATOM 5517 N N . GLU B 1 149 ? 5.758 -24.922 -34.125 1 80.56 149 GLU B N 1
ATOM 5518 C CA . GLU B 1 149 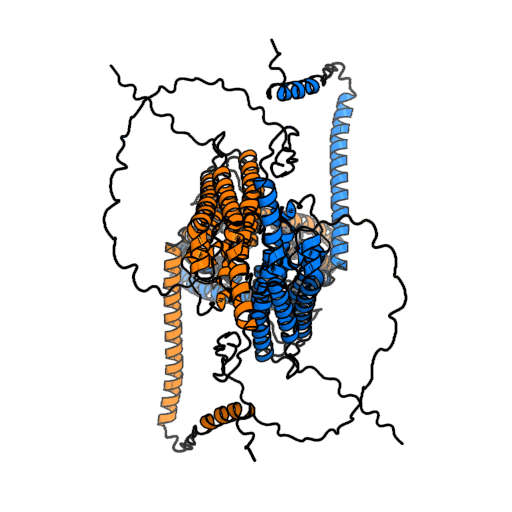? 5.762 -25.219 -35.562 1 80.56 149 GLU B CA 1
ATOM 5519 C C . GLU B 1 149 ? 7.109 -24.875 -36.188 1 80.56 149 GLU B C 1
ATOM 5521 O O . GLU B 1 149 ? 7.594 -25.609 -37.062 1 80.56 149 GLU B O 1
ATOM 5526 N N . LEU B 1 150 ? 7.668 -23.797 -35.719 1 82.5 150 LEU B N 1
ATOM 5527 C CA . LEU B 1 150 ? 8.977 -23.391 -36.25 1 82.5 150 LEU B CA 1
ATOM 5528 C C . LEU B 1 150 ? 10.055 -24.375 -35.812 1 82.5 150 LEU B C 1
ATOM 5530 O O . LEU B 1 150 ? 10.984 -24.656 -36.562 1 82.5 150 LEU B O 1
ATOM 5534 N N . SER B 1 151 ? 9.914 -24.922 -34.656 1 81.44 151 SER B N 1
ATOM 5535 C CA . SER B 1 151 ? 10.891 -25.859 -34.125 1 81.44 151 SER B CA 1
ATOM 5536 C C . SER B 1 151 ? 10.828 -27.203 -34.844 1 81.44 151 SER B C 1
ATOM 5538 O O . SER B 1 151 ? 11.852 -27.891 -34.969 1 81.44 151 SER B O 1
ATOM 5540 N N . LEU B 1 152 ? 9.656 -27.656 -35.219 1 76.69 152 LEU B N 1
ATOM 5541 C CA . LEU B 1 152 ? 9.508 -28.906 -35.938 1 76.69 152 LEU B CA 1
ATOM 5542 C C . LEU B 1 152 ? 10.258 -28.844 -37.281 1 76.69 152 LEU B C 1
ATOM 5544 O O . LEU B 1 152 ? 10.859 -29.844 -37.688 1 76.69 152 LEU B O 1
ATOM 5548 N N . HIS B 1 153 ? 10.281 -27.641 -37.75 1 81.62 153 HIS B N 1
ATOM 5549 C CA . HIS B 1 153 ? 10.961 -27.469 -39.031 1 81.62 153 HIS B CA 1
ATOM 5550 C C . HIS B 1 153 ? 12.477 -27.406 -38.844 1 81.62 153 HIS B C 1
ATOM 5552 O O . HIS B 1 153 ? 13.227 -27.703 -39.781 1 81.62 153 HIS B O 1
ATOM 5558 N N . ALA B 1 154 ? 12.898 -27.094 -37.625 1 79.19 154 ALA B N 1
ATOM 5559 C CA . ALA B 1 154 ? 14.32 -26.906 -37.375 1 79.19 154 ALA B CA 1
ATOM 5560 C C . ALA B 1 154 ? 14.992 -28.234 -37.031 1 79.19 154 ALA B C 1
ATOM 5562 O O . ALA B 1 154 ? 16.219 -28.344 -37.031 1 79.19 154 ALA B O 1
ATOM 5563 N N . GLY B 1 155 ? 14.344 -29.391 -37.062 1 72.12 155 GLY B N 1
ATOM 5564 C CA . GLY B 1 155 ? 14.891 -30.719 -36.844 1 72.12 155 GLY B CA 1
ATOM 5565 C C . GLY B 1 155 ? 15.641 -30.859 -35.562 1 72.12 155 GLY B C 1
ATOM 5566 O O . GLY B 1 155 ? 15.086 -30.625 -34.469 1 72.12 155 GLY B O 1
ATOM 5567 N N . ALA B 1 156 ? 16.953 -31.109 -35.625 1 69.44 156 ALA B N 1
ATOM 5568 C CA . ALA B 1 156 ? 17.844 -31.359 -34.469 1 69.44 156 ALA B CA 1
ATOM 5569 C C . ALA B 1 156 ? 18.047 -30.094 -33.656 1 69.44 156 ALA B C 1
ATOM 5571 O O . ALA B 1 156 ? 18.266 -30.172 -32.438 1 69.44 156 ALA B O 1
ATOM 5572 N N . LEU B 1 157 ? 17.859 -28.984 -34.188 1 80.62 157 LEU B N 1
ATOM 5573 C CA . LEU B 1 157 ? 18.078 -27.719 -33.5 1 80.62 157 LEU B CA 1
ATOM 5574 C C . LEU B 1 157 ? 16.781 -27.234 -32.844 1 80.62 157 LEU B C 1
ATOM 5576 O O . LEU B 1 157 ? 16.75 -26.141 -32.281 1 80.62 157 LEU B O 1
ATOM 5580 N N . GLY B 1 158 ? 15.844 -28.109 -32.938 1 80.5 158 GLY B N 1
ATOM 5581 C CA . GLY B 1 158 ? 14.539 -27.75 -32.406 1 80.5 158 GLY B CA 1
ATOM 5582 C C . GLY B 1 158 ? 14.539 -27.531 -30.891 1 80.5 158 GLY B C 1
ATOM 5583 O O . GLY B 1 158 ? 13.93 -26.594 -30.391 1 80.5 158 GLY B O 1
ATOM 5584 N N . GLU B 1 159 ? 15.328 -28.359 -30.234 1 80.94 159 GLU B N 1
ATOM 5585 C CA . GLU B 1 159 ? 15.375 -28.266 -28.781 1 80.94 159 GLU B CA 1
ATOM 5586 C C . GLU B 1 159 ? 16.094 -26.984 -28.328 1 80.94 159 GLU B C 1
ATOM 5588 O O . GLU B 1 159 ? 15.672 -26.328 -27.375 1 80.94 159 GLU B O 1
ATOM 5593 N N . VAL B 1 160 ? 17.094 -26.656 -29.031 1 85.5 160 VAL B N 1
ATOM 5594 C CA . VAL B 1 160 ? 17.844 -25.438 -28.703 1 85.5 160 VAL B CA 1
ATOM 5595 C C . VAL B 1 160 ? 16.969 -24.203 -28.984 1 85.5 160 VAL B C 1
ATOM 5597 O O . VAL B 1 160 ? 16.984 -23.25 -28.203 1 85.5 160 VAL B O 1
ATOM 5600 N N . LEU B 1 161 ? 16.25 -24.281 -30.016 1 87.69 161 LEU B N 1
ATOM 5601 C CA . LEU B 1 161 ? 15.367 -23.188 -30.359 1 87.69 161 LEU B CA 1
ATOM 5602 C C . LEU B 1 161 ? 14.297 -22.984 -29.297 1 87.69 161 LEU B C 1
ATOM 5604 O O . LEU B 1 161 ? 13.922 -21.859 -28.984 1 87.69 161 LEU B O 1
ATOM 5608 N N . LEU B 1 162 ? 13.859 -24.078 -28.797 1 87.75 162 LEU B N 1
ATOM 5609 C CA . LEU B 1 162 ? 12.828 -23.984 -27.766 1 87.75 162 LEU B CA 1
ATOM 5610 C C . LEU B 1 162 ? 13.383 -23.328 -26.5 1 87.75 162 LEU B C 1
ATOM 5612 O O . LEU B 1 162 ? 12.727 -22.469 -25.906 1 87.75 162 LEU B O 1
ATOM 5616 N N . VAL B 1 163 ? 14.578 -23.703 -26.125 1 89.06 163 VAL B N 1
ATOM 5617 C CA . VAL B 1 163 ? 15.188 -23.156 -24.922 1 89.06 163 VAL B CA 1
ATOM 5618 C C . VAL B 1 163 ? 15.469 -21.672 -25.109 1 89.06 163 VAL B C 1
ATOM 5620 O O . VAL B 1 163 ? 15.234 -20.859 -24.219 1 89.06 163 VAL B O 1
ATOM 5623 N N . VAL B 1 164 ? 15.891 -21.312 -26.234 1 91.81 164 VAL B N 1
ATOM 5624 C CA . VAL B 1 164 ? 16.172 -19.906 -26.547 1 91.81 164 VAL B CA 1
ATOM 5625 C C . VAL B 1 164 ? 14.859 -19.109 -26.562 1 91.81 164 VAL B C 1
ATOM 5627 O O . VAL B 1 164 ? 14.82 -17.969 -26.109 1 91.81 164 VAL B O 1
ATOM 5630 N N . SER B 1 165 ? 13.852 -19.719 -27.109 1 93.31 165 SER B N 1
ATOM 5631 C CA . SER B 1 165 ? 12.555 -19.047 -27.141 1 93.31 165 SER B CA 1
ATOM 5632 C C . SER B 1 165 ? 12.016 -18.812 -25.734 1 93.31 165 SER B C 1
ATOM 5634 O O . SER B 1 165 ? 11.398 -17.781 -25.469 1 93.31 165 SER B O 1
ATOM 5636 N N . ILE B 1 166 ? 12.234 -19.75 -24.844 1 93 166 ILE B N 1
ATOM 5637 C CA . ILE B 1 166 ? 11.797 -19.594 -23.469 1 93 166 ILE B CA 1
ATOM 5638 C C . ILE B 1 166 ? 12.562 -18.453 -22.797 1 93 166 ILE B C 1
ATOM 5640 O O . ILE B 1 166 ? 11.984 -17.656 -22.062 1 93 166 ILE B O 1
ATOM 5644 N N . PHE B 1 167 ? 13.805 -18.359 -23.109 1 95 167 PHE B N 1
ATOM 5645 C CA . PHE B 1 167 ? 14.617 -17.266 -22.578 1 95 167 PHE B CA 1
ATOM 5646 C C . PHE B 1 167 ? 14.094 -15.922 -23.062 1 95 167 PHE B C 1
ATOM 5648 O O . PHE B 1 167 ? 13.93 -14.992 -22.266 1 95 167 PHE B O 1
ATOM 5655 N N . ILE B 1 168 ? 13.82 -15.828 -24.266 1 95.06 168 ILE B N 1
ATOM 5656 C CA . ILE B 1 168 ? 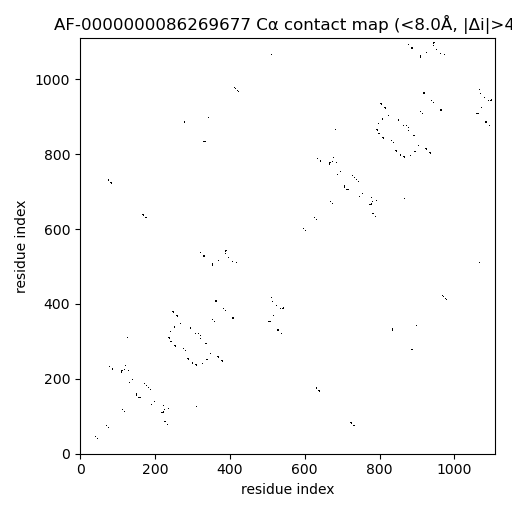13.367 -14.562 -24.859 1 95.06 168 ILE B CA 1
ATOM 5657 C C . ILE B 1 168 ? 11.992 -14.195 -24.297 1 95.06 168 ILE B C 1
ATOM 5659 O O . ILE B 1 168 ? 11.758 -13.039 -23.938 1 95.06 168 ILE B O 1
ATOM 5663 N N . ALA B 1 169 ? 11.133 -15.133 -24.234 1 94.12 169 ALA B N 1
ATOM 5664 C CA . ALA B 1 169 ? 9.805 -14.891 -23.672 1 94.12 169 ALA B CA 1
ATOM 5665 C C . ALA B 1 169 ? 9.891 -14.492 -22.203 1 94.12 169 ALA B C 1
ATOM 5667 O O . ALA B 1 169 ? 9.172 -13.602 -21.75 1 94.12 169 ALA B O 1
ATOM 5668 N N . GLY B 1 170 ? 10.758 -15.234 -21.5 1 93.75 170 GLY B N 1
ATOM 5669 C CA . GLY B 1 170 ? 10.961 -14.883 -20.109 1 93.75 170 GLY B CA 1
ATOM 5670 C C . GLY B 1 170 ? 11.516 -13.484 -19.906 1 93.75 170 GLY B C 1
ATOM 5671 O O . GLY B 1 170 ? 11.086 -12.758 -19.016 1 93.75 170 GLY B O 1
ATOM 5672 N N . PHE B 1 171 ? 12.383 -13.109 -20.766 1 93.94 171 PHE B N 1
ATOM 5673 C CA . PHE B 1 171 ? 12.992 -11.789 -20.688 1 93.94 171 PHE B CA 1
ATOM 5674 C C . PHE B 1 171 ? 11.969 -10.703 -20.984 1 93.94 171 PHE B C 1
ATOM 5676 O O . PHE B 1 171 ? 11.781 -9.789 -20.172 1 93.94 171 PHE B O 1
ATOM 5683 N N . PHE B 1 172 ? 11.266 -10.836 -22 1 92.88 172 PHE B N 1
ATOM 5684 C CA . PHE B 1 172 ? 10.344 -9.789 -22.422 1 92.88 172 PHE B CA 1
ATOM 5685 C C . PHE B 1 172 ? 9.148 -9.719 -21.484 1 92.88 172 PHE B C 1
ATOM 5687 O O . PHE B 1 172 ? 8.695 -8.633 -21.109 1 92.88 172 PHE B O 1
ATOM 5694 N N . ALA B 1 173 ? 8.625 -10.812 -21.109 1 93.69 173 ALA B N 1
ATOM 5695 C CA . ALA B 1 173 ? 7.477 -10.82 -20.219 1 93.69 173 ALA B CA 1
ATOM 5696 C C . ALA B 1 173 ? 7.828 -10.203 -18.859 1 93.69 173 ALA B C 1
ATOM 5698 O O . ALA B 1 173 ? 7.055 -9.422 -18.312 1 93.69 173 ALA B O 1
ATOM 5699 N N . SER B 1 174 ? 8.992 -10.539 -18.406 1 93 174 SER B N 1
ATOM 5700 C CA . SER B 1 174 ? 9.391 -10.031 -17.094 1 93 174 SER B CA 1
ATOM 5701 C C . SER B 1 174 ? 9.766 -8.547 -17.172 1 93 174 SER B C 1
ATOM 5703 O O . SER B 1 174 ? 9.562 -7.805 -16.203 1 93 174 SER B O 1
ATOM 5705 N N . TYR B 1 175 ? 10.312 -8.102 -18.266 1 91.94 175 TYR B N 1
ATOM 5706 C CA . TYR B 1 175 ? 10.68 -6.703 -18.438 1 91.94 175 TYR B CA 1
ATOM 5707 C C . TYR B 1 175 ? 9.438 -5.828 -18.578 1 91.94 175 TYR B C 1
ATOM 5709 O O . TYR B 1 175 ? 9.352 -4.762 -17.969 1 91.94 175 TYR B O 1
ATOM 5717 N N . ILE B 1 176 ? 8.469 -6.266 -19.312 1 91.31 176 ILE B N 1
ATOM 5718 C CA . ILE B 1 176 ? 7.258 -5.492 -19.547 1 91.31 176 ILE B CA 1
ATOM 5719 C C . ILE B 1 176 ? 6.406 -5.461 -18.281 1 91.31 176 ILE B C 1
ATOM 5721 O O . ILE B 1 176 ? 5.73 -4.469 -18 1 91.31 176 ILE B O 1
ATOM 5725 N N . LYS B 1 177 ? 6.488 -6.523 -17.562 1 90.69 177 LYS B N 1
ATOM 5726 C CA . LYS B 1 177 ? 5.727 -6.637 -16.328 1 90.69 177 LYS B CA 1
ATOM 5727 C C . LYS B 1 177 ? 6.109 -5.531 -15.344 1 90.69 177 LYS B C 1
ATOM 5729 O O . LYS B 1 177 ? 5.293 -5.117 -14.516 1 90.69 177 LYS B O 1
ATOM 5734 N N . LEU B 1 178 ? 7.352 -5.004 -15.445 1 89.56 178 LEU B N 1
ATOM 5735 C CA . LEU B 1 178 ? 7.848 -4.016 -14.492 1 89.56 178 LEU B CA 1
ATOM 5736 C C . LEU B 1 178 ? 7.453 -2.605 -14.914 1 89.56 178 LEU B C 1
ATOM 5738 O O . LEU B 1 178 ? 7.664 -1.647 -14.172 1 89.56 178 LEU B O 1
ATOM 5742 N N . TYR B 1 179 ? 6.832 -2.42 -16.047 1 87.81 179 TYR B N 1
ATOM 5743 C CA . TYR B 1 179 ? 6.34 -1.126 -16.5 1 87.81 179 TYR B CA 1
ATOM 5744 C C . TYR B 1 179 ? 5.145 -0.674 -15.672 1 87.81 179 TYR B C 1
ATOM 5746 O O . TYR B 1 179 ? 4.184 -1.425 -15.492 1 87.81 179 TYR B O 1
ATOM 5754 N N . PRO B 1 180 ? 5.113 0.478 -15.078 1 82.94 180 PRO B N 1
ATOM 5755 C CA . PRO B 1 180 ? 4.129 0.943 -14.094 1 82.94 180 PRO B CA 1
ATOM 5756 C C . PRO B 1 180 ? 2.697 0.882 -14.625 1 82.94 180 PRO B C 1
ATOM 5758 O O . PRO B 1 180 ? 1.792 0.451 -13.906 1 82.94 180 PRO B O 1
ATOM 5761 N N . PRO B 1 181 ? 2.471 1.251 -15.883 1 81.88 181 PRO B N 1
ATOM 5762 C CA . PRO B 1 181 ? 1.079 1.174 -16.344 1 81.88 181 PRO B CA 1
ATOM 5763 C C . PRO B 1 181 ? 0.587 -0.263 -16.484 1 81.88 181 PRO B C 1
ATOM 5765 O O . PRO B 1 181 ? -0.621 -0.501 -16.562 1 81.88 181 PRO B O 1
ATOM 5768 N N . MET B 1 182 ? 1.46 -1.216 -16.469 1 87.44 182 MET B N 1
ATOM 5769 C CA . MET B 1 182 ? 1.09 -2.615 -16.672 1 87.44 182 MET B CA 1
ATOM 5770 C C . MET B 1 182 ? 1.012 -3.346 -15.328 1 87.44 182 MET B C 1
ATOM 5772 O O . MET B 1 182 ? 0.859 -4.566 -15.297 1 87.44 182 MET B O 1
ATOM 5776 N N . LYS B 1 183 ? 0.98 -2.641 -14.289 1 85.38 183 LYS B N 1
ATOM 5777 C CA . LYS B 1 183 ? 0.983 -3.232 -12.953 1 85.38 183 LYS B CA 1
ATOM 5778 C C . LYS B 1 183 ? -0.281 -4.051 -12.719 1 85.38 183 LYS B C 1
ATOM 5780 O O . LYS B 1 183 ? -0.217 -5.156 -12.172 1 85.38 183 LYS B O 1
ATOM 5785 N N . PRO B 1 184 ? -1.414 -3.531 -13.219 1 86 184 PRO B N 1
ATOM 5786 C CA . PRO B 1 184 ? -2.623 -4.324 -12.992 1 86 184 PRO B CA 1
ATOM 5787 C C . PRO B 1 184 ? -2.627 -5.633 -13.781 1 86 184 PRO B C 1
ATOM 5789 O O . PRO B 1 184 ? -3.406 -6.539 -13.477 1 86 184 PRO B O 1
ATOM 5792 N N . TYR B 1 185 ? -1.724 -5.777 -14.688 1 90.62 185 TYR B N 1
ATOM 5793 C CA . TYR B 1 185 ? -1.687 -6.973 -15.523 1 90.62 185 TYR B CA 1
ATOM 5794 C C . TYR B 1 185 ? -0.502 -7.859 -15.156 1 90.62 185 TYR B C 1
ATOM 5796 O O . TYR B 1 185 ? -0.098 -8.719 -15.938 1 90.62 185 TYR B O 1
ATOM 5804 N N . GLU B 1 186 ? 0.007 -7.652 -14.078 1 91.12 186 GLU B N 1
ATOM 5805 C CA . GLU B 1 186 ? 1.176 -8.406 -13.625 1 91.12 186 GLU B CA 1
ATOM 5806 C C . GLU B 1 186 ? 0.88 -9.898 -13.562 1 91.12 186 GLU B C 1
ATOM 5808 O O . GLU B 1 186 ? 1.704 -10.719 -13.969 1 91.12 186 GLU B O 1
ATOM 5813 N N . TYR B 1 187 ? -0.306 -10.273 -13.086 1 90.81 187 TYR B N 1
ATOM 5814 C CA . TYR B 1 187 ? -0.684 -11.68 -12.992 1 90.81 187 TYR B CA 1
ATOM 5815 C C . TYR B 1 187 ? -0.775 -12.32 -14.375 1 90.81 187 TYR B C 1
ATOM 5817 O O . TYR B 1 187 ? -0.388 -13.477 -14.555 1 90.81 187 TYR B O 1
ATOM 5825 N N . GLY B 1 188 ? -1.241 -11.547 -15.305 1 92.75 188 GLY B N 1
ATOM 5826 C CA . GLY B 1 188 ? -1.339 -12.055 -16.672 1 92.75 188 GLY B CA 1
ATOM 5827 C C . GLY B 1 188 ? 0.007 -12.414 -17.266 1 92.75 188 GLY B C 1
ATOM 5828 O O . GLY B 1 188 ? 0.135 -13.43 -17.953 1 92.75 188 GLY B O 1
ATOM 5829 N N . PHE B 1 189 ? 0.979 -11.641 -17 1 93.94 189 PHE B N 1
ATOM 5830 C CA . PHE B 1 189 ? 2.312 -11.906 -17.531 1 93.94 189 PHE B CA 1
ATOM 5831 C C . PHE B 1 189 ? 2.918 -13.148 -16.875 1 93.94 189 PHE B C 1
ATOM 5833 O O . PHE B 1 189 ? 3.635 -13.906 -17.516 1 93.94 189 PHE B O 1
ATOM 5840 N N . ARG B 1 190 ? 2.598 -13.336 -15.625 1 92.81 190 ARG B N 1
ATOM 5841 C CA . ARG B 1 190 ? 3.084 -14.523 -14.938 1 92.81 190 ARG B CA 1
ATOM 5842 C C . ARG B 1 190 ? 2.453 -15.789 -15.516 1 92.81 190 ARG B C 1
ATOM 5844 O O . ARG B 1 190 ? 3.141 -16.781 -15.734 1 92.81 190 ARG B O 1
ATOM 5851 N N . VAL B 1 191 ? 1.188 -15.695 -15.727 1 91.94 191 VAL B N 1
ATOM 5852 C CA . VAL B 1 191 ? 0.476 -16.844 -16.297 1 91.94 191 VAL B CA 1
ATOM 5853 C C . VAL B 1 191 ? 0.952 -17.094 -17.719 1 91.94 191 VAL B C 1
ATOM 5855 O O . VAL B 1 191 ? 1.053 -18.234 -18.156 1 91.94 191 VAL B O 1
ATOM 5858 N N . PHE B 1 192 ? 1.194 -16.047 -18.438 1 93.88 192 PHE B N 1
ATOM 5859 C CA . PHE B 1 192 ? 1.733 -16.156 -19.797 1 93.88 192 PHE B CA 1
ATOM 5860 C C . PHE B 1 192 ? 3.021 -16.969 -19.781 1 93.88 192 PHE B C 1
ATOM 5862 O O . PHE B 1 192 ? 3.176 -17.906 -20.578 1 93.88 192 PHE B O 1
ATOM 5869 N N . LEU B 1 193 ? 3.871 -16.594 -18.938 1 93.19 193 LEU B N 1
ATOM 5870 C CA . LEU B 1 193 ? 5.164 -17.266 -18.875 1 93.19 193 LEU B CA 1
ATOM 5871 C C . LEU B 1 193 ? 4.992 -18.734 -18.469 1 93.19 193 LEU B C 1
ATOM 5873 O O . LEU B 1 193 ? 5.633 -19.609 -19.047 1 93.19 193 LEU B O 1
ATOM 5877 N N . LEU B 1 194 ? 4.137 -18.953 -17.5 1 89.62 194 LEU B N 1
ATOM 5878 C CA . LEU B 1 194 ? 3.881 -20.312 -17.047 1 89.62 194 LEU B CA 1
ATOM 5879 C C . LEU B 1 194 ? 3.33 -21.188 -18.172 1 89.62 194 LEU B C 1
ATOM 5881 O O . LEU B 1 194 ? 3.855 -22.266 -18.453 1 89.62 194 LEU B O 1
ATOM 5885 N N . THR B 1 195 ? 2.332 -20.703 -18.797 1 88.44 195 THR B N 1
ATOM 5886 C CA . THR B 1 195 ? 1.673 -21.438 -19.859 1 88.44 195 THR B CA 1
ATOM 5887 C C . THR B 1 195 ? 2.605 -21.625 -21.047 1 88.44 195 THR B C 1
ATOM 5889 O O . THR B 1 195 ? 2.656 -22.703 -21.656 1 88.44 195 THR B O 1
ATOM 5892 N N . TYR B 1 196 ? 3.32 -20.609 -21.375 1 90 196 TYR B N 1
ATOM 5893 C CA . TYR B 1 196 ? 4.254 -20.672 -22.5 1 90 196 TYR B CA 1
ATOM 5894 C C . TYR B 1 196 ? 5.281 -21.781 -22.281 1 90 196 TYR B C 1
ATOM 5896 O O . TYR B 1 196 ? 5.543 -22.578 -23.172 1 90 196 TYR B O 1
ATOM 5904 N N . CYS B 1 197 ? 5.828 -21.828 -21.141 1 87.88 197 CYS B N 1
ATOM 5905 C CA . CYS B 1 197 ? 6.852 -22.828 -20.828 1 87.88 197 CYS B CA 1
ATOM 5906 C C . CYS B 1 197 ? 6.266 -24.234 -20.828 1 87.88 197 CYS B C 1
ATOM 5908 O O . CYS B 1 197 ? 6.883 -25.172 -21.328 1 87.88 197 CYS B O 1
ATOM 5910 N N . ILE B 1 198 ? 5.098 -24.375 -20.281 1 80.25 198 ILE B N 1
ATOM 5911 C CA . ILE B 1 198 ? 4.48 -25.688 -20.156 1 80.25 198 ILE B CA 1
ATOM 5912 C C . ILE B 1 198 ? 4.09 -26.203 -21.547 1 80.25 198 ILE B C 1
ATOM 5914 O O . ILE B 1 198 ? 4.305 -27.375 -21.859 1 80.25 198 ILE B O 1
ATOM 5918 N N . VAL B 1 199 ? 3.527 -25.359 -22.328 1 80.56 199 VAL B N 1
ATOM 5919 C CA . VAL B 1 199 ? 3.08 -25.781 -23.656 1 80.56 199 VAL B CA 1
ATOM 5920 C C . VAL B 1 199 ? 4.289 -26.062 -24.531 1 80.56 199 VAL B C 1
ATOM 5922 O O . VAL B 1 199 ? 4.285 -27.031 -25.312 1 80.56 199 VAL B O 1
ATOM 5925 N N . THR B 1 200 ? 5.258 -25.25 -24.422 1 81.56 200 THR B N 1
ATOM 5926 C CA . THR B 1 200 ? 6.449 -25.422 -25.25 1 81.56 200 THR B CA 1
ATOM 5927 C C . THR B 1 200 ? 7.199 -26.688 -24.859 1 81.56 200 THR B C 1
ATOM 5929 O O . THR B 1 200 ? 7.781 -27.359 -25.703 1 81.56 200 THR B O 1
ATOM 5932 N N . MET B 1 201 ? 7.164 -27.062 -23.609 1 78.38 201 MET B N 1
ATOM 5933 C CA . MET B 1 201 ? 7.902 -28.219 -23.125 1 78.38 201 MET B CA 1
ATOM 5934 C C . MET B 1 201 ? 7.074 -29.484 -23.266 1 78.38 201 MET B C 1
ATOM 5936 O O . MET B 1 201 ? 7.594 -30.594 -23.109 1 78.38 201 MET B O 1
ATOM 5940 N N . SER B 1 202 ? 5.816 -29.344 -23.391 1 69.56 202 SER B N 1
ATOM 5941 C CA . SER B 1 202 ? 4.98 -30.516 -23.562 1 69.56 202 SER B CA 1
ATOM 5942 C C . SER B 1 202 ? 5.258 -31.203 -24.891 1 69.56 202 SER B C 1
ATOM 5944 O O . SER B 1 202 ? 5.598 -30.547 -25.875 1 69.56 202 SER B O 1
ATOM 5946 N N . GLU B 1 203 ? 6.277 -32.188 -24.953 1 56.06 203 GLU B N 1
ATOM 5947 C CA . GLU B 1 203 ? 6.945 -32.969 -25.969 1 56.06 203 GLU B CA 1
ATOM 5948 C C . GLU B 1 203 ? 6.047 -33.156 -27.203 1 56.06 203 GLU B C 1
ATOM 5950 O O . GLU B 1 203 ? 6.535 -33.25 -28.328 1 56.06 203 GLU B O 1
ATOM 5955 N N . SER B 1 204 ? 4.73 -33.688 -27.172 1 52.53 204 SER B N 1
ATOM 5956 C CA . SER B 1 204 ? 4.273 -34.344 -28.391 1 52.53 204 SER B CA 1
ATOM 5957 C C . SER B 1 204 ? 3.584 -33.344 -29.328 1 52.53 204 SER B C 1
ATOM 5959 O O . SER B 1 204 ? 2.672 -32.625 -28.906 1 52.53 204 SER B O 1
ATOM 5961 N N . SER B 1 205 ? 4.301 -32.938 -30.453 1 51.69 205 SER B N 1
ATOM 5962 C CA . SER B 1 205 ? 3.941 -32.094 -31.594 1 51.69 205 SER B CA 1
ATOM 5963 C C . SER B 1 205 ? 2.443 -32.156 -31.875 1 51.69 205 SER B C 1
ATOM 5965 O O . SER B 1 205 ? 1.798 -31.125 -32.062 1 51.69 205 SER B O 1
ATOM 5967 N N . SER B 1 206 ? 1.984 -33.375 -32.281 1 50.97 206 SER B N 1
ATOM 5968 C CA . SER B 1 206 ? 0.633 -33.594 -32.812 1 50.97 206 SER B CA 1
ATOM 5969 C C . SER B 1 206 ? -0.415 -33.25 -31.75 1 50.97 206 SER B C 1
ATOM 5971 O O . SER B 1 206 ? -1.522 -32.844 -32.062 1 50.97 206 SER B O 1
ATOM 5973 N N . SER B 1 207 ? 0.041 -33.188 -30.453 1 60.19 207 SER B N 1
ATOM 5974 C CA . SER B 1 207 ? -0.846 -33.188 -29.297 1 60.19 207 SER B CA 1
ATOM 5975 C C . SER B 1 207 ? -0.833 -31.844 -28.578 1 60.19 207 SER B C 1
ATOM 5977 O O . SER B 1 207 ? -1.521 -31.672 -27.578 1 60.19 207 SER B O 1
ATOM 5979 N N . PHE B 1 208 ? -0.158 -30.922 -29.344 1 65.69 208 PHE B N 1
ATOM 5980 C CA . PHE B 1 208 ? -0.038 -29.609 -28.719 1 65.69 208 PHE B CA 1
ATOM 5981 C C . PHE B 1 208 ? -1.371 -28.875 -28.75 1 65.69 208 PHE B C 1
ATOM 5983 O O . PHE B 1 208 ? -1.784 -28.281 -27.75 1 65.69 208 PHE B O 1
ATOM 5990 N N . PHE B 1 209 ? -1.94 -29 -29.969 1 69.94 209 PHE B N 1
ATOM 5991 C CA . PHE B 1 209 ? -3.186 -28.25 -30.125 1 69.94 209 PHE B CA 1
ATOM 5992 C C . PHE B 1 209 ? -4.27 -28.812 -29.219 1 69.94 209 PHE B C 1
ATOM 5994 O O . PHE B 1 209 ? -5.008 -28.047 -28.594 1 69.94 209 PHE B O 1
ATOM 6001 N N . HIS B 1 210 ? -4.211 -30.141 -29.156 1 71.44 210 HIS B N 1
ATOM 6002 C CA . HIS B 1 210 ? -5.223 -30.766 -28.312 1 71.44 210 HIS B CA 1
ATOM 6003 C C . HIS B 1 210 ? -4.98 -30.438 -26.844 1 71.44 210 HIS B C 1
ATOM 6005 O O . HIS B 1 210 ? -5.918 -30.141 -26.109 1 71.44 210 HIS B O 1
ATOM 6011 N N . THR B 1 211 ? -3.773 -30.359 -26.5 1 69.19 211 THR B N 1
ATOM 6012 C CA . THR B 1 211 ? -3.422 -30.047 -25.109 1 69.19 211 THR B CA 1
ATOM 6013 C C . THR B 1 211 ? -3.732 -28.594 -24.781 1 69.19 211 THR B C 1
ATOM 6015 O O . THR B 1 211 ? -4.27 -28.297 -23.703 1 69.19 211 THR B O 1
ATOM 6018 N N . ALA B 1 212 ? -3.445 -27.75 -25.703 1 71.62 212 ALA B N 1
ATOM 6019 C CA . ALA B 1 212 ? -3.68 -26.328 -25.484 1 71.62 212 ALA B CA 1
ATOM 6020 C C . ALA B 1 212 ? -5.172 -26.031 -25.359 1 71.62 212 ALA B C 1
ATOM 6022 O O . ALA B 1 212 ? -5.59 -25.234 -24.516 1 71.62 212 ALA B O 1
ATOM 6023 N N . VAL B 1 213 ? -5.93 -26.672 -26.156 1 76.69 213 VAL B N 1
ATOM 6024 C CA . VAL B 1 213 ? -7.363 -26.422 -26.156 1 76.69 213 VAL B CA 1
ATOM 6025 C C . VAL B 1 213 ? -7.992 -26.969 -24.891 1 76.69 213 VAL B C 1
ATOM 6027 O O . VAL B 1 213 ? -8.844 -26.328 -24.266 1 76.69 213 VAL B O 1
ATOM 6030 N N . TYR B 1 214 ? -7.551 -28.141 -24.5 1 76.31 214 TYR B N 1
ATOM 6031 C CA . TYR B 1 214 ? -8.086 -28.719 -23.281 1 76.31 214 TYR B CA 1
ATOM 6032 C C . TYR B 1 214 ? -7.695 -27.891 -22.062 1 76.31 214 TYR B C 1
ATOM 6034 O O . TYR B 1 214 ? -8.484 -27.734 -21.125 1 76.31 214 TYR B O 1
ATOM 6042 N N . ARG B 1 215 ? -6.555 -27.344 -22.047 1 75.56 215 ARG B N 1
ATOM 6043 C CA . ARG B 1 215 ? -6.117 -26.469 -20.969 1 75.56 215 ARG B CA 1
ATOM 6044 C C . ARG B 1 215 ? -6.992 -25.219 -20.891 1 75.56 215 ARG B C 1
ATOM 6046 O O . ARG B 1 215 ? -7.441 -24.844 -19.812 1 75.56 215 ARG B O 1
ATOM 6053 N N . LEU B 1 216 ? -7.195 -24.703 -22 1 81.06 216 LEU B N 1
ATOM 6054 C CA . LEU B 1 216 ? -8.008 -23.5 -22.047 1 81.06 216 LEU B CA 1
ATOM 6055 C C . LEU B 1 216 ? -9.438 -23.797 -21.594 1 81.06 216 LEU B C 1
ATOM 6057 O O . LEU B 1 216 ? -10.047 -22.984 -20.891 1 81.06 216 LEU B O 1
ATOM 6061 N N . LEU B 1 217 ? -9.914 -24.922 -22.016 1 83.94 217 LEU B N 1
ATOM 6062 C CA . LEU B 1 217 ? -11.281 -25.281 -21.656 1 83.94 217 LEU B CA 1
ATOM 6063 C C . LEU B 1 217 ? -11.406 -25.516 -20.156 1 83.94 217 LEU B C 1
ATOM 6065 O O . LEU B 1 217 ? -12.375 -25.078 -19.531 1 83.94 217 LEU B O 1
ATOM 6069 N N . LEU B 1 218 ? -10.43 -26.172 -19.594 1 85.81 218 LEU B N 1
ATOM 6070 C CA . LEU B 1 218 ? -10.492 -26.469 -18.172 1 85.81 218 LEU B CA 1
ATOM 6071 C C . LEU B 1 218 ? -10.273 -25.203 -17.344 1 85.81 218 LEU B C 1
ATOM 6073 O O . LEU B 1 218 ? -10.82 -25.062 -16.25 1 85.81 218 LEU B O 1
ATOM 6077 N N . ILE B 1 219 ? -9.461 -24.328 -17.844 1 86.94 219 ILE B N 1
ATOM 6078 C CA . ILE B 1 219 ? -9.297 -23.031 -17.188 1 86.94 219 ILE B CA 1
ATOM 6079 C C . ILE B 1 219 ? -10.617 -22.266 -17.203 1 86.94 219 ILE B C 1
ATOM 6081 O O . ILE B 1 219 ? -11.016 -21.688 -16.188 1 86.94 219 ILE B O 1
ATOM 6085 N N . ALA B 1 220 ? -11.289 -22.344 -18.375 1 88.31 220 ALA B N 1
ATOM 6086 C CA . ALA B 1 220 ? -12.578 -21.656 -18.516 1 88.31 220 ALA B CA 1
ATOM 6087 C C . ALA B 1 220 ? -13.609 -22.234 -17.547 1 88.31 220 ALA B C 1
ATOM 6089 O O . ALA B 1 220 ? -14.398 -21.5 -16.953 1 88.31 220 ALA B O 1
ATOM 6090 N N . VAL B 1 221 ? -13.562 -23.531 -17.391 1 88.94 221 VAL B N 1
ATOM 6091 C CA . VAL B 1 221 ? -14.484 -24.188 -16.469 1 88.94 221 VAL B CA 1
ATOM 6092 C C . VAL B 1 221 ? -14.195 -23.734 -15.047 1 88.94 221 VAL B C 1
ATOM 6094 O O . VAL B 1 221 ? -15.109 -23.391 -14.297 1 88.94 221 VAL B O 1
ATOM 6097 N N . GLY B 1 222 ? -12.945 -23.797 -14.664 1 91.19 222 GLY B N 1
ATOM 6098 C CA . GLY B 1 222 ? -12.578 -23.328 -13.336 1 91.19 222 GLY B CA 1
ATOM 6099 C C . GLY B 1 222 ? -12.977 -21.891 -13.086 1 91.19 222 GLY B C 1
ATOM 6100 O O . GLY B 1 222 ? -13.508 -21.562 -12.023 1 91.19 222 GLY B O 1
ATOM 6101 N N . ALA B 1 223 ? -12.734 -21.016 -14.031 1 91.56 223 ALA B N 1
ATOM 6102 C CA . ALA B 1 223 ? -13.062 -19.609 -13.906 1 91.56 223 ALA B CA 1
ATOM 6103 C C . ALA B 1 223 ? -14.57 -19.391 -13.805 1 91.56 223 ALA B C 1
ATOM 6105 O O . ALA B 1 223 ? -15.039 -18.562 -13.031 1 91.56 223 ALA B O 1
ATOM 6106 N N . ALA B 1 224 ? -15.273 -20.156 -14.594 1 92.38 224 ALA B N 1
ATOM 6107 C CA . ALA B 1 224 ? -16.734 -20.031 -14.586 1 92.38 224 ALA B CA 1
ATOM 6108 C C . ALA B 1 224 ? -17.297 -20.422 -13.227 1 92.38 224 ALA B C 1
ATOM 6110 O O . ALA B 1 224 ? -18.203 -19.766 -12.711 1 92.38 224 ALA B O 1
ATOM 6111 N N . ILE B 1 225 ? -16.797 -21.453 -12.648 1 93.31 225 ILE B N 1
ATOM 6112 C CA . ILE B 1 225 ? -17.25 -21.891 -11.336 1 93.31 225 ILE B CA 1
ATOM 6113 C C . ILE B 1 225 ? -16.938 -20.812 -10.289 1 93.31 225 ILE B C 1
ATOM 6115 O O . ILE B 1 225 ? -17.766 -20.5 -9.445 1 93.31 225 ILE B O 1
ATOM 6119 N N . CYS B 1 226 ? -15.742 -20.281 -10.375 1 92.81 226 CYS B N 1
ATOM 6120 C CA . CYS B 1 226 ? -15.328 -19.234 -9.445 1 92.81 226 CYS B CA 1
ATOM 6121 C C . CYS B 1 226 ? -16.266 -18.031 -9.539 1 92.81 226 CYS B C 1
ATOM 6123 O O . CYS B 1 226 ? -16.719 -17.516 -8.516 1 92.81 226 CYS B O 1
ATOM 6125 N N . LEU B 1 227 ? -16.5 -17.625 -10.734 1 91.31 227 LEU B N 1
ATOM 6126 C CA . LEU B 1 227 ? -17.328 -16.453 -10.945 1 91.31 227 LEU B CA 1
ATOM 6127 C C . LEU B 1 227 ? -18.766 -16.703 -10.508 1 91.31 227 LEU B C 1
ATOM 6129 O O . LEU B 1 227 ? -19.406 -15.836 -9.898 1 91.31 227 LEU B O 1
ATOM 6133 N N . ALA B 1 228 ? -19.25 -17.875 -10.805 1 93.62 228 ALA B N 1
ATOM 6134 C CA . ALA B 1 228 ? -20.625 -18.219 -10.438 1 93.62 228 ALA B CA 1
ATOM 6135 C C . ALA B 1 228 ? -20.797 -18.234 -8.922 1 93.62 228 ALA B C 1
ATOM 6137 O O . ALA B 1 228 ? -21.75 -17.656 -8.398 1 93.62 228 ALA B O 1
ATOM 6138 N N . VAL B 1 229 ? -19.891 -18.812 -8.219 1 94.38 229 VAL B N 1
ATOM 6139 C CA . VAL B 1 229 ? -19.984 -18.906 -6.77 1 94.38 229 VAL B CA 1
ATOM 6140 C C . VAL B 1 229 ? -19.797 -17.516 -6.152 1 94.38 229 VAL B C 1
ATOM 6142 O O . VAL B 1 229 ? -20.5 -17.156 -5.207 1 94.38 229 VAL B O 1
ATOM 6145 N N . ASN B 1 230 ? -18.906 -16.734 -6.711 1 92.44 230 ASN B N 1
ATOM 6146 C CA . ASN B 1 230 ? -18.609 -15.414 -6.156 1 92.44 230 ASN B CA 1
ATOM 6147 C C . ASN B 1 230 ? -19.766 -14.445 -6.359 1 92.44 230 ASN B C 1
ATOM 6149 O O . ASN B 1 230 ? -20.047 -13.609 -5.492 1 92.44 230 ASN B O 1
ATOM 6153 N N . ILE B 1 231 ? -20.484 -14.531 -7.426 1 89.62 231 ILE B N 1
ATOM 6154 C CA . ILE B 1 231 ? -21.547 -13.586 -7.754 1 89.62 231 ILE B CA 1
ATOM 6155 C C . ILE B 1 231 ? -22.859 -14.062 -7.156 1 89.62 231 ILE B C 1
ATOM 6157 O O . ILE B 1 231 ? -23.672 -13.25 -6.688 1 89.62 231 ILE B O 1
ATOM 6161 N N . CYS B 1 232 ? -23.047 -15.344 -7.082 1 90.75 232 CYS B N 1
ATOM 6162 C CA . CYS B 1 232 ? -24.344 -15.875 -6.699 1 90.75 232 CYS B CA 1
ATOM 6163 C C . CYS B 1 232 ? -24.453 -16.016 -5.188 1 90.75 232 CYS B C 1
ATOM 6165 O O . CYS B 1 232 ? -25.562 -15.953 -4.633 1 90.75 232 CYS B O 1
ATOM 6167 N N . ILE B 1 233 ? -23.344 -16.219 -4.539 1 92.5 233 ILE B N 1
ATOM 6168 C CA . ILE B 1 233 ? -23.391 -16.438 -3.096 1 92.5 233 ILE B CA 1
ATOM 6169 C C . ILE B 1 2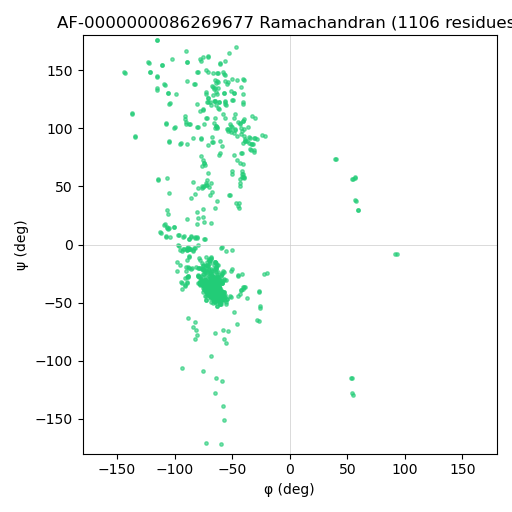33 ? -22.844 -15.195 -2.381 1 92.5 233 ILE B C 1
ATOM 6171 O O . ILE B 1 233 ? -21.625 -15.047 -2.23 1 92.5 233 ILE B O 1
ATOM 6175 N N . PHE B 1 234 ? -23.625 -14.391 -1.821 1 90.38 234 PHE B N 1
ATOM 6176 C CA . PHE B 1 234 ? -23.281 -13.203 -1.046 1 90.38 234 PHE B CA 1
ATOM 6177 C C . PHE B 1 234 ? -22.109 -12.461 -1.668 1 90.38 234 PHE B C 1
ATOM 6179 O O . PHE B 1 234 ? -21.016 -12.414 -1.088 1 90.38 234 PHE B O 1
ATOM 6186 N N . PRO B 1 235 ? -22.328 -11.82 -2.707 1 90.88 235 PRO B N 1
ATOM 6187 C CA . PRO B 1 235 ? -21.234 -11.148 -3.418 1 90.88 235 PRO B CA 1
ATOM 6188 C C . PRO B 1 235 ? -20.641 -9.984 -2.627 1 90.88 235 PRO B C 1
ATOM 6190 O O . PRO B 1 235 ? -21.375 -9.273 -1.931 1 90.88 235 PRO B O 1
ATOM 6193 N N . ILE B 1 236 ? -19.359 -9.891 -2.611 1 92.25 236 ILE B N 1
ATOM 6194 C CA . ILE B 1 236 ? -18.625 -8.766 -2.057 1 92.25 236 ILE B CA 1
ATOM 6195 C C . ILE B 1 236 ? -18.078 -7.891 -3.188 1 92.25 236 ILE B C 1
ATOM 6197 O O . ILE B 1 236 ? -17.328 -8.367 -4.043 1 92.25 236 ILE B O 1
ATOM 6201 N N . TRP B 1 237 ? -18.453 -6.656 -3.205 1 92.19 237 TRP B N 1
ATOM 6202 C CA . TRP B 1 237 ? -18.078 -5.75 -4.289 1 92.19 237 TRP B CA 1
ATOM 6203 C C . TRP B 1 237 ? -17 -4.781 -3.838 1 92.19 237 TRP B C 1
ATOM 6205 O O . TRP B 1 237 ? -17.109 -4.156 -2.781 1 92.19 237 TRP B O 1
ATOM 6215 N N . ALA B 1 238 ? -15.961 -4.648 -4.594 1 93.44 238 ALA B N 1
ATOM 6216 C CA . ALA B 1 238 ? -14.875 -3.713 -4.309 1 93.44 238 ALA B CA 1
ATOM 6217 C C . ALA B 1 238 ? -15.359 -2.27 -4.375 1 93.44 238 ALA B C 1
ATOM 6219 O O . ALA B 1 238 ? -14.906 -1.416 -3.613 1 93.44 238 ALA B O 1
ATOM 6220 N N . GLY B 1 239 ? -16.25 -1.997 -5.301 1 92.94 239 GLY B N 1
ATOM 6221 C CA . GLY B 1 239 ? -16.812 -0.658 -5.398 1 92.94 239 GLY B CA 1
ATOM 6222 C C . GLY B 1 239 ? -17.547 -0.228 -4.148 1 92.94 239 GLY B C 1
ATOM 6223 O O . GLY B 1 239 ? -17.422 0.914 -3.703 1 92.94 239 GLY B O 1
ATOM 6224 N N . GLU B 1 240 ? -18.297 -1.12 -3.635 1 92.81 240 GLU B N 1
ATOM 6225 C CA . GLU B 1 240 ? -19.016 -0.838 -2.393 1 92.81 240 GLU B CA 1
ATOM 6226 C C . GLU B 1 240 ? -18.047 -0.618 -1.235 1 92.81 240 GLU B C 1
ATOM 6228 O O . GLU B 1 240 ? -18.281 0.238 -0.378 1 92.81 240 GLU B O 1
ATOM 6233 N N . ASP B 1 241 ? -17.047 -1.392 -1.232 1 93 241 ASP B N 1
ATOM 6234 C CA . ASP B 1 241 ? -16.031 -1.218 -0.196 1 93 241 ASP B CA 1
ATOM 6235 C C . ASP B 1 241 ? -15.336 0.137 -0.326 1 93 241 ASP B C 1
ATOM 6237 O O . ASP B 1 241 ? -15 0.767 0.678 1 93 241 ASP B O 1
ATOM 6241 N N . LEU B 1 242 ? -15.023 0.543 -1.525 1 94.88 242 LEU B N 1
ATOM 6242 C CA . LEU B 1 242 ? -14.445 1.863 -1.756 1 94.88 242 LEU B CA 1
ATOM 6243 C C . LEU B 1 242 ? -15.375 2.959 -1.253 1 94.88 242 LEU B C 1
ATOM 6245 O O . LEU B 1 242 ? -14.938 3.902 -0.592 1 94.88 242 LEU B O 1
ATOM 6249 N N . HIS B 1 243 ? -16.672 2.818 -1.548 1 94.69 243 HIS B N 1
ATOM 6250 C CA . HIS B 1 243 ? -17.688 3.752 -1.087 1 94.69 243 HIS B CA 1
ATOM 6251 C C . HIS B 1 243 ? -17.719 3.824 0.436 1 94.69 243 HIS B C 1
ATOM 6253 O O . HIS B 1 243 ? -17.688 4.914 1.01 1 94.69 243 HIS B O 1
ATOM 6259 N N . LYS B 1 244 ? -17.719 2.74 1.05 1 93.69 244 LYS B N 1
ATOM 6260 C CA . LYS B 1 244 ? -17.75 2.672 2.508 1 93.69 244 LYS B CA 1
ATOM 6261 C C . LYS B 1 244 ? -16.484 3.242 3.125 1 93.69 244 LYS B C 1
ATOM 6263 O O . LYS B 1 244 ? -16.531 3.871 4.184 1 93.69 244 LYS B O 1
ATOM 6268 N N . LEU B 1 245 ? -15.391 2.932 2.465 1 94.62 245 LEU B N 1
ATOM 6269 C CA . LEU B 1 245 ? -14.117 3.438 2.953 1 94.62 245 LEU B CA 1
ATOM 6270 C C . LEU B 1 245 ? -14.094 4.961 2.939 1 94.62 245 LEU B C 1
ATOM 6272 O O . LEU B 1 245 ? -13.633 5.59 3.898 1 94.62 245 LEU B O 1
ATOM 6276 N N . VAL B 1 246 ? -14.539 5.562 1.885 1 95.06 246 VAL B N 1
ATOM 6277 C CA . VAL B 1 246 ? -14.578 7.016 1.764 1 95.06 246 VAL B CA 1
ATOM 6278 C C . VAL B 1 246 ? -15.469 7.602 2.857 1 95.06 246 VAL B C 1
ATOM 6280 O O . VAL B 1 246 ? -15.086 8.57 3.521 1 95.06 246 VAL B O 1
ATOM 6283 N N . VAL B 1 247 ? -16.609 6.992 3.094 1 95.62 247 VAL B N 1
ATOM 6284 C CA . VAL B 1 247 ? -17.562 7.461 4.105 1 95.62 247 VAL B CA 1
ATOM 6285 C C . VAL B 1 247 ? -16.922 7.34 5.492 1 95.62 247 VAL B C 1
ATOM 6287 O O . VAL B 1 247 ? -17.031 8.266 6.305 1 95.62 247 VAL B O 1
ATOM 6290 N N . LYS B 1 248 ? -16.312 6.281 5.723 1 94.25 248 LYS B N 1
ATOM 6291 C CA . LYS B 1 248 ? -15.641 6.066 7 1 94.25 248 LYS B CA 1
ATOM 6292 C C . LYS B 1 248 ? -14.578 7.129 7.25 1 94.25 248 LYS B C 1
ATOM 6294 O O . LYS B 1 248 ? -14.43 7.617 8.375 1 94.25 248 LYS B O 1
ATOM 6299 N N . ASN B 1 249 ? -13.781 7.414 6.219 1 94.62 249 ASN B N 1
ATOM 6300 C CA . ASN B 1 249 ? -12.742 8.43 6.344 1 94.62 249 ASN B CA 1
ATOM 6301 C C . ASN B 1 249 ? -13.328 9.797 6.664 1 94.62 249 ASN B C 1
ATOM 6303 O O . ASN B 1 249 ? -12.734 10.57 7.422 1 94.62 249 ASN B O 1
ATOM 6307 N N . PHE B 1 250 ? -14.516 10.148 6.07 1 96.69 250 PHE B N 1
ATOM 6308 C CA . PHE B 1 250 ? -15.188 11.406 6.387 1 96.69 250 PHE B CA 1
ATOM 6309 C C . PHE B 1 250 ? -15.531 11.477 7.867 1 96.69 250 PHE B C 1
ATOM 6311 O O . PHE B 1 250 ? -15.242 12.469 8.531 1 96.69 250 PHE B O 1
ATOM 6318 N N . ASN B 1 251 ? -16.078 10.43 8.344 1 94.81 251 ASN B N 1
ATOM 6319 C CA . ASN B 1 251 ? -16.469 10.383 9.75 1 94.81 251 ASN B CA 1
ATOM 6320 C C . ASN B 1 251 ? -15.242 10.391 10.664 1 94.81 251 ASN B C 1
ATOM 6322 O O . ASN B 1 251 ? -15.266 11.023 11.727 1 94.81 251 ASN B O 1
ATOM 6326 N N . GLY B 1 252 ? -14.234 9.68 10.234 1 93.62 252 GLY B N 1
ATOM 6327 C CA . GLY B 1 252 ? -13.016 9.664 11.016 1 93.62 252 GLY B CA 1
ATOM 6328 C C . GLY B 1 252 ? -12.375 11.031 11.156 1 93.62 252 GLY B C 1
ATOM 6329 O O . GLY B 1 252 ? -11.977 11.43 12.25 1 93.62 252 GLY B O 1
ATOM 6330 N N . VAL B 1 253 ? -12.25 11.758 10.078 1 94.81 253 VAL B N 1
ATOM 6331 C CA . VAL B 1 253 ? -11.641 13.086 10.086 1 94.81 253 VAL B CA 1
ATOM 6332 C C . VAL B 1 253 ? -12.508 14.055 10.883 1 94.81 253 VAL B C 1
ATOM 6334 O O . VAL B 1 253 ? -12 14.898 11.617 1 94.81 253 VAL B O 1
ATOM 6337 N N . ALA B 1 254 ? -13.867 13.945 10.766 1 95.88 254 ALA B N 1
ATOM 6338 C CA . ALA B 1 254 ? -14.789 14.797 11.516 1 95.88 254 ALA B CA 1
ATOM 6339 C C . ALA B 1 254 ? -14.633 14.578 13.016 1 95.88 254 ALA B C 1
ATOM 6341 O O . ALA B 1 254 ? -14.547 15.547 13.781 1 95.88 254 ALA B O 1
ATOM 6342 N N . ASN B 1 255 ? -14.57 13.352 13.406 1 94.06 255 ASN B N 1
ATOM 6343 C CA . ASN B 1 255 ? -14.391 13.023 14.82 1 94.06 255 ASN B CA 1
ATOM 6344 C C . ASN B 1 255 ? -13.055 13.539 15.344 1 94.06 255 ASN B C 1
ATOM 6346 O O . ASN B 1 255 ? -12.977 14.031 16.469 1 94.06 255 ASN B O 1
ATOM 6350 N N . SER B 1 256 ? -12.055 13.367 14.555 1 93.56 256 SER B N 1
ATOM 6351 C CA . SER B 1 256 ? -10.734 13.836 14.969 1 93.56 256 SER B CA 1
ATOM 6352 C C . SER B 1 256 ? -10.703 15.352 15.109 1 93.56 256 SER B C 1
ATOM 6354 O O . SER B 1 256 ? -10.062 15.883 16.016 1 93.56 256 SER B O 1
ATOM 6356 N N . LEU B 1 257 ? -11.336 16.062 14.18 1 94.25 257 LEU B N 1
ATOM 6357 C CA . LEU B 1 257 ? -11.383 17.516 14.258 1 94.25 257 LEU B CA 1
ATOM 6358 C C . LEU B 1 257 ? -12.078 17.984 15.531 1 94.25 257 LEU B C 1
ATOM 6360 O O . LEU B 1 257 ? -11.547 18.812 16.266 1 94.25 257 LEU B O 1
ATOM 6364 N N . GLU B 1 258 ? -13.258 17.422 15.766 1 92.81 258 GLU B N 1
ATOM 6365 C CA . GLU B 1 258 ? -14.008 17.75 16.969 1 92.81 258 GLU B CA 1
ATOM 6366 C C . GLU B 1 258 ? -13.219 17.406 18.234 1 92.81 258 GLU B C 1
ATOM 6368 O O . GLU B 1 258 ? -13.188 18.188 19.188 1 92.81 258 GLU B O 1
ATOM 6373 N N . GLY B 1 259 ? -12.617 16.297 18.203 1 89.94 259 GLY B N 1
ATOM 6374 C CA . GLY B 1 259 ? -11.82 15.875 19.328 1 89.94 259 GLY B CA 1
ATOM 6375 C C . GLY B 1 259 ? -10.617 16.766 19.578 1 89.94 259 GLY B C 1
ATOM 6376 O O . GLY B 1 259 ? -10.273 17.047 20.734 1 89.94 259 GLY B O 1
ATOM 6377 N N . CYS B 1 260 ? -9.938 17.219 18.594 1 89.62 260 CYS B N 1
ATOM 6378 C CA . CYS B 1 260 ? -8.773 18.078 18.719 1 89.62 260 CYS B CA 1
ATOM 6379 C C . CYS B 1 260 ? -9.156 19.438 19.297 1 89.62 260 CYS B C 1
ATOM 6381 O O . CYS B 1 260 ? -8.477 19.969 20.172 1 89.62 260 CYS B O 1
ATOM 6383 N N . VAL B 1 261 ? -10.258 20.031 18.766 1 91.5 261 VAL B N 1
ATOM 6384 C CA . VAL B 1 261 ? -10.68 21.344 19.234 1 91.5 261 VAL B CA 1
ATOM 6385 C C . VAL B 1 261 ? -11.148 21.25 20.688 1 91.5 261 VAL B C 1
ATOM 6387 O O . VAL B 1 261 ? -10.766 22.062 21.531 1 91.5 261 VAL B O 1
ATOM 6390 N N . ASN B 1 262 ? -11.906 20.172 21 1 88.88 262 ASN B N 1
ATOM 6391 C CA . ASN B 1 262 ? -12.359 19.953 22.375 1 88.88 262 ASN B CA 1
ATOM 6392 C C . ASN B 1 262 ? -11.188 19.688 23.312 1 88.88 262 ASN B C 1
ATOM 6394 O O . ASN B 1 262 ? -11.172 20.156 24.453 1 88.88 262 ASN B O 1
ATOM 6398 N N . GLY B 1 263 ? -10.297 18.906 22.828 1 84.31 263 GLY B N 1
ATOM 6399 C CA . GLY B 1 263 ? -9.125 18.625 23.641 1 84.31 263 GLY B CA 1
ATOM 6400 C C . GLY B 1 263 ? -8.266 19.844 23.906 1 84.31 263 GLY B C 1
ATOM 6401 O O . GLY B 1 263 ? -7.73 20 25 1 84.31 263 GLY B O 1
ATOM 6402 N N . TYR B 1 264 ? -8.125 20.688 22.906 1 86.06 264 TYR B N 1
ATOM 6403 C CA . TYR B 1 264 ? -7.371 21.938 23.078 1 86.06 264 TYR B CA 1
ATOM 6404 C C . TYR B 1 264 ? -8.031 22.844 24.094 1 86.06 264 TYR B C 1
ATOM 6406 O O . TYR B 1 264 ? -7.352 23.469 24.906 1 86.06 264 TYR B O 1
ATOM 6414 N N . LEU B 1 265 ? -9.359 22.891 24.078 1 85.88 265 LEU B N 1
ATOM 6415 C CA . LEU B 1 265 ? -10.102 23.781 24.953 1 85.88 265 LEU B CA 1
ATOM 6416 C C . LEU B 1 265 ? -10.156 23.234 26.375 1 85.88 265 LEU B C 1
ATOM 6418 O O . LEU B 1 265 ? -10.227 24.016 27.328 1 85.88 265 LEU B O 1
ATOM 6422 N N . GLN B 1 266 ? -10.125 21.906 26.484 1 80.81 266 GLN B N 1
ATOM 6423 C CA . GLN B 1 266 ? -10.148 21.281 27.812 1 80.81 266 GLN B CA 1
ATOM 6424 C C . GLN B 1 266 ? -8.742 21.172 28.391 1 80.81 266 GLN B C 1
ATOM 6426 O O . GLN B 1 266 ? -8.57 20.719 29.531 1 80.81 266 GLN B O 1
ATOM 6431 N N . CYS B 1 267 ? -7.707 21.75 27.75 1 67.56 267 CYS B N 1
ATOM 6432 C CA . CYS B 1 267 ? -6.324 21.828 28.203 1 67.56 267 CYS B CA 1
ATOM 6433 C C . CYS B 1 267 ? -5.758 20.422 28.453 1 67.56 267 CYS B C 1
ATOM 6435 O O . CYS B 1 267 ? -5.148 20.188 29.5 1 67.56 267 CYS B O 1
ATOM 6437 N N . VAL B 1 268 ? -6.156 19.531 27.609 1 61.34 268 VAL B N 1
ATOM 6438 C CA . VAL B 1 268 ? -5.578 18.188 27.75 1 61.34 268 VAL B CA 1
ATOM 6439 C C . VAL B 1 268 ? -4.07 18.266 27.516 1 61.34 268 VAL B C 1
ATOM 6441 O O . VAL B 1 268 ? -3.613 18.828 26.531 1 61.34 268 VAL B O 1
ATOM 6444 N N . GLU B 1 269 ? -3.242 18.266 28.516 1 61 269 GLU B N 1
ATOM 6445 C CA . GLU B 1 269 ? -1.789 18.25 28.391 1 61 269 GLU B CA 1
ATOM 6446 C C . GLU B 1 269 ? -1.264 16.812 28.391 1 61 269 GLU B C 1
ATOM 6448 O O . GLU B 1 269 ? -1.641 16 29.25 1 61 269 GLU B O 1
ATOM 6453 N N . TYR B 1 270 ? -0.809 16.406 27.156 1 58.16 270 TYR B N 1
ATOM 6454 C CA . TYR B 1 270 ? -0.182 15.086 27.156 1 58.16 270 TYR B CA 1
ATOM 6455 C C . TYR B 1 270 ? 1.082 15.086 28.016 1 58.16 270 TYR B C 1
ATOM 6457 O O . TYR B 1 270 ? 1.943 15.953 27.859 1 58.16 270 TYR B O 1
ATOM 6465 N N . GLU B 1 271 ? 1.025 14.586 29.172 1 55.78 271 GLU B N 1
ATOM 6466 C CA . GLU B 1 271 ? 2.26 14.484 29.953 1 55.78 271 GLU B CA 1
ATOM 6467 C C . GLU B 1 271 ? 3.359 13.805 29.141 1 55.78 271 GLU B C 1
ATOM 6469 O O . GLU B 1 271 ? 4.512 14.242 29.156 1 55.78 271 GLU B O 1
ATOM 6474 N N . ARG B 1 272 ? 2.98 12.688 28.453 1 59.19 272 ARG B N 1
ATOM 6475 C CA . ARG B 1 272 ? 3.922 11.945 27.625 1 59.19 272 ARG B CA 1
ATOM 6476 C C . ARG B 1 272 ? 3.279 11.539 26.297 1 59.19 272 ARG B C 1
ATOM 6478 O O . ARG B 1 272 ? 2.209 10.93 26.281 1 59.19 272 ARG B O 1
ATOM 6485 N N . ILE B 1 273 ? 3.85 12.203 25.297 1 67 273 ILE B N 1
ATOM 6486 C CA . ILE B 1 273 ? 3.355 11.789 23.984 1 67 273 ILE B CA 1
ATOM 6487 C C . ILE B 1 273 ? 3.672 10.32 23.75 1 67 273 ILE B C 1
ATOM 6489 O O . ILE B 1 273 ? 4.82 9.891 23.891 1 67 273 ILE B O 1
ATOM 6493 N N . PRO B 1 274 ? 2.641 9.531 23.625 1 67.88 274 PRO B N 1
ATOM 6494 C CA . PRO B 1 274 ? 2.943 8.133 23.312 1 67.88 274 PRO B CA 1
ATOM 6495 C C . PRO B 1 274 ? 3.939 7.984 22.156 1 67.88 274 PRO B C 1
ATOM 6497 O O . PRO B 1 274 ? 3.818 8.672 21.141 1 67.88 274 PRO B O 1
ATOM 6500 N N . SER B 1 275 ? 4.922 7.211 22.359 1 72 275 SER B N 1
ATOM 6501 C CA . SER B 1 275 ? 6 7.008 21.391 1 72 275 SER B CA 1
ATOM 6502 C C . SER B 1 275 ? 5.469 6.492 20.062 1 72 275 SER B C 1
ATOM 6504 O O . SER B 1 275 ? 6.035 6.785 19.016 1 72 275 SER B O 1
ATOM 6506 N N . LYS B 1 276 ? 4.297 5.852 20.172 1 75.25 276 LYS B N 1
ATOM 6507 C CA . LYS B 1 276 ? 3.744 5.258 18.953 1 75.25 276 LYS B CA 1
ATOM 6508 C C . LYS B 1 276 ? 3.262 6.336 17.984 1 75.25 276 LYS B C 1
ATOM 6510 O O . LYS B 1 276 ? 3.322 6.156 16.766 1 75.25 276 LYS B O 1
ATOM 6515 N N . ILE B 1 277 ? 2.895 7.449 18.562 1 73.75 277 ILE B N 1
ATOM 6516 C CA . ILE B 1 277 ? 2.416 8.539 17.719 1 73.75 277 ILE B CA 1
ATOM 6517 C C . ILE B 1 277 ? 3.6 9.242 17.062 1 73.75 277 ILE B C 1
ATOM 6519 O O . ILE B 1 277 ? 3.535 9.617 15.883 1 73.75 277 ILE B O 1
ATOM 6523 N N . LEU B 1 278 ? 4.711 9.234 17.844 1 71.12 278 LEU B N 1
ATOM 6524 C CA . LEU B 1 278 ? 5.887 9.945 17.344 1 71.12 278 LEU B CA 1
ATOM 6525 C C . LEU B 1 278 ? 6.578 9.141 16.25 1 71.12 278 LEU B C 1
ATOM 6527 O O . LEU B 1 278 ? 7.309 9.703 15.438 1 71.12 278 LEU B O 1
ATOM 6531 N N . THR B 1 279 ? 6.262 7.824 16.297 1 71.12 279 THR B N 1
ATOM 6532 C CA . THR B 1 279 ? 6.848 6.977 15.258 1 71.12 279 THR B CA 1
ATOM 6533 C C . THR B 1 279 ? 5.801 6.582 14.219 1 71.12 279 THR B C 1
ATOM 6535 O O . THR B 1 279 ? 6.031 5.684 13.406 1 71.12 279 THR B O 1
ATOM 6538 N N . TYR B 1 280 ? 4.664 7.199 14.18 1 74.56 280 TYR B N 1
ATOM 6539 C CA . TYR B 1 280 ? 3.592 7.023 13.211 1 74.56 280 TYR B CA 1
ATOM 6540 C C . TYR B 1 280 ? 3.088 5.586 13.203 1 74.56 280 TYR B C 1
ATOM 6542 O O . TYR B 1 280 ? 2.756 5.039 12.148 1 74.56 280 TYR B O 1
ATOM 6550 N N . GLU B 1 281 ? 3.207 4.965 14.406 1 74.88 281 GLU B N 1
ATOM 6551 C CA . GLU B 1 281 ? 2.666 3.615 14.547 1 74.88 281 GLU B CA 1
ATOM 6552 C C . GLU B 1 281 ? 1.204 3.65 14.984 1 74.88 281 GLU B C 1
ATOM 6554 O O . GLU B 1 281 ? 0.72 4.676 15.469 1 74.88 281 GLU B O 1
ATOM 6559 N N . ALA B 1 282 ? 0.548 2.533 14.664 1 71.88 282 ALA B N 1
ATOM 6560 C CA . ALA B 1 282 ? -0.863 2.463 15.031 1 71.88 282 ALA B CA 1
ATOM 6561 C C . ALA B 1 282 ? -1.04 2.568 16.547 1 71.88 282 ALA B C 1
ATOM 6563 O O . ALA B 1 282 ? -0.268 1.985 17.312 1 71.88 282 ALA B O 1
ATOM 6564 N N . SER B 1 283 ? -1.82 3.572 16.984 1 73.38 283 SER B N 1
ATOM 6565 C CA . SER B 1 283 ? -2.102 3.793 18.406 1 73.38 283 SER B CA 1
ATOM 6566 C C . SER B 1 283 ? -3.6 3.758 18.688 1 73.38 283 SER B C 1
ATOM 6568 O O . SER B 1 283 ? -4.41 3.936 17.766 1 73.38 283 SER B O 1
ATOM 6570 N N . ASP B 1 284 ? -3.975 3.498 19.797 1 70.38 284 ASP B N 1
ATOM 6571 C CA . ASP B 1 284 ? -5.363 3.363 20.219 1 70.38 284 ASP B CA 1
ATOM 6572 C C . ASP B 1 284 ? -6 4.73 20.469 1 70.38 284 ASP B C 1
ATOM 6574 O O . ASP B 1 284 ? -7.188 4.82 20.797 1 70.38 284 ASP B O 1
ATOM 6578 N N . ASP B 1 285 ? -5.363 5.805 20.188 1 77.19 285 ASP B N 1
ATOM 6579 C CA . ASP B 1 285 ? -5.953 7.129 20.328 1 77.19 285 ASP B CA 1
ATOM 6580 C C . ASP B 1 285 ? -6.934 7.426 19.203 1 77.19 285 ASP B C 1
ATOM 6582 O O . ASP B 1 285 ? -6.555 7.418 18.031 1 77.19 285 ASP B O 1
ATOM 6586 N N . PRO B 1 286 ? -8.18 7.586 19.641 1 77.56 286 PRO B N 1
ATOM 6587 C CA . PRO B 1 286 ? -9.203 7.777 18.609 1 77.56 286 PRO B CA 1
ATOM 6588 C C . PRO B 1 286 ? -8.938 9 17.734 1 77.56 286 PRO B C 1
ATOM 6590 O O . PRO B 1 286 ? -9.273 8.992 16.547 1 77.56 286 PRO B O 1
ATOM 6593 N N . LEU B 1 287 ? -8.344 10.055 18.344 1 81.06 287 LEU B N 1
ATOM 6594 C CA . LEU B 1 287 ? -8.062 11.258 17.562 1 81.06 287 LEU B CA 1
ATOM 6595 C C . LEU B 1 287 ? -6.984 10.977 16.516 1 81.06 287 LEU B C 1
ATOM 6597 O O . LEU B 1 287 ? -7.129 11.352 15.352 1 81.06 287 LEU B O 1
ATOM 6601 N N . TYR B 1 288 ? -6.094 10.188 17.031 1 82.25 288 TYR B N 1
ATOM 6602 C CA . TYR B 1 288 ? -4.965 9.852 16.172 1 82.25 288 TYR B CA 1
ATOM 6603 C C . TYR B 1 288 ? -5.371 8.828 15.117 1 82.25 288 TYR B C 1
ATOM 6605 O O . TYR B 1 288 ? -4.977 8.938 13.953 1 82.25 288 TYR B O 1
ATOM 6613 N N . SER B 1 289 ? -6.211 8.016 15.43 1 83.44 289 SER B N 1
ATOM 6614 C CA . SER B 1 289 ? -6.582 6.926 14.531 1 83.44 289 SER B CA 1
ATOM 6615 C C . SER B 1 289 ? -7.484 7.426 13.406 1 83.44 289 SER B C 1
ATOM 6617 O O . SER B 1 289 ? -7.438 6.906 12.289 1 83.44 289 SER B O 1
ATOM 6619 N N . GLY B 1 290 ? -8.328 8.422 13.68 1 84.56 290 GLY B N 1
ATOM 6620 C CA . GLY B 1 290 ? -9.258 8.93 12.68 1 84.56 290 GLY B CA 1
ATOM 6621 C C . GLY B 1 290 ? -8.57 9.555 11.484 1 84.56 290 GLY B C 1
ATOM 6622 O O . GLY B 1 290 ? -8.766 9.117 10.344 1 84.56 290 GLY B O 1
ATOM 6623 N N . TYR B 1 291 ? -7.656 10.508 11.781 1 87 291 TYR B N 1
ATOM 6624 C CA . TYR B 1 291 ? -7.016 11.164 10.641 1 87 291 TYR B CA 1
ATOM 6625 C C . TYR B 1 291 ? -5.906 10.297 10.062 1 87 291 TYR B C 1
ATOM 6627 O O . TYR B 1 291 ? -5.602 10.375 8.875 1 87 291 TYR B O 1
ATOM 6635 N N . ARG B 1 292 ? -5.289 9.406 10.883 1 85.31 292 ARG B N 1
ATOM 6636 C CA . ARG B 1 292 ? -4.246 8.531 10.359 1 85.31 292 ARG B CA 1
ATOM 6637 C C . ARG B 1 292 ? -4.816 7.555 9.336 1 85.31 292 ARG B C 1
ATOM 6639 O O . ARG B 1 292 ? -4.191 7.305 8.297 1 85.31 292 ARG B O 1
ATOM 6646 N N . SER B 1 293 ? -5.973 7.027 9.633 1 86.69 293 SER B N 1
ATOM 6647 C CA . SER B 1 293 ? -6.609 6.094 8.711 1 86.69 293 SER B CA 1
ATOM 6648 C C . SER B 1 293 ? -6.914 6.758 7.371 1 86.69 293 SER B C 1
ATOM 6650 O O . SER B 1 293 ? -6.754 6.141 6.316 1 86.69 293 SER B O 1
ATOM 6652 N N . ALA B 1 294 ? -7.297 7.949 7.402 1 87.44 294 ALA B N 1
ATOM 6653 C CA . ALA B 1 294 ? -7.605 8.672 6.172 1 87.44 294 ALA B CA 1
ATOM 6654 C C . ALA B 1 294 ? -6.34 8.953 5.367 1 87.44 294 ALA B C 1
ATOM 6656 O O . ALA B 1 294 ? -6.34 8.859 4.141 1 87.44 294 ALA B O 1
ATOM 6657 N N . VAL B 1 295 ? -5.281 9.227 6.055 1 85.25 295 VAL B N 1
ATOM 6658 C CA . VAL B 1 295 ? -4.031 9.562 5.387 1 85.25 295 VAL B CA 1
ATOM 6659 C C . VAL B 1 295 ? -3.398 8.297 4.809 1 85.25 295 VAL B C 1
ATOM 6661 O O . VAL B 1 295 ? -2.855 8.32 3.703 1 85.25 295 VAL B O 1
ATOM 6664 N N . GLN B 1 296 ? -3.516 7.211 5.426 1 84.44 296 GLN B N 1
ATOM 6665 C CA . GLN B 1 296 ? -2.875 5.969 5.004 1 84.44 296 GLN B CA 1
ATOM 6666 C C . GLN B 1 296 ? -3.77 5.188 4.043 1 84.44 296 GLN B C 1
ATOM 6668 O O . GLN B 1 296 ? -3.359 4.16 3.504 1 84.44 296 GLN B O 1
ATOM 6673 N N . SER B 1 297 ? -4.93 5.66 3.779 1 87.88 297 SER B N 1
ATOM 6674 C CA . SER B 1 297 ? -5.875 4.879 2.988 1 87.88 297 SER B CA 1
ATOM 6675 C C . SER B 1 297 ? -5.605 5.031 1.496 1 87.88 297 SER B C 1
ATOM 6677 O O . SER B 1 297 ? -6.328 4.473 0.668 1 87.88 297 SER B O 1
ATOM 6679 N N . THR B 1 298 ? -4.551 5.68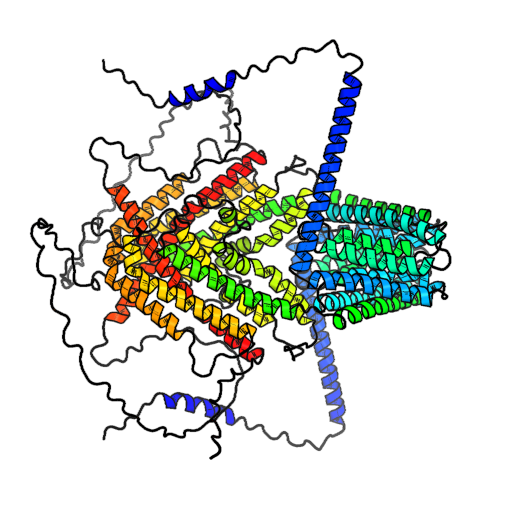4 1.079 1 86.81 298 THR B N 1
ATOM 6680 C CA . THR B 1 298 ? -4.293 5.938 -0.334 1 86.81 298 THR B CA 1
ATOM 6681 C C . THR B 1 298 ? -4.051 4.629 -1.081 1 86.81 298 THR B C 1
ATOM 6683 O O . THR B 1 298 ? -4.645 4.391 -2.135 1 86.81 298 THR B O 1
ATOM 6686 N N . SER B 1 299 ? -3.232 3.805 -0.549 1 85.94 299 SER B N 1
ATOM 6687 C CA . SER B 1 299 ? -2.91 2.549 -1.219 1 85.94 299 SER B CA 1
ATOM 6688 C C . SER B 1 299 ? -4.125 1.63 -1.283 1 85.94 299 SER B C 1
ATOM 6690 O O . SER B 1 299 ? -4.352 0.961 -2.295 1 85.94 299 SER B O 1
ATOM 6692 N N . GLN B 1 300 ? -4.898 1.596 -0.241 1 90.25 300 GLN B N 1
ATOM 6693 C CA . GLN B 1 300 ? -6.102 0.772 -0.221 1 90.25 300 GLN B CA 1
ATOM 6694 C C . GLN B 1 300 ? -7.125 1.268 -1.241 1 90.25 300 GLN B C 1
ATOM 6696 O O . GLN B 1 300 ? -7.766 0.466 -1.924 1 90.25 300 GLN B O 1
ATOM 6701 N N . GLU B 1 301 ? -7.258 2.574 -1.323 1 93.38 301 GLU B N 1
ATOM 6702 C CA . GLU B 1 301 ? -8.195 3.158 -2.277 1 93.38 301 GLU B CA 1
ATOM 6703 C C . GLU B 1 301 ? -7.789 2.838 -3.715 1 93.38 301 GLU B C 1
ATOM 6705 O O . GLU B 1 301 ? -8.641 2.52 -4.547 1 93.38 301 GLU B O 1
ATOM 6710 N N . GLU B 1 302 ? -6.559 2.873 -3.982 1 89.44 302 GLU B N 1
ATOM 6711 C CA . GLU B 1 302 ? -6.078 2.586 -5.332 1 89.44 302 GLU B CA 1
ATOM 6712 C C . GLU B 1 302 ? -6.289 1.119 -5.691 1 89.44 302 GLU B C 1
ATOM 6714 O O . GLU B 1 302 ? -6.645 0.799 -6.828 1 89.44 302 GLU B O 1
ATOM 6719 N N . SER B 1 303 ? -6.02 0.278 -4.719 1 89.94 303 SER B N 1
ATOM 6720 C CA . SER B 1 303 ? -6.238 -1.144 -4.965 1 89.94 303 SER B CA 1
ATOM 6721 C C . SER B 1 303 ? -7.715 -1.439 -5.219 1 89.94 303 SER B C 1
ATOM 6723 O O . SER B 1 303 ? -8.055 -2.16 -6.16 1 89.94 303 SER B O 1
ATOM 6725 N N . LEU B 1 304 ? -8.586 -0.877 -4.398 1 93.75 304 LEU B N 1
ATOM 6726 C CA . LEU B 1 304 ? -10.016 -1.093 -4.562 1 93.75 304 LEU B CA 1
ATOM 6727 C C . LEU B 1 304 ? -10.508 -0.502 -5.879 1 93.75 304 LEU B C 1
ATOM 6729 O O . LEU B 1 304 ? -11.383 -1.077 -6.535 1 93.75 304 LEU B O 1
ATOM 6733 N N . LEU B 1 305 ? -9.953 0.658 -6.262 1 93.62 305 LEU B N 1
ATOM 6734 C CA . LEU B 1 305 ? -10.32 1.287 -7.523 1 93.62 305 LEU B CA 1
ATOM 6735 C C . LEU B 1 305 ? -9.977 0.384 -8.703 1 93.62 305 LEU B C 1
ATOM 6737 O O . LEU B 1 305 ? -10.773 0.227 -9.625 1 93.62 305 LEU B O 1
ATOM 6741 N N . SER B 1 306 ? -8.805 -0.251 -8.664 1 91.5 306 SER B N 1
ATOM 6742 C CA . SER B 1 306 ? -8.352 -1.104 -9.75 1 91.5 306 SER B CA 1
ATOM 6743 C C . SER B 1 306 ? -9.266 -2.309 -9.938 1 91.5 306 SER B C 1
ATOM 6745 O O . SER B 1 306 ? -9.406 -2.83 -11.047 1 91.5 306 SER B O 1
ATOM 6747 N N . PHE B 1 307 ? -9.906 -2.729 -8.898 1 92.88 307 PHE B N 1
ATOM 6748 C CA . PHE B 1 307 ? -10.812 -3.867 -8.977 1 92.88 307 PHE B CA 1
ATOM 6749 C C . PHE B 1 307 ? -12.234 -3.408 -9.289 1 92.88 307 PHE B C 1
ATOM 6751 O O . PHE B 1 307 ? -12.953 -4.078 -10.031 1 92.88 307 PHE B O 1
ATOM 6758 N N . ALA B 1 308 ? -12.602 -2.25 -8.758 1 92.75 308 ALA B N 1
ATOM 6759 C CA . ALA B 1 308 ? -13.969 -1.753 -8.906 1 92.75 308 ALA B CA 1
ATOM 6760 C C . ALA B 1 308 ? -14.281 -1.455 -10.375 1 92.75 308 ALA B C 1
ATOM 6762 O O . ALA B 1 308 ? -15.43 -1.604 -10.805 1 92.75 308 ALA B O 1
ATOM 6763 N N . ILE B 1 309 ? -13.367 -1.072 -11.18 1 90.75 309 ILE B N 1
ATOM 6764 C CA . ILE B 1 309 ? -13.562 -0.686 -12.578 1 90.75 309 ILE B CA 1
ATOM 6765 C C . ILE B 1 309 ? -14.008 -1.899 -13.391 1 90.75 309 ILE B C 1
ATOM 6767 O O . ILE B 1 309 ? -14.68 -1.757 -14.414 1 90.75 309 ILE B O 1
ATOM 6771 N N . TRP B 1 310 ? -13.703 -3.104 -12.898 1 88.38 310 TRP B N 1
ATOM 6772 C CA . TRP B 1 310 ? -14.016 -4.324 -13.641 1 88.38 310 TRP B CA 1
ATOM 6773 C C . TRP B 1 310 ? -15.383 -4.867 -13.234 1 88.38 310 TRP B C 1
ATOM 6775 O O . TRP B 1 310 ? -15.891 -5.805 -13.852 1 88.38 310 TRP B O 1
ATOM 6785 N N . GLU B 1 311 ? -15.992 -4.277 -12.32 1 89.94 311 GLU B N 1
ATOM 6786 C CA . GLU B 1 311 ? -17.234 -4.824 -11.789 1 89.94 311 GLU B CA 1
ATOM 6787 C C . GLU B 1 311 ? -18.422 -4.43 -12.648 1 89.94 311 GLU B C 1
ATOM 6789 O O . GLU B 1 311 ? -18.484 -3.311 -13.172 1 89.94 311 GLU B O 1
ATOM 6794 N N . PRO B 1 312 ? -19.328 -5.332 -12.891 1 86.81 312 PRO B N 1
ATOM 6795 C CA . PRO B 1 312 ? -20.594 -4.996 -13.539 1 86.81 312 PRO B CA 1
ATOM 6796 C C . PRO B 1 312 ? -21.531 -4.184 -12.641 1 86.81 312 PRO B C 1
ATOM 6798 O O . PRO B 1 312 ? -21.266 -4.055 -11.438 1 86.81 312 PRO B O 1
ATOM 6801 N N . PRO B 1 313 ? -22.484 -3.545 -13.258 1 87.56 313 PRO B N 1
ATOM 6802 C CA . PRO B 1 313 ? -23.422 -2.766 -12.438 1 87.56 313 PRO B CA 1
ATOM 6803 C C . PRO B 1 313 ? -24.125 -3.607 -11.375 1 87.56 313 PRO B C 1
ATOM 6805 O O . PRO B 1 313 ? -24.469 -4.762 -11.625 1 87.56 313 PRO B O 1
ATOM 6808 N N . HIS B 1 314 ? -24.078 -3.09 -10.18 1 85.69 314 HIS B N 1
ATOM 6809 C CA . HIS B 1 314 ? -24.672 -3.791 -9.055 1 85.69 314 HIS B CA 1
ATOM 6810 C C . HIS B 1 314 ? -25.312 -2.811 -8.07 1 85.69 314 HIS B C 1
ATOM 6812 O O . HIS B 1 314 ? -24.859 -1.669 -7.949 1 85.69 314 HIS B O 1
ATOM 6818 N N . GLY B 1 315 ? -26.359 -3.26 -7.445 1 81.44 315 GLY B N 1
ATOM 6819 C CA . GLY B 1 315 ? -26.984 -2.418 -6.445 1 81.44 315 GLY B CA 1
ATOM 6820 C C . GLY B 1 315 ? -27.359 -1.045 -6.973 1 81.44 315 GLY B C 1
ATOM 6821 O O . GLY B 1 315 ? -27.953 -0.928 -8.047 1 81.44 315 GLY B O 1
ATOM 6822 N N . PRO B 1 316 ? -26.891 -0.044 -6.16 1 83.81 316 PRO B N 1
ATOM 6823 C CA . PRO B 1 316 ? -27.219 1.326 -6.551 1 83.81 316 PRO B CA 1
ATOM 6824 C C . PRO B 1 316 ? -26.281 1.887 -7.617 1 83.81 316 PRO B C 1
ATOM 6826 O O . PRO B 1 316 ? -26.531 2.975 -8.148 1 83.81 316 PRO B O 1
ATOM 6829 N N . TYR B 1 317 ? -25.344 1.12 -7.941 1 86.62 317 TYR B N 1
ATOM 6830 C CA . TYR B 1 317 ? -24.391 1.541 -8.961 1 86.62 317 TYR B CA 1
ATOM 6831 C C . TYR B 1 317 ? -24.781 1.017 -10.336 1 86.62 317 TYR B C 1
ATOM 6833 O O . TYR B 1 317 ? -24.359 -0.066 -10.742 1 86.62 317 TYR B O 1
ATOM 6841 N N . ARG B 1 318 ? -25.578 1.641 -11.086 1 78.38 318 ARG B N 1
ATOM 6842 C CA . ARG B 1 318 ? -26.312 1.117 -12.234 1 78.38 318 ARG B CA 1
ATOM 6843 C C . ARG B 1 318 ? -25.562 1.351 -13.531 1 78.38 318 ARG B C 1
ATOM 6845 O O . ARG B 1 318 ? -25.922 0.814 -14.578 1 78.38 318 ARG B O 1
ATOM 6852 N N . SER B 1 319 ? -24.484 2.027 -13.539 1 76.5 319 SER B N 1
ATOM 6853 C CA . SER B 1 319 ? -23.859 2.344 -14.82 1 76.5 319 SER B CA 1
ATOM 6854 C C . SER B 1 319 ? -22.562 1.55 -15.016 1 76.5 319 SER B C 1
ATOM 6856 O O . SER B 1 319 ? -21.891 1.205 -14.039 1 76.5 319 SER B O 1
ATOM 6858 N N . PHE B 1 320 ? -22.266 1.004 -16.203 1 77.81 320 PHE B N 1
ATOM 6859 C CA . PHE B 1 320 ? -21.062 0.259 -16.562 1 77.81 320 PHE B CA 1
ATOM 6860 C C . PHE B 1 320 ? -19.812 1.138 -16.422 1 77.81 320 PHE B C 1
ATOM 6862 O O . PHE B 1 320 ? -18.734 0.651 -16.094 1 77.81 320 PHE B O 1
ATOM 6869 N N . ASN B 1 321 ? -19.969 2.375 -16.609 1 82 321 ASN B N 1
ATOM 6870 C CA . ASN B 1 321 ? -18.844 3.291 -16.438 1 82 321 ASN B CA 1
ATOM 6871 C C . ASN B 1 321 ? -19.078 4.234 -15.258 1 82 321 ASN B C 1
ATOM 6873 O O . ASN B 1 321 ? -18.984 5.453 -15.414 1 82 321 ASN B O 1
ATOM 6877 N N . TYR B 1 322 ? -19.297 3.455 -14.148 1 88.56 322 TYR B N 1
ATOM 6878 C CA . TYR B 1 322 ? -19.484 4.25 -12.945 1 88.56 322 TYR B CA 1
ATOM 6879 C C . TYR B 1 322 ? -18.219 5.004 -12.578 1 88.56 322 TYR B C 1
ATOM 6881 O O . TYR B 1 322 ? -17.109 4.465 -12.703 1 88.56 322 TYR B O 1
ATOM 6889 N N . PRO B 1 323 ? -18.25 6.238 -12.25 1 91 323 PRO B N 1
ATOM 6890 C CA . PRO B 1 323 ? -17.078 7.078 -12 1 91 323 PRO B CA 1
ATOM 6891 C C . PRO B 1 323 ? -16.406 6.773 -10.656 1 91 323 PRO B C 1
ATOM 6893 O O . PRO B 1 323 ? -16.359 7.637 -9.781 1 91 323 PRO B O 1
ATOM 6896 N N . TRP B 1 324 ? -15.789 5.652 -10.555 1 92.31 324 TRP B N 1
ATOM 6897 C CA . TRP B 1 324 ? -15.086 5.273 -9.328 1 92.31 324 TRP B CA 1
ATOM 6898 C C . TRP B 1 324 ? -13.875 6.172 -9.094 1 92.31 324 TRP B C 1
ATOM 6900 O O . TRP B 1 324 ? -13.484 6.406 -7.953 1 92.31 324 TRP B O 1
ATOM 6910 N N . LYS B 1 325 ? -13.297 6.711 -10.133 1 91.38 325 LYS B N 1
ATOM 6911 C CA . LYS B 1 325 ? -12.117 7.562 -10.023 1 91.38 325 LYS B CA 1
ATOM 6912 C C . LYS B 1 325 ? -12.43 8.844 -9.258 1 91.38 325 LYS B C 1
ATOM 6914 O O . LYS B 1 325 ? -11.57 9.391 -8.562 1 91.38 325 LYS B O 1
ATOM 6919 N N . ASN B 1 326 ? -13.656 9.273 -9.336 1 93.31 326 ASN B N 1
ATOM 6920 C CA . ASN B 1 326 ? -14.047 10.5 -8.656 1 93.31 326 ASN B CA 1
ATOM 6921 C C . ASN B 1 326 ? -14.188 10.289 -7.148 1 93.31 326 ASN B C 1
ATOM 6923 O O . ASN B 1 326 ? -14.07 11.234 -6.371 1 93.31 326 ASN B O 1
ATOM 6927 N N . TYR B 1 327 ? -14.461 9.055 -6.73 1 93.75 327 TYR B N 1
ATOM 6928 C CA . TYR B 1 327 ? -14.453 8.766 -5.301 1 93.75 327 TYR B CA 1
ATOM 6929 C C . TYR B 1 327 ? -13.055 8.906 -4.719 1 93.75 327 TYR B C 1
ATOM 6931 O O . TYR B 1 327 ? -12.891 9.414 -3.605 1 93.75 327 TYR B O 1
ATOM 6939 N N . VAL B 1 328 ? -12.094 8.461 -5.527 1 92.56 328 VAL B N 1
ATOM 6940 C CA . VAL B 1 328 ? -10.711 8.555 -5.086 1 92.56 328 VAL B CA 1
ATOM 6941 C C . VAL B 1 328 ? -10.266 10.016 -5.074 1 92.56 328 VAL B C 1
ATOM 6943 O O . VAL B 1 328 ? -9.523 10.438 -4.188 1 92.56 328 VAL B O 1
ATOM 6946 N N . LYS B 1 329 ? -10.703 10.812 -6.027 1 92.06 329 LYS B N 1
ATOM 6947 C CA . LYS B 1 329 ? -10.406 12.242 -6.047 1 92.06 329 LYS B CA 1
ATOM 6948 C C . LYS B 1 329 ? -11.008 12.945 -4.832 1 92.06 329 LYS B C 1
ATOM 6950 O O . LYS B 1 329 ? -10.375 13.828 -4.242 1 92.06 329 LYS B O 1
ATOM 6955 N N . LEU B 1 330 ? -12.211 12.539 -4.52 1 94.06 330 LEU B N 1
ATOM 6956 C CA . LEU B 1 330 ? -12.867 13.086 -3.34 1 94.06 330 LEU B CA 1
ATOM 6957 C C . LEU B 1 330 ? -12.086 12.742 -2.076 1 94.06 330 LEU B C 1
ATOM 6959 O O . LEU B 1 330 ? -11.891 13.594 -1.208 1 94.06 330 LEU B O 1
ATOM 6963 N N . SER B 1 331 ? -11.664 11.531 -1.99 1 94 331 SER B N 1
ATOM 6964 C CA . SER B 1 331 ? -10.859 11.117 -0.842 1 94 331 SER B CA 1
ATOM 6965 C C . SER B 1 331 ? -9.539 11.867 -0.791 1 94 331 SER B C 1
ATOM 6967 O O . SER B 1 331 ? -9.016 12.148 0.292 1 94 331 SER B O 1
ATOM 6969 N N . GLY B 1 332 ? -8.992 12.133 -1.998 1 89.75 332 GLY B N 1
ATOM 6970 C CA . GLY B 1 332 ? -7.789 12.938 -2.057 1 89.75 332 GLY B CA 1
ATOM 6971 C C . GLY B 1 332 ? -7.977 14.336 -1.488 1 89.75 332 GLY B C 1
ATOM 6972 O O . GLY B 1 332 ? -7.109 14.844 -0.778 1 89.75 332 GLY B O 1
ATOM 6973 N N . ALA B 1 333 ? -9.07 14.945 -1.784 1 91.94 333 ALA B N 1
ATOM 6974 C CA . ALA B 1 333 ? -9.391 16.266 -1.224 1 91.94 333 ALA B CA 1
ATOM 6975 C C . ALA B 1 333 ? -9.578 16.172 0.289 1 91.94 333 ALA B C 1
ATOM 6977 O O . ALA B 1 333 ? -9.18 17.094 1.021 1 91.94 333 ALA B O 1
ATOM 6978 N N . LEU B 1 334 ? -10.211 15.094 0.751 1 93.75 334 LEU B N 1
ATOM 6979 C CA . LEU B 1 334 ? -10.414 14.891 2.182 1 93.75 334 LEU B CA 1
ATOM 6980 C C . LEU B 1 334 ? -9.078 14.734 2.902 1 93.75 334 LEU B C 1
ATOM 6982 O O . LEU B 1 334 ? -8.945 15.148 4.055 1 93.75 334 LEU B O 1
ATOM 6986 N N . ARG B 1 335 ? -8.148 14.18 2.266 1 90.25 335 ARG B N 1
ATOM 6987 C CA . ARG B 1 335 ? -6.836 13.992 2.871 1 90.25 335 ARG B CA 1
ATOM 6988 C C . ARG B 1 335 ? -6.18 15.328 3.18 1 90.25 335 ARG B C 1
ATOM 6990 O O . ARG B 1 335 ? -5.473 15.469 4.184 1 90.25 335 ARG B O 1
ATOM 6997 N N . HIS B 1 336 ? -6.367 16.281 2.379 1 86.25 336 HIS B N 1
ATOM 6998 C CA . HIS B 1 336 ? -5.824 17.609 2.654 1 86.25 336 HIS B CA 1
ATOM 6999 C C . HIS B 1 336 ? -6.438 18.203 3.92 1 86.25 336 HIS B C 1
ATOM 7001 O O . HIS B 1 336 ? -5.758 18.906 4.664 1 86.25 336 HIS B O 1
ATOM 7007 N N . CYS B 1 337 ? -7.676 17.906 4.09 1 89.75 337 CYS B N 1
ATOM 7008 C CA . CYS B 1 337 ? -8.305 18.328 5.336 1 89.75 337 CYS B CA 1
ATOM 7009 C C . CYS B 1 337 ? -7.734 17.547 6.52 1 89.75 337 CYS B C 1
ATOM 7011 O O . CYS B 1 337 ? -7.52 18.125 7.59 1 89.75 337 CYS B O 1
ATOM 7013 N N . ALA B 1 338 ? -7.527 16.266 6.266 1 91.19 338 ALA B N 1
ATOM 7014 C CA . ALA B 1 338 ? -6.957 15.43 7.32 1 91.19 338 ALA B CA 1
ATOM 7015 C C . ALA B 1 338 ? -5.559 15.906 7.699 1 91.19 338 ALA B C 1
ATOM 7017 O O . ALA B 1 338 ? -5.172 15.844 8.867 1 91.19 338 ALA B O 1
ATOM 7018 N N . PHE B 1 339 ? -4.844 16.406 6.754 1 85.12 339 PHE B N 1
ATOM 7019 C CA . PHE B 1 339 ? -3.52 16.953 7.035 1 85.12 339 PHE B CA 1
ATOM 7020 C C . PHE B 1 339 ? -3.609 18.156 7.969 1 85.12 339 PHE B C 1
ATOM 7022 O O . PHE B 1 339 ? -2.779 18.312 8.867 1 85.12 339 PHE B O 1
ATOM 7029 N N . MET B 1 340 ? -4.539 18.953 7.742 1 86.44 340 MET B N 1
ATOM 7030 C CA . MET B 1 340 ? -4.719 20.109 8.602 1 86.44 340 MET B CA 1
ATOM 7031 C C . MET B 1 340 ? -5.094 19.688 10.023 1 86.44 340 MET B C 1
ATOM 7033 O O . MET B 1 340 ? -4.609 20.266 10.992 1 86.44 340 MET B O 1
ATOM 7037 N N . VAL B 1 341 ? -5.961 18.688 10.094 1 90 341 VAL B N 1
ATOM 7038 C CA . VAL B 1 341 ? -6.352 18.188 11.406 1 90 341 VAL B CA 1
ATOM 7039 C C . VAL B 1 341 ? -5.137 17.594 12.117 1 90 341 VAL B C 1
ATOM 7041 O O . VAL B 1 341 ? -4.988 17.734 13.336 1 90 341 VAL B O 1
ATOM 7044 N N . MET B 1 342 ? -4.355 17.016 11.375 1 86.69 342 MET B N 1
ATOM 7045 C CA . MET B 1 342 ? -3.125 16.469 11.945 1 86.69 342 MET B CA 1
ATOM 7046 C C . MET B 1 342 ? -2.234 17.594 12.477 1 86.69 342 MET B C 1
ATOM 7048 O O . MET B 1 342 ? -1.625 17.453 13.539 1 86.69 342 MET B O 1
ATOM 7052 N N . ALA B 1 343 ? -2.141 18.625 11.719 1 81.56 343 ALA B N 1
ATOM 7053 C CA . ALA B 1 343 ? -1.357 19.781 12.164 1 81.56 343 ALA B CA 1
ATOM 7054 C C . ALA B 1 343 ? -1.943 20.391 13.43 1 81.56 343 ALA B C 1
ATOM 7056 O O . ALA B 1 343 ? -1.204 20.797 14.336 1 81.56 343 ALA B O 1
ATOM 7057 N N . ILE B 1 344 ? -3.256 20.469 13.492 1 86.06 344 ILE B N 1
ATOM 7058 C CA . ILE B 1 344 ? -3.945 20.969 14.672 1 86.06 344 ILE B CA 1
ATOM 7059 C C . ILE B 1 344 ? -3.646 20.078 15.867 1 86.06 344 ILE B C 1
ATOM 7061 O O . ILE B 1 344 ? -3.373 20.562 16.969 1 86.06 344 ILE B O 1
ATOM 7065 N N . HIS B 1 345 ? -3.684 18.766 15.641 1 85.19 345 HIS B N 1
ATOM 7066 C CA . HIS B 1 345 ? -3.361 17.828 16.703 1 85.19 345 HIS B CA 1
ATOM 7067 C C . HIS B 1 345 ? -1.912 17.969 17.156 1 85.19 345 HIS B C 1
ATOM 7069 O O . HIS B 1 345 ? -1.612 17.844 18.344 1 85.19 345 HIS B O 1
ATOM 7075 N N . GLY B 1 346 ? -1.072 18.188 16.219 1 76.88 346 GLY B N 1
ATOM 7076 C CA . GLY B 1 346 ? 0.326 18.406 16.547 1 76.88 346 GLY B CA 1
ATOM 7077 C C . GLY B 1 346 ? 0.539 19.609 17.453 1 76.88 346 GLY B C 1
ATOM 7078 O O . GLY B 1 346 ? 1.451 19.609 18.281 1 76.88 346 GLY B O 1
ATOM 7079 N N . SER B 1 347 ? -0.289 20.625 17.297 1 75.88 347 SER B N 1
ATOM 7080 C CA . SER B 1 347 ? -0.196 21.812 18.156 1 75.88 347 SER B CA 1
ATOM 7081 C C . SER B 1 347 ? -0.588 21.484 19.594 1 75.88 347 SER B C 1
ATOM 7083 O O . SER B 1 347 ? -0.128 22.141 20.531 1 75.88 347 SER B O 1
ATOM 7085 N N . ILE B 1 348 ? -1.457 20.453 19.703 1 76.06 348 ILE B N 1
ATOM 7086 C CA . ILE B 1 348 ? -1.869 20.016 21.031 1 76.06 348 ILE B CA 1
ATOM 7087 C C . ILE B 1 348 ? -0.746 19.219 21.688 1 76.06 348 ILE B C 1
ATOM 7089 O O . ILE B 1 348 ? -0.557 19.281 22.906 1 76.06 348 ILE B O 1
ATOM 7093 N N . LEU B 1 349 ? -0.024 18.547 20.797 1 71.88 349 LEU B N 1
ATOM 7094 C CA . LEU B 1 349 ? 1.058 17.703 21.281 1 71.88 349 LEU B CA 1
ATOM 7095 C C . LEU B 1 349 ? 2.326 18.516 21.5 1 71.88 349 LEU B C 1
ATOM 7097 O O . LEU B 1 349 ? 3.293 18.016 22.094 1 71.88 349 LEU B O 1
ATOM 7101 N N . SER B 1 350 ? 2.266 19.781 21.125 1 69.81 350 SER B N 1
ATOM 7102 C CA . SER B 1 350 ? 3.447 20.641 21.234 1 69.81 350 SER B CA 1
ATOM 7103 C C . SER B 1 350 ? 3.758 20.969 22.688 1 69.81 350 SER B C 1
ATOM 7105 O O . SER B 1 350 ? 2.867 20.953 23.531 1 69.81 350 SER B O 1
ATOM 7107 N N . GLU B 1 351 ? 4.957 21.141 22.984 1 63 351 GLU B N 1
ATOM 7108 C CA . GLU B 1 351 ? 5.422 21.469 24.328 1 63 351 GLU B CA 1
ATOM 7109 C C . GLU B 1 351 ? 5 22.875 24.734 1 63 351 GLU B C 1
ATOM 7111 O O . GLU B 1 351 ? 4.703 23.125 25.906 1 63 351 GLU B O 1
ATOM 7116 N N . ILE B 1 352 ? 4.871 23.781 23.719 1 64.06 352 ILE B N 1
ATOM 7117 C CA . ILE B 1 352 ? 4.516 25.172 24.016 1 64.06 352 ILE B CA 1
ATOM 7118 C C . ILE B 1 352 ? 3.023 25.391 23.75 1 64.06 352 ILE B C 1
ATOM 7120 O O . ILE B 1 352 ? 2.553 25.219 22.625 1 64.06 352 ILE B O 1
ATOM 7124 N N . GLN B 1 353 ? 2.303 25.375 24.844 1 71.56 353 GLN B N 1
ATOM 7125 C CA . GLN B 1 353 ? 0.871 25.609 24.688 1 71.56 353 GLN B CA 1
ATOM 7126 C C . GLN B 1 353 ? 0.455 26.906 25.375 1 71.56 353 GLN B C 1
ATOM 7128 O O . GLN B 1 353 ? 1.091 27.328 26.344 1 71.56 353 GLN B O 1
ATOM 7133 N N . ALA B 1 354 ? -0.487 27.562 24.766 1 75.12 354 ALA B N 1
ATOM 7134 C CA . ALA B 1 354 ? -1.021 28.781 25.359 1 75.12 354 ALA B CA 1
ATOM 7135 C C . ALA B 1 354 ? -1.694 28.5 26.688 1 75.12 354 ALA B C 1
ATOM 7137 O O . ALA B 1 354 ? -2.268 27.422 26.891 1 75.12 354 ALA B O 1
ATOM 7138 N N . PRO B 1 355 ? -1.507 29.375 27.641 1 76.62 355 PRO B N 1
ATOM 7139 C CA . PRO B 1 355 ? -2.168 29.188 28.938 1 76.62 355 PRO B CA 1
ATOM 7140 C C . PRO B 1 355 ? -3.688 29.094 28.812 1 76.62 355 PRO B C 1
ATOM 7142 O O . PRO B 1 355 ? -4.273 29.641 27.875 1 76.62 355 PRO B O 1
ATOM 7145 N N . PRO B 1 356 ? -4.32 28.344 29.625 1 81.31 356 PRO B N 1
ATOM 7146 C CA . PRO B 1 356 ? -5.762 28.094 29.562 1 81.31 356 PRO B CA 1
ATOM 7147 C C . PRO B 1 356 ? -6.582 29.375 29.641 1 81.31 356 PRO B C 1
ATOM 7149 O O . PRO B 1 356 ? -7.66 29.469 29.047 1 81.31 356 PRO B O 1
ATOM 7152 N N . GLU B 1 357 ? -6.082 30.438 30.344 1 80.12 357 GLU B N 1
ATOM 7153 C CA . GLU B 1 357 ? -6.824 31.688 30.484 1 80.12 357 GLU B CA 1
ATOM 7154 C C . GLU B 1 357 ? -6.992 32.406 29.141 1 80.12 357 GLU B C 1
ATOM 7156 O O . GLU B 1 357 ? -8.047 32.969 28.859 1 80.12 357 GLU B O 1
ATOM 7161 N N . LYS B 1 358 ? -5.988 32.312 28.328 1 82.69 358 LYS B N 1
ATOM 7162 C CA . LYS B 1 358 ? -6.051 32.969 27.016 1 82.69 358 LYS B CA 1
ATOM 7163 C C . LYS B 1 358 ? -6.879 32.125 26.047 1 82.69 358 LYS B C 1
ATOM 7165 O O . LYS B 1 358 ? -7.527 32.656 25.141 1 82.69 358 LYS B O 1
ATOM 7170 N N . ARG B 1 359 ? -6.906 30.797 26.297 1 85 359 ARG B N 1
ATOM 7171 C CA . ARG B 1 359 ? -7.676 29.906 25.422 1 85 359 ARG B CA 1
ATOM 7172 C C . ARG B 1 359 ? -9.172 30.078 25.656 1 85 359 ARG B C 1
ATOM 7174 O O . ARG B 1 359 ? -9.969 29.984 24.719 1 85 359 ARG B O 1
ATOM 7181 N N . GLN B 1 360 ? -9.5 30.328 26.891 1 84.75 360 GLN B N 1
ATOM 7182 C CA . GLN B 1 360 ? -10.906 30.422 27.266 1 84.75 360 GLN B CA 1
ATOM 7183 C C . GLN B 1 360 ? -11.555 31.672 26.672 1 84.75 360 GLN B C 1
ATOM 7185 O O . GLN B 1 360 ? -12.766 31.688 26.422 1 84.75 360 GLN B O 1
ATOM 7190 N N . VAL B 1 361 ? -10.703 32.688 26.391 1 85.69 361 VAL B N 1
ATOM 7191 C CA . VAL B 1 361 ? -11.227 33.906 25.797 1 85.69 361 VAL B CA 1
ATOM 7192 C C . VAL B 1 361 ? -11.805 33.625 24.406 1 85.69 361 VAL B C 1
ATOM 7194 O O . VAL B 1 361 ? -12.828 34.188 24.016 1 85.69 361 VAL B O 1
ATOM 7197 N N . PHE B 1 362 ? -11.172 32.719 23.734 1 88.75 362 PHE B N 1
ATOM 7198 C CA . PHE B 1 362 ? -11.594 32.438 22.359 1 88.75 362 PHE B CA 1
ATOM 7199 C C . PHE B 1 362 ? -12.336 31.094 22.312 1 88.75 362 PHE B C 1
ATOM 7201 O O . PHE B 1 362 ? -12.516 30.516 21.234 1 88.75 362 PHE B O 1
ATOM 7208 N N . SER B 1 363 ? -12.773 30.516 23.406 1 90.19 363 SER B N 1
ATOM 7209 C CA . SER B 1 363 ? -13.297 29.156 23.484 1 90.19 363 SER B CA 1
ATOM 7210 C C . SER B 1 363 ? -14.586 29 22.688 1 90.19 363 SER B C 1
ATOM 7212 O O . SER B 1 363 ? -14.758 28.031 21.969 1 90.19 363 SER B O 1
ATOM 7214 N N . SER B 1 364 ? -15.43 29.953 22.781 1 92.19 364 SER B N 1
ATOM 7215 C CA . SER B 1 364 ? -16.719 29.844 22.109 1 92.19 364 SER B CA 1
ATOM 7216 C C . SER B 1 364 ? -16.578 29.891 20.594 1 92.19 364 SER B C 1
ATOM 7218 O O . SER B 1 364 ? -17.188 29.109 19.875 1 92.19 364 SER B O 1
ATOM 7220 N N . GLU B 1 365 ? -15.688 30.797 20.125 1 92.88 365 GLU B N 1
ATOM 7221 C CA . GLU B 1 365 ? -15.5 30.938 18.688 1 92.88 365 GLU B CA 1
ATOM 7222 C C . GLU B 1 365 ? -14.734 29.75 18.094 1 92.88 365 GLU B C 1
ATOM 7224 O O . GLU B 1 365 ? -15.039 29.281 17 1 92.88 365 GLU B O 1
ATOM 7229 N N . LEU B 1 366 ? -13.781 29.281 18.875 1 92.75 366 LEU B N 1
ATOM 7230 C CA . LEU B 1 366 ? -13.031 28.109 18.422 1 92.75 366 LEU B CA 1
ATOM 7231 C C . LEU B 1 366 ? -13.93 26.875 18.375 1 92.75 366 LEU B C 1
ATOM 7233 O O . LEU B 1 366 ? -13.867 26.109 17.406 1 92.75 366 LEU B O 1
ATOM 7237 N N . GLN B 1 367 ? -14.711 26.719 19.344 1 94.31 367 GLN B N 1
ATOM 7238 C CA . GLN B 1 367 ? -15.625 25.578 19.391 1 94.31 367 GLN B CA 1
ATOM 7239 C C . GLN B 1 367 ? -16.656 25.656 18.281 1 94.31 367 GLN B C 1
ATOM 7241 O O . GLN B 1 367 ? -17.016 24.625 17.703 1 94.31 367 GLN B O 1
ATOM 7246 N N . ARG B 1 368 ? -17.078 26.828 18 1 94.94 368 ARG B N 1
ATOM 7247 C CA . ARG B 1 368 ? -18.062 27 16.938 1 94.94 368 ARG B CA 1
ATOM 7248 C C . ARG B 1 368 ? -17.484 26.609 15.586 1 94.94 368 ARG B C 1
ATOM 7250 O O . ARG B 1 368 ? -18.141 25.922 14.797 1 94.94 368 ARG B O 1
ATOM 7257 N N . VAL B 1 369 ? -16.312 27.047 15.297 1 93.94 369 VAL B N 1
ATOM 7258 C CA . VAL B 1 369 ? -15.672 26.703 14.031 1 93.94 369 VAL B CA 1
ATOM 7259 C C . VAL B 1 369 ? -15.453 25.188 13.961 1 93.94 369 VAL B C 1
ATOM 7261 O O . VAL B 1 369 ? -15.695 24.562 12.93 1 93.94 369 VAL B O 1
ATOM 7264 N N . GLY B 1 370 ? -14.984 24.562 15.07 1 94.44 370 GLY B N 1
ATOM 7265 C CA . GLY B 1 370 ? -14.773 23.125 15.117 1 94.44 370 GLY B CA 1
ATOM 7266 C C . GLY B 1 370 ? -16.047 22.328 14.922 1 94.44 370 GLY B C 1
ATOM 7267 O O . GLY B 1 370 ? -16.078 21.359 14.164 1 94.44 370 GLY B O 1
ATOM 7268 N N . ASN B 1 371 ? -17.062 22.734 15.555 1 94.88 371 ASN B N 1
ATOM 7269 C CA . ASN B 1 371 ? -18.344 22.031 15.453 1 94.88 371 ASN B CA 1
ATOM 7270 C C . ASN B 1 371 ? -18.953 22.172 14.07 1 94.88 371 ASN B C 1
ATOM 7272 O O . ASN B 1 371 ? -19.453 21.203 13.5 1 94.88 371 ASN B O 1
ATOM 7276 N N . GLU B 1 372 ? -18.906 23.406 13.562 1 95.38 372 GLU B N 1
ATOM 7277 C CA . GLU B 1 372 ? -19.469 23.625 12.234 1 95.38 372 GLU B CA 1
ATOM 7278 C C . GLU B 1 372 ? -18.656 22.906 11.156 1 95.38 372 GLU B C 1
ATOM 7280 O O . GLU B 1 372 ? -19.203 22.406 10.18 1 95.38 372 GLU B O 1
ATOM 7285 N N . GLY B 1 373 ? -17.391 22.984 11.336 1 95.31 373 GLY B N 1
ATOM 7286 C CA . GLY B 1 373 ? -16.547 22.25 10.406 1 95.31 373 GLY B CA 1
ATOM 7287 C C . GLY B 1 373 ? -16.812 20.75 10.422 1 95.31 373 GLY B C 1
ATOM 7288 O O . GLY B 1 373 ? -16.906 20.125 9.367 1 95.31 373 GLY B O 1
ATOM 7289 N N . ALA B 1 374 ? -16.891 20.172 11.586 1 95.88 374 ALA B N 1
ATOM 7290 C CA . ALA B 1 374 ? -17.188 18.734 11.727 1 95.88 374 ALA B CA 1
ATOM 7291 C C . ALA B 1 374 ? -18.562 18.422 11.172 1 95.88 374 ALA B C 1
ATOM 7293 O O . ALA B 1 374 ? -18.766 17.359 10.57 1 95.88 374 ALA B O 1
ATOM 7294 N N . LYS B 1 375 ? -19.469 19.312 11.375 1 95.5 375 LYS B N 1
ATOM 7295 C CA . LYS B 1 375 ? -20.812 19.141 10.852 1 95.5 375 LYS B CA 1
ATOM 7296 C C . LYS B 1 375 ? -20.812 19.078 9.328 1 95.5 375 LYS B C 1
ATOM 7298 O O . LYS B 1 375 ? -21.531 18.266 8.734 1 95.5 375 LYS B O 1
ATOM 7303 N N . VAL B 1 376 ? -20.078 19.984 8.711 1 95.5 376 VAL B N 1
ATOM 7304 C CA . VAL B 1 376 ? -19.969 19.984 7.254 1 95.5 376 VAL B CA 1
ATOM 7305 C C . VAL B 1 376 ? -19.406 18.641 6.773 1 95.5 376 VAL B C 1
ATOM 7307 O O . VAL B 1 376 ? -19.922 18.047 5.824 1 95.5 376 VAL B O 1
ATOM 7310 N N . LEU B 1 377 ? -18.359 18.141 7.43 1 96.31 377 LEU B N 1
ATOM 7311 C CA . LEU B 1 377 ? -17.75 16.875 7.051 1 96.31 377 LEU B CA 1
ATOM 7312 C C . LEU B 1 377 ? -18.734 15.727 7.215 1 96.31 377 LEU B C 1
ATOM 7314 O O . LEU B 1 377 ? -18.812 14.852 6.355 1 96.31 377 LEU B O 1
ATOM 7318 N N . ARG B 1 378 ? -19.453 15.742 8.258 1 95.94 378 ARG B N 1
ATOM 7319 C CA . ARG B 1 378 ? -20.422 14.688 8.508 1 95.94 378 ARG B CA 1
ATOM 7320 C C . ARG B 1 378 ? -21.562 14.75 7.5 1 95.94 378 ARG B C 1
ATOM 7322 O O . ARG B 1 378 ? -22.047 13.711 7.031 1 95.94 378 ARG B O 1
ATOM 7329 N N . GLU B 1 379 ? -21.969 15.938 7.211 1 94.56 379 GLU B N 1
ATOM 7330 C CA . GLU B 1 379 ? -23.047 16.094 6.246 1 94.56 379 GLU B CA 1
ATOM 7331 C C . GLU B 1 379 ? -22.625 15.617 4.859 1 94.56 379 GLU B C 1
ATOM 7333 O O . GLU B 1 379 ? -23.375 14.898 4.188 1 94.56 379 GLU B O 1
ATOM 7338 N N . LEU B 1 380 ? -21.5 16.062 4.48 1 95.06 380 LEU B N 1
ATOM 7339 C CA . LEU B 1 380 ? -21 15.594 3.191 1 95.06 380 LEU B CA 1
ATOM 7340 C C . LEU B 1 380 ? -20.828 14.078 3.189 1 95.06 380 LEU B C 1
ATOM 7342 O O . LEU B 1 380 ? -21.172 13.414 2.203 1 95.06 380 LEU B O 1
ATOM 7346 N N . GLY B 1 381 ? -20.266 13.539 4.277 1 95.5 381 GLY B N 1
ATOM 7347 C CA . GLY B 1 381 ? -20.109 12.102 4.395 1 95.5 381 GLY B CA 1
ATOM 7348 C C . GLY B 1 381 ? -21.438 11.359 4.312 1 95.5 381 GLY B C 1
ATOM 7349 O O . GLY B 1 381 ? -21.531 10.312 3.662 1 95.5 381 GLY B O 1
ATOM 7350 N N . LYS B 1 382 ? -22.422 11.883 4.938 1 94.94 382 LYS B N 1
ATOM 7351 C CA . LYS B 1 382 ? -23.75 11.281 4.906 1 94.94 382 LYS B CA 1
ATOM 7352 C C . LYS B 1 382 ? -24.344 11.336 3.502 1 94.94 382 LYS B C 1
ATOM 7354 O O . LYS B 1 382 ? -24.984 10.375 3.053 1 94.94 382 LYS B O 1
ATOM 7359 N N . LYS B 1 383 ? -24.141 12.453 2.875 1 94.5 383 LYS B N 1
ATOM 7360 C CA . LYS B 1 383 ? -24.656 12.586 1.514 1 94.5 383 LYS B CA 1
ATOM 7361 C C . LYS B 1 383 ? -23.953 11.625 0.564 1 94.5 383 LYS B C 1
ATOM 7363 O O . LYS B 1 383 ? -24.562 11.102 -0.369 1 94.5 383 LYS B O 1
ATOM 7368 N N . VAL B 1 384 ? -22.703 11.453 0.754 1 94.69 384 VAL B N 1
ATOM 7369 C CA . VAL B 1 384 ? -21.984 10.477 -0.055 1 94.69 384 VAL B CA 1
ATOM 7370 C C . VAL B 1 384 ? -22.516 9.078 0.23 1 94.69 384 VAL B C 1
ATOM 7372 O O . VAL B 1 384 ? -22.703 8.281 -0.69 1 94.69 384 VAL B O 1
ATOM 7375 N N . GLU B 1 385 ? -22.734 8.805 1.502 1 94.75 385 GLU B N 1
ATOM 7376 C CA . GLU B 1 385 ? -23.234 7.496 1.903 1 94.75 385 GLU B CA 1
ATOM 7377 C C . GLU B 1 385 ? -24.578 7.207 1.262 1 94.75 385 GLU B C 1
ATOM 7379 O O . GLU B 1 385 ? -24.797 6.121 0.72 1 94.75 385 GLU B O 1
ATOM 7384 N N . LYS B 1 386 ? -25.422 8.133 1.255 1 93.12 386 LYS B N 1
ATOM 7385 C CA . LYS B 1 386 ? -26.766 7.957 0.716 1 93.12 386 LYS B CA 1
ATOM 7386 C C . LYS B 1 386 ? -26.797 8.281 -0.775 1 93.12 386 LYS B C 1
ATOM 7388 O O . LYS B 1 386 ? -27.828 8.062 -1.434 1 93.12 386 LYS B O 1
ATOM 7393 N N . MET B 1 387 ? -25.766 8.719 -1.287 1 93.06 387 MET B N 1
ATOM 7394 C CA . MET B 1 387 ? -25.688 9.094 -2.693 1 93.06 387 MET B CA 1
ATOM 7395 C C . MET B 1 387 ? -26.781 10.102 -3.053 1 93.06 387 MET B C 1
ATOM 7397 O O . MET B 1 387 ? -27.516 9.898 -4.008 1 93.06 387 MET B O 1
ATOM 7401 N N . GLU B 1 388 ? -26.734 11.172 -2.312 1 92.75 388 GLU B N 1
ATOM 7402 C CA . GLU B 1 388 ? -27.688 12.258 -2.502 1 92.75 388 GLU B CA 1
ATOM 7403 C C . GLU B 1 388 ? -26.984 13.57 -2.824 1 92.75 388 GLU B C 1
ATOM 7405 O O . GLU B 1 388 ? -25.859 13.805 -2.371 1 92.75 388 GLU B O 1
ATOM 7410 N N . LYS B 1 389 ? -27.609 14.391 -3.594 1 91.12 389 LYS B N 1
ATOM 7411 C CA . LYS B 1 389 ? -27.109 15.727 -3.893 1 91.12 389 LYS B CA 1
ATOM 7412 C C . LYS B 1 389 ? -27.359 16.688 -2.729 1 91.12 389 LYS B C 1
ATOM 7414 O O . LYS B 1 389 ? -28.109 16.375 -1.812 1 91.12 389 LYS B O 1
ATOM 7419 N N . LEU B 1 390 ? -26.531 17.734 -2.764 1 87.81 390 LEU B N 1
ATOM 7420 C CA . LEU B 1 390 ? -26.797 18.812 -1.803 1 87.81 390 LEU B CA 1
ATOM 7421 C C . LEU B 1 390 ? -28.062 19.578 -2.168 1 87.81 390 LEU B C 1
ATOM 7423 O O . LEU B 1 390 ? -28.344 19.781 -3.35 1 87.81 390 LEU B O 1
ATOM 7427 N N . GLY B 1 391 ? -29.094 19.688 -1.302 1 75.5 391 GLY B N 1
ATOM 7428 C CA . GLY B 1 391 ? -30.344 20.391 -1.569 1 75.5 391 GLY B CA 1
ATOM 7429 C C . GLY B 1 391 ? -30.156 21.688 -2.336 1 75.5 391 GLY B C 1
ATOM 7430 O O . GLY B 1 391 ? -29.078 22.297 -2.275 1 75.5 391 GLY B O 1
ATOM 7431 N N . PRO B 1 392 ? -31.078 21.984 -3.273 1 73.06 392 PRO B N 1
ATOM 7432 C CA . PRO B 1 392 ? -30.969 23.234 -4.023 1 73.06 392 PRO B CA 1
ATOM 7433 C C . PRO B 1 392 ? -30.922 24.453 -3.113 1 73.06 392 PRO B C 1
ATOM 7435 O O . PRO B 1 392 ? -31.703 24.562 -2.166 1 73.06 392 PRO B O 1
ATOM 7438 N N . GLY B 1 393 ? -29.984 25.344 -3.094 1 65.69 393 GLY B N 1
ATOM 7439 C CA . GLY B 1 393 ? -29.859 26.594 -2.369 1 65.69 393 GLY B CA 1
ATOM 7440 C C . GLY B 1 393 ? -29.156 26.453 -1.034 1 65.69 393 GLY B C 1
ATOM 7441 O O . GLY B 1 393 ? -28.969 27.438 -0.316 1 65.69 393 GLY B O 1
ATOM 7442 N N . VAL B 1 394 ? -28.906 25.219 -0.641 1 71 394 VAL B N 1
ATOM 7443 C CA . VAL B 1 394 ? -28.266 25.062 0.662 1 71 394 VAL B CA 1
ATOM 7444 C C . VAL B 1 394 ? -26.75 25.156 0.508 1 71 394 VAL B C 1
ATOM 7446 O O . VAL B 1 394 ? -26.141 24.359 -0.22 1 71 394 VAL B O 1
ATOM 7449 N N . ASP B 1 395 ? -26.25 26.297 0.896 1 81.5 395 ASP B N 1
ATOM 7450 C CA . ASP B 1 395 ? -24.797 26.422 0.986 1 81.5 395 ASP B CA 1
ATOM 7451 C C . ASP B 1 395 ? -24.266 25.812 2.283 1 81.5 395 ASP B C 1
ATOM 7453 O O . ASP B 1 395 ? -24.391 26.406 3.354 1 81.5 395 ASP B O 1
ATOM 7457 N N . VAL B 1 396 ? -23.719 24.609 2.24 1 85.94 396 VAL B N 1
ATOM 7458 C CA . VAL B 1 396 ? -23.25 23.844 3.391 1 85.94 396 VAL B CA 1
ATOM 7459 C C . VAL B 1 396 ? -22.094 24.578 4.055 1 85.94 396 VAL B C 1
ATOM 7461 O O . VAL B 1 396 ? -21.828 24.391 5.246 1 85.94 396 VAL B O 1
ATOM 7464 N N . LEU B 1 397 ? -21.438 25.484 3.293 1 91.25 397 LEU B N 1
ATOM 7465 C CA . LEU B 1 397 ? -20.234 26.141 3.805 1 91.25 397 LEU B CA 1
ATOM 7466 C C . LEU B 1 397 ? -20.562 27.5 4.414 1 91.25 397 LEU B C 1
ATOM 7468 O O . LEU B 1 397 ? -19.703 28.141 5.004 1 91.25 397 LEU B O 1
ATOM 7472 N N . LEU B 1 398 ? -21.781 27.938 4.41 1 90.5 398 LEU B N 1
ATOM 7473 C CA . LEU B 1 398 ? -22.156 29.266 4.863 1 90.5 398 LEU B CA 1
ATOM 7474 C C . LEU B 1 398 ? -21.922 29.422 6.367 1 90.5 398 LEU B C 1
ATOM 7476 O O . LEU B 1 398 ? -21.281 30.359 6.812 1 90.5 398 LEU B O 1
ATOM 7480 N N . GLU B 1 399 ? -22.406 28.422 7.094 1 91.44 399 GLU B N 1
ATOM 7481 C CA . GLU B 1 399 ? -22.312 28.5 8.547 1 91.44 399 GLU B CA 1
ATOM 7482 C C . GLU B 1 399 ? -20.844 28.422 9 1 91.44 399 GLU B C 1
ATOM 7484 O O . GLU B 1 399 ? -20.453 29.094 9.945 1 91.44 399 GLU B O 1
ATOM 7489 N N . VAL B 1 400 ? -20.109 27.578 8.352 1 92.81 400 VAL B N 1
ATOM 7490 C CA . VAL B 1 400 ? -18.719 27.422 8.758 1 92.81 400 VAL B CA 1
ATOM 7491 C C . VAL B 1 400 ? -17.922 28.656 8.367 1 92.81 400 VAL B C 1
ATOM 7493 O O . VAL B 1 400 ? -17.031 29.078 9.102 1 92.81 400 VAL B O 1
ATOM 7496 N N . HIS B 1 401 ? -18.25 29.281 7.277 1 90.5 401 HIS B N 1
ATOM 7497 C CA . HIS B 1 401 ? -17.578 30.516 6.871 1 90.5 401 HIS B CA 1
ATOM 7498 C C . HIS B 1 401 ? -17.906 31.656 7.82 1 90.5 401 HIS B C 1
ATOM 7500 O O . HIS B 1 401 ? -17.047 32.469 8.164 1 90.5 401 HIS B O 1
ATOM 7506 N N . ASP B 1 402 ? -19.156 31.672 8.258 1 91.56 402 ASP B N 1
ATOM 7507 C CA . ASP B 1 402 ? -19.562 32.688 9.234 1 91.56 402 ASP B CA 1
ATOM 7508 C C . ASP B 1 402 ? -18.828 32.5 10.555 1 91.56 402 ASP B C 1
ATOM 7510 O O . ASP B 1 402 ? -18.391 33.469 11.172 1 91.56 402 ASP B O 1
ATOM 7514 N N . ALA B 1 403 ? -18.734 31.281 10.961 1 92.38 403 ALA B N 1
ATOM 7515 C CA . ALA B 1 403 ? -18.031 30.984 12.211 1 92.38 403 ALA B CA 1
ATOM 7516 C C . ALA B 1 403 ? -16.547 31.375 12.109 1 92.38 403 ALA B C 1
ATOM 7518 O O . ALA B 1 403 ? -15.977 31.891 13.062 1 92.38 403 ALA B O 1
ATOM 7519 N N . ALA B 1 404 ? -15.93 31.109 11 1 90.06 404 ALA B N 1
ATOM 7520 C CA . ALA B 1 404 ? -14.523 31.438 10.805 1 90.06 404 ALA B CA 1
ATOM 7521 C C . ALA B 1 404 ? -14.305 32.938 10.789 1 90.06 404 ALA B C 1
ATOM 7523 O O . ALA B 1 404 ? -13.305 33.438 11.32 1 90.06 404 ALA B O 1
ATOM 7524 N N . GLU B 1 405 ? -15.25 33.656 10.211 1 87.12 405 GLU B N 1
ATOM 7525 C CA . GLU B 1 405 ? -15.164 35.125 10.188 1 87.12 405 GLU B CA 1
ATOM 7526 C C . GLU B 1 405 ? -15.305 35.688 11.586 1 87.12 405 GLU B C 1
ATOM 7528 O O . GLU B 1 405 ? -14.609 36.656 11.938 1 87.12 405 GLU B O 1
ATOM 7533 N N . GLU B 1 406 ? -16.188 35.125 12.344 1 89.94 406 GLU B N 1
ATOM 7534 C CA . GLU B 1 406 ? -16.344 35.562 13.719 1 89.94 406 GLU B CA 1
ATOM 7535 C C . GLU B 1 406 ? -15.078 35.344 14.539 1 89.94 406 GLU B C 1
ATOM 7537 O O . GLU B 1 406 ? -14.703 36.156 15.375 1 89.94 406 GLU B O 1
ATOM 7542 N N . LEU B 1 407 ? -14.508 34.219 14.32 1 89.75 407 LEU B N 1
ATOM 7543 C CA . LEU B 1 407 ? -13.266 33.906 15.023 1 89.75 407 LEU B CA 1
ATOM 7544 C C . LEU B 1 407 ? -12.164 34.875 14.617 1 89.75 407 LEU B C 1
ATOM 7546 O O . LEU B 1 407 ? -11.43 35.375 15.477 1 89.75 407 LEU B O 1
ATOM 7550 N N . GLN B 1 408 ? -12.078 35.188 13.375 1 83.44 408 GLN B N 1
ATOM 7551 C CA . GLN B 1 408 ? -11.062 36.125 12.883 1 83.44 408 GLN B CA 1
ATOM 7552 C C . GLN B 1 408 ? -11.273 37.531 13.453 1 83.44 408 GLN B C 1
ATOM 7554 O O . GLN B 1 408 ? -10.312 38.188 13.812 1 83.44 408 GLN B O 1
ATOM 7559 N N . MET B 1 409 ? -12.5 37.906 13.57 1 82.75 409 MET B N 1
ATOM 7560 C CA . MET B 1 409 ? -12.82 39.219 14.125 1 82.75 409 MET B CA 1
ATOM 7561 C C . MET B 1 409 ? -12.453 39.312 15.602 1 82.75 409 MET B C 1
ATOM 7563 O O . MET B 1 409 ? -11.914 40.312 16.062 1 82.75 409 MET B O 1
ATOM 7567 N N . LYS B 1 410 ? -12.719 38.219 16.297 1 85.5 410 LYS B N 1
ATOM 7568 C CA . LYS B 1 410 ? -12.391 38.219 17.719 1 85.5 410 LYS B CA 1
ATOM 7569 C C . LYS B 1 410 ? -10.875 38.219 17.922 1 85.5 410 LYS B C 1
ATOM 7571 O O . LYS B 1 410 ? -10.391 38.844 18.891 1 85.5 410 LYS B O 1
ATOM 7576 N N . ILE B 1 411 ? -10.156 37.562 17.125 1 81.75 411 ILE B N 1
ATOM 7577 C CA . ILE B 1 411 ? -8.703 37.531 17.234 1 81.75 411 ILE B CA 1
ATOM 7578 C C . ILE B 1 411 ? -8.133 38.906 16.969 1 81.75 411 ILE B C 1
ATOM 7580 O O . ILE B 1 411 ? -7.203 39.344 17.641 1 81.75 411 ILE B O 1
ATOM 7584 N N . ASP B 1 412 ? -8.75 39.625 16.047 1 75.88 412 ASP B N 1
ATOM 7585 C CA . ASP B 1 412 ? -8.289 40.969 15.727 1 75.88 412 ASP B CA 1
ATOM 7586 C C . ASP B 1 412 ? -8.57 41.938 16.859 1 75.88 412 ASP B C 1
ATOM 7588 O O . ASP B 1 412 ? -7.746 42.781 17.172 1 75.88 412 ASP B O 1
ATOM 7592 N N . GLN B 1 413 ? -9.688 41.719 17.5 1 77.81 413 GLN B N 1
ATOM 7593 C CA . GLN B 1 413 ? -10.086 42.625 18.578 1 77.81 413 GLN B CA 1
ATOM 7594 C C . GLN B 1 413 ? -9.258 42.375 19.844 1 77.81 413 GLN B C 1
ATOM 7596 O O . GLN B 1 413 ? -8.977 43.281 20.609 1 77.81 413 GLN B O 1
ATOM 7601 N N . ASN B 1 414 ? -8.938 41.094 20.031 1 77.25 414 ASN B N 1
ATOM 7602 C CA . ASN B 1 414 ? -8.195 40.719 21.234 1 77.25 414 ASN B CA 1
ATOM 7603 C C . ASN B 1 414 ? -6.734 40.406 20.906 1 77.25 414 ASN B C 1
ATOM 7605 O O . ASN B 1 414 ? -6.121 39.562 21.578 1 77.25 414 ASN B O 1
ATOM 7609 N N . SER B 1 415 ? -6.211 40.969 19.875 1 75.69 415 SER B N 1
ATOM 7610 C CA . SER B 1 415 ? -4.852 40.656 19.438 1 75.69 415 SER B CA 1
ATOM 7611 C C . SER B 1 415 ? -3.824 41.094 20.469 1 75.69 415 SER B C 1
ATOM 7613 O O . SER B 1 415 ? -2.674 40.656 20.438 1 75.69 415 SER B O 1
ATOM 7615 N N . TYR B 1 416 ? -4.277 41.969 21.453 1 70.88 416 TYR B N 1
ATOM 7616 C CA . TYR B 1 416 ? -3.371 42.406 22.5 1 70.88 416 TYR B CA 1
ATOM 7617 C C . TYR B 1 416 ? -2.992 41.281 23.438 1 70.88 416 TYR B C 1
ATOM 7619 O O . TYR B 1 416 ? -1.942 41.312 24.078 1 70.88 416 TYR B O 1
ATOM 7627 N N . LEU B 1 417 ? -3.795 40.25 23.484 1 72.25 417 LEU B N 1
ATOM 7628 C CA . LEU B 1 417 ? -3.539 39.125 24.359 1 72.25 417 LEU B CA 1
ATOM 7629 C C . LEU B 1 417 ? -2.467 38.219 23.781 1 72.25 417 LEU B C 1
ATOM 7631 O O . LEU B 1 417 ? -1.89 37.406 24.484 1 72.25 417 LEU B O 1
ATOM 7635 N N . LEU B 1 418 ? -2.176 38.438 22.516 1 72.12 418 LEU B N 1
ATOM 7636 C CA . LEU B 1 418 ? -1.269 37.531 21.828 1 72.12 418 LEU B CA 1
ATOM 7637 C C . LEU B 1 418 ? 0.158 38.062 21.844 1 72.12 418 LEU B C 1
ATOM 7639 O O . LEU B 1 418 ? 1.102 37.344 21.531 1 72.12 418 LEU B O 1
ATOM 7643 N N . VAL B 1 419 ? 0.252 39.406 22.141 1 65.56 419 VAL B N 1
ATOM 7644 C CA . VAL B 1 419 ? 1.574 40 22.078 1 65.56 419 VAL B CA 1
ATOM 7645 C C . VAL B 1 419 ? 2.002 40.469 23.484 1 65.56 419 VAL B C 1
ATOM 7647 O O . VAL B 1 419 ? 1.158 40.688 24.359 1 65.56 419 VAL B O 1
ATOM 7650 N N . ASN B 1 420 ? 3.229 40.156 23.844 1 59.09 420 ASN B N 1
ATOM 7651 C CA . ASN B 1 420 ? 3.793 40.781 25.047 1 59.09 420 ASN B CA 1
ATOM 7652 C C . ASN B 1 420 ? 4.23 42.219 24.781 1 59.09 420 ASN B C 1
ATOM 7654 O O . ASN B 1 420 ? 5.297 42.438 24.203 1 59.09 420 ASN B O 1
ATOM 7658 N N . SER B 1 421 ? 3.342 43.125 25.016 1 58.12 421 SER B N 1
ATOM 7659 C CA . SER B 1 421 ? 3.6 44.531 24.75 1 58.12 421 SER B CA 1
ATOM 7660 C C . SER B 1 421 ? 4.832 45.031 25.5 1 58.12 421 SER B C 1
ATOM 7662 O O . SER B 1 421 ? 5.48 46 25.094 1 58.12 421 SER B O 1
ATOM 7664 N N . GLU B 1 422 ? 5.141 44.312 26.609 1 55.03 422 GLU B N 1
ATOM 7665 C CA . GLU B 1 422 ? 6.25 44.844 27.406 1 55.03 422 GLU B CA 1
ATOM 7666 C C . GLU B 1 422 ? 7.59 44.594 26.719 1 55.03 422 GLU B C 1
ATOM 7668 O O . GLU B 1 422 ? 8.578 45.281 27 1 55.03 422 GLU B O 1
ATOM 7673 N N . SER B 1 423 ? 7.629 43.719 25.828 1 55.91 423 SER B N 1
ATOM 7674 C CA . SER B 1 423 ? 8.906 43.375 25.203 1 55.91 423 SER B CA 1
ATOM 7675 C C . SER B 1 423 ? 9.102 44.125 23.891 1 55.91 423 SER B C 1
ATOM 7677 O O . SER B 1 423 ? 10.047 43.844 23.141 1 55.91 423 SER B O 1
ATOM 7679 N N . TRP B 1 424 ? 8.227 45.062 23.594 1 56.97 424 TRP B N 1
ATOM 7680 C CA . TRP B 1 424 ? 8.32 45.781 22.328 1 56.97 424 TRP B CA 1
ATOM 7681 C C . TRP B 1 424 ? 9.555 46.688 22.297 1 56.97 424 TRP B C 1
ATOM 7683 O O . TRP B 1 424 ? 9.914 47.281 23.312 1 56.97 424 TRP B O 1
ATOM 7693 N N . ALA B 1 425 ? 10.398 46.5 21.438 1 51.59 425 ALA B N 1
ATOM 7694 C CA . ALA B 1 425 ? 11.516 47.406 21.266 1 51.59 425 ALA B CA 1
ATOM 7695 C C . ALA B 1 425 ? 11.039 48.875 21.281 1 51.59 425 ALA B C 1
ATOM 7697 O O . ALA B 1 425 ? 9.898 49.156 20.906 1 51.59 425 ALA B O 1
ATOM 7698 N N . ALA B 1 426 ? 11.664 49.906 21.828 1 41.59 426 ALA B N 1
ATOM 7699 C CA . ALA B 1 426 ? 11.484 51.312 22.094 1 41.59 426 ALA B CA 1
ATOM 7700 C C . ALA B 1 426 ? 10.82 52 20.906 1 41.59 426 ALA B C 1
ATOM 7702 O O . ALA B 1 426 ? 10.492 53.188 20.984 1 41.59 426 ALA B O 1
ATOM 7703 N N . GLY B 1 427 ? 11.039 51.75 19.594 1 40.72 427 GLY B N 1
ATOM 7704 C CA . GLY B 1 427 ? 10.625 52.719 18.609 1 40.72 427 GLY B CA 1
ATOM 7705 C C . GLY B 1 427 ? 9.125 52.812 18.422 1 40.72 427 GLY B C 1
ATOM 7706 O O . GLY B 1 427 ? 8.555 52.062 17.625 1 40.72 427 GLY B O 1
ATOM 7707 N N . ARG B 1 428 ? 8.414 53.125 19.281 1 43.81 428 ARG B N 1
ATOM 7708 C CA . ARG B 1 428 ? 7.004 53.438 19.109 1 43.81 428 ARG B CA 1
ATOM 7709 C C . ARG B 1 428 ? 6.805 54.406 17.938 1 43.81 428 ARG B C 1
ATOM 7711 O O . ARG B 1 428 ? 7.453 55.438 17.875 1 43.81 428 ARG B O 1
ATOM 7718 N N . PRO B 1 429 ? 6.258 54.156 16.734 1 38.22 429 PRO B N 1
ATOM 7719 C CA . PRO B 1 429 ? 5.984 55.312 15.891 1 38.22 429 PRO B CA 1
ATOM 7720 C C . PRO B 1 429 ? 5.309 56.438 16.641 1 38.22 429 PRO B C 1
ATOM 7722 O O . PRO B 1 429 ? 4.336 56.219 17.375 1 38.22 429 PRO B O 1
ATOM 7725 N N . ALA B 1 430 ? 6.035 57.406 17.188 1 33.38 430 ALA B N 1
ATOM 7726 C CA . ALA B 1 430 ? 5.457 58.75 17.328 1 33.38 430 ALA B CA 1
ATOM 7727 C C . ALA B 1 430 ? 4.645 59.125 16.094 1 33.38 430 ALA B C 1
ATOM 7729 O O . ALA B 1 430 ? 5.031 58.812 14.969 1 33.38 430 ALA B O 1
ATOM 7730 N N . LYS B 1 431 ? 3.477 59.562 16.141 1 35.62 431 LYS B N 1
ATOM 7731 C CA . LYS B 1 431 ? 2.518 60.156 15.211 1 35.62 431 LYS B CA 1
ATOM 7732 C C . LYS B 1 431 ? 3.191 61.156 14.289 1 35.62 431 LYS B C 1
ATOM 7734 O O . LYS B 1 431 ? 2.527 61.812 13.477 1 35.62 431 LYS B O 1
ATOM 7739 N N . GLU B 1 432 ? 4.438 61.938 14.539 1 31.3 432 GLU B N 1
ATOM 7740 C CA . GLU B 1 432 ? 4.574 63.188 13.836 1 31.3 432 GLU B CA 1
ATOM 7741 C C . GLU B 1 432 ? 4.934 62.969 12.367 1 31.3 432 GLU B C 1
ATOM 7743 O O . GLU B 1 432 ? 6.031 62.5 12.055 1 31.3 432 GLU B O 1
ATOM 7748 N N . PHE B 1 433 ? 4.141 62.531 11.438 1 28.86 433 PHE B N 1
ATOM 7749 C CA . PHE B 1 433 ? 4.375 62.719 10.008 1 28.86 433 PHE B CA 1
ATOM 7750 C C . PHE B 1 433 ? 4.844 64.125 9.734 1 28.86 433 PHE B C 1
ATOM 7752 O O . PHE B 1 433 ? 4.039 65.062 9.719 1 28.86 433 PHE B O 1
ATOM 7759 N N . GLU B 1 434 ? 5.977 64.625 10.383 1 26.52 434 GLU B N 1
ATOM 7760 C CA . GLU B 1 434 ? 6.512 65.875 9.82 1 26.52 434 GLU B CA 1
ATOM 7761 C C . GLU B 1 434 ? 6.836 65.75 8.336 1 26.52 434 GLU B C 1
ATOM 7763 O O . GLU B 1 434 ? 7.094 64.625 7.871 1 26.52 434 GLU B O 1
ATOM 7768 N N . ASP B 1 435 ? 6.586 66.75 7.457 1 27.64 435 ASP B N 1
ATOM 7769 C CA . ASP B 1 435 ? 6.801 67 6.043 1 27.64 435 ASP B CA 1
ATOM 7770 C C . ASP B 1 435 ? 8.242 66.75 5.637 1 27.64 435 ASP B C 1
ATOM 7772 O O . ASP B 1 435 ? 9.18 67.188 6.289 1 27.64 435 ASP B O 1
ATOM 7776 N N . PRO B 1 436 ? 8.586 65.625 5.008 1 26.34 436 PRO B N 1
ATOM 7777 C CA . PRO B 1 436 ? 9.914 65.312 4.477 1 26.34 436 PRO B CA 1
ATOM 7778 C C . PRO B 1 436 ? 10.539 66.5 3.729 1 26.34 436 PRO B C 1
ATOM 7780 O O . PRO B 1 436 ? 11.398 66.312 2.867 1 26.34 436 PRO B O 1
ATOM 7783 N N . GLN B 1 437 ? 10.305 67.75 4.043 1 24.03 437 GLN B N 1
ATOM 7784 C CA . GLN B 1 437 ? 11.086 68.562 3.146 1 24.03 437 GLN B CA 1
ATOM 7785 C C . GLN B 1 437 ? 12.562 68.25 3.188 1 24.03 437 GLN B C 1
ATOM 7787 O O . GLN B 1 437 ? 13.203 68.062 2.143 1 24.03 437 GLN B O 1
ATOM 7792 N N . ASN B 1 438 ? 13.422 68.75 4.176 1 21.72 438 ASN B N 1
ATOM 7793 C CA . ASN B 1 438 ? 14.766 69.25 3.932 1 21.72 438 ASN B CA 1
ATOM 7794 C C . ASN B 1 438 ? 15.812 68.125 4.02 1 21.72 438 ASN B C 1
ATOM 7796 O O . ASN B 1 438 ? 17 68.438 4.152 1 21.72 438 ASN B O 1
ATOM 7800 N N . LEU B 1 439 ? 15.531 66.812 4.574 1 22.11 439 LEU B N 1
ATOM 7801 C CA . LEU B 1 439 ? 16.75 66.188 5.086 1 22.11 439 LEU B CA 1
ATOM 7802 C C . LEU B 1 439 ? 17.656 65.812 3.941 1 22.11 439 LEU B C 1
ATOM 7804 O O . LEU B 1 439 ? 17.484 64.688 3.375 1 22.11 439 LEU B O 1
ATOM 7808 N N . MET B 1 440 ? 18.047 66.625 2.891 1 21.42 440 MET B N 1
ATOM 7809 C CA . MET B 1 440 ? 18.969 66.25 1.809 1 21.42 440 MET B CA 1
ATOM 7810 C C . MET B 1 440 ? 20.328 65.875 2.361 1 21.42 440 MET B C 1
ATOM 7812 O O . MET B 1 440 ? 21.078 65.125 1.715 1 21.42 440 MET B O 1
ATOM 7816 N N . GLU B 1 441 ? 21.062 66.625 3.217 1 19.61 441 GLU B N 1
ATOM 7817 C CA . GLU B 1 441 ? 22.453 66.938 2.895 1 19.61 441 GLU B CA 1
ATOM 7818 C C . GLU B 1 441 ? 23.359 65.75 3.291 1 19.61 441 GLU B C 1
ATOM 7820 O O . GLU B 1 441 ? 24.25 65.375 2.533 1 19.61 441 GLU B O 1
ATOM 7825 N N . ASP B 1 442 ? 23.781 65.562 4.621 1 19.3 442 ASP B N 1
ATOM 7826 C CA . ASP B 1 442 ? 25.188 65.375 4.988 1 19.3 442 ASP B CA 1
ATOM 7827 C C . ASP B 1 442 ? 25.609 63.906 4.84 1 19.3 442 ASP B C 1
ATOM 7829 O O . ASP B 1 442 ? 25.078 63.031 5.531 1 19.3 442 ASP B O 1
ATOM 7833 N N . GLU B 1 443 ? 26.188 63.375 3.604 1 19.38 443 GLU B N 1
ATOM 7834 C CA . GLU B 1 443 ? 26.812 62.188 2.998 1 19.38 443 GLU B CA 1
ATOM 7835 C C . GLU B 1 443 ? 27.875 61.594 3.918 1 19.38 443 GLU B C 1
ATOM 7837 O O . GLU B 1 443 ? 27.969 60.375 4.055 1 19.38 443 GLU B O 1
ATOM 7842 N N . ASN B 1 444 ? 29.047 62.281 4.156 1 17.88 444 ASN B N 1
ATOM 7843 C CA . ASN B 1 444 ? 30.375 61.812 3.811 1 17.88 444 ASN B CA 1
ATOM 7844 C C . ASN B 1 444 ? 30.891 60.812 4.844 1 17.88 444 ASN B C 1
ATOM 7846 O O . ASN B 1 444 ? 31.422 59.75 4.484 1 17.88 444 ASN B O 1
ATOM 7850 N N . LYS B 1 445 ? 31.375 61.25 6.027 1 18.98 445 LYS B N 1
ATOM 7851 C CA . LYS B 1 445 ? 32.75 61.062 6.465 1 18.98 445 LYS B CA 1
ATOM 7852 C C . LYS B 1 445 ? 32.906 59.75 7.254 1 18.98 445 LYS B C 1
ATOM 7854 O O . LYS B 1 445 ? 34 59.406 7.68 1 18.98 445 LYS B O 1
ATOM 7859 N N . LEU B 1 446 ? 31.859 59.125 7.875 1 17.45 446 LEU B N 1
ATOM 7860 C CA . LEU B 1 446 ? 32.312 58.594 9.156 1 17.45 446 LEU B CA 1
ATOM 7861 C C . LEU B 1 446 ? 33.062 57.281 8.961 1 17.45 446 LEU B C 1
ATOM 7863 O O . LEU B 1 446 ? 32.469 56.219 8.93 1 17.45 446 LEU B O 1
ATOM 7867 N N . ILE B 1 447 ? 34.062 57.094 8.039 1 18.17 447 ILE B N 1
ATOM 7868 C CA . ILE B 1 447 ? 34.75 55.844 7.746 1 18.17 447 ILE B CA 1
ATOM 7869 C C . ILE B 1 447 ? 35.5 55.344 8.977 1 18.17 447 ILE B C 1
ATOM 7871 O O . ILE B 1 447 ? 36.125 54.281 8.969 1 18.17 447 ILE B O 1
ATOM 7875 N N . SER B 1 448 ? 35.844 56.219 9.914 1 16.55 448 SER B N 1
ATOM 7876 C CA . SER B 1 448 ? 37.188 56 10.398 1 16.55 448 SER B CA 1
ATOM 7877 C C . SER B 1 448 ? 37.344 54.594 10.992 1 16.55 448 SER B C 1
ATOM 7879 O O . SER B 1 448 ? 38.219 53.844 10.594 1 16.55 448 SER B O 1
ATOM 7881 N N . SER B 1 449 ? 37.656 54.438 12.336 1 16.91 449 SER B N 1
ATOM 7882 C CA . SER B 1 449 ? 38.812 54 13.094 1 16.91 449 SER B CA 1
ATOM 7883 C C . SER B 1 449 ? 38.625 52.594 13.664 1 16.91 449 SER B C 1
ATOM 7885 O O . SER B 1 449 ? 37.875 52.406 14.633 1 16.91 449 SER B O 1
ATOM 7887 N N . LEU B 1 450 ? 38.094 51.594 12.891 1 16.02 450 LEU B N 1
ATOM 7888 C CA . LEU B 1 450 ? 37.875 50.312 13.523 1 16.02 450 LEU B CA 1
ATOM 7889 C C . LEU B 1 450 ? 39.156 49.844 14.242 1 16.02 450 LEU B C 1
ATOM 7891 O O . LEU B 1 450 ? 40.25 49.969 13.711 1 16.02 450 LEU B O 1
ATOM 7895 N N . SER B 1 451 ? 38.938 49.406 15.547 1 16.08 451 SER B N 1
ATOM 7896 C CA . SER B 1 451 ? 39.656 49.062 16.75 1 16.08 451 SER B CA 1
ATOM 7897 C C . SER B 1 451 ? 40.625 47.906 16.484 1 16.08 451 SER B C 1
ATOM 7899 O O . SER B 1 451 ? 40.531 47.188 15.477 1 16.08 451 SER B O 1
ATOM 7901 N N . GLU B 1 452 ? 41.312 47.312 17.688 1 16.39 452 GLU B N 1
ATOM 7902 C CA . GLU B 1 452 ? 42.5 46.844 18.391 1 16.39 452 GLU B CA 1
ATOM 7903 C C . GLU B 1 452 ? 42.688 45.344 18.203 1 16.39 452 GLU B C 1
ATOM 7905 O O . GLU B 1 452 ? 43.75 44.906 17.812 1 16.39 452 GLU B O 1
ATOM 7910 N N . THR B 1 453 ? 42.406 44.469 19.281 1 16.28 453 THR B N 1
ATOM 7911 C CA . THR B 1 453 ? 43.344 43.75 20.156 1 16.28 453 THR B CA 1
ATOM 7912 C C . THR B 1 453 ? 43.344 42.281 19.812 1 16.28 453 THR B C 1
ATOM 7914 O O . THR B 1 453 ? 42.375 41.562 20.125 1 16.28 453 THR B O 1
ATOM 7917 N N . TRP B 1 454 ? 43.594 41.75 18.688 1 17.98 454 TRP B N 1
ATOM 7918 C CA . TRP B 1 454 ? 43.5 40.312 18.5 1 17.98 454 TRP B CA 1
ATOM 7919 C C . TRP B 1 454 ? 44.594 39.562 19.266 1 17.98 454 TRP B C 1
ATOM 7921 O O . TRP B 1 454 ? 45.75 39.5 18.797 1 17.98 454 TRP B O 1
ATOM 7931 N N . ASP B 1 455 ? 44.75 39.781 20.562 1 16.58 455 ASP B N 1
ATOM 7932 C CA . ASP B 1 455 ? 45.906 39.062 21.109 1 16.58 455 ASP B CA 1
ATOM 7933 C C . ASP B 1 455 ? 45.719 37.562 21.031 1 16.58 455 ASP B C 1
ATOM 7935 O O . ASP B 1 455 ? 44.656 37.031 21.406 1 16.58 455 ASP B O 1
ATOM 7939 N N . VAL B 1 456 ? 46.406 36.938 20.203 1 18.36 456 VAL B N 1
ATOM 7940 C CA . VAL B 1 456 ? 46.531 35.531 19.734 1 18.36 456 VAL B CA 1
ATOM 7941 C C . VAL B 1 456 ? 47.094 34.688 20.875 1 18.36 456 VAL B C 1
ATOM 7943 O O . VAL B 1 456 ? 48.156 34.094 20.766 1 18.36 456 VAL B O 1
ATOM 7946 N N . LYS B 1 457 ? 46.594 34.844 22.109 1 17.44 457 LYS B N 1
ATOM 7947 C CA . LYS B 1 457 ? 47.406 34.062 23.047 1 17.44 457 LYS B CA 1
ATOM 7948 C C . LYS B 1 457 ? 47.312 32.562 22.75 1 17.44 457 LYS B C 1
ATOM 7950 O O . LYS B 1 457 ? 46.219 32.031 22.547 1 17.44 457 LYS B O 1
ATOM 7955 N N . ASN B 1 458 ? 48.438 31.906 22.453 1 17.27 458 ASN B N 1
ATOM 7956 C CA . ASN B 1 458 ? 48.875 30.578 22.016 1 17.27 458 ASN B CA 1
ATOM 7957 C C . ASN B 1 458 ? 48.656 29.531 23.109 1 17.27 458 ASN B C 1
ATOM 7959 O O . ASN B 1 458 ? 49.125 28.406 22.984 1 17.27 458 ASN B O 1
ATOM 7963 N N . GLN B 1 459 ? 47.781 29.844 24.109 1 16.45 459 GLN B N 1
ATOM 7964 C CA . GLN B 1 459 ? 48.188 28.969 25.203 1 16.45 459 GLN B CA 1
ATOM 7965 C C . GLN B 1 459 ? 48.031 27.5 24.828 1 16.45 459 GLN B C 1
ATOM 7967 O O . GLN B 1 459 ? 47.188 27.141 24.031 1 16.45 459 GLN B O 1
ATOM 7972 N N . ASN B 1 460 ? 48.938 26.734 25.391 1 17.27 460 ASN B N 1
ATOM 7973 C CA . ASN B 1 460 ? 49.562 25.422 25.422 1 17.27 460 ASN B CA 1
ATOM 7974 C C . ASN B 1 460 ? 48.562 24.344 25.859 1 17.27 460 ASN B C 1
ATOM 7976 O O . ASN B 1 460 ? 47.625 24.625 26.594 1 17.27 460 ASN B O 1
ATOM 7980 N N . ILE B 1 461 ? 48.656 23.172 25.234 1 18.23 461 ILE B N 1
ATOM 7981 C CA . ILE B 1 461 ? 48.031 21.906 24.844 1 18.23 461 ILE B CA 1
ATOM 7982 C C . ILE B 1 461 ? 47.969 20.969 26.047 1 18.23 461 ILE B C 1
ATOM 7984 O O . ILE B 1 461 ? 47.656 19.797 25.906 1 18.23 461 ILE B O 1
ATOM 7988 N N . ASN B 1 462 ? 47.844 21.562 27.359 1 15.56 462 ASN B N 1
ATOM 7989 C CA . ASN B 1 462 ? 48.344 20.469 28.203 1 15.56 462 ASN B CA 1
ATOM 7990 C C . ASN B 1 462 ? 47.438 19.25 28.141 1 15.56 462 ASN B C 1
ATOM 7992 O O . ASN B 1 462 ? 47.906 18.125 27.938 1 15.56 462 ASN B O 1
ATOM 7996 N N . THR B 1 463 ? 46.25 19.25 28.812 1 16.25 463 THR B N 1
ATOM 7997 C CA . THR B 1 463 ? 46.125 18.281 29.891 1 16.25 463 THR B CA 1
ATOM 7998 C C . THR B 1 463 ? 45.562 16.969 29.375 1 16.25 463 THR B C 1
ATOM 8000 O O . THR B 1 463 ? 44.844 16.938 28.375 1 16.25 463 THR B O 1
ATOM 8003 N N . SER B 1 464 ? 45.625 15.805 30.203 1 16.92 464 SER B N 1
ATOM 8004 C CA . SER B 1 464 ? 45.875 14.367 30.234 1 16.92 464 SER B CA 1
ATOM 8005 C C . SER B 1 464 ? 44.562 13.586 30.203 1 16.92 464 SER B C 1
ATOM 8007 O O . SER B 1 464 ? 44.531 12.414 29.828 1 16.92 464 SER B O 1
ATOM 8009 N N . PRO B 1 465 ? 43.344 14.18 30.625 1 16.86 465 PRO B N 1
ATOM 8010 C CA . PRO B 1 465 ? 42.812 13.18 31.562 1 16.86 465 PRO B CA 1
ATOM 8011 C C . PRO B 1 465 ? 42.281 11.938 30.859 1 16.86 465 PRO B C 1
ATOM 8013 O O . PRO B 1 465 ? 42.031 11.969 29.656 1 16.86 465 PRO B O 1
ATOM 8016 N N . SER B 1 466 ? 41.531 10.977 31.734 1 17.69 466 SER B N 1
ATOM 8017 C CA . SER B 1 466 ? 41.312 9.562 32.031 1 17.69 466 SER B CA 1
ATOM 8018 C C . SER B 1 466 ? 40.031 9.062 31.344 1 17.69 466 SER B C 1
ATOM 8020 O O . SER B 1 466 ? 39.031 9.75 31.344 1 17.69 466 SER B O 1
ATOM 8022 N N . MET B 1 467 ? 40.062 7.926 30.594 1 17.14 467 MET B N 1
ATOM 8023 C CA . MET B 1 467 ? 39.312 7.254 29.531 1 17.14 467 MET B CA 1
ATOM 8024 C C . MET B 1 467 ? 38.094 6.535 30.078 1 17.14 467 MET B C 1
ATOM 8026 O O . MET B 1 467 ? 37.25 6.082 29.328 1 17.14 467 MET B O 1
ATOM 8030 N N . PRO B 1 468 ? 37.656 6.457 31.422 1 16.5 468 PRO B N 1
ATOM 8031 C CA . PRO B 1 468 ? 37.344 5.027 31.5 1 16.5 468 PRO B CA 1
ATOM 8032 C C . PRO B 1 468 ? 36.031 4.668 30.797 1 16.5 468 PRO B C 1
ATOM 8034 O O . PRO B 1 468 ? 36.031 3.898 29.844 1 16.5 468 PRO B O 1
ATOM 8037 N N . GLU B 1 469 ? 34.844 4.293 31.609 1 18.28 469 GLU B N 1
ATOM 8038 C CA . GLU B 1 469 ? 34.219 2.977 31.719 1 18.28 469 GLU B CA 1
ATOM 8039 C C . GLU B 1 469 ? 32.938 2.887 30.875 1 18.28 469 GLU B C 1
ATOM 8041 O O . GLU B 1 469 ? 32.25 3.889 30.672 1 18.28 469 GLU B O 1
ATOM 8046 N N . LEU B 1 470 ? 32.469 1.626 30.516 1 17.02 470 LEU B N 1
ATOM 8047 C CA . LEU B 1 470 ? 31.828 0.931 29.406 1 17.02 470 LEU B CA 1
ATOM 8048 C C . LEU B 1 470 ? 30.312 1.03 29.5 1 17.02 470 LEU B C 1
ATOM 8050 O O . LEU B 1 470 ? 29.625 1.288 28.516 1 17.02 470 LEU B O 1
ATOM 8054 N N . LYS B 1 471 ? 29.484 0.505 30.531 1 20.84 471 LYS B N 1
ATOM 8055 C CA . LYS B 1 471 ? 28.531 -0.537 30.156 1 20.84 471 LYS B CA 1
ATOM 8056 C C . LYS B 1 471 ? 27.203 0.066 29.719 1 20.84 471 LYS B C 1
ATOM 8058 O O . LYS B 1 471 ? 26.672 0.961 30.391 1 20.84 471 LYS B O 1
ATOM 8063 N N . ALA B 1 472 ? 26.469 -0.468 28.641 1 18.78 472 ALA B N 1
ATOM 8064 C CA . ALA B 1 472 ? 25.578 -0.088 27.547 1 18.78 472 ALA B CA 1
ATOM 8065 C C . ALA B 1 472 ? 24.125 -0.219 27.969 1 18.78 472 ALA B C 1
ATOM 8067 O O . ALA B 1 472 ? 23.266 0.549 27.516 1 18.78 472 ALA B O 1
ATOM 8068 N N . SER B 1 473 ? 23.547 -1.187 28.75 1 19.23 473 SER B N 1
ATOM 8069 C CA . SER B 1 473 ? 22.578 -1.897 27.938 1 19.23 473 SER B CA 1
ATOM 8070 C C . SER B 1 473 ? 21.25 -1.137 27.859 1 19.23 473 SER B C 1
ATOM 8072 O O . SER B 1 473 ? 20.656 -1.017 26.781 1 19.23 473 SER B O 1
ATOM 8074 N N . ASP B 1 474 ? 20.422 -1.117 28.938 1 21.11 474 ASP B N 1
ATOM 8075 C CA . ASP B 1 474 ? 18.984 -1.339 28.828 1 21.11 474 ASP B CA 1
ATOM 8076 C C . ASP B 1 474 ? 18.266 -0.069 28.375 1 21.11 474 ASP B C 1
ATOM 8078 O O . ASP B 1 474 ? 18.516 1.015 28.906 1 21.11 474 ASP B O 1
ATOM 8082 N N . SER B 1 475 ? 17.531 -0.079 27.234 1 26.03 475 SER B N 1
ATOM 8083 C CA . SER B 1 475 ? 17.109 1.055 26.422 1 26.03 475 SER B CA 1
ATOM 8084 C C . SER B 1 475 ? 15.875 1.739 27 1 26.03 475 SER B C 1
ATOM 8086 O O . SER B 1 475 ? 14.797 1.7 26.406 1 26.03 475 SER B O 1
ATOM 8088 N N . VAL B 1 476 ? 15.469 1.555 28.281 1 27.45 476 VAL B N 1
ATOM 8089 C CA . VAL B 1 476 ? 14.281 2.34 28.594 1 27.45 476 VAL B CA 1
ATOM 8090 C C . VAL B 1 476 ? 14.492 3.793 28.172 1 27.45 476 VAL B C 1
ATOM 8092 O O . VAL B 1 476 ? 15.469 4.43 28.594 1 27.45 476 VAL B O 1
ATOM 8095 N N . PHE B 1 477 ? 13.953 4.125 27.094 1 28.88 477 PHE B N 1
ATOM 8096 C CA . PHE B 1 477 ? 14.055 5.516 26.656 1 28.88 477 PHE B CA 1
ATOM 8097 C C . PHE B 1 477 ? 13.352 6.438 27.656 1 28.88 477 PHE B C 1
ATOM 8099 O O . PHE B 1 477 ? 12.133 6.625 27.578 1 28.88 477 PHE B O 1
ATOM 8106 N N . ASN B 1 478 ? 13.438 6.168 28.969 1 27.02 478 ASN B N 1
ATOM 8107 C CA . ASN B 1 478 ? 12.758 7.012 29.938 1 27.02 478 ASN B CA 1
ATOM 8108 C C . ASN B 1 478 ? 13.07 8.492 29.719 1 27.02 478 ASN B C 1
ATOM 8110 O O . ASN B 1 478 ? 12.93 9.305 30.641 1 27.02 478 ASN B O 1
ATOM 8114 N N . GLN B 1 479 ? 13.906 8.82 28.844 1 29.56 479 GLN B N 1
ATOM 8115 C CA . GLN B 1 479 ? 14.336 10.18 29.141 1 29.56 479 GLN B CA 1
ATOM 8116 C C . GLN B 1 479 ? 13.188 11.172 29 1 29.56 479 GLN B C 1
ATOM 8118 O O . GLN B 1 479 ? 12.531 11.219 27.953 1 29.56 479 GLN B O 1
ATOM 8123 N N . PRO B 1 480 ? 12.594 11.57 30.109 1 27.92 480 PRO B N 1
ATOM 8124 C CA . PRO B 1 480 ? 11.633 12.664 29.953 1 27.92 480 PRO B CA 1
ATOM 8125 C C . PRO B 1 480 ? 12.133 13.766 29.031 1 27.92 480 PRO B C 1
ATOM 8127 O O . PRO B 1 480 ? 13.328 14.086 29.047 1 27.92 480 PRO B O 1
ATOM 8130 N N . VAL B 1 481 ? 11.688 13.797 27.953 1 33.25 481 VAL B N 1
ATOM 8131 C CA . VAL B 1 481 ? 11.953 14.898 27.047 1 33.25 481 VAL B CA 1
ATOM 8132 C C . VAL B 1 481 ? 11.836 16.234 27.781 1 33.25 481 VAL B C 1
ATOM 8134 O O . VAL B 1 481 ? 10.734 16.734 28 1 33.25 481 VAL B O 1
ATOM 8137 N N . SER B 1 482 ? 12.258 16.281 29.109 1 27.39 482 SER B N 1
ATOM 8138 C CA . SER B 1 482 ? 12.133 17.594 29.766 1 27.39 482 SER B CA 1
ATOM 8139 C C . SER B 1 482 ? 12.883 18.672 29 1 27.39 482 SER B C 1
ATOM 8141 O O . SER B 1 482 ? 14.023 18.453 28.578 1 27.39 482 SER B O 1
ATOM 8143 N N . TRP B 1 483 ? 12.258 19.531 28.375 1 29.7 483 TRP B N 1
ATOM 8144 C CA . TRP B 1 483 ? 12.922 20.766 27.984 1 29.7 483 TRP B CA 1
ATOM 8145 C C . TRP B 1 483 ? 13.828 21.266 29.109 1 29.7 483 TRP B C 1
ATOM 8147 O O . TRP B 1 483 ? 13.594 21 30.281 1 29.7 483 TRP B O 1
ATOM 8157 N N . PRO B 1 484 ? 15.102 21.453 28.984 1 29.72 484 PRO B N 1
ATOM 8158 C CA . PRO B 1 484 ? 15.867 22.078 30.078 1 29.72 484 PRO B CA 1
ATOM 8159 C C . PRO B 1 484 ? 15.031 23.078 30.875 1 29.72 484 PRO B C 1
ATOM 8161 O O . PRO B 1 484 ? 14.469 24.016 30.312 1 29.72 484 PRO B O 1
ATOM 8164 N N . CYS B 1 485 ? 14.242 22.625 31.797 1 27.06 485 CYS B N 1
ATOM 8165 C CA . CYS B 1 485 ? 13.781 23.609 32.781 1 27.06 485 CYS B CA 1
ATOM 8166 C C . CYS B 1 485 ? 14.906 24.547 33.156 1 27.06 485 CYS B C 1
ATOM 8168 O O . CYS B 1 485 ? 15.984 24.109 33.562 1 27.06 485 CYS B O 1
ATOM 8170 N N . LEU B 1 486 ? 14.961 25.781 32.562 1 28.31 486 LEU B N 1
ATOM 8171 C CA . LEU B 1 486 ? 15.789 26.844 33.125 1 28.31 486 LEU B CA 1
ATOM 8172 C C . LEU B 1 486 ? 15.859 26.75 34.656 1 28.31 486 LEU B C 1
ATOM 8174 O O . LEU B 1 486 ? 14.836 26.75 35.312 1 28.31 486 LEU B O 1
ATOM 8178 N N . SER B 1 487 ? 16.734 26.016 35.188 1 27.09 487 SER B N 1
ATOM 8179 C CA . SER B 1 487 ? 17.047 25.953 36.625 1 27.09 487 SER B CA 1
ATOM 8180 C C . SER B 1 487 ? 17 27.328 37.25 1 27.09 487 SER B C 1
ATOM 8182 O O . SER B 1 487 ? 17.766 28.219 36.875 1 27.09 487 SER B O 1
ATOM 8184 N N . PHE B 1 488 ? 15.812 27.766 37.75 1 26.61 488 PHE B N 1
ATOM 8185 C CA . PHE B 1 488 ? 15.672 28.859 38.688 1 26.61 488 PHE B CA 1
ATOM 8186 C C . PHE B 1 488 ? 16.625 28.672 39.875 1 26.61 488 PHE B C 1
ATOM 8188 O O . PHE B 1 488 ? 16.391 27.828 40.719 1 26.61 488 PHE B O 1
ATOM 8195 N N . THR B 1 489 ? 17.922 28.672 39.688 1 27.52 489 THR B N 1
ATOM 8196 C CA . THR B 1 489 ? 18.672 28.891 40.906 1 27.52 489 THR B CA 1
ATOM 8197 C C . THR B 1 489 ? 18.125 30.094 41.656 1 27.52 489 THR B C 1
ATOM 8199 O O . THR B 1 489 ? 17.766 31.109 41.062 1 27.52 489 THR B O 1
ATOM 8202 N N . GLY B 1 490 ? 17.719 30.047 42.906 1 26.86 490 GLY B N 1
ATOM 8203 C CA . GLY B 1 490 ? 17.219 30.969 43.906 1 26.86 490 GLY B CA 1
ATOM 8204 C C . GLY B 1 490 ? 17.984 32.281 43.938 1 26.86 490 GLY B C 1
ATOM 8205 O O . GLY B 1 490 ? 17.734 33.156 44.812 1 26.86 490 GLY B O 1
ATOM 8206 N N . GLY B 1 491 ? 19.344 32.281 43.781 1 27.61 491 GLY B N 1
ATOM 8207 C CA . GLY B 1 491 ? 19.781 33.625 44.219 1 27.61 491 GLY B CA 1
ATOM 8208 C C . GLY B 1 491 ? 19.109 34.719 43.438 1 27.61 491 GLY B C 1
ATOM 8209 O O . GLY B 1 491 ? 18.344 34.469 42.5 1 27.61 491 GLY B O 1
ATOM 8210 N N . SER B 1 492 ? 19.844 36.031 43.25 1 28.8 492 SER B N 1
ATOM 8211 C CA . SER B 1 492 ? 19.375 37.375 43 1 28.8 492 SER B CA 1
ATOM 8212 C C . SER B 1 492 ? 18.672 37.469 41.656 1 28.8 492 SER B C 1
ATOM 8214 O O . SER B 1 492 ? 17.531 37.906 41.562 1 28.8 492 SER B O 1
ATOM 8216 N N . MET B 1 493 ? 19.297 38.312 40.594 1 28.31 493 MET B N 1
ATOM 8217 C CA . MET B 1 493 ? 18.672 39.031 39.469 1 28.31 493 MET B CA 1
ATOM 8218 C C . MET B 1 493 ? 18.297 38.031 38.375 1 28.31 493 MET B C 1
ATOM 8220 O O . MET B 1 493 ? 19.156 37.562 37.625 1 28.31 493 MET B O 1
ATOM 8224 N N . ILE B 1 494 ? 17.672 37 38.531 1 35.47 494 ILE B N 1
ATOM 8225 C CA . ILE B 1 494 ? 17.047 36.125 37.562 1 35.47 494 ILE B CA 1
ATOM 8226 C C . ILE B 1 494 ? 16.594 36.906 36.344 1 35.47 494 ILE B C 1
ATOM 8228 O O . ILE B 1 494 ? 15.719 37.781 36.438 1 35.47 494 ILE B O 1
ATOM 8232 N N . VAL B 1 495 ? 17.344 37.062 35.312 1 36.34 495 VAL B N 1
ATOM 8233 C CA . VAL B 1 495 ? 17.109 37.875 34.125 1 36.34 495 VAL B CA 1
ATOM 8234 C C . VAL B 1 495 ? 15.758 37.5 33.5 1 36.34 495 VAL B C 1
ATOM 8236 O O . VAL B 1 495 ? 15.516 36.344 33.219 1 36.34 495 VAL B O 1
ATOM 8239 N N . GLU B 1 496 ? 14.539 38.156 33.625 1 38.91 496 GLU B N 1
ATOM 8240 C CA . GLU B 1 496 ? 13.164 38.469 33.219 1 38.91 496 GLU B CA 1
ATOM 8241 C C . GLU B 1 496 ? 12.93 38.094 31.75 1 38.91 496 GLU B C 1
ATOM 8243 O O . GLU B 1 496 ? 11.797 37.812 31.359 1 38.91 496 GLU B O 1
ATOM 8248 N N . PRO B 1 497 ? 13.953 38.031 30.891 1 42.38 497 PRO B N 1
ATOM 8249 C CA . PRO B 1 497 ? 13.641 37.938 29.469 1 42.38 497 PRO B CA 1
ATOM 8250 C C . PRO B 1 497 ? 13.219 36.531 29.047 1 42.38 497 PRO B C 1
ATOM 8252 O O . PRO B 1 497 ? 12.391 36.375 28.141 1 42.38 497 PRO B O 1
ATOM 8255 N N . GLU B 1 498 ? 13.781 35.469 29.625 1 45.38 498 GLU B N 1
ATOM 8256 C CA . GLU B 1 498 ? 13.531 34.094 29.141 1 45.38 498 GLU B CA 1
ATOM 8257 C C . GLU B 1 498 ? 12.094 33.656 29.422 1 45.38 498 GLU B C 1
ATOM 8259 O O . GLU B 1 498 ? 11.469 33 28.594 1 45.38 498 GLU B O 1
ATOM 8264 N N . SER B 1 499 ? 11.555 33.906 30.625 1 45.97 499 SER B N 1
ATOM 8265 C CA . SER B 1 499 ? 10.172 33.562 30.969 1 45.97 499 SER B CA 1
ATOM 8266 C C . SER B 1 499 ? 9.195 34.25 30.016 1 45.97 499 SER B C 1
ATOM 8268 O O . SER B 1 499 ? 8.188 33.656 29.625 1 45.97 499 SER B O 1
ATOM 8270 N N . LYS B 1 500 ? 9.625 35.406 29.578 1 50 500 LYS B N 1
ATOM 8271 C CA . LYS B 1 500 ? 8.719 36.188 28.734 1 50 500 LYS B CA 1
ATOM 8272 C C . LYS B 1 500 ? 8.688 35.656 27.312 1 50 500 LYS B C 1
ATOM 8274 O O . LYS B 1 500 ? 7.637 35.656 26.672 1 50 500 LYS B O 1
ATOM 8279 N N . VAL B 1 501 ? 9.82 35.062 26.969 1 51.44 501 VAL B N 1
ATOM 8280 C CA . VAL B 1 501 ? 9.914 34.469 25.625 1 51.44 501 VAL B CA 1
ATOM 8281 C C . VAL B 1 501 ? 9.031 33.219 25.547 1 51.44 501 VAL B C 1
ATOM 8283 O O . VAL B 1 501 ? 8.352 33 24.547 1 51.44 501 VAL B O 1
ATOM 8286 N N . TYR B 1 502 ? 8.984 32.562 26.656 1 53.97 502 TYR B N 1
ATOM 8287 C CA . TYR B 1 502 ? 8.133 31.375 26.688 1 53.97 502 TYR B CA 1
ATOM 8288 C C . TYR B 1 502 ? 6.656 31.766 26.672 1 53.97 502 TYR B C 1
ATOM 8290 O O . TYR B 1 502 ? 5.848 31.109 26 1 53.97 502 TYR B O 1
ATOM 8298 N N . GLU B 1 503 ? 6.371 32.906 27.453 1 59 503 GLU B N 1
ATOM 8299 C CA . GLU B 1 503 ? 4.973 33.312 27.5 1 59 503 GLU B CA 1
ATOM 8300 C C . GLU B 1 503 ? 4.496 33.812 26.141 1 59 503 GLU B C 1
ATOM 8302 O O . GLU B 1 503 ? 3.361 33.531 25.734 1 59 503 GLU B O 1
ATOM 8307 N N . SER B 1 504 ? 5.387 34.5 25.453 1 59.78 504 SER B N 1
ATOM 8308 C CA . SER B 1 504 ? 5.027 34.969 24.125 1 59.78 504 SER B CA 1
ATOM 8309 C C . SER B 1 504 ? 4.879 33.844 23.125 1 59.78 504 SER B C 1
ATOM 8311 O O . SER B 1 504 ? 3.965 33.812 22.312 1 59.78 504 SER B O 1
ATOM 8313 N N . ALA B 1 505 ? 5.719 32.906 23.391 1 63.81 505 ALA B N 1
ATOM 8314 C CA . ALA B 1 505 ? 5.633 31.734 22.516 1 63.81 505 ALA B CA 1
ATOM 8315 C C . ALA B 1 505 ? 4.348 30.953 22.766 1 63.81 505 ALA B C 1
ATOM 8317 O O . ALA B 1 505 ? 3.75 30.422 21.828 1 63.81 505 ALA B O 1
ATOM 8318 N N . SER B 1 506 ? 3.951 31.031 23.969 1 69.19 506 SER B N 1
ATOM 8319 C CA . SER B 1 506 ? 2.725 30.328 24.328 1 69.19 506 SER B CA 1
ATOM 8320 C C . SER B 1 506 ? 1.501 31 23.719 1 69.19 506 SER B C 1
ATOM 8322 O O . SER B 1 506 ? 0.583 30.328 23.25 1 69.19 506 SER B O 1
ATOM 8324 N N . SER B 1 507 ? 1.541 32.375 23.641 1 71.25 507 SER B N 1
ATOM 8325 C CA . SER B 1 507 ? 0.409 33.094 23.062 1 71.25 507 SER B CA 1
ATOM 8326 C C . SER B 1 507 ? 0.369 32.938 21.547 1 71.25 507 SER B C 1
ATOM 8328 O O . SER B 1 507 ? -0.709 32.875 20.953 1 71.25 507 SER B O 1
ATOM 8330 N N . LEU B 1 508 ? 1.484 32.781 21.031 1 72.12 508 LEU B N 1
ATOM 8331 C CA . LEU B 1 508 ? 1.572 32.594 19.594 1 72.12 508 LEU B CA 1
ATOM 8332 C C . LEU B 1 508 ? 1.064 31.219 19.172 1 72.12 508 LEU B C 1
ATOM 8334 O O . LEU B 1 508 ? 0.592 31.031 18.047 1 72.12 508 LEU B O 1
ATOM 8338 N N . SER B 1 509 ? 1.124 30.312 20.156 1 78 509 SER B N 1
ATOM 8339 C CA . SER B 1 509 ? 0.62 28.969 19.875 1 78 509 SER B CA 1
ATOM 8340 C C . SER B 1 509 ? -0.894 28.969 19.688 1 78 509 SER B C 1
ATOM 8342 O O . SER B 1 509 ? -1.435 28.172 18.922 1 78 509 SER B O 1
ATOM 8344 N N . LEU B 1 510 ? -1.564 29.906 20.406 1 82.44 510 LEU B N 1
ATOM 8345 C CA . LEU B 1 510 ? -3.006 30.047 20.234 1 82.44 510 LEU B CA 1
ATOM 8346 C C . LEU B 1 510 ? -3.34 30.609 18.859 1 82.44 510 LEU B C 1
ATOM 8348 O O . LEU B 1 510 ? -4.293 30.156 18.219 1 82.44 510 LEU B O 1
ATOM 8352 N N . ALA B 1 511 ? -2.525 31.547 18.453 1 78.62 511 ALA B N 1
ATOM 8353 C CA . ALA B 1 511 ? -2.723 32.125 17.109 1 78.62 511 ALA B CA 1
ATOM 8354 C C . ALA B 1 511 ? -2.494 31.062 16.031 1 78.62 511 ALA B C 1
ATOM 8356 O O . ALA B 1 511 ? -3.189 31.047 15.016 1 78.62 511 ALA B O 1
ATOM 8357 N N . THR B 1 512 ? -1.538 30.203 16.25 1 79.81 512 THR B N 1
ATOM 8358 C CA . THR B 1 512 ? -1.255 29.141 15.305 1 79.81 512 THR B CA 1
ATOM 8359 C C . THR B 1 512 ? -2.43 28.156 15.219 1 79.81 512 THR B C 1
ATOM 8361 O O . THR B 1 512 ? -2.834 27.766 14.125 1 79.81 512 THR B O 1
ATOM 8364 N N . PHE B 1 513 ? -2.957 27.797 16.359 1 86.19 513 PHE B N 1
ATOM 8365 C CA . PHE B 1 513 ? -4.105 26.891 16.391 1 86.19 513 PHE B CA 1
ATOM 8366 C C . PHE B 1 513 ? -5.289 27.5 15.648 1 86.19 513 PHE B C 1
ATOM 8368 O O . PHE B 1 513 ? -5.926 26.828 14.836 1 86.19 513 PHE B O 1
ATOM 8375 N N . ALA B 1 514 ? -5.527 28.766 15.906 1 86.06 514 ALA B N 1
ATOM 8376 C CA . ALA B 1 514 ? -6.648 29.453 15.273 1 86.06 514 ALA B CA 1
ATOM 8377 C C . ALA B 1 514 ? -6.43 29.594 13.766 1 86.06 514 ALA B C 1
ATOM 8379 O O . ALA B 1 514 ? -7.363 29.422 12.984 1 86.06 514 ALA B O 1
ATOM 8380 N N . SER B 1 515 ? -5.223 29.859 13.391 1 83.12 515 SER B N 1
ATOM 8381 C CA . SER B 1 515 ? -4.914 30 11.969 1 83.12 515 SER B CA 1
ATOM 8382 C C . SER B 1 515 ? -5.07 28.672 11.234 1 83.12 515 SER B C 1
ATOM 8384 O O . SER B 1 515 ? -5.527 28.641 10.094 1 83.12 515 SER B O 1
ATOM 8386 N N . LEU B 1 516 ? -4.645 27.641 11.852 1 85.44 516 LEU B N 1
ATOM 8387 C CA . LEU B 1 516 ? -4.785 26.312 11.25 1 85.44 516 LEU B CA 1
ATOM 8388 C C . LEU B 1 516 ? -6.254 25.953 11.078 1 85.44 516 LEU B C 1
ATOM 8390 O O . LEU B 1 516 ? -6.629 25.312 10.094 1 85.44 516 LEU B O 1
ATOM 8394 N N . LEU B 1 517 ? -7.043 26.328 12.031 1 88.88 517 LEU B N 1
ATOM 8395 C CA . LEU B 1 517 ? -8.477 26.062 11.93 1 88.88 517 LEU B CA 1
ATOM 8396 C C . LEU B 1 517 ? -9.094 26.844 10.773 1 88.88 517 LEU B C 1
ATOM 8398 O O . LEU B 1 517 ? -9.961 26.328 10.062 1 88.88 517 LEU B O 1
ATOM 8402 N N . ILE B 1 518 ? -8.68 28.047 10.609 1 84.69 518 ILE B N 1
ATOM 8403 C CA . ILE B 1 518 ? -9.195 28.891 9.523 1 84.69 518 ILE B CA 1
ATOM 8404 C C . ILE B 1 518 ? -8.75 28.312 8.18 1 84.69 518 ILE B C 1
ATOM 8406 O O . ILE B 1 518 ? -9.523 28.312 7.219 1 84.69 518 ILE B O 1
ATOM 8410 N N . GLU B 1 519 ? -7.539 27.859 8.117 1 82.88 519 GLU B N 1
ATOM 8411 C CA . GLU B 1 519 ? -7.059 27.219 6.898 1 82.88 519 GLU B CA 1
ATOM 8412 C C . GLU B 1 519 ? -7.84 25.938 6.598 1 82.88 519 GLU B C 1
ATOM 8414 O O . GLU B 1 519 ? -8.062 25.609 5.434 1 82.88 519 GLU B O 1
ATOM 8419 N N . PHE B 1 520 ? -8.141 25.219 7.602 1 89.56 520 PHE B N 1
ATOM 8420 C CA . PHE B 1 520 ? -8.984 24.047 7.434 1 89.56 520 PHE B CA 1
ATOM 8421 C C . PHE B 1 520 ? -10.289 24.422 6.738 1 89.56 520 PHE B C 1
ATOM 8423 O O . PHE B 1 520 ? -10.734 23.719 5.828 1 89.56 520 PHE B O 1
ATOM 8430 N N . VAL B 1 521 ? -10.914 25.469 7.188 1 90 521 VAL B N 1
ATOM 8431 C CA . VAL B 1 521 ? -12.18 25.906 6.621 1 90 521 VAL B CA 1
ATOM 8432 C C . VAL B 1 521 ? -11.984 26.281 5.152 1 90 521 VAL B C 1
ATOM 8434 O O . VAL B 1 521 ? -12.859 26.016 4.316 1 90 521 VAL B O 1
ATOM 8437 N N . ALA B 1 522 ? -10.852 26.797 4.828 1 83.56 522 ALA B N 1
ATOM 8438 C CA . ALA B 1 522 ? -10.562 27.156 3.443 1 83.56 522 ALA B CA 1
ATOM 8439 C C . ALA B 1 522 ? -10.453 25.922 2.561 1 83.56 522 ALA B C 1
ATOM 8441 O O . ALA B 1 522 ? -10.812 25.953 1.381 1 83.56 522 ALA B O 1
ATOM 8442 N N . ARG B 1 523 ? -10 24.891 3.072 1 87.75 523 ARG B N 1
ATOM 8443 C CA . ARG B 1 523 ? -9.828 23.672 2.301 1 87.75 523 ARG B CA 1
ATOM 8444 C C . ARG B 1 523 ? -11.156 22.938 2.123 1 87.75 523 ARG B C 1
ATOM 8446 O O . ARG B 1 523 ? -11.289 22.078 1.252 1 87.75 523 ARG B O 1
ATOM 8453 N N . LEU B 1 524 ? -12.109 23.234 2.969 1 92 524 LEU B N 1
ATOM 8454 C CA . LEU B 1 524 ? -13.422 22.609 2.861 1 92 524 LEU B CA 1
ATOM 8455 C C . LEU B 1 524 ? -14.094 22.984 1.543 1 92 524 LEU B C 1
ATOM 8457 O O . LEU B 1 524 ? -14.906 22.203 1.018 1 92 524 LEU B O 1
ATOM 8461 N N . GLN B 1 525 ? -13.719 24.109 0.979 1 88.06 525 GLN B N 1
ATOM 8462 C CA . GLN B 1 525 ? -14.305 24.531 -0.292 1 88.06 525 GLN B CA 1
ATOM 8463 C C . GLN B 1 525 ? -13.914 23.562 -1.414 1 88.06 525 GLN B C 1
ATOM 8465 O O . GLN B 1 525 ? -14.75 23.188 -2.23 1 88.06 525 GLN B O 1
ATOM 8470 N N . ASN B 1 526 ? -12.648 23.25 -1.437 1 87.94 526 ASN B N 1
ATOM 8471 C CA . ASN B 1 526 ? -12.203 22.297 -2.441 1 87.94 526 ASN B CA 1
ATOM 8472 C C . ASN B 1 526 ? -12.906 20.938 -2.281 1 87.94 526 ASN B C 1
ATOM 8474 O O . ASN B 1 526 ? -13.227 20.281 -3.271 1 87.94 526 ASN B O 1
ATOM 8478 N N . LEU B 1 527 ? -13.078 20.531 -1.078 1 92.94 527 LEU B N 1
ATOM 8479 C CA . LEU B 1 527 ? -13.781 19.281 -0.795 1 92.94 527 LEU B CA 1
ATOM 8480 C C . LEU B 1 527 ? -15.219 19.344 -1.29 1 92.94 527 LEU B C 1
ATOM 8482 O O . LEU B 1 527 ? -15.711 18.391 -1.902 1 92.94 527 LEU B O 1
ATOM 8486 N N . ALA B 1 528 ? -15.875 20.453 -1.046 1 92.31 528 ALA B N 1
ATOM 8487 C CA . ALA B 1 528 ? -17.25 20.625 -1.49 1 92.31 528 ALA B CA 1
ATOM 8488 C C . ALA B 1 528 ? -17.344 20.641 -3.014 1 92.31 528 ALA B C 1
ATOM 8490 O O . ALA B 1 528 ? -18.297 20.094 -3.588 1 92.31 528 ALA B O 1
ATOM 8491 N N . ASP B 1 529 ? -16.375 21.203 -3.645 1 90.5 529 ASP B N 1
ATOM 8492 C CA . ASP B 1 529 ? -16.344 21.234 -5.105 1 90.5 529 ASP B CA 1
ATOM 8493 C C . ASP B 1 529 ? -16.188 19.828 -5.684 1 90.5 529 ASP B C 1
ATOM 8495 O O . ASP B 1 529 ? -16.844 19.469 -6.664 1 90.5 529 ASP B O 1
ATOM 8499 N N . GLU B 1 530 ? -15.289 19.109 -5.098 1 93 530 GLU B N 1
ATOM 8500 C CA . GLU B 1 530 ? -15.086 17.75 -5.574 1 93 530 GLU B CA 1
ATOM 8501 C C . GLU B 1 530 ? -16.312 16.891 -5.332 1 93 530 GLU B C 1
ATOM 8503 O O . GLU B 1 530 ? -16.625 16 -6.129 1 93 530 GLU B O 1
ATOM 8508 N N . PHE B 1 531 ? -17 17.109 -4.211 1 95.06 531 PHE B N 1
ATOM 8509 C CA . PHE B 1 531 ? -18.234 16.391 -3.943 1 95.06 531 PHE B CA 1
ATOM 8510 C C . PHE B 1 531 ? -19.281 16.703 -5.004 1 95.06 531 PHE B C 1
ATOM 8512 O O . PHE B 1 531 ? -19.984 15.812 -5.484 1 95.06 531 PHE B O 1
ATOM 8519 N N . GLN B 1 532 ? -19.375 17.953 -5.375 1 92.56 532 GLN B N 1
ATOM 8520 C CA . GLN B 1 532 ? -20.344 18.359 -6.387 1 92.56 532 GLN B CA 1
ATOM 8521 C C . GLN B 1 532 ? -20.031 17.719 -7.738 1 92.56 532 GLN B C 1
ATOM 8523 O O . GLN B 1 532 ? -20.938 17.312 -8.469 1 92.56 532 GLN B O 1
ATOM 8528 N N . GLU B 1 533 ? -18.797 17.672 -8.023 1 92.12 533 GLU B N 1
ATOM 8529 C CA . GLU B 1 533 ? -18.406 17.016 -9.266 1 92.12 533 GLU B CA 1
ATOM 8530 C C . GLU B 1 533 ? -18.781 15.539 -9.242 1 92.12 533 GLU B C 1
ATOM 8532 O O . GLU B 1 533 ? -19.266 15 -10.242 1 92.12 533 GLU B O 1
ATOM 8537 N N . LEU B 1 534 ? -18.5 14.914 -8.148 1 93.5 534 LEU B N 1
ATOM 8538 C CA . LEU B 1 534 ? -18.859 13.508 -8.008 1 93.5 534 LEU B CA 1
ATOM 8539 C C . LEU B 1 534 ? -20.359 13.32 -8.117 1 93.5 534 LEU B C 1
ATOM 8541 O O . LEU B 1 534 ? -20.828 12.391 -8.781 1 93.5 534 LEU B O 1
ATOM 8545 N N . SER B 1 535 ? -21.141 14.156 -7.473 1 92.56 535 SER B N 1
ATOM 8546 C CA . SER B 1 535 ? -22.594 14.062 -7.477 1 92.56 535 SER B CA 1
ATOM 8547 C C . SER B 1 535 ? -23.156 14.211 -8.891 1 92.56 535 SER B C 1
ATOM 8549 O O . SER B 1 535 ? -24.109 13.539 -9.25 1 92.56 535 SER B O 1
ATOM 8551 N N . LYS B 1 536 ? -22.547 15.055 -9.656 1 91.31 536 LYS B N 1
ATOM 8552 C CA . LYS B 1 536 ? -22.984 15.266 -11.031 1 91.31 536 LYS B CA 1
ATOM 8553 C C . LYS B 1 536 ? -22.609 14.07 -11.906 1 91.31 536 LYS B C 1
ATOM 8555 O O . LYS B 1 536 ? -23.453 13.562 -12.656 1 91.31 536 LYS B O 1
ATOM 8560 N N . LYS B 1 537 ? -21.406 13.625 -11.82 1 91.75 537 LYS B N 1
ATOM 8561 C CA . LYS B 1 537 ? -20.922 12.539 -12.68 1 91.75 537 LYS B CA 1
ATOM 8562 C C . LYS B 1 537 ? -21.578 11.211 -12.312 1 91.75 537 LYS B C 1
ATOM 8564 O O . LYS B 1 537 ? -21.844 10.383 -13.18 1 91.75 537 LYS B O 1
ATOM 8569 N N . ALA B 1 538 ? -21.812 10.977 -11.016 1 91.44 538 ALA B N 1
ATOM 8570 C CA . ALA B 1 538 ? -22.406 9.727 -10.555 1 91.44 538 ALA B CA 1
ATOM 8571 C C . ALA B 1 538 ? -23.938 9.812 -10.547 1 91.44 538 ALA B C 1
ATOM 8573 O O . ALA B 1 538 ? -24.609 8.836 -10.227 1 91.44 538 ALA B O 1
ATOM 8574 N N . ASN B 1 539 ? -24.5 10.945 -10.852 1 88.06 539 ASN B N 1
ATOM 8575 C CA . ASN B 1 539 ? -25.938 11.156 -10.906 1 88.06 539 ASN B CA 1
ATOM 8576 C C . ASN B 1 539 ? -26.609 10.805 -9.586 1 88.06 539 ASN B C 1
ATOM 8578 O O . ASN B 1 539 ? -27.516 9.969 -9.547 1 88.06 539 ASN B O 1
ATOM 8582 N N . PHE B 1 540 ? -26.172 11.445 -8.539 1 91.12 540 PHE B N 1
ATOM 8583 C CA . PHE B 1 540 ? -26.766 11.25 -7.219 1 91.12 540 PHE B CA 1
ATOM 8584 C C . PHE B 1 540 ? -28.234 11.641 -7.215 1 91.12 540 PHE B C 1
ATOM 8586 O O . PHE B 1 540 ? -28.672 12.469 -8.023 1 91.12 540 PHE B O 1
ATOM 8593 N N . LYS B 1 541 ? -29 11.102 -6.324 1 88.75 541 LYS B N 1
ATOM 8594 C CA . LYS B 1 541 ? -30.422 11.367 -6.227 1 88.75 541 LYS B CA 1
ATOM 8595 C C . LYS B 1 541 ? -30.688 12.688 -5.516 1 88.75 541 LYS B C 1
ATOM 8597 O O . LYS B 1 541 ? -29.891 13.133 -4.695 1 88.75 541 LYS B O 1
ATOM 8602 N N . GLU B 1 542 ? -31.719 13.391 -5.836 1 86.5 542 GLU B N 1
ATOM 8603 C CA . GLU B 1 542 ? -32.125 14.609 -5.156 1 86.5 542 GLU B CA 1
ATOM 8604 C C . GLU B 1 542 ? -32.719 14.305 -3.783 1 86.5 542 GLU B C 1
ATOM 8606 O O . GLU B 1 542 ? -33.438 13.32 -3.621 1 86.5 542 GLU B O 1
ATOM 8611 N N . PRO B 1 543 ? -32.25 14.961 -2.863 1 81.5 543 PRO B N 1
ATOM 8612 C CA . PRO B 1 543 ? -32.781 14.695 -1.524 1 81.5 543 PRO B CA 1
ATOM 8613 C C . PRO B 1 543 ? -34.281 14.836 -1.449 1 81.5 543 PRO B C 1
ATOM 8615 O O . PRO B 1 543 ? -34.875 15.656 -2.158 1 81.5 543 PRO B O 1
ATOM 8618 N N . ARG B 1 544 ? -35.062 13.758 -1.074 1 64.25 544 ARG B N 1
ATOM 8619 C CA . ARG B 1 544 ? -36.5 13.812 -0.908 1 64.25 544 ARG B CA 1
ATOM 8620 C C . ARG B 1 544 ? -36.875 14.812 0.177 1 64.25 544 ARG B C 1
ATOM 8622 O O . ARG B 1 544 ? -36.5 14.656 1.338 1 64.25 544 ARG B O 1
ATOM 8629 N N . TYR B 1 545 ? -36.875 15.969 -0.072 1 55.97 545 TYR B N 1
ATOM 8630 C CA . TYR B 1 545 ? -37.438 16.859 0.931 1 55.97 545 TYR B CA 1
ATOM 8631 C C . TYR B 1 545 ? -38.844 16.422 1.305 1 55.97 545 TYR B C 1
ATOM 8633 O O . TYR B 1 545 ? -39.625 16.016 0.441 1 55.97 545 TYR B O 1
ATOM 8641 N N . GLY B 1 546 ? -39.062 15.711 2.348 1 43.44 546 GLY B N 1
ATOM 8642 C CA . GLY B 1 546 ? -40.406 15.422 2.834 1 43.44 546 GLY B CA 1
ATOM 8643 C C . GLY B 1 546 ? -41.438 16.422 2.344 1 43.44 546 GLY B C 1
ATOM 8644 O O . GLY B 1 546 ? -41.312 17.625 2.553 1 43.44 546 GLY B O 1
ATOM 8645 N N . LEU B 1 547 ? -42.156 16.203 1.233 1 38.12 547 LEU B N 1
ATOM 8646 C CA . LEU B 1 547 ? -43.5 16.734 1.158 1 38.12 547 LEU B CA 1
ATOM 8647 C C . LEU B 1 547 ? -44.25 16.516 2.477 1 38.12 547 LEU B C 1
ATOM 8649 O O . LEU B 1 547 ? -44.219 15.43 3.041 1 38.12 547 LEU B O 1
ATOM 8653 N N . VAL B 1 548 ? -44.469 17.484 3.334 1 37.16 548 VAL B N 1
ATOM 8654 C CA . VAL B 1 548 ? -45.594 17.484 4.266 1 37.16 548 VAL B CA 1
ATOM 8655 C C . VAL B 1 548 ? -46.781 16.75 3.648 1 37.16 548 VAL B C 1
ATOM 8657 O O . VAL B 1 548 ? -47.25 17.094 2.553 1 37.16 548 VAL B O 1
ATOM 8660 N N . GLU B 1 549 ? -46.906 15.492 3.863 1 34.34 549 GLU B N 1
ATOM 8661 C CA . GLU B 1 549 ? -48.188 14.82 3.697 1 34.34 549 GLU B CA 1
ATOM 8662 C C . GLU B 1 549 ? -49.344 15.742 4.082 1 34.34 549 GLU B C 1
ATOM 8664 O O . GLU B 1 549 ? -49.469 16.156 5.234 1 34.34 549 GLU B O 1
ATOM 8669 N N . LYS B 1 550 ? -49.844 16.641 3.336 1 33.78 550 LYS B N 1
ATOM 8670 C CA . LYS B 1 550 ? -51.219 17.109 3.486 1 33.78 550 LYS B CA 1
ATOM 8671 C C . LYS B 1 550 ? -52.156 15.961 3.764 1 33.78 550 LYS B C 1
ATOM 8673 O O . LYS B 1 550 ? -52.25 15.023 2.973 1 33.78 550 LYS B O 1
ATOM 8678 N N . MET B 1 551 ? -52.312 15.617 5.062 1 31 551 MET B N 1
ATOM 8679 C CA . MET B 1 551 ? -53.5 14.891 5.539 1 31 551 MET B CA 1
ATOM 8680 C C . MET B 1 551 ? -54.75 15.312 4.773 1 31 551 MET B C 1
ATOM 8682 O O . MET B 1 551 ? -55.094 16.5 4.727 1 31 551 MET B O 1
ATOM 8686 N N . ALA B 1 552 ? -55.094 14.641 3.691 1 33.28 552 ALA B N 1
ATOM 8687 C CA . ALA B 1 552 ? -56.5 14.531 3.26 1 33.28 552 ALA B CA 1
ATOM 8688 C C . ALA B 1 552 ? -57.406 14.305 4.449 1 33.28 552 ALA B C 1
ATOM 8690 O O . ALA B 1 552 ? -57.438 13.219 5.035 1 33.28 552 ALA B O 1
ATOM 8691 N N . VAL B 1 553 ? -57.406 15.242 5.465 1 28.66 553 VAL B N 1
ATOM 8692 C CA . VAL B 1 553 ? -58.562 15.305 6.32 1 28.66 553 VAL B CA 1
ATOM 8693 C C . VAL B 1 553 ? -59.844 15.336 5.461 1 28.66 553 VAL B C 1
ATOM 8695 O O . VAL B 1 553 ? -60.031 16.25 4.66 1 28.66 553 VAL B O 1
ATOM 8698 N N . GLY B 1 554 ? -60.25 14.164 4.922 1 24.66 554 GLY B N 1
ATOM 8699 C CA . GLY B 1 554 ? -61.656 13.898 4.637 1 24.66 554 GLY B CA 1
ATOM 8700 C C . GLY B 1 554 ? -62.594 14.5 5.664 1 24.66 554 GLY B C 1
ATOM 8701 O O . GLY B 1 554 ? -62.438 14.305 6.867 1 24.66 554 GLY B O 1
ATOM 8702 N N . VAL B 1 555 ? -63.156 15.656 5.227 1 22.38 555 VAL B N 1
ATOM 8703 C CA . VAL B 1 555 ? -64.562 15.891 5.508 1 22.38 555 VAL B CA 1
ATOM 8704 C C . VAL B 1 555 ? -65.438 14.906 4.711 1 22.38 555 VAL B C 1
ATOM 8706 O O . VAL B 1 555 ? -65.188 14.664 3.529 1 22.38 555 VAL B O 1
#

Foldseek 3Di:
DPPPDDDPPPVVPPVPPPVPPPPPPPPPPPVCCDPCVVVVVVCVVVVVVVVVVVVVVVVVVVVVVVVVVVCVVDVLVVLLVVLLVVLLVVLVVVCVVVVVPVVLVVLSVLLNVLSVQLQDSALLSSLLLLVLLLVLLVVLLVVLLVLLVVLVVVPPCSVVSLVVVLVVLVVVLVVVCPDVVCVSNNSSSVSNSVNNNCLNPPPDSVCSVVSSVSSSVSSVVSSVSSNCSCVVRPGDALLVVLLVLLLQLLLLLLVLLLVLLVCLLVLVQDLDDPVCVVVLHDDPDSNSNNLSSLQPCLVVLVVSLSSNLRDAQDDPQHDNRFPSVLSSVLSVLSNVLSVLSVVSNVLSNDPQAADSVLSNLLSVLSSQLSNLLSVLSNVLSVCSNQLADDAPPDDSLVSNVVSLVVSVVSCVVVVVQLDDPVPDDPPDPDPDPDDPPDPPDDPDDDPDDPDDDDPPPPDDDDDPDDDDDPPDDDPPVPPSPPDPPPPPPPDDDPPPPPVVVSNSSNSVSSVVSSVSSSVSSVSVVVSVVSSNVSSVSNVGHYDPPDDPPPPPPPD/DPPPPDDPPPVVPVVPPPVPPPVPPPPPPCVPPPPCVVVVVVCVVVVVVVVVVVVVVVVVVVVVVVVVVVCVVDVLVVLLVVLLVVLLVVLVVVLVVVVVPVVLVVLSVLLNVLSVQLQDSALLSSLLLLVLLLVLLVVLLVVLLVLLVVLVVVPPCSVVSLVVVLVVLVVVLVVVCPPVVCVSSNSSSVSNSVNNNCLNPPPDSVCSVVSSVSSSVSSVVSSVSSNCSCVVRPGDALLVVLLVLLLQLLLLLLVLLLVLLVCLLVLVQDLDDPVCVVVLHDDPDSSSNNLSSLQPCLVVLVVSLSSNLRDAQDDPQHDNRFPSVLSSVLSVLSNVLSVLSVVSNVLSNDPQAADSVLSNLLSVLSSQLSNLLSVLSNVLSVCSNQLADDAPPDDSLVSNVVSLVVSVVSCVVVVVQLDDPVPDDPCDPDPPPDDPPDPPDDPDDDPDDDDDDPPPPPDDDDDDDDDDDDDDDDPPVPPSPPDPPPPPPPDDDPPPPPVVVSNSSNSVSSVVSSVSSSVSSVSVVVSVVSSNVSSVSNVGHYPPPDPPPPPPPDD

Sequence (1110 aa):
MAAKIGSLRHSFEERSKERLISRKEYPDFGLNRSENDEEAGKRRCFASLSDRIVSFWNGVRNSAIELYEMGQADPRKYFFAVKMGLSLALVSLVIFLKEPLKDVSQYSIWAILTVVVVFEFSVGATLSKGFNRALGTFSAGALAIGIAELSLHAGALGEVLLVVSIFIAGFFASYIKLYPPMKPYEYGFRVFLLTYCIVTMSESSSSFFHTAVYRLLLIAVGAAICLAVNICIFPIWAGEDLHKLVVKNFNGVANSLEGCVNGYLQCVEYERIPSKILTYEASDDPLYSGYRSAVQSTSQEESLLSFAIWEPPHGPYRSFNYPWKNYVKLSGALRHCAFMVMAIHGSILSEIQAPPEKRQVFSSELQRVGNEGAKVLRELGKKVEKMEKLGPGVDVLLEVHDAAEELQMKIDQNSYLLVNSESWAAGRPAKEFEDPQNLMEDENKLISSLSETWDVKNQNINTSPSMPELKASDSVFNQPVSWPCLSFTGGSMIVEPESKVYESASSLSLATFASLLIEFVARLQNLADEFQELSKKANFKEPRYGLVEKMAVGVMAAKIGSLRHSFEERSKERLISRKEYPDFGLNRSENDEEAGKRRCFASLSDRIVSFWNGVRNSAIELYEMGQADPRKYFFAVKMGLSLALVSLVIFLKEPLKDVSQYSIWAILTVVVVFEFSVGATLSKGFNRALGTFSAGALAIGIAELSLHAGALGEVLLVVSIFIAGFFASYIKLYPPMKPYEYGFRVFLLTYCIVTMSESSSSFFHTAVYRLLLIAVGAAICLAVNICIFPIWAGEDLHKLVVKNFNGVANSLEGCVNGYLQCVEYERIPSKILTYEASDDPLYSGYRSAVQSTSQEESLLSFAIWEPPHGPYRSFNYPWKNYVKLSGALRHCAFMVMAIHGSILSEIQAPPEKRQVFSSELQRVGNEGAKVLRELGKKVEKMEKLGPGVDVLLEVHDAAEELQMKIDQNSYLLVNSESWAAGRPAKEFEDPQNLMEDENKLISSLSETWDVKNQNINTSPSMPELKASDSVFNQPVSWPCLSFTGGSMIVEPESKVYESASSLSLATFASLLIEFVARLQNLADEFQELSKKANFKEPRYGLVEKMAVGV

Secondary structure (DSSP, 8-state):
-------TTGGGTGGGTGGGG-------------THHHHHHHHHHHHHHHHHHHHHHHHHHHHHHHHHHHHHH-HHHHHHHHHHHHHHHHHHHHHHHHTTSHHHHHHHHHHHHHHHHH--SSHHHHHHHHHHHHHHHHHHHHHHHHHHHHHHHHGGGHHHHHHHHHHHHHHHHHHHHTSGGGGGGHHHHHHHHHHHHHHHH---STTHHHHHHHHHHHHHHHHHHHHHHHHHSS---HHHHHHHHHHHHHHHHHHHHHHHHHHHHTT---SS--HHHHTT---S-HHHHHHHHHHHTHHHHHHHHHHHTTPPPBTTB--TT--HHHHHHHHHHHHHHHHHHHHHHHHHHSS----HHHHHHTHHHHHHHHHHHHHHHHHHHHHHHHTB---TT--TTHHHHHHHHHHHHHHHHTGGGGS-GGG--S----S------STT-----TT------------------------------------------SSS---THHHHHHHHHHHHHHHHHHHHHHHHHHHHHHHHHHHHHHHHHTTPBPP------------/-------GGGGGTGGGTGGGG-------------THHHHHHHHHHHHHHHHHHHHHHHHHHHHHHHHHHHHHH-HHHHHHHHHHHHHHHHHHHHHHHSTTSHHHHHHHHHHHHHHHHH--SSHHHHHHHHHHHHHHHHHHHHHHHHHHHHHHHHGGGHHHHHHHHHHHHHHHHHHHHTSGGGGGGHHHHHHHHHHHHHHHH---STTHHHHHHHHHHHHHHHHHHHHHHHHHSS---HHHHHHHHHHHHHHHHHHHHHHHHHHHHTT---SS--HHHHTT---S-HHHHHHHHHHHTHHHHHHHHHHHTTPPPBTTB--TT--HHHHHHHHHHHHHHHHHHHHHHHHHHSS----HHHHHHTHHHHHHHHHHHHHHHHHHHHHHHHTB---TT--TTHHHHHHHHHHHHHHHHTGGGGS-GGG--S----S------STT-----TT------------------------------------------SSS---THHHHHHHHHHHHHHHHHHHHHHHHHHHHHHHHHHHHHHHHHTTPBPP------------

pLDDT: mean 71.21, std 26.02, range [15.56, 96.75]

InterPro domains:
  IPR020966 Aluminum-activated malate transporter [PF11744] (69-535)

Radius of gyration: 37.66 Å; Cα contacts (8 Å, |Δi|>4): 1105; chains: 2; bounding box: 129×117×107 Å

Solvent-accessible surface area (backbone atoms only — not comparable to full-atom values): 61508 Å² total; per-residue (Å²): 134,80,77,85,60,90,58,88,68,57,73,66,55,67,72,61,56,73,72,60,66,69,68,73,70,71,76,70,82,68,73,79,66,50,86,61,48,60,54,46,49,48,46,47,51,48,45,48,48,49,46,47,49,50,50,48,49,49,50,51,50,51,47,49,49,51,50,52,49,46,38,70,75,37,54,63,54,50,53,50,10,49,46,48,5,48,40,54,26,49,54,50,47,54,50,60,71,52,39,90,39,72,73,52,61,76,48,45,57,42,20,52,46,32,35,60,68,26,57,50,88,25,48,10,45,20,49,48,44,42,50,26,40,50,52,14,38,51,54,17,49,53,53,31,53,54,49,50,57,53,25,66,72,49,56,87,50,18,63,58,49,51,40,50,49,44,24,53,50,30,23,52,42,48,42,52,39,70,39,75,91,36,48,91,43,36,64,12,40,48,38,17,49,44,43,26,51,48,59,60,62,53,75,57,76,89,48,44,63,58,48,50,51,51,45,52,51,32,31,50,50,20,44,49,46,37,50,50,47,39,62,71,52,80,57,42,53,28,48,57,50,44,53,50,49,50,31,49,33,29,46,23,32,20,52,18,38,37,46,43,50,50,37,56,72,67,60,60,69,68,89,66,75,57,64,40,64,55,30,65,40,93,55,90,46,64,52,57,41,18,28,47,52,41,61,63,37,56,65,57,49,52,54,29,47,69,16,28,69,61,36,70,56,50,88,92,44,74,47,72,80,58,59,58,68,43,57,52,42,35,45,21,22,47,31,56,45,28,50,39,43,49,52,48,42,48,54,51,70,39,89,59,52,43,57,66,73,66,49,58,73,46,36,68,42,50,48,46,28,29,49,37,46,24,48,42,36,40,49,52,24,48,28,60,68,69,39,34,38,79,56,89,88,63,61,78,58,52,64,32,51,52,30,42,51,52,36,51,50,48,49,41,34,49,32,67,74,42,33,53,73,85,50,43,63,84,79,63,84,73,84,78,82,66,81,83,71,76,88,75,72,97,81,80,75,87,73,76,77,90,67,88,84,76,85,72,83,74,83,81,80,74,80,77,81,80,82,82,84,78,80,85,77,85,82,74,81,66,69,73,83,62,68,83,69,79,76,78,69,80,69,82,88,70,76,69,64,63,66,48,46,51,52,31,48,9,29,42,37,47,49,29,50,53,49,46,52,48,51,39,58,59,46,46,52,57,36,52,50,39,47,51,52,35,34,61,73,62,60,36,42,72,61,80,67,76,71,77,74,73,72,79,71,78,123,134,79,77,86,62,89,58,87,68,56,72,66,55,67,73,62,58,71,71,59,65,70,67,73,70,70,74,68,82,69,71,79,70,51,84,65,50,60,56,49,49,49,46,48,50,46,46,48,48,48,48,47,48,50,51,46,51,49,50,52,49,50,48,49,50,50,50,51,49,47,39,69,74,39,54,63,56,48,52,51,10,49,46,48,5,47,41,52,26,49,54,50,48,53,51,60,70,52,40,88,38,72,73,50,61,74,48,44,56,41,20,53,47,32,35,62,69,27,55,50,89,24,48,11,45,20,50,48,43,42,49,24,41,50,52,15,38,52,52,16,48,54,52,30,52,56,49,51,57,54,24,65,71,47,56,87,52,18,64,57,48,49,41,52,47,43,23,52,49,30,23,51,40,49,42,52,39,69,37,75,92,36,49,89,44,37,64,11,40,50,36,17,50,45,43,25,53,49,59,58,61,52,76,57,74,90,47,43,64,60,48,51,50,51,44,51,50,30,30,50,50,18,43,49,46,37,50,48,48,41,61,71,53,81,56,42,53,28,49,58,49,45,54,50,49,49,32,48,33,29,47,22,31,22,51,19,39,38,44,43,49,50,36,56,74,69,60,60,70,68,88,65,75,58,64,40,64,54,30,66,41,92,56,89,45,64,51,58,41,18,29,47,51,41,61,64,38,56,64,57,48,51,54,30,47,68,18,28,70,61,34,70,55,49,87,91,45,73,48,73,79,57,58,59,68,44,55,53,42,35,46,21,21,46,32,55,46,27,51,40,43,49,53,49,42,47,53,51,70,39,90,58,52,42,58,65,75,67,50,58,75,47,38,67,42,51,48,46,29,30,50,39,46,24,47,41,36,41,50,52,24,49,28,59,68,69,38,34,38,79,54,89,89,62,61,76,57,52,64,32,52,52,29,42,50,51,36,50,48,50,47,40,34,50,29,68,74,42,35,53,73,86,49,44,63,83,81,61,84,70,81,75,82,67,80,78,73,76,90,74,72,96,81,80,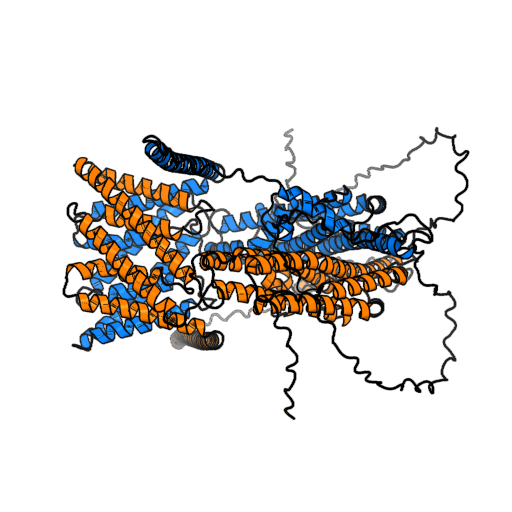76,89,71,72,83,82,88,84,82,78,78,74,79,73,81,78,82,74,87,81,85,87,80,83,90,81,93,77,79,82,76,74,79,66,68,71,82,62,66,81,68,77,75,78,68,80,70,85,86,71,76,69,64,62,66,48,47,51,52,32,48,8,28,42,35,47,51,30,50,53,48,46,52,47,51,37,57,59,46,47,52,58,36,51,51,38,48,49,50,38,34,61,72,62,60,36,43,72,59,78,67,79,70,78,74,74,72,80,72,77,125

Organism: Populus euphratica (NCBI:txid75702)